Protein AF-0000000071360376 (afdb_homodimer)

Solvent-accessible surface area (backbone atoms only — not comparable to full-atom values): 47557 Å² total; per-residue (Å²): 140,86,81,85,77,78,78,76,78,73,68,69,74,67,67,69,71,68,65,74,71,57,73,71,72,68,69,68,72,76,72,67,55,24,39,40,39,38,32,33,22,33,31,16,31,22,68,35,38,78,59,63,31,85,88,50,70,29,69,42,58,30,47,44,34,51,46,0,31,30,36,76,37,22,26,28,40,20,25,43,67,27,20,14,50,50,6,40,36,43,11,20,48,18,55,77,52,59,29,40,52,67,46,60,56,54,93,81,27,83,82,47,75,46,31,47,52,72,85,61,64,30,48,39,37,45,43,36,76,70,58,30,50,23,31,38,36,32,52,63,26,37,26,75,39,71,56,35,24,59,67,49,49,35,20,77,37,36,40,32,27,49,56,89,54,48,42,52,16,57,30,31,28,72,89,66,67,37,46,36,76,45,39,27,50,59,93,42,76,56,89,60,73,25,46,49,46,69,60,52,44,46,51,50,52,52,61,72,66,43,90,81,64,86,56,36,41,36,35,42,38,23,42,66,45,48,31,50,57,64,76,32,48,66,71,37,39,60,72,32,59,86,44,61,67,38,35,17,40,36,47,10,18,45,34,41,54,25,51,49,50,36,52,52,53,51,49,29,49,75,71,69,42,41,71,48,27,38,36,35,39,31,28,39,10,7,13,49,44,46,55,48,35,55,53,25,38,58,38,34,75,79,34,37,33,13,31,72,16,82,35,54,7,0,17,31,15,43,33,34,37,26,25,72,84,82,34,56,54,64,35,74,33,68,46,58,46,45,39,20,17,50,45,44,27,53,24,61,77,63,70,46,75,60,81,68,56,87,75,39,68,36,50,51,47,56,63,40,67,77,28,79,80,44,69,45,85,54,64,65,51,72,38,59,47,48,57,69,81,50,87,69,50,39,32,35,33,33,48,81,52,37,35,38,27,32,44,57,63,36,56,66,63,82,60,86,70,58,84,82,34,40,60,32,25,26,51,41,83,81,36,68,45,64,84,57,70,46,33,86,81,34,55,68,60,45,51,51,50,50,47,54,45,52,57,53,41,50,51,39,39,51,54,52,62,73,71,108,140,84,85,80,79,81,76,84,78,71,74,71,68,68,70,67,69,71,66,70,73,59,74,73,72,69,69,68,71,76,73,67,56,25,38,38,40,36,32,33,22,34,33,15,30,22,68,35,38,78,61,65,32,83,87,49,70,29,71,42,58,31,46,44,33,50,46,0,31,28,37,76,36,22,27,28,40,21,25,44,69,28,20,14,51,51,6,40,35,44,11,19,49,18,54,77,53,61,28,40,54,67,46,61,56,56,92,80,28,82,82,44,75,48,31,47,53,73,85,61,66,30,47,39,37,44,42,36,76,68,57,30,50,23,32,38,38,32,51,64,25,36,27,76,39,71,56,34,23,60,68,47,49,35,19,78,38,36,38,33,28,50,56,91,54,47,41,52,16,58,30,31,28,71,87,66,67,36,48,35,78,44,39,28,50,58,93,41,77,56,88,60,72,24,48,48,46,69,60,51,44,45,53,48,52,52,62,72,66,44,91,82,62,86,56,34,40,36,34,43,39,25,41,66,44,48,31,50,55,64,75,32,48,66,69,38,40,61,72,32,59,88,45,61,66,38,34,16,40,38,46,11,19,45,35,42,54,24,50,48,51,35,52,51,52,50,48,29,48,75,72,68,42,41,72,47,27,37,37,36,40,30,28,39,9,7,13,49,42,46,54,48,35,55,54,25,39,56,36,35,74,78,33,36,36,13,31,71,17,82,35,52,7,0,18,31,17,44,33,32,37,24,26,70,84,82,34,56,54,63,35,71,33,70,49,59,45,46,38,20,17,50,45,46,28,54,23,60,76,63,70,48,76,62,83,68,56,86,74,40,67,35,49,50,48,56,61,41,67,76,28,79,81,44,69,46,83,55,66,64,50,72,38,61,45,49,58,68,81,49,88,71,50,40,33,35,33,32,48,81,50,37,36,38,28,31,45,59,62,38,55,66,62,83,60,86,70,60,82,82,33,38,60,32,25,27,53,41,83,82,37,68,46,62,84,58,71,46,32,87,83,34,54,67,60,46,52,51,50,49,49,55,44,51,57,52,39,50,53,40,38,51,55,51,62,72,72,107

Secondary structure (DSSP, 8-state):
------SGGGGGGGGGGGTT-------------EEEEEEESS--TT-SGGGT-SS---HHHHHHHHTSEEESSEE-SSSSHHHHHHHHHHSS-TTTTT--SPPPPGGG-TT---BS-TTSPPHHHHHHHTT-EEEEEEE--SB-STTTSGGGTT-SEEEEESSS---TTT-EE-SSSS-EE--EETTEE---TTS-HHHHHHHHHHHHT-TT-SS-EEEEEE---SSSS----HHHHHHTTTS-HHHHHHHHHHHHHHHHHHHHHHHHHHTT-GGGEEEEEEESS----SGGGTT-----TT----TTS-SHHHHB--EEEE-TTTS-SSEEE-S-EEGGGHHHHHHHHHTPPPTTGGG------HHHHH-TTPPPS-SEEEEE-S-TT-SSS-EEEEETTEEEEES---TTS-S---GGGSEEEEETTT-TT-----TTT-HHHHHHHHHHHHHHHHHHHHHHHHT-/-------GGGGGGGGGGGGG-----------PPEEEEEEESS--TT-SGGGT-SS---HHHHHHHHTSEEESSEE-SSSSHHHHHHHHHHSS-TTTTT--SPPPPGGG-TT---BS-TTSPPHHHHHHHTT-EEEEEEE--SB-STTTSGGGTT-SEEEEESSS---TTT-EE-SSSS-EE--EETTEE---TTS-HHHHHHHHHHHHT-TT-SS-EEEEEE---SSSS----HHHHHHTTTS-HHHHHHHHHHHHHHHHHHHHHHHHHHTT-GGGEEEEEEESS----SGGGTT-----TT----TTS-SHHHHB--EEEE-TTTS-SSEEE-S-EEGGGHHHHHHHHHTPPPTTGGG------HHHHH-TTPPPS-SEEEEE-S-TT-SSS-EEEEETTEEEEES---TTS-S---GGGSEEEEETTT-TT-----TTT-HHHHHHHHHHHHHHHHHHHHHHHHT-

Sequence (936 aa):
MQTQVKPWLNLVLITLLLMGLQPKAISQSLKKPNILVILGDDQGTVDTHAYGSTDLHTPNLDRIANEGVRFTQFYAAAPVCSPSRASLLTAKYNQNARLFGNVSPPHSDPEYKSGLPTDEITMAEVFKADGYETALIGKWHLGHSPEKLPNGQGFDYFFGHQRGCIDNYSHFFFWHGPNMHDLYQNEEEIYRPGEFFGDLMVDEVKKFTAKDKEDPFFIYWAINMPHYPYQGDPKWLEYYKDLPESRQLYAAFISTYDEMIGEVLDHLEATGELDNTIIVYQSDHGHSTEERAYFGGGSNGIYHGAKFCMLEGGIRVPAMIRYPKAVPAMAVRNQMANSIDWLPTLAEITGTDIPNKEEIDGKSLMPIINDINAPSQHEVLHWATGDPESTTDSWAVRKGNWKLLGNPWDSEKELTFGDEDKLYLVDMSKDSTETTNVAKQNPEILKELLKLHTDWNQEMIQLKLANQMQTQVKPWLNLVLITLLLMGLQPKAISQSLKKPNILVILGDDQGTVDTHAYGSTDLHTPNLDRIANEGVRFTQFYAAAPVCSPSRASLLTAKYNQNARLFGNVSPPHSDPEYKSGLPTDEITMAEVFKADGYETALIGKWHLGHSPEKLPNGQGFDYFFGHQRGCIDNYSHFFFWHGPNMHDLYQNEEEIYRPGEFFGDLMVDEVKKFTAKDKEDPFFIYWAINMPHYPYQGDPKWLEYYKDLPESRQLYAAFISTYDEMIGEVLDHLEATGELDNTIIVYQSDHGHSTEERAYFGGGSNGIYHGAKFCMLEGGIRVPAMIRYPKAVPAMAVRNQMANSIDWLPTLAEITGTDIPNKEEIDGKSLMPIINDINAPSQHEVLHWATGDPESTTDSWAVRKGNWKLLGNPWDSEKELTFGDEDKLYLVDMSKDSTETTNVAKQNPEILKELLKLHTDWNQEMIQLKLANQ

InterPro domains:
  IPR000917 Sulfatase, N-terminal [PF00884] (33-351)
  IPR017850 Alkaline-phosphatase-like, core domain superfamily [G3DSA:3.40.720.10] (30-394)
  IPR017850 Alkaline-phosphatase-like, core domain superfamily [SSF53649] (31-459)
  IPR024607 Sulfatase, conserved site [PS00149] (131-141)
  IPR050738 Sulfatase enzyme [PTHR42693] (13-460)

Organism: NCBI:txid346377

Nearest PDB structures (foldseek):
  6psm-assembly3_F  TM=8.902E-01  e=2.073E-39  Pseudoalteromonas fuliginea
  6prm-assembly1_B  TM=8.746E-01  e=8.179E-40  Pseudoalteromonas fuliginea
  1n2l-assembly1_A-2  TM=8.384E-01  e=3.400E-35  Homo sapiens
  6ust-assembly1_D-3  TM=8.425E-01  e=1.633E-34  Hungatella hathewayi
  4cxs-assembly1_A  TM=8.580E-01  e=2.060E-34  Pseudomonas aeruginosa

Radius of gyration: 36.9 Å; Cα contacts (8 Å, |Δi|>4): 2162; chains: 2; bounding box: 51×161×145 Å

Foldseek 3Di:
DDDPPDDDPPPPPPPPVPPPPPPPPCPVVPAFFFEEEEAAAAFWQQLAVLSPDDQFDQVLVVVQQQQFEKENQEWQLALADQQSVLLLFQLARSLLQVQFDFFDDCVVVVVFPFFRDLPRQTLLQQVVVVFAQEEEFEEARGTDDLCRDPVNRNHPWYWYFDHLDADQAQCWDDDDDDTGHTIDINPHRDGDHRDGSLVVSLVVLLVVPDPDDPTHYHYHYYHHPPPDPLDADVVQLVVLVPDDPLQSSRSSRSNRSSVSSVSNLVSCVVNVNNQRYKYKYKYSWHHALDVRSVRTNHDNDLAFAGRPFPTCRSINMIIIIHHNVQAHGNHYAHANHYSSAVSQQSCVSRVTDDPPVVSRPYHHCSVCRVPNPDHHPDQKRKHWHDDLPDQQGWIWMDGVQKIWIANGDHSSPPADDDPVVRIAIDRCVVPVRSRDRCCVVCVPVSVVRVVVHVVVSVVSNVVNVVVD/DDPCPPDDPPDPPPPPPPPPPPPPPPPVVPAFFFEEEEAAAAFWQQLAVLSPDDQFDQVLVVVQQQQFEKENQEWQLALAFQQSVLLLFQLARSLLQVQFDFFDDCVVVVVFPFFGDLPRQTLLQQVVVVFAQEEEFEEARGTDPLCRDPVNRNHPWYWYFDHLDADQAQCWDDDDDDTGHTIDINPDRDGDHRDGSLVVSLVVLLVVPDPDDPTHYHYYYYHHPPPDPLDADVVQLVVLVPDDPLQSSRSSRSNRSSVSSVSNLVSCVVNVNNQRYKYKYKYSWHHALDVRSVRTNHDNDLAFAGRPFPTCRSINIIIIIHHNVQAHGNHYAHANHYSSAVSQQSCVSRVTDDPPVVSRPYHHCSVCRVPNPDHHPDQKRKHWHDDLPDQQGWIWMDGVQKIWIANGDHSSPPADDDPVVRIAIDRCVVCVRSRDRCCVVCVPVSVVRVVVHVVVSVVSNVVNVVVD

Structure (mmCIF, N/CA/C/O backbone):
data_AF-0000000071360376-model_v1
#
loop_
_entity.id
_entity.type
_entity.pdbx_description
1 polymer N-acetylgalactosamine-6-sulfatase
#
loop_
_atom_site.group_PDB
_atom_site.id
_atom_site.type_symbol
_atom_site.label_atom_id
_atom_site.label_alt_id
_atom_site.label_comp_id
_atom_site.label_asym_id
_atom_site.label_entity_id
_atom_site.label_seq_id
_atom_site.pdbx_PDB_ins_code
_atom_site.Cartn_x
_atom_site.Cartn_y
_atom_site.Cartn_z
_atom_site.occupancy
_atom_site.B_iso_or_equiv
_atom_site.auth_seq_id
_atom_site.auth_comp_id
_atom_site.auth_asym_id
_atom_site.auth_atom_id
_atom_site.pdbx_PDB_model_num
ATOM 1 N N . MET A 1 1 ? -22.734 -110.812 30.609 1 25.7 1 MET A N 1
ATOM 2 C CA . MET A 1 1 ? -22.297 -110.5 29.266 1 25.7 1 MET A CA 1
ATOM 3 C C . MET A 1 1 ? -22.344 -109 29.031 1 25.7 1 MET A C 1
ATOM 5 O O . MET A 1 1 ? -23.375 -108.438 28.672 1 25.7 1 MET A O 1
ATOM 9 N N . GLN A 1 2 ? -21.641 -108.125 29.891 1 29.08 2 GLN A N 1
ATOM 10 C CA . GLN A 1 2 ? -21.656 -106.75 30.281 1 29.08 2 GLN A CA 1
ATOM 11 C C . GLN A 1 2 ? -20.984 -105.875 29.234 1 29.08 2 GLN A C 1
ATOM 13 O O . GLN A 1 2 ? -19.797 -106 28.953 1 29.08 2 GLN A O 1
ATOM 18 N N . THR A 1 3 ? -21.75 -105.438 28.188 1 28.12 3 THR A N 1
ATOM 19 C CA . THR A 1 3 ? -21.469 -104.812 26.906 1 28.12 3 THR A CA 1
ATOM 20 C C . THR A 1 3 ? -20.891 -103.375 27.109 1 28.12 3 THR A C 1
ATOM 22 O O . THR A 1 3 ? -21.391 -102.625 27.938 1 28.12 3 THR A O 1
ATOM 25 N N . GLN A 1 4 ? -19.594 -103.125 26.734 1 25.73 4 GLN A N 1
ATOM 26 C CA . GLN A 1 4 ? -18.547 -102.125 26.859 1 25.73 4 GLN A CA 1
ATOM 27 C C . GLN A 1 4 ? -18.812 -100.875 25.969 1 25.73 4 GLN A C 1
ATOM 29 O O . GLN A 1 4 ? -18.547 -100.938 24.766 1 25.73 4 GLN A O 1
ATOM 34 N N . VAL A 1 5 ? -19.938 -100.125 26.109 1 27.56 5 VAL A N 1
ATOM 35 C CA . VAL A 1 5 ? -20.5 -99.125 25.234 1 27.56 5 VAL A CA 1
ATOM 36 C C . VAL A 1 5 ? -19.547 -97.938 25.141 1 27.56 5 VAL A C 1
ATOM 38 O O . VAL A 1 5 ? -19.734 -97.062 24.312 1 27.56 5 VAL A O 1
ATOM 41 N N . LYS A 1 6 ? -18.438 -97.812 26.031 1 25.25 6 LYS A N 1
ATOM 42 C CA . LYS A 1 6 ? -18.438 -96.438 26.641 1 25.25 6 LYS A CA 1
ATOM 43 C C . LYS A 1 6 ? -17.938 -95.375 25.656 1 25.25 6 LYS A C 1
ATOM 45 O O . LYS A 1 6 ? -18.531 -94.312 25.547 1 25.25 6 LYS A O 1
ATOM 50 N N . PRO A 1 7 ? -16.625 -95.188 25.125 1 31.34 7 PRO A N 1
ATOM 51 C CA . PRO A 1 7 ? -15.945 -93.938 25.328 1 31.34 7 PRO A CA 1
ATOM 52 C C . PRO A 1 7 ? -15.883 -93.062 24.047 1 31.34 7 PRO A C 1
ATOM 54 O O . PRO A 1 7 ? -15.461 -91.938 24.094 1 31.34 7 PRO A O 1
ATOM 57 N N . TRP A 1 8 ? -16.141 -93.562 22.812 1 31.55 8 TRP A N 1
ATOM 58 C CA . TRP A 1 8 ? -15.391 -93 21.703 1 31.55 8 TRP A CA 1
ATOM 59 C C . TRP A 1 8 ? -16.047 -91.75 21.203 1 31.55 8 TRP A C 1
ATOM 61 O O . TRP A 1 8 ? -15.617 -91.188 20.203 1 31.55 8 TRP A O 1
ATOM 71 N N . LEU A 1 9 ? -17.266 -91.375 21.625 1 34.91 9 LEU A N 1
ATOM 72 C CA . LEU A 1 9 ? -18.016 -90.438 20.797 1 34.91 9 LEU A CA 1
ATOM 73 C C . LEU A 1 9 ? -17.469 -89.062 20.922 1 34.91 9 LEU A C 1
ATOM 75 O O . LEU A 1 9 ? -17.922 -88.125 20.234 1 34.91 9 LEU A O 1
ATOM 79 N N . ASN A 1 10 ? -16.578 -88.75 21.922 1 33.94 10 ASN A N 1
ATOM 80 C CA . ASN A 1 10 ? -16.438 -87.312 22.234 1 33.94 10 ASN A CA 1
ATOM 81 C C . ASN A 1 10 ? -15.516 -86.625 21.25 1 33.94 10 ASN A C 1
ATOM 83 O O . ASN A 1 10 ? -15.219 -85.438 21.422 1 33.94 10 ASN A O 1
ATOM 87 N N . LEU A 1 11 ? -14.789 -87.375 20.359 1 36.94 11 LEU A N 1
ATOM 88 C CA . LEU A 1 11 ? -13.672 -86.688 19.719 1 36.94 11 LEU A CA 1
ATOM 89 C C . LEU A 1 11 ? -14.156 -85.875 18.562 1 36.94 11 LEU A C 1
ATOM 91 O O . LEU A 1 11 ? -13.414 -85 18.062 1 36.94 11 LEU A O 1
ATOM 95 N N . VAL A 1 12 ? -15.312 -86.125 17.969 1 38.81 12 VAL A N 1
ATOM 96 C CA . VAL A 1 12 ? -15.555 -85.625 16.641 1 38.81 12 VAL A CA 1
ATOM 97 C C . VAL A 1 12 ? -15.867 -84.125 16.719 1 38.81 12 VAL A C 1
ATOM 99 O O . VAL A 1 12 ? -15.766 -83.375 15.727 1 38.81 12 VAL A O 1
ATOM 102 N N . LEU A 1 13 ? -16.344 -83.625 17.859 1 39.47 13 LEU A N 1
ATOM 103 C CA . LEU A 1 13 ? -16.969 -82.312 17.75 1 39.47 13 LEU A CA 1
ATOM 104 C C . LEU A 1 13 ? -15.938 -81.188 17.703 1 39.47 13 LEU A C 1
ATOM 106 O O . LEU A 1 13 ? -16.281 -80 17.531 1 39.47 13 LEU A O 1
ATOM 110 N N . ILE A 1 14 ? -14.664 -81.5 17.984 1 39.53 14 ILE A N 1
ATOM 111 C CA . ILE A 1 14 ? -13.766 -80.375 18.203 1 39.53 14 ILE A CA 1
ATOM 112 C C . ILE A 1 14 ? -13.297 -79.812 16.844 1 39.53 14 ILE A C 1
ATOM 114 O O . ILE A 1 14 ? -12.727 -78.75 16.781 1 39.53 14 ILE A O 1
ATOM 118 N N . THR A 1 15 ? -13.305 -80.625 15.805 1 40.72 15 THR A N 1
ATOM 119 C CA . THR A 1 15 ? -12.523 -80.25 14.641 1 40.72 15 THR A CA 1
ATOM 120 C C . THR A 1 15 ? -13.219 -79.062 13.891 1 40.72 15 THR A C 1
ATOM 122 O O . THR A 1 15 ? -12.586 -78.375 13.117 1 40.72 15 THR A O 1
ATOM 125 N N . LEU A 1 16 ? -14.547 -79 13.961 1 41 16 LEU A N 1
ATOM 126 C CA . LEU A 1 16 ? -15.172 -78.188 12.938 1 41 16 LEU A CA 1
ATOM 127 C C . LEU A 1 16 ? -15.016 -76.688 13.25 1 41 16 LEU A C 1
ATOM 129 O O . LEU A 1 16 ? -15.398 -75.875 12.453 1 41 16 LEU A O 1
ATOM 133 N N . LEU A 1 17 ? -14.727 -76.375 14.516 1 41.34 17 LEU A N 1
ATOM 134 C CA . LEU A 1 17 ? -14.875 -74.938 14.805 1 41.34 17 LEU A CA 1
ATOM 135 C C . LEU A 1 17 ? -13.688 -74.188 14.281 1 41.34 17 LEU A C 1
ATOM 137 O O . LEU A 1 17 ? -13.641 -72.938 14.414 1 41.34 17 LEU A O 1
ATOM 141 N N . LEU A 1 18 ? -12.641 -74.875 13.906 1 41.59 18 LEU A N 1
ATOM 142 C CA . LEU A 1 18 ? -11.469 -74.062 13.586 1 41.59 18 LEU A CA 1
ATOM 143 C C . LEU A 1 18 ? -11.625 -73.438 12.219 1 41.59 18 LEU A C 1
ATOM 145 O O . LEU A 1 18 ? -10.68 -72.812 11.711 1 41.59 18 LEU A O 1
ATOM 149 N N . MET A 1 19 ? -12.617 -73.875 11.5 1 42.69 19 MET A N 1
ATOM 150 C CA . MET A 1 19 ? -12.461 -73.438 10.117 1 42.69 19 MET A CA 1
ATOM 151 C C . MET A 1 19 ? -12.586 -71.875 10.008 1 42.69 19 MET A C 1
ATOM 153 O O . MET A 1 19 ? -12.07 -71.312 9.07 1 42.69 19 MET A O 1
ATOM 157 N N . GLY A 1 20 ? -13.625 -71.312 10.648 1 42.72 20 GLY A N 1
ATOM 158 C CA . GLY A 1 20 ? -14.117 -70.062 10.023 1 42.72 20 GLY A CA 1
ATOM 159 C C . GLY A 1 20 ? -13.242 -68.875 10.297 1 42.72 20 GLY A C 1
ATOM 160 O O . GLY A 1 20 ? -13.672 -67.75 10.094 1 42.72 20 GLY A O 1
ATOM 161 N N . LEU A 1 21 ? -12.234 -69.062 11.086 1 41.31 21 LEU A N 1
ATOM 162 C CA . LEU A 1 21 ? -11.578 -67.812 11.289 1 41.31 21 LEU A CA 1
ATOM 163 C C . LEU A 1 21 ? -10.859 -67.375 10.023 1 41.31 21 LEU A C 1
ATOM 165 O O . LEU A 1 21 ? -9.711 -67.75 9.789 1 41.31 21 LEU A O 1
ATOM 169 N N . GLN A 1 22 ? -11.531 -67.312 8.922 1 40.38 22 GLN A N 1
ATOM 170 C CA . GLN A 1 22 ? -10.773 -66.562 7.918 1 40.38 22 GLN A CA 1
ATOM 171 C C . GLN A 1 22 ? -10.359 -65.188 8.445 1 40.38 22 GLN A C 1
ATOM 173 O O . GLN A 1 22 ? -11.18 -64.5 9.016 1 40.38 22 GLN A O 1
ATOM 178 N N . PRO A 1 23 ? -9.195 -65 8.789 1 38 23 PRO A N 1
ATOM 179 C CA . PRO A 1 23 ? -8.938 -63.594 9.109 1 38 23 PRO A CA 1
ATOM 180 C C . PRO A 1 23 ? -9.641 -62.656 8.156 1 38 23 PRO A C 1
ATOM 182 O O . PRO A 1 23 ? -9.688 -62.875 6.945 1 38 23 PRO A O 1
ATOM 185 N N . LYS A 1 24 ? -10.695 -62.062 8.578 1 45.09 24 LYS A N 1
ATOM 186 C CA . LYS A 1 24 ? -11.125 -60.906 7.816 1 45.09 24 LYS A CA 1
ATOM 187 C C . LYS A 1 24 ? -9.93 -60.125 7.285 1 45.09 24 LYS A C 1
ATOM 189 O O . LYS A 1 24 ? -9.117 -59.625 8.062 1 45.09 24 LYS A O 1
ATOM 194 N N . ALA A 1 25 ? -9.391 -60.594 6.121 1 40.41 25 ALA A N 1
ATOM 195 C CA . ALA A 1 25 ? -8.547 -59.594 5.453 1 40.41 25 ALA A CA 1
ATOM 196 C C . ALA A 1 25 ? -9.039 -58.188 5.723 1 40.41 25 ALA A C 1
ATOM 198 O O . ALA A 1 25 ? -10.156 -57.812 5.348 1 40.41 25 ALA A O 1
ATOM 199 N N . ILE A 1 26 ? -8.742 -57.688 6.785 1 38.88 26 ILE A N 1
ATOM 200 C CA . ILE A 1 26 ? -8.922 -56.219 6.867 1 38.88 26 ILE A CA 1
ATOM 201 C C . ILE A 1 26 ? -8.539 -55.594 5.535 1 38.88 26 ILE A C 1
ATOM 203 O O . ILE A 1 26 ? -7.375 -55.594 5.137 1 38.88 26 ILE A O 1
ATOM 207 N N . SER A 1 27 ? -9.281 -55.812 4.516 1 37.25 27 SER A N 1
ATOM 208 C CA . SER A 1 27 ? -9.094 -54.875 3.436 1 37.25 27 SER A CA 1
ATOM 209 C C . SER A 1 27 ? -8.727 -53.5 3.979 1 37.25 27 SER A C 1
ATOM 211 O O . SER A 1 27 ? -9.555 -52.812 4.59 1 37.25 27 SER A O 1
ATOM 213 N N . GLN A 1 28 ? -7.73 -53.344 4.805 1 39.53 28 GLN A N 1
ATOM 214 C CA . GLN A 1 28 ? -7.324 -51.969 5.035 1 39.53 28 GLN A CA 1
ATOM 215 C C . GLN A 1 28 ? -7.691 -51.094 3.848 1 39.53 28 GLN A C 1
ATOM 217 O O . GLN A 1 28 ? -7.117 -51.219 2.766 1 39.53 28 GLN A O 1
ATOM 222 N N . SER A 1 29 ? -8.891 -50.938 3.477 1 45.81 29 SER A N 1
ATOM 223 C CA . SER A 1 29 ? -9.336 -49.938 2.514 1 45.81 29 SER A CA 1
ATOM 224 C C . SER A 1 29 ? -8.328 -48.812 2.404 1 45.81 29 SER A C 1
ATOM 226 O O . SER A 1 29 ? -8.039 -48.125 3.395 1 45.81 29 SER A O 1
ATOM 228 N N . LEU A 1 30 ? -7.289 -48.875 1.711 1 58.5 30 LEU A N 1
ATOM 229 C CA . LEU A 1 30 ? -6.223 -47.906 1.531 1 58.5 30 LEU A CA 1
ATOM 230 C C . LEU A 1 30 ? -6.793 -46.469 1.469 1 58.5 30 LEU A C 1
ATOM 232 O O . LEU A 1 30 ? -7.609 -46.188 0.599 1 58.5 30 LEU A O 1
ATOM 236 N N . LYS A 1 31 ? -6.844 -45.781 2.541 1 78.38 31 LYS A N 1
ATOM 237 C CA . LYS A 1 31 ? -7.227 -44.375 2.688 1 78.38 31 LYS A CA 1
ATOM 238 C C . LYS A 1 31 ? -6.684 -43.531 1.534 1 78.38 31 LYS A C 1
ATOM 240 O O . LYS A 1 31 ? -5.504 -43.625 1.188 1 78.38 31 LYS A O 1
ATOM 245 N N . LYS A 1 32 ? -7.656 -42.938 0.731 1 92.06 32 LYS A N 1
ATOM 246 C CA . LYS A 1 32 ? -7.25 -42 -0.32 1 92.06 32 LYS A CA 1
ATOM 247 C C . LYS A 1 32 ? -6.223 -41 0.198 1 92.06 32 LYS A C 1
ATOM 249 O O . LYS A 1 32 ? -6.332 -40.531 1.327 1 92.06 32 LYS A O 1
ATOM 254 N N . PRO A 1 33 ? -5.25 -40.781 -0.552 1 96.5 33 PRO A N 1
ATOM 255 C CA . PRO A 1 33 ? -4.262 -39.781 -0.105 1 96.5 33 PRO A CA 1
ATOM 256 C C . PRO A 1 33 ? -4.832 -38.375 -0.014 1 96.5 33 PRO A C 1
ATOM 258 O O . PRO A 1 33 ? -5.734 -38 -0.778 1 96.5 33 PRO A O 1
ATOM 261 N N . ASN A 1 34 ? -4.332 -37.625 0.963 1 97.56 34 ASN A N 1
ATOM 262 C CA . ASN A 1 34 ? -4.566 -36.188 0.986 1 97.56 34 ASN A CA 1
ATOM 263 C C . ASN A 1 34 ? -3.768 -35.469 -0.101 1 97.56 34 ASN A C 1
ATOM 265 O O . ASN A 1 34 ? -2.809 -36.031 -0.641 1 97.56 34 ASN A O 1
ATOM 269 N N . ILE A 1 35 ? -4.191 -34.281 -0.463 1 98.75 35 ILE A N 1
ATOM 270 C CA . ILE A 1 35 ? -3.508 -33.5 -1.486 1 98.75 35 ILE A CA 1
ATOM 271 C C . ILE A 1 35 ? -3.254 -32.094 -0.97 1 98.75 35 ILE A C 1
ATOM 273 O O . ILE A 1 35 ? -4.176 -31.422 -0.493 1 98.75 35 ILE A O 1
ATOM 277 N N . LEU A 1 36 ? -2.016 -31.656 -0.997 1 98.88 36 LEU A N 1
ATOM 278 C CA . LEU A 1 36 ? -1.598 -30.281 -0.709 1 98.88 36 LEU A CA 1
ATOM 279 C C . LEU A 1 36 ? -0.846 -29.688 -1.894 1 98.88 36 LEU A C 1
ATOM 281 O O . LEU A 1 36 ? 0.301 -30.047 -2.158 1 98.88 36 LEU A O 1
ATOM 285 N N . VAL A 1 37 ? -1.49 -28.812 -2.6 1 98.94 37 VAL A N 1
ATOM 286 C CA . VAL A 1 37 ? -0.87 -28.078 -3.699 1 98.94 37 VAL A CA 1
ATOM 287 C C . VAL A 1 37 ? -0.407 -26.703 -3.211 1 98.94 37 VAL A C 1
ATOM 289 O O . VAL A 1 37 ? -1.228 -25.859 -2.859 1 98.94 37 VAL A O 1
ATOM 292 N N . ILE A 1 38 ? 0.883 -26.484 -3.219 1 98.94 38 ILE A N 1
ATOM 293 C CA . ILE A 1 38 ? 1.47 -25.219 -2.779 1 98.94 38 ILE A CA 1
ATOM 294 C C . ILE A 1 38 ? 1.896 -24.391 -3.992 1 98.94 38 ILE A C 1
ATOM 296 O O . ILE A 1 38 ? 2.701 -24.859 -4.809 1 98.94 38 ILE A O 1
ATOM 300 N N . LEU A 1 39 ? 1.345 -23.25 -4.102 1 98.88 39 LEU A N 1
ATOM 301 C CA . LEU A 1 39 ? 1.707 -22.344 -5.191 1 98.88 39 LEU A CA 1
ATOM 302 C C . LEU A 1 39 ? 2.408 -21.109 -4.656 1 98.88 39 LEU A C 1
ATOM 304 O O . LEU A 1 39 ? 1.802 -20.297 -3.947 1 98.88 39 LEU A O 1
ATOM 308 N N . GLY A 1 40 ? 3.729 -20.969 -4.973 1 98.38 40 GLY A N 1
ATOM 309 C CA . GLY A 1 40 ? 4.418 -19.719 -4.707 1 98.38 40 GLY A CA 1
ATOM 310 C C . GLY A 1 40 ? 4.074 -18.625 -5.699 1 98.38 40 GLY A C 1
ATOM 311 O O . GLY A 1 40 ? 3.502 -18.891 -6.758 1 98.38 40 GLY A O 1
ATOM 312 N N . ASP A 1 41 ? 4.379 -17.406 -5.371 1 98.44 41 ASP A N 1
ATOM 313 C CA . ASP A 1 41 ? 3.984 -16.25 -6.176 1 98.44 41 ASP A CA 1
ATOM 314 C C . ASP A 1 41 ? 5.195 -15.383 -6.531 1 98.44 41 ASP A C 1
ATOM 316 O O . ASP A 1 41 ? 5.754 -14.703 -5.672 1 98.44 41 ASP A O 1
ATOM 320 N N . ASP A 1 42 ? 5.613 -15.438 -7.84 1 98.44 42 ASP A N 1
ATOM 321 C CA . ASP A 1 42 ? 6.707 -14.617 -8.344 1 98.44 42 ASP A CA 1
ATOM 322 C C . ASP A 1 42 ? 8.062 -15.164 -7.891 1 98.44 42 ASP A C 1
ATOM 324 O O . ASP A 1 42 ? 8.961 -14.406 -7.535 1 98.44 42 ASP A O 1
ATOM 328 N N . GLN A 1 43 ? 8.203 -16.469 -7.852 1 98.56 43 GLN A N 1
ATOM 329 C CA . GLN A 1 43 ? 9.492 -17.047 -7.477 1 98.56 43 GLN A CA 1
ATOM 330 C C . GLN A 1 43 ? 10.359 -17.297 -8.703 1 98.56 43 GLN A C 1
ATOM 332 O O . GLN A 1 43 ? 9.898 -17.891 -9.688 1 98.56 43 GLN A O 1
ATOM 337 N N . GLY A 1 44 ? 11.602 -16.906 -8.617 1 98.31 44 GLY A N 1
ATOM 338 C CA . GLY A 1 44 ? 12.531 -17.094 -9.727 1 98.31 44 GLY A CA 1
ATOM 339 C C . GLY A 1 44 ? 12.836 -18.562 -10 1 98.31 44 GLY A C 1
ATOM 340 O O . GLY A 1 44 ? 12.711 -19.406 -9.117 1 98.31 44 GLY A O 1
ATOM 341 N N . THR A 1 45 ? 13.359 -18.781 -11.156 1 98.06 45 THR A N 1
ATOM 342 C CA . THR A 1 45 ? 13.57 -20.125 -11.695 1 98.06 45 THR A CA 1
ATOM 343 C C . THR A 1 45 ? 14.492 -20.938 -10.781 1 98.06 45 THR A C 1
ATOM 345 O O . THR A 1 45 ? 14.297 -22.141 -10.609 1 98.06 45 THR A O 1
ATOM 348 N N . VAL A 1 46 ? 15.453 -20.281 -10.188 1 97.94 46 VAL A N 1
ATOM 349 C CA . VAL A 1 46 ? 16.453 -21.047 -9.43 1 97.94 46 VAL A CA 1
ATOM 350 C C . VAL A 1 46 ? 16.453 -20.578 -7.973 1 97.94 46 VAL A C 1
ATOM 352 O O . VAL A 1 46 ? 17.453 -20.719 -7.27 1 97.94 46 VAL A O 1
ATOM 355 N N . ASP A 1 47 ? 15.414 -19.938 -7.543 1 98.06 47 ASP A N 1
ATOM 356 C CA . ASP A 1 47 ? 15.398 -19.266 -6.246 1 98.06 47 ASP A CA 1
ATOM 357 C C . ASP A 1 47 ? 15.031 -20.25 -5.129 1 98.06 47 ASP A C 1
ATOM 359 O O . ASP A 1 47 ? 14.102 -19.984 -4.359 1 98.06 47 ASP A O 1
ATOM 363 N N . THR A 1 48 ? 15.633 -21.25 -4.969 1 96.94 48 THR A N 1
ATOM 364 C CA . THR A 1 48 ? 15.711 -22.203 -3.871 1 96.94 48 THR A CA 1
ATOM 365 C C . THR A 1 48 ? 17 -23.016 -3.949 1 96.94 48 THR A C 1
ATOM 367 O O . THR A 1 48 ? 17.562 -23.203 -5.035 1 96.94 48 THR A O 1
ATOM 370 N N . HIS A 1 49 ? 17.5 -23.453 -2.848 1 96.31 49 HIS A N 1
ATOM 371 C CA . HIS A 1 49 ? 18.766 -24.172 -2.824 1 96.31 49 HIS A CA 1
ATOM 372 C C . HIS A 1 49 ? 18.703 -25.422 -3.68 1 96.31 49 HIS A C 1
ATOM 374 O O . HIS A 1 49 ? 19.672 -25.766 -4.359 1 96.31 49 HIS A O 1
ATOM 380 N N . ALA A 1 50 ? 17.67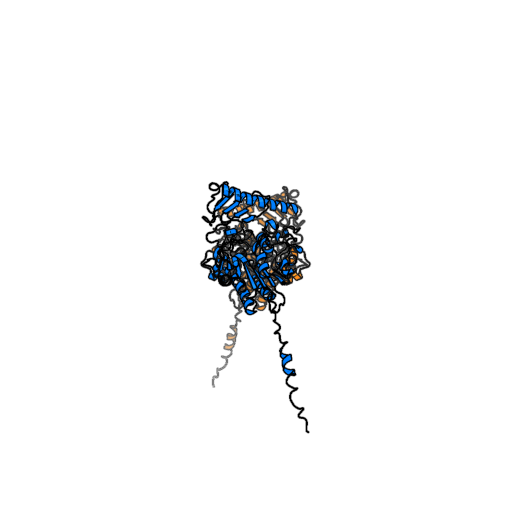2 -26.094 -3.725 1 97 50 ALA A N 1
ATOM 381 C CA . ALA A 1 50 ? 17.469 -27.328 -4.473 1 97 50 ALA A CA 1
ATOM 382 C C . ALA A 1 50 ? 17.641 -27.094 -5.973 1 97 50 ALA A C 1
ATOM 384 O O . ALA A 1 50 ? 17.875 -28.031 -6.73 1 97 50 ALA A O 1
ATOM 385 N N . TYR A 1 51 ? 17.5 -25.922 -6.406 1 97.62 51 TYR A N 1
ATOM 386 C CA . TYR A 1 51 ? 17.641 -25.594 -7.82 1 97.62 51 TYR A CA 1
ATOM 387 C C . TYR A 1 51 ? 18.922 -24.844 -8.094 1 97.62 51 TYR A C 1
ATOM 389 O O . TYR A 1 51 ? 19.125 -24.312 -9.188 1 97.62 51 TYR A O 1
ATOM 397 N N . GLY A 1 52 ? 19.734 -24.703 -7 1 95.69 52 GLY A N 1
ATOM 398 C CA . GLY A 1 52 ? 21.094 -24.234 -7.262 1 95.69 52 GLY A CA 1
ATOM 399 C C . GLY A 1 52 ? 21.406 -22.906 -6.605 1 95.69 52 GLY A C 1
ATOM 400 O O . GLY A 1 52 ? 22.547 -22.438 -6.672 1 95.69 52 GLY A O 1
ATOM 401 N N . SER A 1 53 ? 20.438 -22.297 -6.035 1 97.06 53 SER A N 1
ATOM 402 C CA . SER A 1 53 ? 20.75 -21.047 -5.352 1 97.06 53 SER A CA 1
ATOM 403 C C . SER A 1 53 ? 21.766 -21.266 -4.234 1 97.06 53 SER A C 1
ATOM 405 O O . SER A 1 53 ? 21.594 -22.156 -3.402 1 97.06 53 SER A O 1
ATOM 407 N N . THR A 1 54 ? 22.734 -20.375 -4.168 1 96.31 54 THR A N 1
ATOM 408 C CA . THR A 1 54 ? 23.781 -20.547 -3.166 1 96.31 54 THR A CA 1
ATOM 409 C C . THR A 1 54 ? 23.641 -19.516 -2.051 1 96.31 54 THR A C 1
ATOM 411 O O . THR A 1 54 ? 24.266 -19.641 -0.997 1 96.31 54 THR A O 1
ATOM 414 N N . ASP A 1 55 ? 22.812 -18.562 -2.281 1 97.44 55 ASP A N 1
ATOM 415 C CA . ASP A 1 55 ? 22.734 -17.469 -1.318 1 97.44 55 ASP A CA 1
ATOM 416 C C . ASP A 1 55 ? 21.406 -17.5 -0.567 1 97.44 55 ASP A C 1
ATOM 418 O O . ASP A 1 55 ? 21.109 -16.609 0.237 1 97.44 55 ASP A O 1
ATOM 422 N N . LEU A 1 56 ? 20.578 -18.516 -0.834 1 98.12 56 LEU A N 1
ATOM 423 C CA . LEU A 1 56 ? 19.266 -18.578 -0.185 1 98.12 56 LEU A CA 1
ATOM 424 C C . LEU A 1 56 ? 19.234 -19.703 0.853 1 98.12 56 LEU A C 1
ATOM 426 O O . LEU A 1 56 ? 19.766 -20.781 0.618 1 98.12 56 LEU A O 1
ATOM 430 N N . HIS A 1 57 ? 18.656 -19.406 1.979 1 98.44 57 HIS A N 1
ATOM 431 C CA . HIS A 1 57 ? 18.359 -20.406 3 1 98.44 57 HIS A CA 1
ATOM 432 C C . HIS A 1 57 ? 16.938 -20.938 2.867 1 98.44 57 HIS A C 1
ATOM 434 O O . HIS A 1 57 ? 15.992 -20.297 3.32 1 98.44 57 HIS A O 1
ATOM 440 N N . THR A 1 58 ? 16.766 -22.094 2.273 1 98.62 58 THR A N 1
ATOM 441 C CA . THR A 1 58 ? 15.445 -22.641 1.99 1 98.62 58 THR A CA 1
ATOM 442 C C . THR A 1 58 ? 15.398 -24.125 2.332 1 98.62 58 THR A C 1
ATOM 444 O O . THR A 1 58 ? 15.047 -24.953 1.486 1 98.62 58 THR A O 1
ATOM 447 N N . PRO A 1 59 ? 15.641 -24.531 3.57 1 98.75 59 PRO A N 1
ATOM 448 C CA . PRO A 1 59 ? 15.758 -25.938 3.934 1 98.75 59 PRO A CA 1
ATOM 449 C C . PRO A 1 59 ? 14.445 -26.703 3.752 1 98.75 59 PRO A C 1
ATOM 451 O O . PRO A 1 59 ? 14.461 -27.922 3.52 1 98.75 59 PRO A O 1
ATOM 454 N N . ASN A 1 60 ? 13.352 -26.062 3.898 1 98.81 60 ASN A N 1
ATOM 455 C CA . ASN A 1 60 ? 12.078 -26.781 3.854 1 98.81 60 ASN A CA 1
ATOM 456 C C . ASN A 1 60 ? 11.641 -27.047 2.418 1 98.81 60 ASN A C 1
ATOM 458 O O . ASN A 1 60 ? 11.07 -28.109 2.127 1 98.81 60 ASN A O 1
ATOM 462 N N . LEU A 1 61 ? 11.875 -26.094 1.529 1 98.69 61 LEU A N 1
ATOM 463 C CA . LEU A 1 61 ? 11.711 -26.391 0.111 1 98.69 61 LEU A CA 1
ATOM 464 C C . LEU A 1 61 ? 12.648 -27.516 -0.326 1 98.69 61 LEU A C 1
ATOM 466 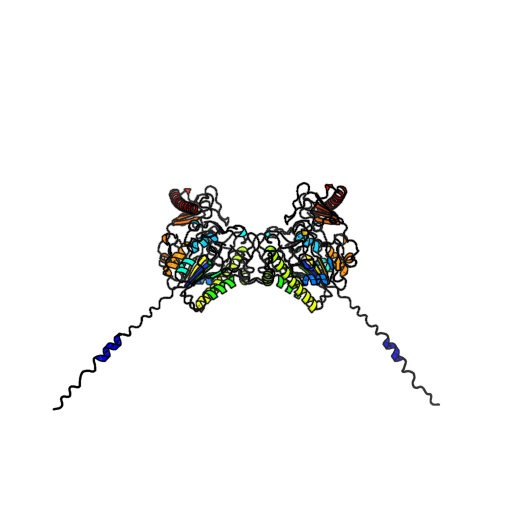O O . LEU A 1 61 ? 12.25 -28.406 -1.092 1 98.69 61 LEU A O 1
ATOM 470 N N . ASP A 1 62 ? 13.82 -27.5 0.197 1 98.31 62 ASP A N 1
ATOM 471 C CA . ASP A 1 62 ? 14.773 -28.562 -0.089 1 98.31 62 ASP A CA 1
ATOM 472 C C . ASP A 1 62 ? 14.266 -29.922 0.418 1 98.31 62 ASP A C 1
ATOM 474 O O . ASP A 1 62 ? 14.531 -30.953 -0.193 1 98.31 62 ASP A O 1
ATOM 478 N N . ARG A 1 63 ? 13.609 -29.859 1.506 1 98.5 63 ARG A N 1
ATOM 479 C CA . ARG A 1 63 ? 13.016 -31.078 2.062 1 98.5 63 ARG A CA 1
ATOM 480 C C . ARG A 1 63 ? 12.039 -31.703 1.078 1 98.5 63 ARG A C 1
ATOM 482 O O . ARG A 1 63 ? 12.062 -32.906 0.87 1 98.5 63 ARG A O 1
ATOM 489 N N . ILE A 1 64 ? 11.234 -30.922 0.436 1 98.69 64 ILE A N 1
ATOM 490 C CA . ILE A 1 64 ? 10.289 -31.422 -0.554 1 98.69 64 ILE A CA 1
ATOM 491 C C . ILE A 1 64 ? 11.047 -32.031 -1.737 1 98.69 64 ILE A C 1
ATOM 493 O O . ILE A 1 64 ? 10.719 -33.125 -2.209 1 98.69 64 ILE A O 1
ATOM 497 N N . ALA A 1 65 ? 12.047 -31.312 -2.178 1 98.31 65 ALA A N 1
ATOM 498 C CA . ALA A 1 65 ? 12.859 -31.781 -3.295 1 98.31 65 ALA A CA 1
ATOM 499 C C . ALA A 1 65 ? 13.547 -33.094 -2.957 1 98.31 65 ALA A C 1
ATOM 501 O O . ALA A 1 65 ? 13.523 -34.031 -3.76 1 98.31 65 ALA A O 1
ATOM 502 N N . ASN A 1 66 ? 14.094 -33.188 -1.783 1 97.94 66 ASN A N 1
ATOM 503 C CA . ASN A 1 66 ? 14.883 -34.344 -1.367 1 97.94 66 ASN A CA 1
ATOM 504 C C . ASN A 1 66 ? 14.008 -35.562 -1.142 1 97.94 66 ASN A C 1
ATOM 506 O O . ASN A 1 66 ? 14.461 -36.719 -1.305 1 97.94 66 ASN A O 1
ATOM 510 N N . GLU A 1 67 ? 12.766 -35.344 -0.813 1 98.44 67 GLU A N 1
ATOM 511 C CA . GLU A 1 67 ? 11.875 -36.438 -0.508 1 98.44 67 GLU A CA 1
ATOM 512 C C . GLU A 1 67 ? 10.969 -36.781 -1.697 1 98.44 67 GLU A C 1
ATOM 514 O O . GLU A 1 67 ? 10.07 -37.625 -1.591 1 98.44 67 GLU A O 1
ATOM 519 N N . GLY A 1 68 ? 11.234 -36.125 -2.822 1 98.69 68 GLY A N 1
ATOM 520 C CA . GLY A 1 68 ? 10.383 -36.312 -3.988 1 98.69 68 GLY A CA 1
ATOM 521 C C . GLY A 1 68 ? 11.125 -36.125 -5.301 1 98.69 68 GLY A C 1
ATOM 522 O O . GLY A 1 68 ? 12.297 -36.5 -5.406 1 98.69 68 GLY A O 1
ATOM 523 N N . VAL A 1 69 ? 10.375 -35.719 -6.293 1 98.81 69 VAL A N 1
ATOM 524 C CA . VAL A 1 69 ? 10.898 -35.469 -7.629 1 98.81 69 VAL A CA 1
ATOM 525 C C . VAL A 1 69 ? 10.914 -33.969 -7.902 1 98.81 69 VAL A C 1
ATOM 527 O O . VAL A 1 69 ? 9.922 -33.281 -7.66 1 98.81 69 VAL A O 1
ATOM 530 N N . ARG A 1 70 ? 12.039 -33.406 -8.352 1 98.5 70 ARG A N 1
ATOM 531 C CA . ARG A 1 70 ? 12.094 -32.031 -8.867 1 98.5 70 ARG A CA 1
ATOM 532 C C . ARG A 1 70 ? 12.195 -32.031 -10.391 1 98.5 70 ARG A C 1
ATOM 534 O O . ARG A 1 70 ? 12.883 -32.875 -10.969 1 98.5 70 ARG A O 1
ATOM 541 N N . PHE A 1 71 ? 11.547 -31.094 -10.969 1 98.75 71 PHE A N 1
ATOM 542 C CA . PHE A 1 71 ? 11.531 -30.953 -12.414 1 98.75 71 PHE A CA 1
ATOM 543 C C . PHE A 1 71 ? 12.398 -29.781 -12.852 1 98.75 71 PHE A C 1
ATOM 545 O O . PHE A 1 71 ? 12.328 -28.688 -12.273 1 98.75 71 PHE A O 1
ATOM 552 N N . THR A 1 72 ? 13.203 -29.984 -13.891 1 97.69 72 THR A N 1
ATOM 553 C CA . THR A 1 72 ? 14.156 -28.938 -14.266 1 97.69 72 THR A CA 1
ATOM 554 C C . THR A 1 72 ? 13.68 -28.203 -15.508 1 97.69 72 THR A C 1
ATOM 556 O O . THR A 1 72 ? 14.195 -27.125 -15.836 1 97.69 72 THR A O 1
ATOM 559 N N . GLN A 1 73 ? 12.781 -28.781 -16.281 1 97.81 73 GLN A N 1
ATOM 560 C CA . GLN A 1 73 ? 12.109 -28.094 -17.391 1 97.81 73 GLN A CA 1
ATOM 561 C C . GLN A 1 73 ? 10.602 -28.062 -17.188 1 97.81 73 GLN A C 1
ATOM 563 O O . GLN A 1 73 ? 9.844 -28.562 -18.031 1 97.81 73 GLN A O 1
ATOM 568 N N . PHE A 1 74 ? 10.242 -27.453 -16.094 1 98.75 74 PHE A N 1
ATOM 569 C CA . PHE A 1 74 ? 8.836 -27.297 -15.742 1 98.75 74 PHE A CA 1
ATOM 570 C C . PHE A 1 74 ? 8.383 -25.859 -16 1 98.75 74 PHE A C 1
ATOM 572 O O . PHE A 1 74 ? 9.078 -24.906 -15.664 1 98.75 74 PHE A O 1
ATOM 579 N N . TYR A 1 75 ? 7.148 -25.75 -16.562 1 98.81 75 TYR A N 1
ATOM 580 C CA . TYR A 1 75 ? 6.734 -24.422 -17.016 1 98.81 75 TYR A CA 1
ATOM 581 C C . TYR A 1 75 ? 5.387 -24.047 -16.422 1 98.81 75 TYR A C 1
ATOM 583 O O . TYR A 1 75 ? 4.492 -24.875 -16.297 1 98.81 75 TYR A O 1
ATOM 591 N N . ALA A 1 76 ? 5.301 -22.781 -16.016 1 98.81 76 ALA A N 1
ATOM 592 C CA . ALA A 1 76 ? 3.986 -22.156 -15.852 1 98.81 76 ALA A CA 1
ATOM 593 C C . ALA A 1 76 ? 3.277 -22.016 -17.203 1 98.81 76 ALA A C 1
ATOM 595 O O . ALA A 1 76 ? 3.914 -21.719 -18.219 1 98.81 76 ALA A O 1
ATOM 596 N N . ALA A 1 77 ? 2.033 -22.141 -17.156 1 98.44 77 ALA A N 1
ATOM 597 C CA . ALA A 1 77 ? 1.269 -22.078 -18.406 1 98.44 77 ALA A CA 1
ATOM 598 C C . ALA A 1 77 ? 1.121 -20.625 -18.891 1 98.44 77 ALA A C 1
ATOM 600 O O . ALA A 1 77 ? 0.788 -20.391 -20.047 1 98.44 77 ALA A O 1
ATOM 601 N N . ALA A 1 78 ? 1.358 -19.734 -18.047 1 98.62 78 ALA A N 1
ATOM 602 C CA . ALA A 1 78 ? 1.339 -18.297 -18.375 1 98.62 78 ALA A CA 1
ATOM 603 C C . ALA A 1 78 ? 2.348 -17.531 -17.531 1 98.62 78 ALA A C 1
ATOM 605 O O . ALA A 1 78 ? 2.674 -17.938 -16.422 1 98.62 78 ALA A O 1
ATOM 606 N N . PRO A 1 79 ? 2.854 -16.406 -18.047 1 98.31 79 PRO A N 1
ATOM 607 C CA . PRO A 1 79 ? 3.889 -15.641 -17.344 1 98.31 79 PRO A CA 1
ATOM 608 C C . PRO A 1 79 ? 3.307 -14.586 -16.391 1 98.31 79 PRO A C 1
ATOM 610 O O . PRO A 1 79 ? 3.998 -13.633 -16.031 1 98.31 79 PRO A O 1
ATOM 613 N N . VAL A 1 80 ? 1.96 -14.727 -16.078 1 97.88 80 VAL A N 1
ATOM 614 C CA . VAL A 1 80 ? 1.312 -13.734 -15.234 1 97.88 80 VAL A CA 1
ATOM 615 C C . VAL A 1 80 ? 0.301 -14.414 -14.32 1 97.88 80 VAL A C 1
ATOM 617 O O . VAL A 1 80 ? -0.13 -15.539 -14.586 1 97.88 80 VAL A O 1
ATOM 620 N N . CYS A 1 81 ? -0.18 -13.805 -13.32 1 98.12 81 CYS A N 1
ATOM 621 C CA . CYS A 1 81 ? -0.793 -14.367 -12.125 1 98.12 81 CYS A CA 1
ATOM 622 C C . CYS A 1 81 ? -2.1 -15.078 -12.461 1 98.12 81 CYS A C 1
ATOM 624 O O . CYS A 1 81 ? -2.182 -16.297 -12.375 1 98.12 81 CYS A O 1
ATOM 626 N N . SER A 1 82 ? -3.172 -14.352 -12.891 1 98.56 82 SER A N 1
ATOM 627 C CA . SER A 1 82 ? -4.5 -14.938 -13.047 1 98.56 82 SER A CA 1
ATOM 628 C C . SER A 1 82 ? -4.496 -16.031 -14.102 1 98.56 82 SER A C 1
ATOM 630 O O . SER A 1 82 ? -4.977 -17.141 -13.852 1 98.56 82 SER A O 1
ATOM 632 N N . PRO A 1 83 ? -3.896 -15.82 -15.219 1 98.56 83 PRO A N 1
ATOM 633 C CA . PRO A 1 83 ? -3.865 -16.875 -16.234 1 98.56 83 PRO A CA 1
ATOM 634 C C . PRO A 1 83 ? -3.125 -18.125 -15.75 1 98.56 83 PRO A C 1
ATOM 636 O O . PRO A 1 83 ? -3.553 -19.25 -16.031 1 98.56 83 PRO A O 1
ATOM 639 N N . SER A 1 84 ? -2.004 -17.953 -15.125 1 98.75 84 SER A N 1
ATOM 640 C CA . SER A 1 84 ? -1.258 -19.094 -14.602 1 98.75 84 SER A CA 1
ATOM 641 C C . SER A 1 84 ? -2.104 -19.906 -13.633 1 98.75 84 SER A C 1
ATOM 643 O O . SER A 1 84 ? -2.104 -21.141 -13.688 1 98.75 84 SER A O 1
ATOM 645 N N . ARG A 1 85 ? -2.861 -19.266 -12.75 1 98.81 85 ARG A N 1
ATOM 646 C CA . ARG A 1 85 ? -3.725 -19.922 -11.781 1 98.81 85 ARG A CA 1
ATOM 647 C C . ARG A 1 85 ? -4.879 -20.641 -12.469 1 98.81 85 ARG A C 1
ATOM 649 O O . ARG A 1 85 ? -5.266 -21.734 -12.062 1 98.81 85 ARG A O 1
ATOM 656 N N . ALA A 1 86 ? -5.438 -19.984 -13.461 1 98.75 86 ALA A N 1
ATOM 657 C CA . ALA A 1 86 ? -6.504 -20.625 -14.227 1 98.75 86 ALA A CA 1
ATOM 658 C C . ALA A 1 86 ? -6.031 -21.938 -14.844 1 98.75 86 ALA A C 1
ATOM 660 O O . ALA A 1 86 ? -6.742 -22.953 -14.781 1 98.75 86 ALA A O 1
ATOM 661 N N . SER A 1 87 ? -4.875 -21.922 -15.375 1 98.88 87 SER A N 1
ATOM 662 C CA . SER A 1 87 ? -4.324 -23.109 -16.016 1 98.88 87 SER A CA 1
ATOM 663 C C . SER A 1 87 ? -4.062 -24.219 -14.992 1 98.88 87 SER A C 1
ATOM 665 O O . SER A 1 87 ? -4.391 -25.375 -15.234 1 98.88 87 SER A O 1
ATOM 667 N N . LEU A 1 88 ? -3.488 -23.844 -13.898 1 98.88 88 LEU A N 1
ATOM 668 C CA . LEU A 1 88 ? -3.221 -24.797 -12.836 1 98.88 88 LEU A CA 1
ATOM 669 C C . LEU A 1 88 ? -4.504 -25.484 -12.383 1 98.88 88 LEU A C 1
ATOM 671 O O . LEU A 1 88 ? -4.543 -26.703 -12.234 1 98.88 88 LEU A O 1
ATOM 675 N N . LEU A 1 89 ? -5.566 -24.719 -12.25 1 98.88 89 LEU A N 1
ATOM 676 C CA . LEU A 1 89 ? -6.773 -25.219 -11.602 1 98.88 89 LEU A CA 1
ATOM 677 C C . LEU A 1 89 ? -7.66 -25.953 -12.609 1 98.88 89 LEU A C 1
ATOM 679 O O . LEU A 1 89 ? -8.539 -26.734 -12.219 1 98.88 89 LEU A O 1
ATOM 683 N N . THR A 1 90 ? -7.426 -25.766 -13.938 1 98.75 90 THR A N 1
ATOM 684 C CA . THR A 1 90 ? -8.352 -26.328 -14.906 1 98.75 90 THR A CA 1
ATOM 685 C C . THR A 1 90 ? -7.645 -27.391 -15.766 1 98.75 90 THR A C 1
ATOM 687 O O . THR A 1 90 ? -8.297 -28.125 -16.5 1 98.75 90 THR A O 1
ATOM 690 N N . ALA A 1 91 ? -6.305 -27.391 -15.75 1 98.88 91 ALA A N 1
ATOM 691 C CA . ALA A 1 91 ? -5.484 -28.266 -16.578 1 98.88 91 ALA A CA 1
ATOM 692 C C . ALA A 1 91 ? -5.594 -27.891 -18.047 1 98.88 91 ALA A C 1
ATOM 694 O O . ALA A 1 91 ? -5.387 -28.734 -18.938 1 98.88 91 ALA A O 1
ATOM 695 N N . LYS A 1 92 ? -5.945 -26.656 -18.312 1 98.75 92 LYS A N 1
ATOM 696 C CA . LYS A 1 92 ? -6.039 -26.078 -19.656 1 98.75 92 LYS A CA 1
ATOM 697 C C . LYS A 1 92 ? -5.066 -24.922 -19.812 1 98.75 92 LYS A C 1
ATOM 699 O O . LYS A 1 92 ? -4.789 -24.203 -18.859 1 98.75 92 LYS A O 1
ATOM 704 N N . TYR A 1 93 ? -4.531 -24.766 -21.047 1 98.62 93 TYR A N 1
ATOM 705 C CA . TYR A 1 93 ? -3.881 -23.484 -21.312 1 98.62 93 TYR A CA 1
ATOM 706 C C . TYR A 1 93 ? -4.824 -22.328 -21.016 1 98.62 93 TYR A C 1
ATOM 708 O O . TYR A 1 93 ? -6.039 -22.438 -21.188 1 98.62 93 TYR A O 1
ATOM 716 N N . ASN A 1 94 ? -4.254 -21.219 -20.578 1 98.31 94 ASN A N 1
ATOM 717 C CA . ASN A 1 94 ? -5.078 -20.094 -20.125 1 98.31 94 ASN A CA 1
ATOM 718 C C . ASN A 1 94 ? -6.016 -19.625 -21.234 1 98.31 94 ASN A C 1
ATOM 720 O O . ASN A 1 94 ? -7.148 -19.219 -20.969 1 98.31 94 ASN A O 1
ATOM 724 N N . GLN A 1 95 ? -5.578 -19.703 -22.5 1 97.81 95 GLN A N 1
ATOM 725 C CA . GLN A 1 95 ? -6.426 -19.328 -23.625 1 97.81 95 GLN A CA 1
ATOM 726 C C . GLN A 1 95 ? -7.609 -20.281 -23.766 1 97.81 95 GLN A C 1
ATOM 728 O O . GLN A 1 95 ? -8.727 -19.859 -24.062 1 97.81 95 GLN A O 1
ATOM 733 N N . ASN A 1 96 ? -7.324 -21.547 -23.578 1 97.62 96 ASN A N 1
ATOM 734 C CA . ASN A 1 96 ? -8.375 -22.547 -23.625 1 97.62 96 ASN A CA 1
ATOM 735 C C . ASN A 1 96 ? -9.359 -22.391 -22.469 1 97.62 96 ASN A C 1
ATOM 737 O O . ASN A 1 96 ? -10.555 -22.641 -22.625 1 97.62 96 ASN A O 1
ATOM 741 N N . ALA A 1 97 ? -8.883 -21.969 -21.344 1 97.56 97 ALA A N 1
ATOM 742 C CA . ALA A 1 97 ? -9.727 -21.688 -20.188 1 97.56 97 ALA A CA 1
ATOM 743 C C . ALA A 1 97 ? -10.375 -20.312 -20.297 1 97.56 97 ALA A C 1
ATOM 745 O O . ALA A 1 97 ? -11.078 -19.875 -19.375 1 97.56 97 ALA A O 1
ATOM 746 N N . ARG A 1 98 ? -10.047 -19.562 -21.312 1 96.75 98 ARG A N 1
ATOM 747 C CA . ARG A 1 98 ? -10.617 -18.266 -21.672 1 96.75 98 ARG A CA 1
ATOM 748 C C . ARG A 1 98 ? -10.289 -17.219 -20.609 1 96.75 98 ARG A C 1
ATOM 750 O O . ARG A 1 98 ? -11.141 -16.422 -20.234 1 96.75 98 ARG A O 1
ATOM 757 N N . LEU A 1 99 ? -9.164 -17.234 -20.031 1 97.06 99 LEU A N 1
ATOM 758 C CA . LEU A 1 99 ? -8.609 -16.203 -19.172 1 97.06 99 LEU A CA 1
ATOM 759 C C . LEU A 1 99 ? -7.355 -15.594 -19.797 1 97.06 99 LEU A C 1
ATOM 761 O O . LEU A 1 99 ? -6.266 -16.156 -19.688 1 97.06 99 LEU A O 1
ATOM 765 N N . PHE A 1 100 ? -7.414 -14.445 -20.312 1 95.56 100 PHE A N 1
ATOM 766 C CA . PHE A 1 100 ? -6.457 -13.891 -21.266 1 95.56 100 PHE A CA 1
ATOM 767 C C . PHE A 1 100 ? -5.48 -12.953 -20.578 1 95.56 100 PHE A C 1
ATOM 769 O O . PHE A 1 100 ? -4.449 -12.594 -21.141 1 95.56 100 PHE A O 1
ATOM 776 N N . GLY A 1 101 ? -5.816 -12.484 -19.438 1 95.62 101 GLY A N 1
ATOM 777 C CA . GLY A 1 101 ? -5.031 -11.562 -18.625 1 95.62 101 GLY A CA 1
ATOM 778 C C . GLY A 1 101 ? -5.457 -11.539 -17.172 1 95.62 101 GLY A C 1
ATOM 779 O O . GLY A 1 101 ? -6.34 -12.297 -16.766 1 95.62 101 GLY A O 1
ATOM 780 N N . ASN A 1 102 ? -4.805 -10.734 -16.359 1 96.44 102 ASN A N 1
ATOM 781 C CA . ASN A 1 102 ? -5.152 -10.609 -14.953 1 96.44 102 ASN A CA 1
ATOM 782 C C . ASN A 1 102 ? -6.586 -10.125 -14.766 1 96.44 102 ASN A C 1
ATOM 784 O O . ASN A 1 102 ? -7.059 -9.266 -15.516 1 96.44 102 ASN A O 1
ATOM 788 N N . VAL A 1 103 ? -7.145 -10.656 -13.766 1 96.56 103 VAL A N 1
ATOM 789 C CA . VAL A 1 103 ? -8.523 -10.312 -13.43 1 96.56 103 VAL A CA 1
ATOM 790 C C . VAL A 1 103 ? -8.586 -8.867 -12.945 1 96.56 103 VAL A C 1
ATOM 792 O O . VAL A 1 103 ? -7.785 -8.453 -12.102 1 96.56 103 VAL A O 1
ATOM 795 N N . SER A 1 104 ? -9.531 -8.148 -13.477 1 94 104 SER A N 1
ATOM 796 C CA . SER A 1 104 ? -9.742 -6.766 -13.062 1 94 104 SER A CA 1
ATOM 797 C C . SER A 1 104 ? -10.43 -6.691 -11.703 1 94 104 SER A C 1
ATOM 799 O O . SER A 1 104 ? -11.336 -7.48 -11.422 1 94 104 SER A O 1
ATOM 801 N N . PRO A 1 105 ? -10 -5.758 -10.914 1 91.94 105 PRO A N 1
ATOM 802 C CA . PRO A 1 105 ? -10.734 -5.59 -9.656 1 91.94 105 PRO A CA 1
ATOM 803 C C . PRO A 1 105 ? -12.148 -5.059 -9.867 1 91.94 105 PRO A C 1
ATOM 805 O O . PRO A 1 105 ? -12.43 -4.441 -10.898 1 91.94 105 PRO A O 1
ATOM 808 N N . PRO A 1 106 ? -12.992 -5.234 -8.922 1 91 106 PRO A N 1
ATOM 809 C CA . PRO A 1 106 ? -14.414 -4.922 -9.078 1 91 106 PRO A CA 1
ATOM 810 C C . PRO A 1 106 ? -14.664 -3.465 -9.453 1 91 106 PRO A C 1
ATOM 812 O O . PRO A 1 106 ? -15.562 -3.172 -10.242 1 91 106 PRO A O 1
ATOM 815 N N . HIS A 1 107 ? -13.945 -2.553 -8.891 1 88.38 107 HIS A N 1
ATOM 816 C CA . HIS A 1 107 ? -14.18 -1.143 -9.18 1 88.38 107 HIS A CA 1
ATOM 817 C C . HIS A 1 107 ? -13.953 -0.835 -10.656 1 88.38 107 HIS A C 1
ATOM 819 O O . HIS A 1 107 ? -14.531 0.113 -11.195 1 88.38 107 HIS A O 1
ATOM 825 N N . SER A 1 108 ? -13.172 -1.612 -11.297 1 91.5 108 SER A N 1
ATOM 826 C CA . SER A 1 108 ? -12.906 -1.462 -12.727 1 91.5 108 SER A CA 1
ATOM 827 C C . SER A 1 108 ? -13.68 -2.488 -13.547 1 91.5 108 SER A C 1
ATOM 829 O O . SER A 1 108 ? -13.477 -2.6 -14.758 1 91.5 108 SER A O 1
ATOM 831 N N . ASP A 1 109 ? -14.398 -3.33 -12.938 1 93.81 109 ASP A N 1
ATOM 832 C CA . ASP A 1 109 ? -15.227 -4.371 -13.539 1 93.81 109 ASP A CA 1
ATOM 833 C C . ASP A 1 109 ? -16.547 -4.52 -12.789 1 93.81 109 ASP A C 1
ATOM 835 O O . ASP A 1 109 ? -16.844 -5.586 -12.242 1 93.81 109 ASP A O 1
ATOM 839 N N . PRO A 1 110 ? -17.391 -3.467 -12.836 1 91.25 110 PRO A N 1
ATOM 840 C CA . PRO A 1 110 ? -18.594 -3.438 -12 1 91.25 110 PRO A CA 1
ATOM 841 C C . PRO A 1 110 ? -19.594 -4.543 -12.352 1 91.25 110 PRO A C 1
ATOM 843 O O . PRO A 1 110 ? -20.422 -4.926 -11.523 1 91.25 110 PRO A O 1
ATOM 846 N N . GLU A 1 111 ? -19.516 -5.09 -13.555 1 93.5 111 GLU A N 1
ATOM 847 C CA . GLU A 1 111 ? -20.422 -6.156 -13.969 1 93.5 111 GLU A CA 1
ATOM 848 C C . GLU A 1 111 ? -19.828 -7.531 -13.68 1 93.5 111 GLU A C 1
ATOM 850 O O . GLU A 1 111 ? -20.438 -8.555 -13.969 1 93.5 111 GLU A O 1
ATOM 855 N N . TYR A 1 112 ? -18.609 -7.602 -13.172 1 93.94 112 TYR A N 1
ATOM 856 C CA . TYR A 1 112 ? -17.906 -8.82 -12.789 1 93.94 112 TYR A CA 1
ATOM 857 C C . TYR A 1 112 ? -17.75 -9.758 -13.977 1 93.94 112 TYR A C 1
ATOM 859 O O . TYR A 1 112 ? -17.984 -10.961 -13.867 1 93.94 112 TYR A O 1
ATOM 867 N N . LYS A 1 113 ? -17.438 -9.164 -15.094 1 92.38 113 LYS A N 1
ATOM 868 C CA . LYS A 1 113 ? -17.25 -9.945 -16.312 1 92.38 113 LYS A CA 1
ATOM 869 C C . LYS A 1 113 ? -15.891 -10.648 -16.312 1 92.38 113 LYS A C 1
ATOM 871 O O . LYS A 1 113 ? -15.742 -11.727 -16.891 1 92.38 113 LYS A O 1
ATOM 876 N N . SER A 1 114 ? -14.977 -10.047 -15.656 1 94.62 114 SER A N 1
ATOM 877 C CA . SER A 1 114 ? -13.633 -10.602 -15.609 1 94.62 114 SER A CA 1
ATOM 878 C C . SER A 1 114 ? -13.57 -11.82 -14.688 1 94.62 114 SER A C 1
ATOM 880 O O . SER A 1 114 ? -14.375 -11.945 -13.758 1 94.62 114 SER A O 1
ATOM 882 N N . GLY A 1 115 ? -12.617 -12.773 -15.039 1 97.12 115 GLY A N 1
ATOM 883 C CA . GLY A 1 115 ? -12.422 -13.945 -14.203 1 97.12 115 GLY A CA 1
ATOM 884 C C . GLY A 1 115 ? -12.602 -15.25 -14.953 1 97.12 115 GLY A C 1
ATOM 885 O O . GLY A 1 115 ? -12.984 -15.258 -16.125 1 97.12 115 GLY A O 1
ATOM 886 N N . LEU A 1 116 ? -12.273 -16.344 -14.227 1 98.25 116 LEU A N 1
ATOM 887 C CA . LEU A 1 116 ? -12.438 -17.688 -14.781 1 98.25 116 LEU A CA 1
ATOM 888 C C . LEU A 1 116 ? -13.906 -17.984 -15.047 1 98.25 116 LEU A C 1
ATOM 890 O O . LEU A 1 116 ? -14.742 -17.875 -14.141 1 98.25 116 LEU A O 1
ATOM 894 N N . PRO A 1 117 ? -14.273 -18.297 -16.328 1 97.31 117 PRO A N 1
ATOM 895 C CA . PRO A 1 117 ? -15.664 -18.656 -16.594 1 97.31 117 PRO A CA 1
ATOM 896 C C . PRO A 1 117 ? -16.156 -19.781 -15.688 1 97.31 117 PRO A C 1
ATOM 898 O O . PRO A 1 117 ? -15.422 -20.734 -15.406 1 97.31 117 PRO A O 1
ATOM 901 N N . THR A 1 118 ? -17.406 -19.719 -15.289 1 96.5 118 THR A N 1
ATOM 902 C CA . THR A 1 118 ? -17.938 -20.578 -14.242 1 96.5 118 THR A CA 1
ATOM 903 C C . THR A 1 118 ? -18.203 -21.984 -14.789 1 96.5 118 THR A C 1
ATOM 905 O O . THR A 1 118 ? -18.391 -22.922 -14.016 1 96.5 118 THR A O 1
ATOM 908 N N . ASP A 1 119 ? -18.188 -22.141 -16.109 1 96.06 119 ASP A N 1
ATOM 909 C CA . ASP A 1 119 ? -18.422 -23.469 -16.688 1 96.06 119 ASP A CA 1
ATOM 910 C C . ASP A 1 119 ? -17.125 -24.266 -16.766 1 96.06 119 ASP A C 1
ATOM 912 O O . ASP A 1 119 ? -17.141 -25.453 -17.078 1 96.06 119 ASP A O 1
ATOM 916 N N . GLU A 1 120 ? -16 -23.609 -16.562 1 97.56 120 GLU A N 1
ATOM 917 C CA . GLU A 1 120 ? -14.766 -24.359 -16.406 1 97.56 120 GLU A CA 1
ATOM 918 C C . GLU A 1 120 ? -14.766 -25.188 -15.133 1 97.56 120 GLU A C 1
ATOM 920 O O . GLU A 1 120 ? -15.242 -24.734 -14.094 1 97.56 120 GLU A O 1
ATOM 925 N N . ILE A 1 121 ? -14.312 -26.422 -15.219 1 98.38 121 ILE A N 1
ATOM 926 C CA . ILE A 1 121 ? -14.266 -27.328 -14.07 1 98.38 121 ILE A CA 1
ATOM 927 C C . ILE A 1 121 ? -12.898 -27.234 -13.398 1 98.38 121 ILE A C 1
ATOM 929 O O . ILE A 1 121 ? -11.867 -27.5 -14.023 1 98.38 121 ILE A O 1
ATOM 933 N N . THR A 1 122 ? -12.883 -26.859 -12.148 1 98.75 122 THR A N 1
ATOM 934 C CA . THR A 1 122 ? -11.625 -26.656 -11.43 1 98.75 122 THR A CA 1
ATOM 935 C C . THR A 1 122 ? -11.172 -27.953 -10.781 1 98.75 122 THR A C 1
ATOM 937 O O . THR A 1 122 ? -11.961 -28.891 -10.602 1 98.75 122 THR A O 1
ATOM 940 N N . MET A 1 123 ? -9.898 -27.922 -10.477 1 98.56 123 MET A N 1
ATOM 941 C CA . MET A 1 123 ? -9.289 -29.016 -9.719 1 98.56 123 MET A CA 1
ATOM 942 C C . MET A 1 123 ? -10.062 -29.281 -8.43 1 98.56 123 MET A C 1
ATOM 944 O O . MET A 1 123 ? -10.266 -30.438 -8.055 1 98.56 123 MET A O 1
ATOM 948 N N . ALA A 1 124 ? -10.523 -28.234 -7.73 1 98.88 124 ALA A N 1
ATOM 949 C CA . ALA A 1 124 ? -11.297 -28.359 -6.5 1 98.88 124 ALA A CA 1
ATOM 950 C C . ALA A 1 124 ? -12.617 -29.062 -6.754 1 98.88 124 ALA A C 1
ATOM 952 O O . ALA A 1 124 ? -13.023 -29.922 -5.969 1 98.88 124 ALA A O 1
ATOM 953 N N . GLU A 1 125 ? -13.289 -28.75 -7.832 1 98.81 125 GLU A N 1
ATOM 954 C CA . GLU A 1 125 ? -14.555 -29.406 -8.172 1 98.81 125 GLU A CA 1
ATOM 955 C C . GLU A 1 125 ? -14.352 -30.891 -8.477 1 98.81 125 GLU A C 1
ATOM 957 O O . GLU A 1 125 ? -15.172 -31.719 -8.094 1 98.81 125 GLU A O 1
ATOM 962 N N . VAL A 1 126 ? -13.281 -31.234 -9.141 1 98.81 126 VAL A N 1
ATOM 963 C CA . VAL A 1 126 ? -12.977 -32.625 -9.492 1 98.81 126 VAL A CA 1
ATOM 964 C C . VAL A 1 126 ? -12.789 -33.438 -8.219 1 98.81 126 VAL A C 1
ATOM 966 O O . VAL A 1 126 ? -13.422 -34.469 -8.055 1 98.81 126 VAL A O 1
ATOM 969 N N . PHE A 1 127 ? -12.008 -32.969 -7.316 1 98.75 127 PHE A N 1
ATOM 970 C CA . PHE A 1 127 ? -11.695 -33.75 -6.121 1 98.75 127 PHE A CA 1
ATOM 971 C C . PHE A 1 127 ? -12.867 -33.719 -5.148 1 98.75 127 PHE A C 1
ATOM 973 O O . PHE A 1 127 ? -13.109 -34.688 -4.441 1 98.75 127 PHE A O 1
ATOM 980 N N . LYS A 1 128 ? -13.562 -32.594 -5.117 1 98.5 128 LYS A N 1
ATOM 981 C CA . LYS A 1 128 ? -14.773 -32.531 -4.305 1 98.5 128 LYS A CA 1
ATOM 982 C C . LYS A 1 128 ? -15.75 -33.625 -4.73 1 98.5 128 LYS A C 1
ATOM 984 O O . LYS A 1 128 ? -16.328 -34.344 -3.889 1 98.5 128 LYS A O 1
ATOM 989 N N . ALA A 1 129 ? -15.93 -33.844 -5.98 1 98.19 129 ALA A N 1
ATOM 990 C CA . ALA A 1 129 ? -16.844 -34.844 -6.523 1 98.19 129 ALA A CA 1
ATOM 991 C C . ALA A 1 129 ? -16.391 -36.25 -6.156 1 98.19 129 ALA A C 1
ATOM 993 O O . ALA A 1 129 ? -17.188 -37.188 -6.156 1 98.19 129 ALA A O 1
ATOM 994 N N . ASP A 1 130 ? -15.141 -36.375 -5.805 1 97.5 130 ASP A N 1
ATOM 995 C CA . ASP A 1 130 ? -14.586 -37.688 -5.449 1 97.5 130 ASP A CA 1
ATOM 996 C C . ASP A 1 130 ? -14.477 -37.844 -3.934 1 97.5 130 ASP A C 1
ATOM 998 O O . ASP A 1 130 ? -13.711 -38.688 -3.441 1 97.5 130 ASP A O 1
ATOM 1002 N N . GLY A 1 131 ? -15.07 -36.969 -3.156 1 96.44 131 GLY A N 1
ATOM 1003 C CA . GLY A 1 131 ? -15.234 -37.188 -1.725 1 96.44 131 GLY A CA 1
ATOM 1004 C C . GLY A 1 131 ? -14.234 -36.375 -0.898 1 96.44 131 GLY A C 1
ATOM 1005 O O . GLY A 1 131 ? -14.188 -36.531 0.326 1 96.44 131 GLY A O 1
ATOM 1006 N N . TYR A 1 132 ? -13.445 -35.5 -1.456 1 97.5 132 TYR A N 1
ATOM 1007 C CA . TYR A 1 132 ? -12.492 -34.688 -0.716 1 97.5 132 TYR A CA 1
ATOM 1008 C C . TYR A 1 132 ? -13.18 -33.5 -0.069 1 97.5 132 TYR A C 1
ATOM 1010 O O . TYR A 1 132 ? -14.102 -32.906 -0.649 1 97.5 132 TYR A O 1
ATOM 1018 N N . GLU A 1 133 ? -12.758 -33.125 1.093 1 97.19 133 GLU A N 1
ATOM 1019 C CA . GLU A 1 133 ? -12.984 -31.781 1.591 1 97.19 133 GLU A CA 1
ATOM 1020 C C . GLU A 1 133 ? -11.977 -30.797 1.005 1 97.19 133 GLU A C 1
ATOM 1022 O O . GLU A 1 133 ? -10.766 -31.031 1.065 1 97.19 133 GLU A O 1
ATOM 1027 N N . THR A 1 134 ? -12.43 -29.688 0.47 1 98.56 134 THR A N 1
ATOM 1028 C CA . THR A 1 134 ? -11.555 -28.844 -0.34 1 98.56 134 THR A CA 1
ATOM 1029 C C . THR A 1 134 ? -11.398 -27.469 0.294 1 98.56 134 THR A C 1
ATOM 1031 O O . THR A 1 134 ? -12.352 -26.906 0.842 1 98.56 134 THR A O 1
ATOM 1034 N N . ALA A 1 135 ? -10.156 -26.938 0.281 1 98.81 135 ALA A N 1
ATOM 1035 C CA . ALA A 1 135 ? -9.891 -25.625 0.845 1 98.81 135 ALA A CA 1
ATOM 1036 C C . ALA A 1 135 ? -8.938 -24.828 -0.043 1 98.81 135 ALA A C 1
ATOM 1038 O O . ALA A 1 135 ? -7.98 -25.391 -0.588 1 98.81 135 ALA A O 1
ATOM 1039 N N . LEU A 1 136 ? -9.242 -23.594 -0.214 1 98.94 136 LEU A N 1
ATOM 1040 C CA . LEU A 1 136 ? -8.273 -22.609 -0.678 1 98.94 136 LEU A CA 1
ATOM 1041 C C . LEU A 1 136 ? -7.801 -21.734 0.475 1 98.94 136 LEU A C 1
ATOM 1043 O O . LEU A 1 136 ? -8.617 -21.109 1.163 1 98.94 136 LEU A O 1
ATOM 1047 N N . ILE A 1 137 ? -6.586 -21.734 0.661 1 98.94 137 ILE A N 1
ATOM 1048 C CA . ILE A 1 137 ? -5.973 -20.859 1.661 1 98.94 137 ILE A CA 1
ATOM 1049 C C . ILE A 1 137 ? -4.949 -19.953 0.993 1 98.94 137 ILE A C 1
ATOM 1051 O O . ILE A 1 137 ? -3.93 -20.422 0.48 1 98.94 137 ILE A O 1
ATOM 1055 N N . GLY A 1 138 ? -5.227 -18.641 1.006 1 98.81 138 GLY A N 1
ATOM 1056 C CA . GLY A 1 138 ? -4.32 -17.672 0.394 1 98.81 138 GLY A CA 1
ATOM 1057 C C . GLY A 1 138 ? -4.953 -16.906 -0.75 1 98.81 138 GLY A C 1
ATOM 1058 O O . GLY A 1 138 ? -6.094 -16.453 -0.643 1 98.81 138 GLY A O 1
ATOM 1059 N N . LYS A 1 139 ? -4.246 -16.656 -1.85 1 98.75 139 LYS A N 1
ATOM 1060 C CA . LYS A 1 139 ? -4.586 -15.781 -2.971 1 98.75 139 LYS A CA 1
ATOM 1061 C C . LYS A 1 139 ? -5.516 -16.484 -3.951 1 98.75 139 LYS A C 1
ATOM 1063 O O . LYS A 1 139 ? -5.223 -17.594 -4.406 1 98.75 139 LYS A O 1
ATOM 1068 N N . TRP A 1 140 ? -6.688 -15.852 -4.336 1 98.81 140 TRP A N 1
ATOM 1069 C CA . TRP A 1 140 ? -7.617 -16.375 -5.328 1 98.81 140 TRP A CA 1
ATOM 1070 C C . TRP A 1 140 ? -7.324 -15.805 -6.711 1 98.81 140 TRP A C 1
ATOM 1072 O O . TRP A 1 140 ? -6.68 -16.453 -7.539 1 98.81 140 TRP A O 1
ATOM 1082 N N . HIS A 1 141 ? -7.648 -14.516 -6.984 1 98.62 141 HIS A N 1
ATOM 1083 C CA . HIS A 1 141 ? -7.324 -13.695 -8.141 1 98.62 141 HIS A CA 1
ATOM 1084 C C . HIS A 1 141 ? -7.938 -14.266 -9.414 1 98.62 141 HIS A C 1
ATOM 1086 O O . HIS A 1 141 ? -7.34 -14.18 -10.492 1 98.62 141 HIS A O 1
ATOM 1092 N N . LEU A 1 142 ? -9.195 -14.977 -9.336 1 98.69 142 LEU A N 1
ATOM 1093 C CA . LEU A 1 142 ? -9.797 -15.562 -10.531 1 98.69 142 LEU A CA 1
ATOM 1094 C C . LEU A 1 142 ? -11.234 -15.086 -10.711 1 98.69 142 LEU A C 1
ATOM 1096 O O . LEU A 1 142 ? -12.008 -15.695 -11.445 1 98.69 142 LEU A O 1
ATOM 1100 N N . GLY A 1 143 ? -11.586 -14.055 -10.016 1 98.06 143 GLY A N 1
ATOM 1101 C CA . GLY A 1 143 ? -12.898 -13.453 -10.188 1 98.06 143 GLY A CA 1
ATOM 1102 C C . GLY A 1 143 ? -13.484 -12.922 -8.891 1 98.06 143 GLY A C 1
ATOM 1103 O O . GLY A 1 143 ? -12.953 -13.18 -7.809 1 98.06 143 GLY A O 1
ATOM 1104 N N . HIS A 1 144 ? -14.695 -12.234 -9.07 1 97.19 144 HIS A N 1
ATOM 1105 C CA . HIS A 1 144 ? -15.156 -11.516 -7.891 1 97.19 144 HIS A CA 1
ATOM 1106 C C . HIS A 1 144 ? -16.656 -11.695 -7.688 1 97.19 144 HIS A C 1
ATOM 1108 O O . HIS A 1 144 ? -17.203 -11.266 -6.672 1 97.19 144 HIS A O 1
ATOM 1114 N N . SER A 1 145 ? -17.391 -12.234 -8.641 1 97.06 145 SER A N 1
ATOM 1115 C CA . SER A 1 145 ? -18.781 -12.578 -8.375 1 97.06 145 SER A CA 1
ATOM 1116 C C . SER A 1 145 ? -18.875 -13.828 -7.504 1 97.06 145 SER A C 1
ATOM 1118 O O . SER A 1 145 ? -17.953 -14.641 -7.465 1 97.06 145 SER A O 1
ATOM 1120 N N . PRO A 1 146 ? -19.953 -14.016 -6.836 1 96.88 146 PRO A N 1
ATOM 1121 C CA . PRO A 1 146 ? -20.094 -15.172 -5.941 1 96.88 146 PRO A CA 1
ATOM 1122 C C . PRO A 1 146 ? -19.828 -16.5 -6.648 1 96.88 146 PRO A C 1
ATOM 1124 O O . PRO A 1 146 ? -19.188 -17.391 -6.082 1 96.88 146 PRO A O 1
ATOM 1127 N N . GLU A 1 147 ? -20.203 -16.625 -7.906 1 97.56 147 GLU A N 1
ATOM 1128 C CA . GLU A 1 147 ? -20.031 -17.859 -8.656 1 97.56 147 GLU A CA 1
ATOM 1129 C C . GLU A 1 147 ? -18.578 -18.047 -9.086 1 97.56 147 GLU A C 1
ATOM 1131 O O . GLU A 1 147 ? -18.141 -19.156 -9.391 1 97.56 147 GLU A O 1
ATOM 1136 N N . LYS A 1 148 ? -17.812 -16.938 -9.102 1 98.06 148 LYS A N 1
ATOM 1137 C CA . LYS A 1 148 ? -16.422 -17 -9.547 1 98.06 148 LYS A CA 1
ATOM 1138 C C . LYS A 1 148 ? -15.453 -17 -8.367 1 98.06 148 LYS A C 1
ATOM 1140 O O . LYS A 1 148 ? -14.25 -17.156 -8.539 1 98.06 148 LYS A O 1
ATOM 1145 N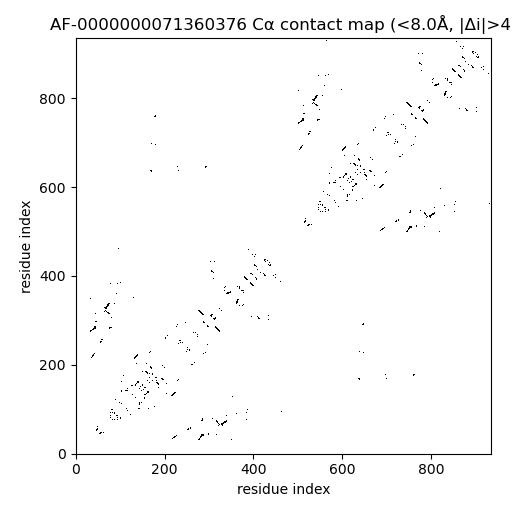 N . LEU A 1 149 ? -16.016 -16.781 -7.234 1 98.44 149 LEU A N 1
ATOM 1146 C CA . LEU A 1 149 ? -15.195 -16.828 -6.023 1 98.44 149 LEU A CA 1
ATOM 1147 C C . LEU A 1 149 ? -14.953 -18.281 -5.598 1 98.44 149 LEU A C 1
ATOM 1149 O O . LEU A 1 149 ? -15.57 -19.203 -6.129 1 98.44 149 LEU A O 1
ATOM 1153 N N . PRO A 1 150 ? -14.008 -18.562 -4.656 1 98.75 150 PRO A N 1
ATOM 1154 C CA . PRO A 1 150 ? -13.562 -19.938 -4.363 1 98.75 150 PRO A CA 1
ATOM 1155 C C . PRO A 1 150 ? -14.711 -20.859 -3.996 1 98.75 150 PRO A C 1
ATOM 1157 O O . PRO A 1 150 ? -14.781 -22 -4.492 1 98.75 150 PRO A O 1
ATOM 1160 N N . ASN A 1 151 ? -15.648 -20.359 -3.18 1 98.69 151 ASN A N 1
ATOM 1161 C CA . ASN A 1 151 ? -16.75 -21.203 -2.73 1 98.69 151 ASN A CA 1
ATOM 1162 C C . ASN A 1 151 ? -17.688 -21.578 -3.883 1 98.69 151 ASN A C 1
ATOM 1164 O O . ASN A 1 151 ? -18.391 -22.578 -3.82 1 98.69 151 ASN A O 1
ATOM 1168 N N . GLY A 1 152 ? -17.703 -20.75 -4.93 1 98.38 152 GLY A N 1
ATOM 1169 C CA . GLY A 1 152 ? -18.484 -21.031 -6.129 1 98.38 152 GLY A CA 1
ATOM 1170 C C . GLY A 1 152 ? -17.734 -21.875 -7.141 1 98.38 152 GLY A C 1
ATOM 1171 O O . GLY A 1 152 ? -18.281 -22.25 -8.18 1 98.38 152 GLY A O 1
ATOM 1172 N N . GLN A 1 153 ? -16.469 -22.188 -6.824 1 98.44 153 GLN A N 1
ATOM 1173 C CA . GLN A 1 153 ? -15.602 -22.891 -7.77 1 98.44 153 GLN A CA 1
ATOM 1174 C C . GLN A 1 153 ? -15.031 -24.172 -7.16 1 98.44 153 GLN A C 1
ATOM 1176 O O . GLN A 1 153 ? -13.891 -24.531 -7.43 1 98.44 153 GLN A O 1
ATOM 1181 N N . GLY A 1 154 ? -15.758 -24.766 -6.23 1 98.69 154 GLY A N 1
ATOM 1182 C CA . GLY A 1 154 ? -15.461 -26.125 -5.797 1 98.69 154 GLY A CA 1
ATOM 1183 C C . GLY A 1 154 ? -14.789 -26.172 -4.438 1 98.69 154 GLY A C 1
ATOM 1184 O O . GLY A 1 154 ? -14.586 -27.266 -3.881 1 98.69 154 GLY A O 1
ATOM 1185 N N . PHE A 1 155 ? -14.461 -25.031 -3.846 1 98.88 155 PHE A N 1
ATOM 1186 C CA . PHE A 1 155 ? -13.828 -25.016 -2.533 1 98.88 155 PHE A CA 1
ATOM 1187 C C . PHE A 1 155 ? -14.867 -24.953 -1.425 1 98.88 155 PHE A C 1
ATOM 1189 O O . PHE A 1 155 ? -15.664 -24 -1.375 1 98.88 155 PHE A O 1
ATOM 1196 N N . ASP A 1 156 ? -14.805 -25.891 -0.52 1 98.38 156 ASP A N 1
ATOM 1197 C CA . ASP A 1 156 ? -15.695 -25.906 0.635 1 98.38 156 ASP A CA 1
ATOM 1198 C C . ASP A 1 156 ? -15.336 -24.812 1.628 1 98.38 156 ASP A C 1
ATOM 1200 O O . ASP A 1 156 ? -16.203 -24.281 2.32 1 98.38 156 ASP A O 1
ATOM 1204 N N . TYR A 1 157 ? -14.078 -24.562 1.723 1 98.56 157 TYR A N 1
ATOM 1205 C CA . TYR A 1 157 ? -13.547 -23.578 2.66 1 98.56 157 TYR A CA 1
ATOM 1206 C C . TYR A 1 157 ? -12.602 -22.609 1.961 1 98.56 157 TYR A C 1
ATOM 1208 O O . TYR A 1 157 ? -11.773 -23.031 1.144 1 98.56 157 TYR A O 1
ATOM 1216 N N . PHE A 1 158 ? -12.789 -21.344 2.305 1 98.88 158 PHE A N 1
ATOM 1217 C CA . PHE A 1 158 ? -11.906 -20.312 1.784 1 98.88 158 PHE A CA 1
ATOM 1218 C C . PHE A 1 158 ? -11.414 -19.406 2.906 1 98.88 158 PHE A C 1
ATOM 1220 O O . PHE A 1 158 ? -12.203 -18.922 3.719 1 98.88 158 PHE A O 1
ATOM 1227 N N . PHE A 1 159 ? -10.086 -19.156 2.928 1 98.94 159 PHE A N 1
ATOM 1228 C CA . PHE A 1 159 ? -9.469 -18.109 3.738 1 98.94 159 PHE A CA 1
ATOM 1229 C C . PHE A 1 159 ? -8.391 -17.375 2.947 1 98.94 159 PHE A C 1
ATOM 1231 O O . PHE A 1 159 ? -7.402 -17.984 2.525 1 98.94 159 PHE A O 1
ATOM 1238 N N . GLY A 1 160 ? -8.586 -16.172 2.727 1 98.88 160 GLY A N 1
ATOM 1239 C CA . GLY A 1 160 ? -7.57 -15.438 1.997 1 98.88 160 GLY A CA 1
ATOM 1240 C C . GLY A 1 160 ? -8.102 -14.195 1.315 1 98.88 160 GLY A C 1
ATOM 1241 O O . GLY A 1 160 ? -9.039 -13.562 1.81 1 98.88 160 GLY A O 1
ATOM 1242 N N . HIS A 1 161 ? -7.43 -13.711 0.293 1 98.75 161 HIS A N 1
ATOM 1243 C CA . HIS A 1 161 ? -7.82 -12.477 -0.388 1 98.75 161 HIS A CA 1
ATOM 1244 C C . HIS A 1 161 ? -8.195 -12.75 -1.842 1 98.75 161 HIS A C 1
ATOM 1246 O O . HIS A 1 161 ? -7.781 -13.758 -2.416 1 98.75 161 HIS A O 1
ATOM 1252 N N . GLN A 1 162 ? -8.977 -11.891 -2.371 1 98.12 162 GLN A N 1
ATOM 1253 C CA . GLN A 1 162 ? -9.586 -12.109 -3.678 1 98.12 162 GLN A CA 1
ATOM 1254 C C . GLN A 1 162 ? -8.789 -11.422 -4.781 1 98.12 162 GLN A C 1
ATOM 1256 O O . GLN A 1 162 ? -8.75 -11.906 -5.918 1 98.12 162 GLN A O 1
ATOM 1261 N N . ARG A 1 163 ? -8.07 -10.359 -4.449 1 96.62 163 ARG A N 1
ATOM 1262 C CA . ARG A 1 163 ? -7.398 -9.531 -5.445 1 96.62 163 ARG A CA 1
ATOM 1263 C C . ARG A 1 163 ? -5.965 -10 -5.66 1 96.62 163 ARG A C 1
ATOM 1265 O O . ARG A 1 163 ? -5.574 -11.07 -5.188 1 96.62 163 ARG A O 1
ATOM 1272 N N . GLY A 1 164 ? -5.172 -9.234 -6.438 1 95.75 164 GLY A N 1
ATOM 1273 C CA . GLY A 1 164 ? -3.891 -9.68 -6.961 1 95.75 164 GLY A CA 1
ATOM 1274 C C . GLY A 1 164 ? -2.783 -9.656 -5.926 1 95.75 164 GLY A C 1
ATOM 1275 O O . GLY A 1 164 ? -1.781 -10.367 -6.062 1 95.75 164 GLY A O 1
ATOM 1276 N N . CYS A 1 165 ? -2.881 -8.859 -4.973 1 95.94 165 CYS A N 1
ATOM 1277 C CA . CYS A 1 165 ? -1.888 -8.766 -3.908 1 95.94 165 CYS A CA 1
ATOM 1278 C C . CYS A 1 165 ? -2.426 -7.961 -2.73 1 95.94 165 CYS A C 1
ATOM 1280 O O . CYS A 1 165 ? -3.424 -7.25 -2.861 1 95.94 165 CYS A O 1
ATOM 1282 N N . ILE A 1 166 ? -1.815 -8.133 -1.575 1 98.31 166 ILE A N 1
ATOM 1283 C CA . ILE A 1 166 ? -2.162 -7.375 -0.377 1 98.31 166 ILE A CA 1
ATOM 1284 C C . ILE A 1 166 ? -0.902 -7.086 0.435 1 98.31 166 ILE A C 1
ATOM 1286 O O . ILE A 1 166 ? 0.126 -7.746 0.251 1 98.31 166 ILE A O 1
ATOM 1290 N N . ASP A 1 167 ? -1.02 -6.035 1.287 1 98.69 167 ASP A N 1
ATOM 1291 C CA . ASP A 1 167 ? -0.091 -5.93 2.408 1 98.69 167 ASP A CA 1
ATOM 1292 C C . ASP A 1 167 ? -0.299 -7.07 3.404 1 98.69 167 ASP A C 1
ATOM 1294 O O . ASP A 1 167 ? -1.436 -7.406 3.74 1 98.69 167 ASP A O 1
ATOM 1298 N N . ASN A 1 168 ? 0.732 -7.652 3.887 1 98.75 168 ASN A N 1
ATOM 1299 C CA . ASN A 1 168 ? 0.622 -8.898 4.641 1 98.75 168 ASN A CA 1
ATOM 1300 C C . ASN A 1 168 ? 0.257 -8.641 6.102 1 98.75 168 ASN A C 1
ATOM 1302 O O . ASN A 1 168 ? 0.06 -9.578 6.871 1 98.75 168 ASN A O 1
ATOM 1306 N N . TYR A 1 169 ? 0.188 -7.398 6.516 1 98.75 169 TYR A N 1
ATOM 1307 C CA . TYR A 1 169 ? -0.123 -7.105 7.91 1 98.75 169 TYR A CA 1
ATOM 1308 C C . TYR A 1 169 ? -1.451 -6.367 8.031 1 98.75 169 TYR A C 1
ATOM 1310 O O . TYR A 1 169 ? -2.266 -6.676 8.898 1 98.75 169 TYR A O 1
ATOM 1318 N N . SER A 1 170 ? -1.693 -5.391 7.176 1 98.69 170 SER A N 1
ATOM 1319 C CA . SER A 1 170 ? -2.969 -4.684 7.207 1 98.69 170 SER A CA 1
ATOM 1320 C C . SER A 1 170 ? -4.02 -5.395 6.363 1 98.69 170 SER A C 1
ATOM 1322 O O . SER A 1 170 ? -5.215 -5.133 6.496 1 98.69 170 SER A O 1
ATOM 1324 N N . HIS A 1 171 ? -3.568 -6.242 5.391 1 98.81 171 HIS A N 1
ATOM 1325 C CA . HIS A 1 171 ? -4.391 -6.988 4.445 1 98.81 171 HIS A CA 1
ATOM 1326 C C . HIS A 1 171 ? -5.109 -6.051 3.48 1 98.81 171 HIS A C 1
ATOM 1328 O O . HIS A 1 171 ? -6.258 -6.301 3.105 1 98.81 171 HIS A O 1
ATOM 1334 N N . PHE A 1 172 ? -4.469 -4.891 3.168 1 98.56 172 PHE A N 1
ATOM 1335 C CA . PHE A 1 172 ? -5.008 -3.916 2.229 1 98.56 172 PHE A CA 1
ATOM 1336 C C . PHE A 1 172 ? -4.406 -4.109 0.842 1 98.56 172 PHE A C 1
ATOM 1338 O O . PHE A 1 172 ? -3.24 -4.488 0.713 1 98.56 172 PHE A O 1
ATOM 1345 N N . PHE A 1 173 ? -5.16 -3.84 -0.183 1 97.94 173 PHE A N 1
ATOM 1346 C CA . PHE A 1 173 ? -4.762 -3.701 -1.579 1 97.94 173 PHE A CA 1
ATOM 1347 C C . PHE A 1 173 ? -4.535 -2.236 -1.934 1 97.94 173 PHE A C 1
ATOM 1349 O O . PHE A 1 173 ? -5.438 -1.409 -1.785 1 97.94 173 PHE A O 1
ATOM 1356 N N . PHE A 1 174 ? -3.305 -1.827 -2.518 1 97.12 174 PHE A N 1
ATOM 1357 C CA . PHE A 1 174 ? -2.924 -0.431 -2.693 1 97.12 174 PHE A CA 1
ATOM 1358 C C . PHE A 1 174 ? -2.752 -0.097 -4.168 1 97.12 174 PHE A C 1
ATOM 1360 O O . PHE A 1 174 ? -2.52 1.06 -4.527 1 97.12 174 PHE A O 1
ATOM 1367 N N . TRP A 1 175 ? -2.865 -0.932 -5.098 1 92.5 175 TRP A N 1
ATOM 1368 C CA . TRP A 1 175 ? -2.203 -0.806 -6.391 1 92.5 175 TRP A CA 1
ATOM 1369 C C . TRP A 1 175 ? -3.207 -0.448 -7.484 1 92.5 175 TRP A C 1
ATOM 1371 O O . TRP A 1 175 ? -2.824 -0.201 -8.633 1 92.5 175 TRP A O 1
ATOM 1381 N N . HIS A 1 176 ? -4.41 -0.362 -7.148 1 90.38 176 HIS A N 1
ATOM 1382 C CA . HIS A 1 176 ? -5.422 0.014 -8.125 1 90.38 176 HIS A CA 1
ATOM 1383 C C . HIS A 1 176 ? -6.707 0.469 -7.445 1 90.38 176 HIS A C 1
ATOM 1385 O O . HIS A 1 176 ? -7.355 -0.313 -6.742 1 90.38 176 HIS A O 1
ATOM 1391 N N . GLY A 1 177 ? -7.082 1.767 -7.699 1 92.38 177 GLY A N 1
ATOM 1392 C CA . GLY A 1 177 ? -8.297 2.258 -7.066 1 92.38 177 GLY A CA 1
ATOM 1393 C C . GLY A 1 177 ? -8.094 2.66 -5.621 1 92.38 177 GLY A C 1
ATOM 1394 O O . GLY A 1 177 ? -6.984 3.027 -5.219 1 92.38 177 GLY A O 1
ATOM 1395 N N . PRO A 1 178 ? -9.18 2.689 -4.828 1 95.12 178 PRO A N 1
ATOM 1396 C CA . PRO A 1 178 ? -9.047 3.027 -3.408 1 95.12 178 PRO A CA 1
ATOM 1397 C C . PRO A 1 178 ? -8.211 2.016 -2.633 1 95.12 178 PRO A C 1
ATOM 1399 O O . PRO A 1 178 ? -8.109 0.853 -3.035 1 95.12 178 PRO A O 1
ATOM 1402 N N . ASN A 1 179 ? -7.484 2.488 -1.675 1 96.88 179 ASN A N 1
ATOM 1403 C CA . ASN A 1 179 ? -6.863 1.551 -0.745 1 96.88 179 ASN A CA 1
ATOM 1404 C C . ASN A 1 179 ? -7.906 0.717 -0.007 1 96.88 179 ASN A C 1
ATOM 1406 O O . ASN A 1 179 ? -8.656 1.241 0.822 1 96.88 179 ASN A O 1
ATOM 1410 N N . MET A 1 180 ? -7.945 -0.524 -0.252 1 95.56 180 MET A N 1
ATOM 1411 C CA . MET A 1 180 ? -9.086 -1.274 0.254 1 95.56 180 MET A CA 1
ATOM 1412 C C . MET A 1 180 ? -8.633 -2.533 0.986 1 95.56 180 MET A C 1
ATOM 1414 O O . MET A 1 180 ? -7.688 -3.195 0.56 1 95.56 180 MET A O 1
ATOM 1418 N N . HIS A 1 181 ? -9.328 -2.869 2.016 1 97.69 181 HIS A N 1
ATOM 1419 C CA . HIS A 1 181 ? -9.133 -4.109 2.758 1 97.69 181 HIS A CA 1
ATOM 1420 C C . HIS A 1 181 ? -9.594 -5.316 1.949 1 97.69 181 HIS A C 1
ATOM 1422 O O . HIS A 1 181 ? -10.609 -5.246 1.252 1 97.69 181 HIS A O 1
ATOM 1428 N N . ASP A 1 182 ? -8.805 -6.441 2.016 1 98.06 182 ASP A N 1
ATOM 1429 C CA . ASP A 1 182 ? -9.086 -7.629 1.21 1 98.06 182 ASP A CA 1
ATOM 1430 C C . ASP A 1 182 ? -8.703 -8.906 1.958 1 98.06 182 ASP A C 1
ATOM 1432 O O . ASP A 1 182 ? -7.688 -9.531 1.642 1 98.06 182 ASP A O 1
ATOM 1436 N N . LEU A 1 183 ? -9.508 -9.359 2.938 1 98.81 183 LEU A N 1
ATOM 1437 C CA . LEU A 1 183 ? -9.359 -10.617 3.662 1 98.81 183 LEU A CA 1
ATOM 1438 C C . LEU A 1 183 ? -10.719 -11.25 3.945 1 98.81 183 LEU A C 1
ATOM 1440 O O . LEU A 1 183 ? -11.602 -10.602 4.508 1 98.81 183 LEU A O 1
ATOM 1444 N N . TYR A 1 184 ? -10.852 -12.5 3.617 1 98.81 184 TYR A N 1
ATOM 1445 C CA . TYR A 1 184 ? -12.156 -13.148 3.699 1 98.81 184 TYR A CA 1
ATOM 1446 C C . TYR A 1 184 ? -12.031 -14.547 4.305 1 98.81 184 TYR A C 1
ATOM 1448 O O . TYR A 1 184 ? -11 -15.203 4.156 1 98.81 184 TYR A O 1
ATOM 1456 N N . GLN A 1 185 ? -12.953 -14.945 5.008 1 98.81 185 GLN A N 1
ATOM 1457 C CA . GLN A 1 185 ? -13.281 -16.328 5.359 1 98.81 185 GLN A CA 1
ATOM 1458 C C . GLN A 1 185 ? -14.602 -16.766 4.727 1 98.81 185 GLN A C 1
ATOM 1460 O O . GLN A 1 185 ? -15.672 -16.312 5.137 1 98.81 185 GLN A O 1
ATOM 1465 N N . ASN A 1 186 ? -14.43 -17.656 3.727 1 98.5 186 ASN A N 1
ATOM 1466 C CA . ASN A 1 186 ? -15.562 -17.953 2.863 1 98.5 186 ASN A CA 1
ATOM 1467 C C . ASN A 1 186 ? -16.203 -16.672 2.311 1 98.5 186 ASN A C 1
ATOM 1469 O O . ASN A 1 186 ? -15.523 -15.859 1.69 1 98.5 186 ASN A O 1
ATOM 1473 N N . GLU A 1 187 ? -17.438 -16.406 2.535 1 96.62 187 GLU A N 1
ATOM 1474 C CA . GLU A 1 187 ? -18.109 -15.266 1.93 1 96.62 187 GLU A CA 1
ATOM 1475 C C . GLU A 1 187 ? -18.031 -14.039 2.828 1 96.62 187 GLU A C 1
ATOM 1477 O O . GLU A 1 187 ? -18.453 -12.945 2.434 1 96.62 187 GLU A O 1
ATOM 1482 N N . GLU A 1 188 ? -17.438 -14.117 3.977 1 97.69 188 GLU A N 1
ATOM 1483 C CA . GLU A 1 188 ? -17.453 -13.031 4.953 1 97.69 188 GLU A CA 1
ATOM 1484 C C . GLU A 1 188 ? -16.109 -12.312 4.98 1 97.69 188 GLU A C 1
ATOM 1486 O O . GLU A 1 188 ? -15.055 -12.945 5.109 1 97.69 188 GLU A O 1
ATOM 1491 N N . GLU A 1 189 ? -16.156 -11.047 4.82 1 97.31 189 GLU A N 1
ATOM 1492 C CA . GLU A 1 189 ? -14.961 -10.25 5.062 1 97.31 189 GLU A CA 1
ATOM 1493 C C . GLU A 1 189 ? -14.617 -10.211 6.551 1 97.31 189 GLU A C 1
ATOM 1495 O O . GLU A 1 189 ? -15.484 -9.961 7.391 1 97.31 189 GLU A O 1
ATOM 1500 N N . ILE A 1 190 ? -13.414 -10.461 6.914 1 98.31 190 ILE A N 1
ATOM 1501 C CA . ILE A 1 190 ? -13 -10.461 8.312 1 98.31 190 ILE A CA 1
ATOM 1502 C C . ILE A 1 190 ? -11.812 -9.516 8.5 1 98.31 190 ILE A C 1
ATOM 1504 O O . ILE A 1 190 ? -11.031 -9.305 7.574 1 98.31 190 ILE A O 1
ATOM 1508 N N . TYR A 1 191 ? -11.641 -8.938 9.672 1 98.12 191 TYR A N 1
ATOM 1509 C CA . TYR A 1 191 ? -10.57 -7.996 9.984 1 98.12 191 TYR A CA 1
ATOM 1510 C C . TYR A 1 191 ? -9.602 -8.594 11 1 98.12 191 TYR A C 1
ATOM 1512 O O . TYR A 1 191 ? -10.016 -9.016 12.086 1 98.12 191 TYR A O 1
ATOM 1520 N N . ARG A 1 192 ? -8.359 -8.672 10.648 1 98.31 192 ARG A N 1
ATOM 1521 C CA . ARG A 1 192 ? -7.273 -9.156 11.492 1 98.31 192 ARG A CA 1
ATOM 1522 C C . ARG A 1 192 ? -6.062 -8.234 11.406 1 98.31 192 ARG A C 1
ATOM 1524 O O . ARG A 1 192 ? -4.949 -8.68 11.125 1 98.31 192 ARG A O 1
ATOM 1531 N N . PRO A 1 193 ? -6.246 -6.867 11.641 1 98.38 193 PRO A N 1
ATOM 1532 C CA . PRO A 1 193 ? -5.152 -5.914 11.461 1 98.38 193 PRO A CA 1
ATOM 1533 C C . PRO A 1 193 ? -3.945 -6.23 12.352 1 98.38 193 PRO A C 1
ATOM 1535 O O . PRO A 1 193 ? -4.109 -6.555 13.523 1 98.38 193 PRO A O 1
ATOM 1538 N N . GLY A 1 194 ? -2.768 -6.145 11.695 1 98.62 194 GLY A N 1
ATOM 1539 C CA . GLY A 1 194 ? -1.517 -6.332 12.414 1 98.62 194 GLY A CA 1
ATOM 1540 C C . GLY A 1 194 ? -1.051 -7.773 12.43 1 98.62 194 GLY A C 1
ATOM 1541 O O . GLY A 1 194 ? 0.111 -8.055 12.734 1 98.62 194 GLY A O 1
ATOM 1542 N N . GLU A 1 195 ? -1.967 -8.766 12.195 1 98.75 195 GLU A N 1
ATOM 1543 C CA . GLU A 1 195 ? -1.582 -10.172 12.156 1 98.75 195 GLU A CA 1
ATOM 1544 C C . GLU A 1 195 ? -0.972 -10.539 10.812 1 98.75 195 GLU A C 1
ATOM 1546 O O . GLU A 1 195 ? -1.549 -10.25 9.758 1 98.75 195 GLU A O 1
ATOM 1551 N N . PHE A 1 196 ? 0.194 -11.141 10.859 1 98.75 196 PHE A N 1
ATOM 1552 C CA . PHE A 1 196 ? 0.906 -11.5 9.641 1 98.75 196 PHE A CA 1
ATOM 1553 C C . PHE A 1 196 ? 0.113 -12.516 8.828 1 98.75 196 PHE A C 1
ATOM 1555 O O . PHE A 1 196 ? -0.263 -13.57 9.344 1 98.75 196 PHE A O 1
ATOM 1562 N N . PHE A 1 197 ? -0.182 -12.211 7.574 1 98.81 197 PHE A N 1
ATOM 1563 C CA . PHE A 1 197 ? -1.001 -13.047 6.703 1 98.81 197 PHE A CA 1
ATOM 1564 C C . PHE A 1 197 ? -0.405 -14.445 6.582 1 98.81 197 PHE A C 1
ATOM 1566 O O . PHE A 1 197 ? -1.137 -15.43 6.508 1 98.81 197 PHE A O 1
ATOM 1573 N N . GLY A 1 198 ? 0.963 -14.562 6.512 1 98.69 198 GLY A N 1
ATOM 1574 C CA . GLY A 1 198 ? 1.632 -15.852 6.449 1 98.69 198 GLY A CA 1
ATOM 1575 C C . GLY A 1 198 ? 1.297 -16.75 7.617 1 98.69 198 GLY A C 1
ATOM 1576 O O . GLY A 1 198 ? 0.954 -17.922 7.43 1 98.69 198 GLY A O 1
ATOM 1577 N N . ASP A 1 199 ? 1.355 -16.203 8.812 1 98.75 199 ASP A N 1
ATOM 1578 C CA . ASP A 1 199 ? 1.026 -16.969 10.016 1 98.75 199 ASP A CA 1
ATOM 1579 C C . ASP A 1 199 ? -0.437 -17.406 10 1 98.75 199 ASP A C 1
ATOM 1581 O O . ASP A 1 199 ? -0.758 -18.531 10.398 1 98.75 199 ASP A O 1
ATOM 1585 N N . LEU A 1 200 ? -1.299 -16.5 9.578 1 98.88 200 LEU A N 1
ATOM 1586 C CA . LEU A 1 200 ? -2.721 -16.812 9.508 1 98.88 200 LEU A CA 1
ATOM 1587 C C . LEU A 1 200 ? -2.967 -17.984 8.555 1 98.88 200 LEU A C 1
ATOM 1589 O O . LEU A 1 200 ? -3.764 -18.875 8.852 1 98.88 200 LEU A O 1
ATOM 1593 N N . MET A 1 201 ? -2.311 -17.984 7.398 1 98.88 201 MET A N 1
ATOM 1594 C CA . MET A 1 201 ? -2.465 -19.062 6.438 1 98.88 201 MET A CA 1
ATOM 1595 C C . MET A 1 201 ? -2 -20.391 7.035 1 98.88 201 MET A C 1
ATOM 1597 O O . MET A 1 201 ? -2.672 -21.422 6.887 1 98.88 201 MET A O 1
ATOM 1601 N N . VAL A 1 202 ? -0.848 -20.375 7.684 1 98.81 202 VAL A N 1
ATOM 1602 C CA . VAL A 1 202 ? -0.313 -21.578 8.312 1 98.81 202 VAL A CA 1
ATOM 1603 C C . VAL A 1 202 ? -1.316 -22.125 9.32 1 98.81 202 VAL A C 1
ATOM 1605 O O . VAL A 1 202 ? -1.6 -23.328 9.336 1 98.81 202 VAL A O 1
ATOM 1608 N N . ASP A 1 203 ? -1.875 -21.234 10.156 1 98.75 203 ASP A N 1
ATOM 1609 C CA . ASP A 1 203 ? -2.857 -21.641 11.156 1 98.75 203 ASP A CA 1
ATOM 1610 C C . ASP A 1 203 ? -4.082 -22.266 10.5 1 98.75 203 ASP A C 1
ATOM 1612 O O . ASP A 1 203 ? -4.621 -23.266 11 1 98.75 203 ASP A O 1
ATOM 1616 N N . GLU A 1 204 ? -4.523 -21.688 9.43 1 98.62 204 GLU A N 1
ATOM 1617 C CA . GLU A 1 204 ? -5.699 -22.219 8.734 1 98.62 204 GLU A CA 1
ATOM 1618 C C . GLU A 1 204 ? -5.414 -23.578 8.125 1 98.62 204 GLU A C 1
ATOM 1620 O O . GLU A 1 204 ? -6.281 -24.453 8.125 1 98.62 204 GLU A O 1
ATOM 1625 N N . VAL A 1 205 ? -4.195 -23.766 7.504 1 98.56 205 VAL A N 1
ATOM 1626 C CA . VAL A 1 205 ? -3.828 -25.078 6.969 1 98.56 205 VAL A CA 1
ATOM 1627 C C . VAL A 1 205 ? -3.811 -26.109 8.094 1 98.56 205 VAL A C 1
ATOM 1629 O O . VAL A 1 205 ? -4.352 -27.203 7.941 1 98.56 205 VAL A O 1
ATOM 1632 N N . LYS A 1 206 ? -3.207 -25.766 9.219 1 97.81 206 LYS A N 1
ATOM 1633 C CA . LYS A 1 206 ? -3.127 -26.688 10.359 1 97.81 206 LYS A CA 1
ATOM 1634 C C . LYS A 1 206 ? -4.52 -27.047 10.867 1 97.81 206 LYS A C 1
ATOM 1636 O O . LYS A 1 206 ? -4.785 -28.219 11.172 1 97.81 206 LYS A O 1
ATOM 1641 N N . LYS A 1 207 ? -5.414 -26.047 10.945 1 96.62 207 LYS A N 1
ATOM 1642 C CA . LYS A 1 207 ? -6.785 -26.281 11.391 1 96.62 207 LYS A CA 1
ATOM 1643 C C . LYS A 1 207 ? -7.52 -27.219 10.422 1 96.62 207 LYS A C 1
ATOM 1645 O O . LYS A 1 207 ? -8.234 -28.125 10.852 1 96.62 207 LYS A O 1
ATOM 1650 N N . PHE A 1 208 ? -7.32 -26.969 9.172 1 96.44 208 PHE A N 1
ATOM 1651 C CA . PHE A 1 208 ? -8.039 -27.719 8.156 1 96.44 208 PHE A CA 1
ATOM 1652 C C . PHE A 1 208 ? -7.531 -29.156 8.07 1 96.44 208 PHE A C 1
ATOM 1654 O O . PHE A 1 208 ? -8.266 -30.062 7.656 1 96.44 208 PHE A O 1
ATOM 1661 N N . THR A 1 209 ? -6.293 -29.422 8.469 1 94.69 209 THR A N 1
ATOM 1662 C CA . THR A 1 209 ? -5.691 -30.734 8.352 1 94.69 209 THR A CA 1
ATOM 1663 C C . THR A 1 209 ? -5.66 -31.438 9.703 1 94.69 209 THR A C 1
ATOM 1665 O O . THR A 1 209 ? -4.988 -32.469 9.867 1 94.69 209 THR A O 1
ATOM 1668 N N . ALA A 1 210 ? -6.316 -30.797 10.672 1 83.81 210 ALA A N 1
ATOM 1669 C CA . ALA A 1 210 ? -6.316 -31.344 12.023 1 83.81 210 ALA A CA 1
ATOM 1670 C C . ALA A 1 210 ? -6.844 -32.781 12.023 1 83.81 210 ALA A C 1
ATOM 1672 O O . ALA A 1 210 ? -7.578 -33.188 11.117 1 83.81 210 ALA A O 1
ATOM 1673 N N . LYS A 1 211 ? -6.613 -33.469 13.156 1 68.25 211 LYS A N 1
ATOM 1674 C CA . LYS A 1 211 ? -6.789 -34.875 13.422 1 68.25 211 LYS A CA 1
ATOM 1675 C C . LYS A 1 211 ? -8.266 -35.25 13.469 1 68.25 211 LYS A C 1
ATOM 1677 O O . LYS A 1 211 ? -9.117 -34.438 13.805 1 68.25 211 LYS A O 1
ATOM 1682 N N . ASP A 1 212 ? -8.711 -36.25 12.68 1 65 212 ASP A N 1
ATOM 1683 C CA . ASP A 1 212 ? -9.938 -37 12.852 1 65 212 ASP A CA 1
ATOM 1684 C C . ASP A 1 212 ? -10.875 -36.812 11.664 1 65 212 ASP A C 1
ATOM 1686 O O . ASP A 1 212 ? -12.039 -37.219 11.719 1 65 212 ASP A O 1
ATOM 1690 N N . LYS A 1 213 ? -10.133 -36.344 10.711 1 69.56 213 LYS A N 1
ATOM 1691 C CA . LYS A 1 213 ? -11.062 -36.25 9.586 1 69.56 213 LYS A CA 1
ATOM 1692 C C . LYS A 1 213 ? -11.156 -37.562 8.82 1 69.56 213 LYS A C 1
ATOM 1694 O O . LYS A 1 213 ? -10.148 -38.25 8.625 1 69.56 213 LYS A O 1
ATOM 1699 N N . GLU A 1 214 ? -12.352 -38 8.641 1 76.06 214 GLU A N 1
ATOM 1700 C CA . GLU A 1 214 ? -12.625 -39.219 7.914 1 76.06 214 GLU A CA 1
ATOM 1701 C C . GLU A 1 214 ? -12.359 -39.062 6.422 1 76.06 214 GLU A C 1
ATOM 1703 O O . GLU A 1 214 ? -11.773 -39.938 5.785 1 76.06 214 GLU A O 1
ATOM 1708 N N . ASP A 1 215 ? -12.641 -37.906 5.926 1 87.12 215 ASP A N 1
ATOM 1709 C CA . ASP A 1 215 ? -12.492 -37.656 4.496 1 87.12 215 ASP A CA 1
ATOM 1710 C C . ASP A 1 215 ? -11.102 -37.125 4.172 1 87.12 215 ASP A C 1
ATOM 1712 O O . ASP A 1 215 ? -10.508 -36.406 4.973 1 87.12 215 ASP A O 1
ATOM 1716 N N . PRO A 1 216 ? -10.57 -37.531 3.043 1 95.94 216 PRO A N 1
ATOM 1717 C CA . PRO A 1 216 ? -9.32 -36.906 2.605 1 95.94 216 PRO A CA 1
ATOM 1718 C C . PRO A 1 216 ? -9.477 -35.406 2.271 1 95.94 216 PRO A C 1
ATOM 1720 O O . PRO A 1 216 ? -10.586 -34.969 1.96 1 95.94 216 PRO A O 1
ATOM 1723 N N . PHE A 1 217 ? -8.422 -34.656 2.389 1 97.38 217 PHE A N 1
ATOM 1724 C CA . PHE A 1 217 ? -8.508 -33.25 2.086 1 97.38 217 PHE A CA 1
ATOM 1725 C C . PHE A 1 217 ? -7.773 -32.938 0.791 1 97.38 217 PHE A C 1
ATOM 1727 O O . PHE A 1 217 ? -6.832 -33.625 0.411 1 97.38 217 PHE A O 1
ATOM 1734 N N . PHE A 1 218 ? -8.227 -31.891 0.097 1 98.31 218 PHE A N 1
ATOM 1735 C CA . PHE A 1 218 ? -7.555 -31.156 -0.977 1 98.31 218 PHE A CA 1
ATOM 1736 C C . PHE A 1 218 ? -7.344 -29.703 -0.595 1 98.31 218 PHE A C 1
ATOM 1738 O O . PHE A 1 218 ? -8.312 -28.953 -0.417 1 98.31 218 PHE A O 1
ATOM 1745 N N . ILE A 1 219 ? -6.094 -29.312 -0.463 1 98.88 219 ILE A N 1
ATOM 1746 C CA . ILE A 1 219 ? -5.785 -27.922 -0.135 1 98.88 219 ILE A CA 1
ATOM 1747 C C . ILE A 1 219 ? -4.984 -27.297 -1.27 1 98.88 219 ILE A C 1
ATOM 1749 O O . ILE A 1 219 ? -3.969 -27.844 -1.702 1 98.88 219 ILE A O 1
ATOM 1753 N N . TYR A 1 220 ? -5.527 -26.281 -1.771 1 98.88 220 TYR A N 1
ATOM 1754 C CA . TYR A 1 220 ? -4.789 -25.328 -2.598 1 98.88 220 TYR A CA 1
ATOM 1755 C C . TYR A 1 220 ? -4.246 -24.188 -1.76 1 98.88 220 TYR A C 1
ATOM 1757 O O . TYR A 1 220 ? -4.996 -23.281 -1.373 1 98.88 220 TYR A O 1
ATOM 1765 N N . TRP A 1 221 ? -2.986 -24.297 -1.36 1 98.94 221 TRP A N 1
ATOM 1766 C CA . TRP A 1 221 ? -2.311 -23.266 -0.572 1 98.94 221 TRP A CA 1
ATOM 1767 C C . TRP A 1 221 ? -1.563 -22.297 -1.474 1 98.94 221 TRP A C 1
ATOM 1769 O O . TRP A 1 221 ? -0.398 -22.516 -1.811 1 98.94 221 TRP A O 1
ATOM 1779 N N . ALA A 1 222 ? -2.248 -21.219 -1.822 1 98.81 222 ALA A N 1
ATOM 1780 C CA . ALA A 1 222 ? -1.717 -20.203 -2.73 1 98.81 222 ALA A CA 1
ATOM 1781 C C . ALA A 1 222 ? -1.012 -19.094 -1.959 1 98.81 222 ALA A C 1
ATOM 1783 O O . ALA A 1 222 ? -1.614 -18.062 -1.652 1 98.81 222 ALA A O 1
ATOM 1784 N N . ILE A 1 223 ? 0.238 -19.281 -1.744 1 98.31 223 ILE A N 1
ATOM 1785 C CA . ILE A 1 223 ? 1.039 -18.359 -0.945 1 98.31 223 ILE A CA 1
ATOM 1786 C C . ILE A 1 223 ? 1.347 -17.109 -1.757 1 98.31 223 ILE A C 1
ATOM 1788 O O . ILE A 1 223 ? 1.864 -17.188 -2.873 1 98.31 223 ILE A O 1
ATOM 1792 N N . ASN A 1 224 ? 1.052 -15.953 -1.253 1 97.75 224 ASN A N 1
ATOM 1793 C CA . ASN A 1 224 ? 1.233 -14.711 -1.996 1 97.75 224 ASN A CA 1
ATOM 1794 C C . ASN A 1 224 ? 2.66 -14.188 -1.87 1 97.75 224 ASN A C 1
ATOM 1796 O O . ASN A 1 224 ? 2.893 -12.977 -1.96 1 97.75 224 ASN A O 1
ATOM 1800 N N . MET A 1 225 ? 3.596 -15.031 -1.566 1 97.88 225 MET A N 1
ATOM 1801 C CA . MET A 1 225 ? 5.016 -14.727 -1.419 1 97.88 225 MET A CA 1
ATOM 1802 C C . MET A 1 225 ? 5.848 -15.508 -2.432 1 97.88 225 MET A C 1
ATOM 1804 O O . MET A 1 225 ? 5.477 -16.625 -2.82 1 97.88 225 MET A O 1
ATOM 1808 N N . PRO A 1 226 ? 6.938 -14.93 -2.926 1 97.94 226 PRO A N 1
ATOM 1809 C CA . PRO A 1 226 ? 7.547 -13.656 -2.518 1 97.94 226 PRO A CA 1
ATOM 1810 C C . PRO A 1 226 ? 7.078 -12.477 -3.361 1 97.94 226 PRO A C 1
ATOM 1812 O O . PRO A 1 226 ? 7.871 -11.594 -3.695 1 97.94 226 PRO A O 1
ATOM 1815 N N . HIS A 1 227 ? 5.859 -12.547 -3.883 1 98.12 227 HIS A N 1
ATOM 1816 C CA . HIS A 1 227 ? 5.25 -11.398 -4.543 1 98.12 227 HIS A CA 1
ATOM 1817 C C . HIS A 1 227 ? 5.336 -10.156 -3.668 1 98.12 227 HIS A C 1
ATOM 1819 O O . HIS A 1 227 ? 5.156 -10.234 -2.451 1 98.12 227 HIS A O 1
ATOM 1825 N N . TYR A 1 228 ? 5.625 -8.992 -4.273 1 97.44 228 TYR A N 1
ATOM 1826 C CA . TYR A 1 228 ? 5.652 -7.75 -3.518 1 97.44 228 TYR A CA 1
ATOM 1827 C C . TYR A 1 228 ? 4.328 -7.516 -2.801 1 97.44 228 TYR A C 1
ATOM 1829 O O . TYR A 1 228 ? 3.289 -8.023 -3.223 1 97.44 228 TYR A O 1
ATOM 1837 N N . PRO A 1 229 ? 4.273 -6.727 -1.786 1 98.25 229 PRO A N 1
ATOM 1838 C CA . PRO A 1 229 ? 5.41 -6.027 -1.178 1 98.25 229 PRO A CA 1
ATOM 1839 C C . PRO A 1 229 ? 6.34 -6.969 -0.416 1 98.25 229 PRO A C 1
ATOM 1841 O O . PRO A 1 229 ? 5.875 -7.891 0.259 1 98.25 229 PRO A O 1
ATOM 1844 N N . TYR A 1 230 ? 7.691 -6.695 -0.552 1 98.38 230 TYR A N 1
ATOM 1845 C CA . TYR A 1 230 ? 8.664 -7.535 0.135 1 98.38 230 TYR A CA 1
ATOM 1846 C C . TYR A 1 230 ? 8.641 -7.281 1.637 1 98.38 230 TYR A C 1
ATOM 1848 O O . TYR A 1 230 ? 9.242 -6.316 2.117 1 98.38 230 TYR A O 1
ATOM 1856 N N . GLN A 1 231 ? 7.98 -8.156 2.338 1 98.5 231 GLN A N 1
ATOM 1857 C CA . GLN A 1 231 ? 7.762 -7.996 3.771 1 98.5 231 GLN A CA 1
ATOM 1858 C C . GLN A 1 231 ? 8.242 -9.219 4.543 1 98.5 231 GLN A C 1
ATOM 1860 O O . GLN A 1 231 ? 7.5 -9.789 5.348 1 98.5 231 GLN A O 1
ATOM 1865 N N . GLY A 1 232 ? 9.523 -9.578 4.324 1 98.06 232 GLY A N 1
ATOM 1866 C CA . GLY A 1 232 ? 10.156 -10.68 5.023 1 98.06 232 GLY A CA 1
ATOM 1867 C C . GLY A 1 232 ? 10.375 -10.406 6.5 1 98.06 232 GLY A C 1
ATOM 1868 O O . GLY A 1 232 ? 10.453 -9.25 6.914 1 98.06 232 GLY A O 1
ATOM 1869 N N . ASP A 1 233 ? 10.43 -11.461 7.246 1 98.19 233 ASP A N 1
ATOM 1870 C CA . ASP A 1 233 ? 10.742 -11.344 8.672 1 98.19 233 ASP A CA 1
ATOM 1871 C C . ASP A 1 233 ? 12.016 -10.547 8.891 1 98.19 233 ASP A C 1
ATOM 1873 O O . ASP A 1 233 ? 13.016 -10.75 8.195 1 98.19 233 ASP A O 1
ATOM 1877 N N . PRO A 1 234 ? 12 -9.633 9.867 1 97.94 234 PRO A N 1
ATOM 1878 C CA . PRO A 1 234 ? 13.18 -8.797 10.125 1 97.94 234 PRO A CA 1
ATOM 1879 C C . PRO A 1 234 ? 14.438 -9.617 10.391 1 97.94 234 PRO A C 1
ATOM 1881 O O . PRO A 1 234 ? 15.539 -9.188 10.047 1 97.94 234 PRO A O 1
ATOM 1884 N N . LYS A 1 235 ? 14.352 -10.789 11.023 1 98.44 235 LYS A N 1
ATOM 1885 C CA . LYS A 1 235 ? 15.531 -11.617 11.273 1 98.44 235 LYS A CA 1
ATOM 1886 C C . LYS A 1 235 ? 16.203 -12.023 9.961 1 98.44 235 LYS A C 1
ATOM 1888 O O . LYS A 1 235 ? 17.422 -12.109 9.891 1 98.44 235 LYS A O 1
ATOM 1893 N N . TRP A 1 236 ? 15.406 -12.273 8.93 1 98.62 236 TRP A N 1
ATOM 1894 C CA . TRP A 1 236 ? 15.977 -12.664 7.645 1 98.62 236 TRP A CA 1
ATOM 1895 C C . TRP A 1 236 ? 16.531 -11.453 6.902 1 98.62 236 TRP A C 1
ATOM 1897 O O . TRP A 1 236 ? 17.5 -11.57 6.141 1 98.62 236 TRP A O 1
ATOM 1907 N N . LEU A 1 237 ? 15.891 -10.25 7.109 1 98.38 237 LEU A N 1
ATOM 1908 C CA . LEU A 1 237 ? 16.5 -9.031 6.574 1 98.38 237 LEU A CA 1
ATOM 1909 C C . LEU A 1 237 ? 17.906 -8.852 7.105 1 98.38 237 LEU A C 1
ATOM 1911 O O . LEU A 1 237 ? 18.828 -8.484 6.352 1 98.38 237 LEU A O 1
ATOM 1915 N N . GLU A 1 238 ? 18.016 -9.047 8.383 1 98.31 238 GLU A N 1
ATOM 1916 C CA . GLU A 1 238 ? 19.344 -8.953 9 1 98.31 238 GLU A CA 1
ATOM 1917 C C . GLU A 1 238 ? 20.281 -10.016 8.461 1 98.31 238 GLU A C 1
ATOM 1919 O O . GLU A 1 238 ? 21.453 -9.742 8.18 1 98.31 238 GLU A O 1
ATOM 1924 N N . TYR A 1 239 ? 19.812 -11.227 8.312 1 98.56 239 TYR A N 1
ATOM 1925 C CA . TYR A 1 239 ? 20.609 -12.352 7.82 1 98.56 239 TYR A CA 1
ATOM 1926 C C . TYR A 1 239 ? 21.188 -12.047 6.445 1 98.56 239 TYR A C 1
ATOM 1928 O O . TYR A 1 239 ? 22.344 -12.367 6.164 1 98.56 239 TYR A O 1
ATOM 1936 N N . TYR A 1 240 ? 20.391 -11.422 5.594 1 98.62 240 TYR A N 1
ATOM 1937 C CA . TYR A 1 240 ? 20.797 -11.188 4.207 1 98.62 240 TYR A CA 1
ATOM 1938 C C . TYR A 1 240 ? 21.297 -9.766 4.02 1 98.62 240 TYR A C 1
ATOM 1940 O O . TYR A 1 240 ? 21.328 -9.25 2.9 1 98.62 240 TYR A O 1
ATOM 1948 N N . LYS A 1 241 ? 21.703 -9.055 5.035 1 97.88 241 LYS A N 1
ATOM 1949 C CA . LYS A 1 241 ? 22 -7.629 5.047 1 97.88 241 LYS A CA 1
ATOM 1950 C C . LYS A 1 241 ? 23.156 -7.309 4.098 1 97.88 241 LYS A C 1
ATOM 1952 O O . LYS A 1 241 ? 23.297 -6.172 3.633 1 97.88 241 LYS A O 1
ATOM 1957 N N . ASP A 1 242 ? 23.984 -8.297 3.729 1 98.12 242 ASP A N 1
ATOM 1958 C CA . ASP A 1 242 ? 25.172 -8.047 2.924 1 98.12 242 ASP A CA 1
ATOM 1959 C C . ASP A 1 242 ? 24.875 -8.188 1.435 1 98.12 242 ASP A C 1
ATOM 1961 O O . ASP A 1 242 ? 25.734 -7.906 0.592 1 98.12 242 ASP A O 1
ATOM 1965 N N . LEU A 1 243 ? 23.656 -8.547 1.051 1 98.25 243 LEU A N 1
ATOM 1966 C CA . LEU A 1 243 ? 23.25 -8.641 -0.345 1 98.25 243 LEU A CA 1
ATOM 1967 C C . LEU A 1 243 ? 22.766 -7.289 -0.858 1 98.25 243 LEU A C 1
ATOM 1969 O O . LEU A 1 243 ? 22.406 -6.41 -0.068 1 98.25 243 LEU A O 1
ATOM 1973 N N . PRO A 1 244 ? 22.828 -7.145 -2.227 1 97.38 244 PRO A N 1
ATOM 1974 C CA . PRO A 1 244 ? 22.203 -5.93 -2.762 1 97.38 244 PRO A CA 1
ATOM 1975 C C . PRO A 1 244 ? 20.766 -5.758 -2.311 1 97.38 244 PRO A C 1
ATOM 1977 O O . PRO A 1 244 ? 20.047 -6.746 -2.123 1 97.38 244 PRO A O 1
ATOM 1980 N N . GLU A 1 245 ? 20.219 -4.602 -2.242 1 96.75 245 GLU A N 1
ATOM 1981 C CA . GLU A 1 245 ? 18.969 -4.254 -1.589 1 96.75 245 GLU A CA 1
ATOM 1982 C C . GLU A 1 245 ? 17.797 -5.086 -2.137 1 96.75 245 GLU A C 1
ATOM 1984 O O . GLU A 1 245 ? 17.078 -5.719 -1.373 1 96.75 245 GLU A O 1
ATOM 1989 N N . SER A 1 246 ? 17.625 -5.082 -3.457 1 97.62 246 SER A N 1
ATOM 1990 C CA . SER A 1 246 ? 16.516 -5.82 -4.047 1 97.62 246 SER A CA 1
ATOM 1991 C C . SER A 1 246 ? 16.594 -7.305 -3.717 1 97.62 246 SER A C 1
ATOM 1993 O O . SER A 1 246 ? 15.594 -7.934 -3.387 1 97.62 246 SER A O 1
ATOM 1995 N N . ARG A 1 247 ? 17.781 -7.922 -3.771 1 98.44 247 ARG A N 1
ATOM 1996 C CA . ARG A 1 247 ? 17.984 -9.336 -3.465 1 98.44 247 ARG A CA 1
ATOM 1997 C C . ARG A 1 247 ? 17.812 -9.602 -1.975 1 98.44 247 ARG A C 1
ATOM 1999 O O . ARG A 1 247 ? 17.25 -10.633 -1.585 1 98.44 247 ARG A O 1
ATOM 2006 N N . GLN A 1 248 ? 18.328 -8.656 -1.141 1 98.5 248 GLN A N 1
ATOM 2007 C CA . GLN A 1 248 ? 18.141 -8.781 0.303 1 98.5 248 GLN A CA 1
ATOM 2008 C C . GLN A 1 248 ? 16.672 -8.898 0.666 1 98.5 248 GLN A C 1
ATOM 2010 O O . GLN A 1 248 ? 16.266 -9.82 1.387 1 98.5 248 GLN A O 1
ATOM 2015 N N . LEU A 1 249 ? 15.891 -7.926 0.161 1 98.56 249 LEU A N 1
ATOM 2016 C CA . LEU A 1 249 ? 14.469 -7.879 0.47 1 98.56 249 LEU A CA 1
ATOM 2017 C C . LEU A 1 249 ? 13.758 -9.133 -0.039 1 98.56 249 LEU A C 1
ATOM 2019 O O . LEU A 1 249 ? 12.961 -9.734 0.683 1 98.56 249 LEU A O 1
ATOM 2023 N N . TYR A 1 250 ? 14.055 -9.547 -1.225 1 98.56 250 TYR A N 1
ATOM 2024 C CA . TYR A 1 250 ? 13.477 -10.719 -1.879 1 98.56 250 TYR A CA 1
ATOM 2025 C C . TYR A 1 250 ? 13.852 -12 -1.147 1 98.56 250 TYR A C 1
ATOM 2027 O O . TYR A 1 250 ? 12.992 -12.82 -0.833 1 98.56 250 TYR A O 1
ATOM 2035 N N . ALA A 1 251 ? 15.109 -12.172 -0.842 1 98.75 251 ALA A N 1
ATOM 2036 C CA . ALA A 1 251 ? 15.617 -13.359 -0.166 1 98.75 251 ALA A CA 1
ATOM 2037 C C . ALA A 1 251 ? 15 -13.516 1.221 1 98.75 251 ALA A C 1
ATOM 2039 O O . ALA A 1 251 ? 14.648 -14.625 1.634 1 98.75 251 ALA A O 1
ATOM 2040 N N . ALA A 1 252 ? 14.93 -12.391 1.906 1 98.81 252 ALA A N 1
ATOM 2041 C CA . ALA A 1 252 ? 14.297 -12.422 3.223 1 98.81 252 ALA A CA 1
ATOM 2042 C C . ALA A 1 252 ? 12.859 -12.938 3.131 1 98.81 252 ALA A C 1
ATOM 2044 O O . ALA A 1 252 ? 12.406 -13.688 3.996 1 98.81 252 ALA A O 1
ATOM 2045 N N . PHE A 1 253 ? 12.211 -12.539 2.121 1 98.69 253 PHE A N 1
ATOM 2046 C CA . PHE A 1 253 ? 10.82 -12.938 1.935 1 98.69 253 PHE A CA 1
ATOM 2047 C C . PHE A 1 253 ? 10.719 -14.414 1.563 1 98.69 253 PHE A C 1
ATOM 2049 O O . PHE A 1 253 ? 9.844 -15.125 2.059 1 98.69 253 PHE A O 1
ATOM 2056 N N . ILE A 1 254 ? 11.633 -14.945 0.753 1 98.75 254 ILE A N 1
ATOM 2057 C CA . ILE A 1 254 ? 11.703 -16.359 0.381 1 98.75 254 ILE A CA 1
ATOM 2058 C C . ILE A 1 254 ? 11.938 -17.203 1.627 1 98.75 254 ILE A C 1
ATOM 2060 O O . ILE A 1 254 ? 11.227 -18.188 1.853 1 98.75 254 ILE A O 1
ATOM 2064 N N . SER A 1 255 ? 12.914 -16.828 2.43 1 98.81 255 SER A N 1
ATOM 2065 C CA . SER A 1 255 ? 13.227 -17.609 3.623 1 98.81 255 SER A CA 1
ATOM 2066 C C . SER A 1 255 ? 12.078 -17.562 4.629 1 98.81 255 SER A C 1
ATOM 2068 O O . SER A 1 255 ? 11.836 -18.531 5.348 1 98.81 255 SER A O 1
ATOM 2070 N N . THR A 1 256 ? 11.367 -16.469 4.625 1 98.75 256 THR A N 1
ATOM 2071 C CA . THR A 1 256 ? 10.195 -16.344 5.484 1 98.75 256 THR A CA 1
ATOM 2072 C C . THR A 1 256 ? 9.141 -17.375 5.105 1 98.75 256 THR A C 1
ATOM 2074 O O . THR A 1 256 ? 8.648 -18.109 5.965 1 98.75 256 THR A O 1
ATOM 2077 N N . TYR A 1 257 ? 8.711 -17.422 3.787 1 96.31 257 TYR A N 1
ATOM 2078 C CA . TYR A 1 257 ? 7.66 -18.391 3.484 1 96.31 257 TYR A CA 1
ATOM 2079 C C . TYR A 1 257 ? 8.203 -19.812 3.461 1 96.31 257 TYR A C 1
ATOM 2081 O O . TYR A 1 257 ? 7.445 -20.766 3.584 1 96.31 257 TYR A O 1
ATOM 2089 N N . ASP A 1 258 ? 9.562 -20.031 3.285 1 98.75 258 ASP A N 1
ATOM 2090 C CA . ASP A 1 258 ? 10.141 -21.359 3.48 1 98.75 258 ASP A CA 1
ATOM 2091 C C . ASP A 1 258 ? 9.859 -21.875 4.887 1 98.75 258 ASP A C 1
ATOM 2093 O O . ASP A 1 258 ? 9.523 -23.047 5.066 1 98.75 258 ASP A O 1
ATOM 2097 N N . GLU A 1 259 ? 9.992 -21.031 5.883 1 98.75 259 GLU A N 1
ATOM 2098 C CA . GLU A 1 259 ? 9.688 -21.406 7.262 1 98.75 259 GLU A CA 1
ATOM 2099 C C . GLU A 1 259 ? 8.219 -21.797 7.418 1 98.75 259 GLU A C 1
ATOM 2101 O O . GLU A 1 259 ? 7.895 -22.734 8.148 1 98.75 259 GLU A O 1
ATOM 2106 N N . MET A 1 260 ? 7.336 -21.062 6.754 1 98.75 260 MET A N 1
ATOM 2107 C CA . MET A 1 260 ? 5.914 -21.391 6.77 1 98.75 260 MET A CA 1
ATOM 2108 C C . MET A 1 260 ? 5.676 -22.797 6.246 1 98.75 260 MET A C 1
ATOM 2110 O O . MET A 1 260 ? 4.914 -23.562 6.84 1 98.75 260 MET A O 1
ATOM 2114 N N . ILE A 1 261 ? 6.332 -23.125 5.168 1 98.81 261 ILE A N 1
ATOM 2115 C CA . ILE A 1 261 ? 6.223 -24.453 4.582 1 98.81 261 ILE A CA 1
ATOM 2116 C C . ILE A 1 261 ? 6.711 -25.5 5.582 1 98.81 261 ILE A C 1
ATOM 2118 O O . ILE A 1 261 ? 6.078 -26.547 5.758 1 98.81 261 ILE A O 1
ATOM 2122 N N . GLY A 1 262 ? 7.805 -25.203 6.215 1 98.88 262 GLY A N 1
ATOM 2123 C CA . GLY A 1 262 ? 8.32 -26.094 7.242 1 98.88 262 GLY A CA 1
ATOM 2124 C C . GLY A 1 262 ? 7.32 -26.344 8.359 1 98.88 262 GLY A C 1
ATOM 2125 O O . GLY A 1 262 ? 7.156 -27.484 8.805 1 98.88 262 GLY A O 1
ATOM 2126 N N . GLU A 1 263 ? 6.652 -25.312 8.805 1 98.81 263 GLU A N 1
ATOM 2127 C CA . GLU A 1 263 ? 5.668 -25.438 9.883 1 98.81 263 GLU A CA 1
ATOM 2128 C C . GLU A 1 263 ? 4.527 -26.359 9.477 1 98.81 263 GLU A C 1
ATOM 2130 O O . GLU A 1 263 ? 4.074 -27.188 10.281 1 98.81 263 GLU A O 1
ATOM 2135 N N . VAL A 1 264 ? 4.078 -26.234 8.25 1 98.75 264 VAL A N 1
ATOM 2136 C CA . VAL A 1 264 ? 2.979 -27.062 7.766 1 98.75 264 VAL A CA 1
ATOM 2137 C C . VAL A 1 264 ? 3.449 -28.516 7.617 1 98.75 264 VAL A C 1
ATOM 2139 O O . VAL A 1 264 ? 2.76 -29.438 8.039 1 98.75 264 VAL A O 1
ATOM 2142 N N . LEU A 1 265 ? 4.641 -28.75 7.051 1 98.62 265 LEU A N 1
ATOM 2143 C CA . LEU A 1 265 ? 5.184 -30.094 6.906 1 98.62 265 LEU A CA 1
ATOM 2144 C C . LEU A 1 265 ? 5.375 -30.75 8.266 1 98.62 265 LEU A C 1
ATOM 2146 O O . LEU A 1 265 ? 5.031 -31.922 8.445 1 98.62 265 LEU A O 1
ATOM 2150 N N . ASP A 1 266 ? 5.918 -29.969 9.219 1 98.56 266 ASP A N 1
ATOM 2151 C CA . ASP A 1 266 ? 6.121 -30.469 10.57 1 98.56 266 ASP A CA 1
ATOM 2152 C C . ASP A 1 266 ? 4.793 -30.844 11.219 1 98.56 266 ASP A C 1
ATOM 2154 O O . ASP A 1 266 ? 4.707 -31.859 11.93 1 98.56 266 ASP A O 1
ATOM 2158 N N . HIS A 1 267 ? 3.807 -30.016 10.984 1 97.94 267 HIS A N 1
ATOM 2159 C CA . HIS A 1 267 ? 2.484 -30.312 11.523 1 97.94 267 HIS A CA 1
ATOM 2160 C C . HIS A 1 267 ? 1.933 -31.625 10.945 1 97.94 267 HIS A C 1
ATOM 2162 O O . HIS A 1 267 ? 1.412 -32.469 11.68 1 97.94 267 HIS A O 1
ATOM 2168 N N . LEU A 1 268 ? 2.021 -31.812 9.625 1 97.25 268 LEU A N 1
ATOM 2169 C CA . LEU A 1 268 ? 1.553 -33.031 8.984 1 97.25 268 LEU A CA 1
ATOM 2170 C C . LEU A 1 268 ? 2.309 -34.25 9.508 1 97.25 268 LEU A C 1
ATOM 2172 O O . LEU A 1 268 ? 1.725 -35.312 9.68 1 97.25 268 LEU A O 1
ATOM 2176 N N . GLU A 1 269 ? 3.59 -34.062 9.711 1 97.06 269 GLU A N 1
ATOM 2177 C CA . GLU A 1 269 ? 4.398 -35.125 10.281 1 97.06 269 GLU A CA 1
ATOM 2178 C C . GLU A 1 269 ? 3.945 -35.469 11.695 1 97.06 269 GLU A C 1
ATOM 2180 O O . GLU A 1 269 ? 3.748 -36.656 12.023 1 97.06 269 GLU A O 1
ATOM 2185 N N . ALA A 1 270 ? 3.719 -34.469 12.492 1 96.44 270 ALA A N 1
ATOM 2186 C CA . ALA A 1 270 ? 3.338 -34.656 13.891 1 96.44 270 ALA A CA 1
ATOM 2187 C C . ALA A 1 270 ? 1.97 -35.312 14.008 1 96.44 270 ALA A C 1
ATOM 2189 O O . ALA A 1 270 ? 1.718 -36.062 14.953 1 96.44 270 ALA A O 1
ATOM 2190 N N . THR A 1 271 ? 1.132 -35.125 13.07 1 93.94 271 THR A N 1
ATOM 2191 C CA . THR A 1 271 ? -0.217 -35.688 13.109 1 93.94 271 THR A CA 1
ATOM 2192 C C . THR A 1 271 ? -0.278 -37 12.367 1 93.94 271 THR A C 1
ATOM 2194 O O . THR A 1 271 ? -1.345 -37.625 12.258 1 93.94 271 THR A O 1
ATOM 2197 N N . GLY A 1 272 ? 0.816 -37.438 11.758 1 93.19 272 GLY A N 1
ATOM 2198 C CA . GLY A 1 272 ? 0.91 -38.719 11.07 1 93.19 272 GLY A CA 1
ATOM 2199 C C . GLY A 1 272 ? 0.33 -38.719 9.672 1 93.19 272 GLY A C 1
ATOM 2200 O O . GLY A 1 272 ? 0.035 -39.75 9.102 1 93.19 272 GLY A O 1
ATOM 2201 N N . GLU A 1 273 ? 0.158 -37.5 9.141 1 94.62 273 GLU A N 1
ATOM 2202 C CA . GLU A 1 273 ? -0.521 -37.406 7.852 1 94.62 273 GLU A CA 1
ATOM 2203 C C . GLU A 1 273 ? 0.474 -37.156 6.723 1 94.62 273 GLU A C 1
ATOM 2205 O O . GLU A 1 273 ? 0.122 -37.25 5.547 1 94.62 273 GLU A O 1
ATOM 2210 N N . LEU A 1 274 ? 1.708 -36.906 7.027 1 96.62 274 LEU A N 1
ATOM 2211 C CA . LEU A 1 274 ? 2.674 -36.438 6.031 1 96.62 274 LEU A CA 1
ATOM 2212 C C . LEU A 1 274 ? 2.85 -37.5 4.938 1 96.62 274 LEU A C 1
ATOM 2214 O O . LEU A 1 274 ? 2.793 -37.188 3.748 1 96.62 274 LEU A O 1
ATOM 2218 N N . ASP A 1 275 ? 2.988 -38.812 5.277 1 96.06 275 ASP A N 1
ATOM 2219 C CA . ASP A 1 275 ? 3.289 -39.844 4.309 1 96.06 275 ASP A CA 1
ATOM 2220 C C . ASP A 1 275 ? 2.059 -40.188 3.471 1 96.06 275 ASP A C 1
ATOM 2222 O O . ASP A 1 275 ? 2.172 -40.844 2.43 1 96.06 275 ASP A O 1
ATOM 2226 N N . ASN A 1 276 ? 0.939 -39.812 3.967 1 95.81 276 ASN A N 1
ATOM 2227 C CA . ASN A 1 276 ? -0.279 -40 3.193 1 95.81 276 ASN A CA 1
ATOM 2228 C C . ASN A 1 276 ? -0.731 -38.719 2.498 1 95.81 276 ASN A C 1
ATOM 2230 O O . ASN A 1 276 ? -1.909 -38.594 2.168 1 95.81 276 ASN A O 1
ATOM 2234 N N . THR A 1 277 ? 0.086 -37.75 2.389 1 97.62 277 THR A N 1
ATOM 2235 C CA . THR A 1 277 ? -0.24 -36.5 1.701 1 97.62 277 THR A CA 1
ATOM 2236 C C . THR A 1 277 ? 0.644 -36.312 0.471 1 97.62 277 THR A C 1
ATOM 2238 O O . THR A 1 277 ? 1.872 -36.375 0.57 1 97.62 277 THR A O 1
ATOM 2241 N N . ILE A 1 278 ? -0.015 -36.188 -0.698 1 98.81 278 ILE A N 1
ATOM 2242 C CA . ILE A 1 278 ? 0.693 -35.75 -1.895 1 98.81 278 ILE A CA 1
ATOM 2243 C C . ILE A 1 278 ? 0.969 -34.25 -1.808 1 98.81 278 ILE A C 1
ATOM 2245 O O . ILE A 1 278 ? 0.046 -33.469 -1.626 1 98.81 278 ILE A O 1
ATOM 2249 N N . ILE A 1 279 ? 2.223 -33.875 -1.881 1 98.94 279 ILE A N 1
ATOM 2250 C CA . ILE A 1 279 ? 2.598 -32.469 -1.836 1 98.94 279 ILE A CA 1
ATOM 2251 C C . ILE A 1 279 ? 3.158 -32.062 -3.189 1 98.94 279 ILE A C 1
ATOM 2253 O O . ILE A 1 279 ? 4.125 -32.625 -3.682 1 98.94 279 ILE A O 1
ATOM 2257 N N . VAL A 1 280 ? 2.543 -31.109 -3.752 1 98.88 280 VAL A N 1
ATOM 2258 C CA . VAL A 1 280 ? 3 -30.469 -4.977 1 98.88 280 VAL A CA 1
ATOM 2259 C C . VAL A 1 280 ? 3.43 -29.031 -4.68 1 98.88 280 VAL A C 1
ATOM 2261 O O . VAL A 1 280 ? 2.779 -28.328 -3.9 1 98.88 280 VAL A O 1
ATOM 2264 N N . TYR A 1 281 ? 4.574 -28.641 -5.262 1 98.88 281 TYR A N 1
ATOM 2265 C CA . TYR A 1 281 ? 5.039 -27.25 -5.152 1 98.88 281 TYR A CA 1
ATOM 2266 C C . TYR A 1 281 ? 5.402 -26.688 -6.52 1 98.88 281 TYR A C 1
ATOM 2268 O O . TYR A 1 281 ? 6.043 -27.375 -7.324 1 98.88 281 TYR A O 1
ATOM 2276 N N . GLN A 1 282 ? 5.012 -25.484 -6.73 1 98.5 282 GLN A N 1
ATOM 2277 C CA . GLN A 1 282 ? 5.555 -24.734 -7.863 1 98.5 282 GLN A CA 1
ATOM 2278 C C . GLN A 1 282 ? 5.398 -23.234 -7.66 1 98.5 282 GLN A C 1
ATOM 2280 O O . GLN A 1 282 ? 4.633 -22.797 -6.801 1 98.5 282 GLN A O 1
ATOM 2285 N N . SER A 1 283 ? 6.145 -22.438 -8.422 1 98.75 283 SER A N 1
ATOM 2286 C CA . SER A 1 283 ? 5.859 -21 -8.57 1 98.75 283 SER A CA 1
ATOM 2287 C C . SER A 1 283 ? 4.82 -20.766 -9.664 1 98.75 283 SER A C 1
ATOM 2289 O O . SER A 1 283 ? 4.727 -21.531 -10.625 1 98.75 283 SER A O 1
ATOM 2291 N N . ASP A 1 284 ? 4.082 -19.672 -9.539 1 98.69 284 ASP A N 1
ATOM 2292 C CA . ASP A 1 284 ? 3.039 -19.391 -10.523 1 98.69 284 ASP A CA 1
ATOM 2293 C C . ASP A 1 284 ? 3.639 -18.859 -11.828 1 98.69 284 ASP A C 1
ATOM 2295 O O . ASP A 1 284 ? 3.037 -19 -12.891 1 98.69 284 ASP A O 1
ATOM 2299 N N . HIS A 1 285 ? 4.758 -18.281 -11.781 1 98.44 285 HIS A N 1
ATOM 2300 C CA . HIS A 1 285 ? 5.566 -17.797 -12.891 1 98.44 285 HIS A CA 1
ATOM 2301 C C . HIS A 1 285 ? 6.883 -17.203 -12.398 1 98.44 285 HIS A C 1
ATOM 2303 O O . HIS A 1 285 ? 7.297 -17.453 -11.266 1 98.44 285 HIS A O 1
ATOM 2309 N N . GLY A 1 286 ? 7.621 -16.562 -13.281 1 98.5 286 GLY A N 1
ATOM 2310 C CA . GLY A 1 286 ? 8.914 -16.016 -12.914 1 98.5 286 GLY A CA 1
ATOM 2311 C C . GLY A 1 286 ? 8.812 -14.812 -11.984 1 98.5 286 GLY A C 1
ATOM 2312 O O . GLY A 1 286 ? 7.711 -14.344 -11.695 1 98.5 286 GLY A O 1
ATOM 2313 N N . HIS A 1 287 ? 10 -14.32 -11.531 1 98.56 287 HIS A N 1
ATOM 2314 C CA . HIS A 1 287 ? 10.031 -13.234 -10.562 1 98.56 287 HIS A CA 1
ATOM 2315 C C . HIS A 1 287 ? 9.688 -11.898 -11.211 1 98.56 287 HIS A C 1
ATOM 2317 O O . HIS A 1 287 ? 9.727 -11.773 -12.438 1 98.56 287 HIS A O 1
ATOM 2323 N N . SER A 1 288 ? 9.344 -10.953 -10.445 1 98.25 288 SER A N 1
ATOM 2324 C CA . SER A 1 288 ? 8.945 -9.641 -10.938 1 98.25 288 SER A CA 1
ATOM 2325 C C . SER A 1 288 ? 10.133 -8.703 -11.047 1 98.25 288 SER A C 1
ATOM 2327 O O . SER A 1 288 ? 11.047 -8.742 -10.219 1 98.25 288 SER A O 1
ATOM 2329 N N . THR A 1 289 ? 10.078 -7.84 -12.07 1 98.12 289 THR A N 1
ATOM 2330 C CA . THR A 1 289 ? 11.055 -6.762 -12.211 1 98.12 289 THR A CA 1
ATOM 2331 C C . THR A 1 289 ? 10.367 -5.402 -12.203 1 98.12 289 THR A C 1
ATOM 2333 O O . THR A 1 289 ? 10.93 -4.414 -12.672 1 98.12 289 THR A O 1
ATOM 2336 N N . GLU A 1 290 ? 9.141 -5.398 -11.766 1 97.12 290 GLU A N 1
ATOM 2337 C CA . GLU A 1 290 ? 8.398 -4.148 -11.656 1 97.12 290 GLU A CA 1
ATOM 2338 C C . GLU A 1 290 ? 9.055 -3.205 -10.656 1 97.12 290 GLU A C 1
ATOM 2340 O O . GLU A 1 290 ? 9.719 -3.65 -9.719 1 97.12 290 GLU A O 1
ATOM 2345 N N . GLU A 1 291 ? 8.812 -1.868 -10.781 1 96.38 291 GLU A N 1
ATOM 2346 C CA . GLU A 1 291 ? 9.336 -0.871 -9.859 1 96.38 291 GLU A CA 1
ATOM 2347 C C . GLU A 1 291 ? 8.875 -1.149 -8.43 1 96.38 291 GLU A C 1
ATOM 2349 O O . GLU A 1 291 ? 9.664 -1.061 -7.488 1 96.38 291 GLU A O 1
ATOM 2354 N N . ARG A 1 292 ? 7.617 -1.521 -8.227 1 96.12 292 ARG A N 1
ATOM 2355 C CA . ARG A 1 292 ? 7.031 -1.798 -6.922 1 96.12 292 ARG A CA 1
ATOM 2356 C C . ARG A 1 292 ? 7.703 -2.998 -6.262 1 96.12 292 ARG A C 1
ATOM 2358 O O . ARG A 1 292 ? 7.535 -3.227 -5.062 1 96.12 292 ARG A O 1
ATOM 2365 N N . ALA A 1 293 ? 8.438 -3.77 -7.07 1 96.75 293 ALA A N 1
ATOM 2366 C CA . ALA A 1 293 ? 9.211 -4.918 -6.598 1 96.75 293 ALA A CA 1
ATOM 2367 C C . ALA A 1 293 ? 10.711 -4.625 -6.645 1 96.75 293 ALA A C 1
ATOM 2369 O O . ALA A 1 293 ? 11.516 -5.531 -6.859 1 96.75 293 ALA A O 1
ATOM 2370 N N . TYR A 1 294 ? 11.078 -3.354 -6.59 1 96.56 294 TYR A N 1
ATOM 2371 C CA . TYR A 1 294 ? 12.469 -2.914 -6.562 1 96.56 294 TYR A CA 1
ATOM 2372 C C . TYR A 1 294 ? 13.211 -3.369 -7.812 1 96.56 294 TYR A C 1
ATOM 2374 O O . TYR A 1 294 ? 14.383 -3.744 -7.742 1 96.56 294 TYR A O 1
ATOM 2382 N N . PHE A 1 295 ? 12.484 -3.533 -8.891 1 94.81 295 PHE A N 1
ATOM 2383 C CA . PHE A 1 295 ? 13.039 -3.869 -10.203 1 94.81 295 PHE A CA 1
ATOM 2384 C C . PHE A 1 295 ? 13.711 -5.238 -10.172 1 94.81 295 PHE A C 1
ATOM 2386 O O . PHE A 1 295 ? 14.641 -5.496 -10.938 1 94.81 295 PHE A O 1
ATOM 2393 N N . GLY A 1 296 ? 13.336 -6.062 -9.133 1 95.44 296 GLY A N 1
ATOM 2394 C CA . GLY A 1 296 ? 13.844 -7.422 -9.18 1 95.44 296 GLY A CA 1
ATOM 2395 C C . GLY A 1 296 ? 14.156 -7.992 -7.812 1 95.44 296 GLY A C 1
ATOM 2396 O O . GLY A 1 296 ? 13.391 -7.793 -6.863 1 95.44 296 GLY A O 1
ATOM 2397 N N . GLY A 1 297 ? 15.203 -8.805 -7.762 1 96.19 297 GLY A N 1
ATOM 2398 C CA . GLY A 1 297 ? 15.656 -9.539 -6.594 1 96.19 297 GLY A CA 1
ATOM 2399 C C . GLY A 1 297 ? 15.648 -11.047 -6.789 1 96.19 297 GLY A C 1
ATOM 2400 O O . GLY A 1 297 ? 16.406 -11.766 -6.145 1 96.19 297 GLY A O 1
ATOM 2401 N N . GLY A 1 298 ? 14.75 -11.531 -7.605 1 98 298 GLY A N 1
ATOM 2402 C CA . GLY A 1 298 ? 14.727 -12.938 -7.957 1 98 298 GLY A CA 1
ATOM 2403 C C . GLY A 1 298 ? 15.812 -13.32 -8.953 1 98 298 GLY A C 1
ATOM 2404 O O . GLY A 1 298 ? 16.469 -12.453 -9.531 1 98 298 GLY A O 1
ATOM 2405 N N . SER A 1 299 ? 16.031 -14.617 -9.047 1 97.69 299 SER A N 1
ATOM 2406 C CA . SER A 1 299 ? 17.047 -15.109 -9.961 1 97.69 299 SER A CA 1
ATOM 2407 C C . SER A 1 299 ? 16.484 -16.172 -10.891 1 97.69 299 SER A C 1
ATOM 2409 O O . SER A 1 299 ? 15.75 -17.062 -10.453 1 97.69 299 SER A O 1
ATOM 2411 N N . ASN A 1 300 ? 16.875 -16.047 -12.141 1 96.75 300 ASN A N 1
ATOM 2412 C CA . ASN A 1 300 ? 16.547 -17.062 -13.141 1 96.75 300 ASN A CA 1
ATOM 2413 C C . ASN A 1 300 ? 17.766 -17.828 -13.609 1 96.75 300 ASN A C 1
ATOM 2415 O O . ASN A 1 300 ? 17.719 -18.547 -14.609 1 96.75 300 ASN A O 1
ATOM 2419 N N . GLY A 1 301 ? 18.859 -17.656 -12.82 1 96.69 301 GLY A N 1
ATOM 2420 C CA . GLY A 1 301 ? 20.094 -18.328 -13.203 1 96.69 301 GLY A CA 1
ATOM 2421 C C . GLY A 1 301 ? 20.625 -17.875 -14.547 1 96.69 301 GLY A C 1
ATOM 2422 O O . GLY A 1 301 ? 20.828 -16.688 -14.766 1 96.69 301 GLY A O 1
ATOM 2423 N N . ILE A 1 302 ? 20.75 -18.797 -15.5 1 96.69 302 ILE A N 1
ATOM 2424 C CA . ILE A 1 302 ? 21.359 -18.484 -16.797 1 96.69 302 ILE A CA 1
ATOM 2425 C C . ILE A 1 302 ? 20.281 -18.016 -17.766 1 96.69 302 ILE A C 1
ATOM 2427 O O . ILE A 1 302 ? 20.594 -17.547 -18.875 1 96.69 302 ILE A O 1
ATOM 2431 N N . TYR A 1 303 ? 19.031 -18.125 -17.438 1 98 303 TYR A N 1
ATOM 2432 C CA . TYR A 1 303 ? 17.922 -17.844 -18.344 1 98 303 TYR A CA 1
ATOM 2433 C C . TYR A 1 303 ? 17.641 -16.344 -18.391 1 98 303 TYR A C 1
ATOM 2435 O O . TYR A 1 303 ? 18.047 -15.594 -17.5 1 98 303 TYR A O 1
ATOM 2443 N N . HIS A 1 304 ? 16.953 -15.914 -19.422 1 98.19 304 HIS A N 1
ATOM 2444 C CA . HIS A 1 304 ? 16.578 -14.508 -19.578 1 98.19 304 HIS A CA 1
ATOM 2445 C C . HIS A 1 304 ? 15.07 -14.328 -19.406 1 98.19 304 HIS A C 1
ATOM 2447 O O . HIS A 1 304 ? 14.297 -15.266 -19.641 1 98.19 304 HIS A O 1
ATOM 2453 N N . GLY A 1 305 ? 14.727 -13.125 -19.031 1 97.75 305 GLY A N 1
ATOM 2454 C CA . GLY A 1 305 ? 13.328 -12.781 -18.844 1 97.75 305 GLY A CA 1
ATOM 2455 C C . GLY A 1 305 ? 12.844 -12.953 -17.422 1 97.75 305 GLY A C 1
ATOM 2456 O O . GLY A 1 305 ? 13.555 -13.516 -16.578 1 97.75 305 GLY A O 1
ATOM 2457 N N . ALA A 1 306 ? 11.68 -12.5 -17.141 1 98.31 306 ALA A N 1
ATOM 2458 C CA . ALA A 1 306 ? 10.977 -12.555 -15.859 1 98.31 306 ALA A CA 1
ATOM 2459 C C . ALA A 1 306 ? 9.469 -12.469 -16.062 1 98.31 306 ALA A C 1
ATOM 2461 O O . ALA A 1 306 ? 8.969 -12.688 -17.156 1 98.31 306 ALA A O 1
ATOM 2462 N N . LYS A 1 307 ? 8.789 -12.266 -14.984 1 97.94 307 LYS A N 1
ATOM 2463 C CA . LYS A 1 307 ? 7.336 -12.094 -15.039 1 97.94 307 LYS A CA 1
ATOM 2464 C C . LYS A 1 307 ? 6.922 -11.281 -16.266 1 97.94 307 LYS A C 1
ATOM 2466 O O . LYS A 1 307 ? 7.582 -10.305 -16.625 1 97.94 307 LYS A O 1
ATOM 2471 N N . PHE A 1 308 ? 5.898 -11.688 -16.984 1 97.75 308 PHE A N 1
ATOM 2472 C CA . PHE A 1 308 ? 5.207 -11.031 -18.094 1 97.75 308 PHE A CA 1
ATOM 2473 C C . PHE A 1 308 ? 5.793 -11.469 -19.422 1 97.75 308 PHE A C 1
ATOM 2475 O O . PHE A 1 308 ? 5.191 -11.242 -20.484 1 97.75 308 PHE A O 1
ATOM 2482 N N . CYS A 1 309 ? 6.934 -12.031 -19.5 1 97 309 CYS A N 1
ATOM 2483 C CA . CYS A 1 309 ? 7.449 -12.375 -20.828 1 97 309 CYS A CA 1
ATOM 2484 C C . CYS A 1 309 ? 7.555 -13.883 -21 1 97 309 CYS A C 1
ATOM 2486 O O . CYS A 1 309 ? 7.473 -14.633 -20.016 1 97 309 CYS A O 1
ATOM 2488 N N . MET A 1 310 ? 7.746 -14.359 -22.297 1 97.69 310 MET A N 1
ATOM 2489 C CA . MET A 1 310 ? 7.684 -15.781 -22.625 1 97.69 310 MET A CA 1
ATOM 2490 C C . MET A 1 310 ? 9.078 -16.375 -22.703 1 97.69 310 MET A C 1
ATOM 2492 O O . MET A 1 310 ? 9.242 -17.547 -23.047 1 97.69 310 MET A O 1
ATOM 2496 N N . LEU A 1 311 ? 10.07 -15.586 -22.375 1 98.56 311 LEU A N 1
ATOM 2497 C CA . LEU A 1 311 ? 11.406 -16.156 -22.234 1 98.56 311 LEU A CA 1
ATOM 2498 C C . LEU A 1 311 ? 11.461 -17.125 -21.062 1 98.56 311 LEU A C 1
ATOM 2500 O O . LEU A 1 311 ? 10.578 -17.125 -20.203 1 98.56 311 LEU A O 1
ATOM 2504 N N . GLU A 1 312 ? 12.484 -17.922 -21.016 1 98.5 312 GLU A N 1
ATOM 2505 C CA . GLU A 1 312 ? 12.578 -18.984 -20.016 1 98.5 312 GLU A CA 1
ATOM 2506 C C . GLU A 1 312 ? 12.406 -18.438 -18.609 1 98.5 312 GLU A C 1
ATOM 2508 O O . GLU A 1 312 ? 11.695 -19.031 -17.797 1 98.5 312 GLU A O 1
ATOM 2513 N N . GLY A 1 313 ? 12.992 -17.328 -18.297 1 98.38 313 GLY A N 1
ATOM 2514 C CA . GLY A 1 313 ? 12.93 -16.781 -16.953 1 98.38 313 GLY A CA 1
ATOM 2515 C C . GLY A 1 313 ? 11.531 -16.375 -16.547 1 98.38 313 GLY A C 1
ATOM 2516 O O . GLY A 1 313 ? 11.258 -16.203 -15.352 1 98.38 313 GLY A O 1
ATOM 2517 N N . GLY A 1 314 ? 10.641 -16.141 -17.516 1 98.62 314 GLY A N 1
ATOM 2518 C CA . GLY A 1 314 ? 9.273 -15.742 -17.219 1 98.62 314 GLY A CA 1
ATOM 2519 C C . GLY A 1 314 ? 8.336 -16.922 -17.016 1 98.62 314 GLY A C 1
ATOM 2520 O O . GLY A 1 314 ? 7.289 -16.781 -16.375 1 98.62 314 GLY A O 1
ATOM 2521 N N . ILE A 1 315 ? 8.773 -18.094 -17.516 1 98.75 315 ILE A N 1
ATOM 2522 C CA . ILE A 1 315 ? 7.777 -19.156 -17.531 1 98.75 315 ILE A CA 1
ATOM 2523 C C . ILE A 1 315 ? 8.367 -20.438 -16.938 1 98.75 315 ILE A C 1
ATOM 2525 O O . ILE A 1 315 ? 7.641 -21.359 -16.562 1 98.75 315 ILE A O 1
ATOM 2529 N N . ARG A 1 316 ? 9.688 -20.672 -16.938 1 98.62 316 ARG A N 1
ATOM 2530 C CA . ARG A 1 316 ? 10.32 -21.828 -16.297 1 98.62 316 ARG A CA 1
ATOM 2531 C C . ARG A 1 316 ? 10.367 -21.656 -14.781 1 98.62 316 ARG A C 1
ATOM 2533 O O . ARG A 1 316 ? 10.93 -20.688 -14.281 1 98.62 316 ARG A O 1
ATOM 2540 N N . VAL A 1 317 ? 9.812 -22.578 -14.055 1 98.75 317 VAL A N 1
ATOM 2541 C CA . VAL A 1 317 ? 9.641 -22.359 -12.625 1 98.75 317 VAL A CA 1
ATOM 2542 C C . VAL A 1 317 ? 10.117 -23.578 -11.852 1 98.75 317 VAL A C 1
ATOM 2544 O O . VAL A 1 317 ? 10.18 -24.688 -12.406 1 98.75 317 VAL A O 1
ATOM 2547 N N . PRO A 1 318 ? 10.531 -23.406 -10.57 1 98.69 318 PRO A N 1
ATOM 2548 C CA . PRO A 1 318 ? 10.727 -24.578 -9.719 1 98.69 318 PRO A CA 1
ATOM 2549 C C . PRO A 1 318 ? 9.43 -25.359 -9.492 1 98.69 318 PRO A C 1
ATOM 2551 O O . PRO A 1 318 ? 8.383 -24.766 -9.25 1 98.69 318 PRO A O 1
ATOM 2554 N N . ALA A 1 319 ? 9.477 -26.609 -9.609 1 98.88 319 ALA A N 1
ATOM 2555 C CA . ALA A 1 319 ? 8.336 -27.5 -9.422 1 98.88 319 ALA A CA 1
ATOM 2556 C C . ALA A 1 319 ? 8.773 -28.859 -8.883 1 98.88 319 ALA A C 1
ATOM 2558 O O . ALA A 1 319 ? 9.805 -29.391 -9.297 1 98.88 319 ALA A O 1
ATOM 2559 N N . MET A 1 320 ? 8.023 -29.328 -7.914 1 98.88 320 MET A N 1
ATOM 2560 C CA . MET A 1 320 ? 8.367 -30.562 -7.215 1 98.88 320 MET A CA 1
ATOM 2561 C C . MET A 1 320 ? 7.109 -31.328 -6.812 1 98.88 320 MET A C 1
ATOM 2563 O O . MET A 1 320 ? 6.035 -30.734 -6.68 1 98.88 320 MET A O 1
ATOM 2567 N N . ILE A 1 321 ? 7.242 -32.594 -6.598 1 98.94 321 ILE A N 1
ATOM 2568 C CA . ILE A 1 321 ? 6.176 -33.438 -6.055 1 98.94 321 ILE A CA 1
ATOM 2569 C C . ILE A 1 321 ? 6.766 -34.438 -5.07 1 98.94 321 ILE A C 1
ATOM 2571 O O . ILE A 1 321 ? 7.832 -35 -5.316 1 98.94 321 ILE A O 1
ATOM 2575 N N . ARG A 1 322 ? 6.109 -34.562 -3.924 1 98.81 322 ARG A N 1
ATOM 2576 C CA . ARG A 1 322 ? 6.492 -35.5 -2.885 1 98.81 322 ARG A CA 1
ATOM 2577 C C . ARG A 1 322 ? 5.32 -36.406 -2.502 1 98.81 322 ARG A C 1
ATOM 2579 O O . ARG A 1 322 ? 4.242 -35.906 -2.166 1 98.81 322 ARG A O 1
ATOM 2586 N N . TYR A 1 323 ? 5.469 -37.688 -2.568 1 98.69 323 TYR A N 1
ATOM 2587 C CA . TYR A 1 323 ? 4.547 -38.719 -2.104 1 98.69 323 TYR A CA 1
ATOM 2588 C C . TYR A 1 323 ? 5.25 -40.062 -1.992 1 98.69 323 TYR A C 1
ATOM 2590 O O . TYR A 1 323 ? 5.324 -40.812 -2.967 1 98.69 323 TYR A O 1
ATOM 2598 N N . PRO A 1 324 ? 5.652 -40.438 -0.814 1 97.69 324 PRO A N 1
ATOM 2599 C CA . PRO A 1 324 ? 6.531 -41.594 -0.662 1 97.69 324 PRO A CA 1
ATOM 2600 C C . PRO A 1 324 ? 5.895 -42.875 -1.166 1 97.69 324 PRO A C 1
ATOM 2602 O O . PRO A 1 324 ? 6.605 -43.844 -1.476 1 97.69 324 PRO A O 1
ATOM 2605 N N . LYS A 1 325 ? 4.625 -42.906 -1.365 1 96.62 325 LYS A N 1
ATOM 2606 C CA . LYS A 1 325 ? 3.961 -44.156 -1.745 1 96.62 325 LYS A CA 1
ATOM 2607 C C . LYS A 1 325 ? 3.979 -44.344 -3.26 1 96.62 325 LYS A C 1
ATOM 2609 O O . LYS A 1 325 ? 3.715 -45.469 -3.754 1 96.62 325 LYS A O 1
ATOM 2614 N N . ALA A 1 326 ? 4.297 -43.281 -4 1 96.88 326 ALA A N 1
ATOM 2615 C CA . ALA A 1 326 ? 4.191 -43.438 -5.449 1 96.88 326 ALA A CA 1
ATOM 2616 C C . ALA A 1 326 ? 5.285 -42.656 -6.164 1 96.88 326 ALA A C 1
ATOM 2618 O O . ALA A 1 326 ? 5.523 -42.844 -7.359 1 96.88 326 ALA A O 1
ATOM 2619 N N . VAL A 1 327 ? 5.992 -41.75 -5.551 1 97.88 327 VAL A N 1
ATOM 2620 C CA . VAL A 1 327 ? 6.984 -40.844 -6.125 1 97.88 327 VAL A CA 1
ATOM 2621 C C . VAL A 1 327 ? 8.367 -41.156 -5.555 1 97.88 327 VAL A C 1
ATOM 2623 O O . VAL A 1 327 ? 8.539 -41.219 -4.336 1 97.88 327 VAL A O 1
ATOM 2626 N N . PRO A 1 328 ? 9.352 -41.469 -6.406 1 98.19 328 PRO A N 1
ATOM 2627 C CA . PRO A 1 328 ? 10.688 -41.719 -5.871 1 98.19 328 PRO A CA 1
ATOM 2628 C C . PRO A 1 328 ? 11.289 -40.5 -5.184 1 98.19 328 PRO A C 1
ATOM 2630 O O . PRO A 1 328 ? 10.945 -39.375 -5.523 1 98.19 328 PRO A O 1
ATOM 2633 N N . ALA A 1 329 ? 12.164 -40.688 -4.238 1 97.94 329 ALA A N 1
ATOM 2634 C CA . ALA A 1 329 ? 12.844 -39.625 -3.523 1 97.94 329 ALA A CA 1
ATOM 2635 C C . ALA A 1 329 ? 14.141 -39.219 -4.23 1 97.94 329 ALA A C 1
ATOM 2637 O O . ALA A 1 329 ? 14.695 -40 -5.004 1 97.94 329 ALA A O 1
ATOM 2638 N N . MET A 1 330 ? 14.516 -37.938 -4.035 1 97.69 330 MET A N 1
ATOM 2639 C CA . MET A 1 330 ? 15.789 -37.406 -4.5 1 97.69 330 MET A CA 1
ATOM 2640 C C . MET A 1 330 ? 15.953 -37.594 -6.004 1 97.69 330 MET A C 1
ATOM 2642 O O . MET A 1 330 ? 17.031 -37.969 -6.469 1 97.69 330 MET A O 1
ATOM 2646 N N . ALA A 1 331 ? 14.82 -37.531 -6.738 1 98.44 331 ALA A N 1
ATOM 2647 C CA . ALA A 1 331 ? 14.859 -37.75 -8.18 1 98.44 331 ALA A CA 1
ATOM 2648 C C . ALA A 1 331 ? 14.727 -36.438 -8.945 1 98.44 331 ALA A C 1
ATOM 2650 O O . ALA A 1 331 ? 14.109 -35.5 -8.461 1 98.44 331 ALA A O 1
ATOM 2651 N N . VAL A 1 332 ? 15.352 -36.375 -10.141 1 98.31 332 VAL A N 1
ATOM 2652 C CA . VAL A 1 332 ? 15.297 -35.219 -11.031 1 98.31 332 VAL A CA 1
ATOM 2653 C C . VAL A 1 332 ? 14.742 -35.656 -12.391 1 98.31 332 VAL A C 1
ATOM 2655 O O . VAL A 1 332 ? 15.102 -36.719 -12.906 1 98.31 332 VAL A O 1
ATOM 2658 N N . ARG A 1 333 ? 13.812 -35 -12.883 1 98.69 333 ARG A N 1
ATOM 2659 C CA . ARG A 1 333 ? 13.266 -35.219 -14.219 1 98.69 333 ARG A CA 1
ATOM 2660 C C . ARG A 1 333 ? 13.469 -34 -15.102 1 98.69 333 ARG A C 1
ATOM 2662 O O . ARG A 1 333 ? 13.195 -32.875 -14.672 1 98.69 333 ARG A O 1
ATOM 2669 N N . ASN A 1 334 ? 13.914 -34.125 -16.312 1 97.38 334 ASN A N 1
ATOM 2670 C CA . ASN A 1 334 ? 14.266 -33 -17.188 1 97.38 334 ASN A CA 1
ATOM 2671 C C . ASN A 1 334 ? 13.32 -32.938 -18.391 1 97.38 334 ASN A C 1
ATOM 2673 O O . ASN A 1 334 ? 13.547 -32.125 -19.297 1 97.38 334 ASN A O 1
ATOM 2677 N N . GLN A 1 335 ? 12.312 -33.844 -18.453 1 97.62 335 GLN A N 1
ATOM 2678 C CA . GLN A 1 335 ? 11.32 -33.75 -19.5 1 97.62 335 GLN A CA 1
ATOM 2679 C C . GLN A 1 335 ? 10.461 -32.5 -19.375 1 97.62 335 GLN A C 1
ATOM 2681 O O . GLN A 1 335 ? 10.203 -32.031 -18.266 1 97.62 335 GLN A O 1
ATOM 2686 N N . MET A 1 336 ? 9.977 -31.984 -20.516 1 97.75 336 MET A N 1
ATOM 2687 C CA . MET A 1 336 ? 9.078 -30.844 -20.484 1 97.75 336 MET A CA 1
ATOM 2688 C C . MET A 1 336 ? 7.773 -31.188 -19.781 1 97.75 336 MET A C 1
ATOM 2690 O O . MET A 1 336 ? 7.16 -32.219 -20.062 1 97.75 336 MET A O 1
ATOM 2694 N N . ALA A 1 337 ? 7.449 -30.391 -18.859 1 98.56 337 ALA A N 1
ATOM 2695 C CA . ALA A 1 337 ? 6.191 -30.5 -18.141 1 98.56 337 ALA A CA 1
ATOM 2696 C C . ALA A 1 337 ? 5.605 -29.109 -17.859 1 98.56 337 ALA A C 1
ATOM 2698 O O . ALA A 1 337 ? 6.281 -28.094 -18.047 1 98.56 337 ALA A O 1
ATOM 2699 N N . ASN A 1 338 ? 4.367 -29.062 -17.531 1 98.75 338 ASN A N 1
ATOM 2700 C CA . ASN A 1 338 ? 3.645 -27.797 -17.391 1 98.75 338 ASN A CA 1
ATOM 2701 C C . ASN A 1 338 ? 2.654 -27.844 -16.234 1 98.75 338 ASN A C 1
ATOM 2703 O O . ASN A 1 338 ? 2.254 -28.922 -15.789 1 98.75 338 ASN A O 1
ATOM 2707 N N . SER A 1 339 ? 2.309 -26.656 -15.727 1 98.75 339 SER A N 1
ATOM 2708 C CA . SER A 1 339 ? 1.331 -26.531 -14.656 1 98.75 339 SER A CA 1
ATOM 2709 C C . SER A 1 339 ? 0.04 -27.266 -14.992 1 98.75 339 SER A C 1
ATOM 2711 O O . SER A 1 339 ? -0.656 -27.75 -14.094 1 98.75 339 SER A O 1
ATOM 2713 N N . ILE A 1 340 ? -0.342 -27.391 -16.188 1 98.88 340 ILE A N 1
ATOM 2714 C CA . ILE A 1 340 ? -1.586 -28 -16.656 1 98.88 340 ILE A CA 1
ATOM 2715 C C . ILE A 1 340 ? -1.559 -29.5 -16.391 1 98.88 340 ILE A C 1
ATOM 2717 O O . ILE A 1 340 ? -2.586 -30.172 -16.484 1 98.88 340 ILE A O 1
ATOM 2721 N N . ASP A 1 341 ? -0.441 -30.047 -16.031 1 98.94 341 ASP A N 1
ATOM 2722 C CA . ASP A 1 341 ? -0.261 -31.484 -15.914 1 98.94 341 ASP A CA 1
ATOM 2723 C C . ASP A 1 341 ? -0.572 -31.969 -14.5 1 98.94 341 ASP A C 1
ATOM 2725 O O . ASP A 1 341 ? -0.686 -33.188 -14.258 1 98.94 341 ASP A O 1
ATOM 2729 N N . TRP A 1 342 ? -0.743 -31.047 -13.539 1 98.94 342 TRP A N 1
ATOM 2730 C CA . TRP A 1 342 ? -0.89 -31.453 -12.141 1 98.94 342 TRP A CA 1
ATOM 2731 C C . TRP A 1 342 ? -2.227 -32.156 -11.922 1 98.94 342 TRP A C 1
ATOM 2733 O O . TRP A 1 342 ? -2.283 -33.188 -11.281 1 98.94 342 TRP A O 1
ATOM 2743 N N . LEU A 1 343 ? -3.332 -31.609 -12.477 1 98.88 343 LEU A N 1
ATOM 2744 C CA . LEU A 1 343 ? -4.637 -32.219 -12.234 1 98.88 343 LEU A CA 1
ATOM 2745 C C . LEU A 1 343 ? -4.66 -33.656 -12.719 1 98.88 343 LEU A C 1
ATOM 2747 O O . LEU A 1 343 ? -4.98 -34.562 -11.953 1 98.88 343 LEU A O 1
ATOM 2751 N N . PRO A 1 344 ? -4.262 -33.938 -13.961 1 98.88 344 PRO A N 1
ATOM 2752 C CA . PRO A 1 344 ? -4.301 -35.344 -14.391 1 98.88 344 PRO A CA 1
ATOM 2753 C C . PRO A 1 344 ? -3.303 -36.219 -13.633 1 98.88 344 PRO A C 1
ATOM 2755 O O . PRO A 1 344 ? -3.549 -37.406 -13.43 1 98.88 344 PRO A O 1
ATOM 2758 N N . THR A 1 345 ? -2.166 -35.688 -13.195 1 98.88 345 THR A N 1
ATOM 2759 C CA . THR A 1 345 ? -1.209 -36.438 -12.391 1 98.88 345 THR A CA 1
ATOM 2760 C C . THR A 1 345 ? -1.823 -36.844 -11.055 1 98.88 345 THR A C 1
ATOM 2762 O O . THR A 1 345 ? -1.795 -38 -10.672 1 98.88 345 THR A O 1
ATOM 2765 N N . LEU A 1 346 ? -2.408 -35.875 -10.367 1 98.88 346 LEU A N 1
ATOM 2766 C CA . LEU A 1 346 ? -3.025 -36.094 -9.07 1 98.88 346 LEU A CA 1
ATOM 2767 C C . LEU A 1 346 ? -4.219 -37.062 -9.195 1 98.88 346 LEU A C 1
ATOM 2769 O O . LEU A 1 346 ? -4.43 -37.906 -8.344 1 98.88 346 LEU A O 1
ATOM 2773 N N . ALA A 1 347 ? -4.984 -36.875 -10.258 1 98.69 347 ALA A N 1
ATOM 2774 C CA . ALA A 1 347 ? -6.129 -37.75 -10.508 1 98.69 347 ALA A CA 1
ATOM 2775 C C . ALA A 1 347 ? -5.68 -39.188 -10.695 1 98.69 347 ALA A C 1
ATOM 2777 O O . ALA A 1 347 ? -6.324 -40.125 -10.203 1 98.69 347 ALA A O 1
ATOM 2778 N N . GLU A 1 348 ? -4.598 -39.375 -11.406 1 98.38 348 GLU A N 1
ATOM 2779 C CA . GLU A 1 348 ? -4.086 -40.719 -11.609 1 98.38 348 GLU A CA 1
ATOM 2780 C C . GLU A 1 348 ? -3.633 -41.344 -10.297 1 98.38 348 GLU A C 1
ATOM 2782 O O . GLU A 1 348 ? -3.963 -42.5 -10.008 1 98.38 348 GLU A O 1
ATOM 2787 N N . ILE A 1 349 ? -2.918 -40.594 -9.484 1 98.25 349 ILE A N 1
ATOM 2788 C CA . ILE A 1 349 ? -2.41 -41.094 -8.219 1 98.25 349 ILE A CA 1
ATOM 2789 C C . ILE A 1 349 ? -3.576 -41.469 -7.305 1 98.25 349 ILE A C 1
ATOM 2791 O O . ILE A 1 349 ? -3.525 -42.5 -6.602 1 98.25 349 ILE A O 1
ATOM 2795 N N . THR A 1 350 ? -4.645 -40.719 -7.328 1 97.88 350 THR A N 1
ATOM 2796 C CA . THR A 1 350 ? -5.734 -40.875 -6.371 1 97.88 350 THR A CA 1
ATOM 2797 C C . THR A 1 350 ? -6.824 -41.781 -6.938 1 97.88 350 THR A C 1
ATOM 2799 O O . THR A 1 350 ? -7.758 -42.156 -6.227 1 97.88 350 THR A O 1
ATOM 2802 N N . GLY A 1 351 ? -6.734 -42.094 -8.195 1 97.44 351 GLY A N 1
ATOM 2803 C CA . GLY A 1 351 ? -7.793 -42.844 -8.836 1 97.44 351 GLY A CA 1
ATOM 2804 C C . GLY A 1 351 ? -9.062 -42.062 -9.047 1 97.44 351 GLY A C 1
ATOM 2805 O O . GLY A 1 351 ? -10.164 -42.594 -8.992 1 97.44 351 GLY A O 1
ATOM 2806 N N . THR A 1 352 ? -8.914 -40.781 -9.258 1 97.88 352 THR A N 1
ATOM 2807 C CA . THR A 1 352 ? -10.047 -39.875 -9.43 1 97.88 352 THR A CA 1
ATOM 2808 C C . THR A 1 352 ? -10.367 -39.688 -10.906 1 97.88 352 THR A C 1
ATOM 2810 O O . THR A 1 352 ? -9.469 -39.5 -11.727 1 97.88 352 THR A O 1
ATOM 2813 N N . ASP A 1 353 ? -11.672 -39.688 -11.258 1 97.62 353 ASP A N 1
ATOM 2814 C CA . ASP A 1 353 ? -12.094 -39.438 -12.633 1 97.62 353 ASP A CA 1
ATOM 2815 C C . ASP A 1 353 ? -12.172 -37.938 -12.922 1 97.62 353 ASP A C 1
ATOM 2817 O O . ASP A 1 353 ? -12.672 -37.156 -12.102 1 97.62 353 ASP A O 1
ATOM 2821 N N . ILE A 1 354 ? -11.656 -37.562 -14.055 1 98.06 354 ILE A N 1
ATOM 2822 C CA . ILE A 1 354 ? -11.773 -36.188 -14.508 1 98.06 354 ILE A CA 1
ATOM 2823 C C . ILE A 1 354 ? -12.938 -36.062 -15.492 1 98.06 354 ILE A C 1
ATOM 2825 O O . ILE A 1 354 ? -12.922 -36.656 -16.562 1 98.06 354 ILE A O 1
ATOM 2829 N N . PRO A 1 355 ? -13.898 -35.281 -15.164 1 97.19 355 PRO A N 1
ATOM 2830 C CA . PRO A 1 355 ? -14.977 -35.062 -16.141 1 97.19 355 PRO A CA 1
ATOM 2831 C C . PRO A 1 355 ? -14.477 -34.406 -17.422 1 97.19 355 PRO A C 1
ATOM 2833 O O . PRO A 1 355 ? -13.625 -33.531 -17.375 1 97.19 355 PRO A O 1
ATOM 2836 N N . ASN A 1 356 ? -14.961 -34.844 -18.547 1 95 356 ASN A N 1
ATOM 2837 C CA . ASN A 1 356 ? -14.586 -34.281 -19.844 1 95 356 ASN A CA 1
ATOM 2838 C C . ASN A 1 356 ? -13.07 -34.312 -20.031 1 95 356 ASN A C 1
ATOM 2840 O O . ASN A 1 356 ? -12.492 -33.312 -20.469 1 95 356 ASN A O 1
ATOM 2844 N N . LYS A 1 357 ? -12.516 -35.312 -19.703 1 96.06 357 LYS A N 1
ATOM 2845 C CA . LYS A 1 357 ? -11.062 -35.469 -19.719 1 96.06 357 LYS A CA 1
ATOM 2846 C C . LYS A 1 357 ? -10.484 -35.125 -21.078 1 96.06 357 LYS A C 1
ATOM 2848 O O . LYS A 1 357 ? -9.367 -34.625 -21.172 1 96.06 357 LYS A O 1
ATOM 2853 N N . GLU A 1 358 ? -11.203 -35.344 -22.109 1 94.38 358 GLU A N 1
ATOM 2854 C CA . GLU A 1 358 ? -10.734 -35.062 -23.469 1 94.38 358 GLU A CA 1
ATOM 2855 C C . GLU A 1 358 ? -10.586 -33.562 -23.719 1 94.38 358 GLU A C 1
ATOM 2857 O O . GLU A 1 358 ? -9.922 -33.156 -24.672 1 94.38 358 GLU A O 1
ATOM 2862 N N . GLU A 1 359 ? -11.141 -32.844 -22.875 1 95.19 359 GLU A N 1
ATOM 2863 C CA . GLU A 1 359 ? -11.148 -31.391 -23.094 1 95.19 359 GLU A CA 1
ATOM 2864 C C . GLU A 1 359 ? -9.961 -30.719 -22.406 1 95.19 359 GLU A C 1
ATOM 2866 O O . GLU A 1 359 ? -9.68 -29.547 -22.641 1 95.19 359 GLU A O 1
ATOM 2871 N N . ILE A 1 360 ? -9.266 -31.469 -21.531 1 97.75 360 ILE A N 1
ATOM 2872 C CA . ILE A 1 360 ? -8.148 -30.844 -20.828 1 97.75 360 ILE A CA 1
ATOM 2873 C C . ILE A 1 360 ? -6.871 -31 -21.641 1 97.75 360 ILE A C 1
ATOM 2875 O O . ILE A 1 360 ? -6.746 -31.938 -22.438 1 97.75 360 ILE A O 1
ATOM 2879 N N . ASP A 1 361 ? -6.012 -30.031 -21.5 1 98.56 361 ASP A N 1
ATOM 2880 C CA . ASP A 1 361 ? -4.742 -30.016 -22.219 1 98.56 361 ASP A CA 1
ATOM 2881 C C . ASP A 1 361 ? -3.68 -30.828 -21.469 1 98.56 361 ASP A C 1
ATOM 2883 O O . ASP A 1 361 ? -2.762 -31.375 -22.078 1 98.56 361 ASP A O 1
ATOM 2887 N N . GLY A 1 362 ? -3.771 -30.906 -20.156 1 98.75 362 GLY A N 1
ATOM 2888 C CA . GLY A 1 362 ? -2.77 -31.531 -19.297 1 98.75 362 GLY A CA 1
ATOM 2889 C C . GLY A 1 362 ? -2.689 -33.031 -19.484 1 98.75 362 GLY A C 1
ATOM 2890 O O . GLY A 1 362 ? -3.662 -33.656 -19.891 1 98.75 362 GLY A O 1
ATOM 2891 N N . LYS A 1 363 ? -1.56 -33.562 -19.172 1 98.62 363 LYS A N 1
ATOM 2892 C CA . LYS A 1 363 ? -1.289 -35 -19.188 1 98.62 363 LYS A CA 1
ATOM 2893 C C . LYS A 1 363 ? -0.601 -35.438 -17.906 1 98.62 363 LYS A C 1
ATOM 2895 O O . LYS A 1 363 ? 0.205 -34.688 -17.344 1 98.62 363 LYS A O 1
ATOM 2900 N N . SER A 1 364 ? -0.92 -36.625 -17.516 1 98.81 364 SER A N 1
ATOM 2901 C CA . SER A 1 364 ? -0.311 -37.125 -16.281 1 98.81 364 SER A CA 1
ATOM 2902 C C . SER A 1 364 ? 1.206 -37.219 -16.422 1 98.81 364 SER A C 1
ATOM 2904 O O . SER A 1 364 ? 1.717 -37.719 -17.438 1 98.81 364 SER A O 1
ATOM 2906 N N . LEU A 1 365 ? 1.896 -36.844 -15.359 1 98.81 365 LEU A N 1
ATOM 2907 C CA . LEU A 1 365 ? 3.355 -36.875 -15.328 1 98.81 365 LEU A CA 1
ATOM 2908 C C . LEU A 1 365 ? 3.869 -38.188 -14.773 1 98.81 365 LEU A C 1
ATOM 2910 O O . LEU A 1 365 ? 5.082 -38.406 -14.688 1 98.81 365 LEU A O 1
ATOM 2914 N N . MET A 1 366 ? 3.004 -39.094 -14.391 1 98.69 366 MET A N 1
ATOM 2915 C CA . MET A 1 366 ? 3.418 -40.344 -13.727 1 98.69 366 MET A CA 1
ATOM 2916 C C . MET A 1 366 ? 4.395 -41.125 -14.594 1 98.69 366 MET A C 1
ATOM 2918 O O . MET A 1 366 ? 5.371 -41.688 -14.094 1 98.69 366 MET A O 1
ATOM 2922 N N . PRO A 1 367 ? 4.234 -41.156 -15.914 1 98.56 367 PRO A N 1
ATOM 2923 C CA . PRO A 1 367 ? 5.227 -41.875 -16.719 1 98.56 367 PRO A CA 1
ATOM 2924 C C . PRO A 1 367 ? 6.637 -41.312 -16.562 1 98.56 367 PRO A C 1
ATOM 2926 O O . PRO A 1 367 ? 7.594 -42.062 -16.422 1 98.56 367 PRO A O 1
ATOM 2929 N N . ILE A 1 368 ? 6.789 -39.969 -16.5 1 97.88 368 ILE A N 1
ATOM 2930 C CA . ILE A 1 368 ? 8.133 -39.406 -16.391 1 97.88 368 ILE A CA 1
ATOM 2931 C C . ILE A 1 368 ? 8.594 -39.469 -14.945 1 97.88 368 ILE A C 1
ATOM 2933 O O . ILE A 1 368 ? 9.797 -39.562 -14.672 1 97.88 368 ILE A O 1
ATOM 2937 N N . ILE A 1 369 ? 7.625 -39.406 -14 1 98.62 369 ILE A N 1
ATOM 2938 C CA . ILE A 1 369 ? 7.969 -39.562 -12.586 1 98.62 369 ILE A CA 1
ATOM 2939 C C . ILE A 1 369 ? 8.539 -40.969 -12.344 1 98.62 369 ILE A C 1
ATOM 2941 O O . ILE A 1 369 ? 9.539 -41.125 -11.641 1 98.62 369 ILE A O 1
ATOM 2945 N N . ASN A 1 370 ? 8.008 -41.969 -13 1 97.5 370 ASN A N 1
ATOM 2946 C CA . ASN A 1 370 ? 8.359 -43.375 -12.773 1 97.5 370 ASN A CA 1
ATOM 2947 C C . ASN A 1 370 ? 9.602 -43.781 -13.555 1 97.5 370 ASN A C 1
ATOM 2949 O O . ASN A 1 370 ? 10.289 -44.719 -13.195 1 97.5 370 ASN A O 1
ATOM 2953 N N . ASP A 1 371 ? 9.828 -43.062 -14.672 1 97.56 371 ASP A N 1
ATOM 2954 C CA . ASP A 1 371 ? 10.922 -43.438 -15.555 1 97.56 371 ASP A CA 1
ATOM 2955 C C . ASP A 1 371 ? 11.703 -42.219 -16.047 1 97.56 371 ASP A C 1
ATOM 2957 O O . ASP A 1 371 ? 11.211 -41.438 -16.875 1 97.56 371 ASP A O 1
ATOM 2961 N N . ILE A 1 372 ? 12.922 -42.156 -15.648 1 96.5 372 ILE A N 1
ATOM 2962 C CA . ILE A 1 372 ? 13.781 -41 -15.953 1 96.5 372 ILE A CA 1
ATOM 2963 C C . ILE A 1 372 ? 14.031 -40.938 -17.453 1 96.5 372 ILE A C 1
ATOM 2965 O O . ILE A 1 372 ? 14.352 -39.875 -18 1 96.5 372 ILE A O 1
ATOM 2969 N N . ASN A 1 373 ? 13.797 -42.031 -18.156 1 96.75 373 ASN A N 1
ATOM 2970 C CA . ASN A 1 373 ? 14.094 -42.094 -19.578 1 96.75 373 ASN A CA 1
ATOM 2971 C C . ASN A 1 373 ? 12.828 -41.938 -20.422 1 96.75 373 ASN A C 1
ATOM 2973 O O . ASN A 1 373 ? 12.898 -41.969 -21.656 1 96.75 373 ASN A O 1
ATOM 2977 N N . ALA A 1 374 ? 11.703 -41.844 -19.766 1 97.62 374 ALA A N 1
ATOM 2978 C CA . ALA A 1 374 ? 10.461 -41.656 -20.516 1 97.62 374 ALA A CA 1
ATOM 2979 C C . ALA A 1 374 ? 10.469 -40.344 -21.297 1 97.62 374 ALA A C 1
ATOM 2981 O O . ALA A 1 374 ? 11.039 -39.375 -20.859 1 97.62 374 ALA A O 1
ATOM 2982 N N . PRO A 1 375 ? 9.883 -40.375 -22.469 1 96.88 375 PRO A N 1
ATOM 2983 C CA . PRO A 1 375 ? 9.742 -39.094 -23.172 1 96.88 375 PRO A CA 1
ATOM 2984 C C . PRO A 1 375 ? 8.766 -38.156 -22.484 1 96.88 375 PRO A C 1
ATOM 2986 O O . PRO A 1 375 ? 7.918 -38.594 -21.703 1 96.88 375 PRO A O 1
ATOM 2989 N N . SER A 1 376 ? 8.953 -36.906 -22.812 1 97.5 376 SER A N 1
ATOM 2990 C CA . SER A 1 376 ? 7.969 -35.938 -22.344 1 97.5 376 SER A CA 1
ATOM 2991 C C . SER A 1 376 ? 6.559 -36.312 -22.766 1 97.5 376 SER A C 1
ATOM 2993 O O . SER A 1 376 ? 6.367 -36.875 -23.859 1 97.5 376 SER A O 1
ATOM 2995 N N . GLN A 1 377 ? 5.633 -36.031 -21.906 1 97.5 377 GLN A N 1
ATOM 2996 C CA . GLN A 1 377 ? 4.242 -36.344 -22.234 1 97.5 377 GLN A CA 1
ATOM 2997 C C . GLN A 1 377 ? 3.729 -35.406 -23.344 1 97.5 377 GLN A C 1
ATOM 2999 O O . GLN A 1 377 ? 2.732 -35.719 -24 1 97.5 377 GLN A O 1
ATOM 3004 N N . HIS A 1 378 ? 4.383 -34.281 -23.516 1 97.69 378 HIS A N 1
ATOM 3005 C CA . HIS A 1 378 ? 3.988 -33.312 -24.516 1 97.69 378 HIS A CA 1
ATOM 3006 C C . HIS A 1 378 ? 5 -33.25 -25.656 1 97.69 378 HIS A C 1
ATOM 3008 O O . HIS A 1 378 ? 6.199 -33.062 -25.422 1 97.69 378 HIS A O 1
ATOM 3014 N N . GLU A 1 379 ? 4.484 -33.281 -26.812 1 96.81 379 GLU A N 1
ATOM 3015 C CA . GLU A 1 379 ? 5.324 -33 -27.969 1 96.81 379 GLU A CA 1
ATOM 3016 C C . GLU A 1 379 ? 5.449 -31.5 -28.203 1 96.81 379 GLU A C 1
ATOM 3018 O O . GLU A 1 379 ? 6.5 -31.016 -28.625 1 96.81 379 GLU A O 1
ATOM 3023 N N . VAL A 1 380 ? 4.359 -30.812 -28 1 98.38 380 VAL A N 1
ATOM 3024 C CA . VAL A 1 380 ? 4.277 -29.375 -28.234 1 98.38 380 VAL A CA 1
ATOM 3025 C C . VAL A 1 380 ? 3.689 -28.672 -27.016 1 98.38 380 VAL A C 1
ATOM 3027 O O . VAL A 1 380 ? 2.768 -29.188 -26.375 1 98.38 380 VAL A O 1
ATOM 3030 N N . LEU A 1 381 ? 4.273 -27.562 -26.641 1 98.56 381 LEU A N 1
ATOM 3031 C CA . LEU A 1 381 ? 3.717 -26.672 -25.641 1 98.56 381 LEU A CA 1
ATOM 3032 C C . LEU A 1 381 ? 3.42 -25.297 -26.234 1 98.56 381 LEU A C 1
ATOM 3034 O O . LEU A 1 381 ? 4.145 -24.828 -27.109 1 98.56 381 LEU A O 1
ATOM 3038 N N . HIS A 1 382 ? 2.348 -24.656 -25.75 1 98.56 382 HIS A N 1
ATOM 3039 C CA . HIS A 1 382 ? 1.932 -23.344 -26.234 1 98.56 382 HIS A CA 1
ATOM 3040 C C . HIS A 1 382 ? 1.833 -22.344 -25.078 1 98.56 382 HIS A C 1
ATOM 3042 O O . HIS A 1 382 ? 1.478 -22.719 -23.969 1 98.56 382 HIS A O 1
ATOM 3048 N N . TRP A 1 383 ? 2.154 -21.094 -25.359 1 98.62 383 TRP A N 1
ATOM 3049 C CA . TRP A 1 383 ? 1.938 -19.969 -24.453 1 98.62 383 TRP A CA 1
ATOM 3050 C C . TRP A 1 383 ? 1.372 -18.766 -25.188 1 98.62 383 TRP A C 1
ATOM 3052 O O . TRP A 1 383 ? 1.755 -18.5 -26.328 1 98.62 383 TRP A O 1
ATOM 3062 N N . ALA A 1 384 ? 0.466 -18.094 -24.547 1 97.31 384 ALA A N 1
ATOM 3063 C CA . ALA A 1 384 ? -0.036 -16.828 -25.078 1 97.31 384 ALA A CA 1
ATOM 3064 C C . ALA A 1 384 ? -0.715 -16 -24 1 97.31 384 ALA A C 1
ATOM 3066 O O . ALA A 1 384 ? -1.302 -16.562 -23.062 1 97.31 384 ALA A O 1
ATOM 3067 N N . THR A 1 385 ? -0.539 -14.711 -24.078 1 92.75 385 THR A N 1
ATOM 3068 C CA . THR A 1 385 ? -1.296 -13.789 -23.234 1 92.75 385 THR A CA 1
ATOM 3069 C C . THR A 1 385 ? -2.01 -12.742 -24.094 1 92.75 385 THR A C 1
ATOM 3071 O O . THR A 1 385 ? -1.633 -12.508 -25.25 1 92.75 385 THR A O 1
ATOM 3074 N N . GLY A 1 386 ? -3.047 -12.156 -23.5 1 95.31 386 GLY A N 1
ATOM 3075 C CA . GLY A 1 386 ? -3.822 -11.164 -24.219 1 95.31 386 GLY A CA 1
ATOM 3076 C C . GLY A 1 386 ? -4.887 -11.773 -25.109 1 95.31 386 GLY A C 1
ATOM 3077 O O . GLY A 1 386 ? -5.238 -12.938 -24.953 1 95.31 386 GLY A O 1
ATOM 3078 N N . ASP A 1 387 ? -5.406 -10.961 -26.047 1 95.38 387 ASP A N 1
ATOM 3079 C CA . ASP A 1 387 ? -6.469 -11.359 -26.953 1 95.38 387 ASP A CA 1
ATOM 3080 C C . ASP A 1 387 ? -5.918 -12.219 -28.094 1 95.38 387 ASP A C 1
ATOM 3082 O O . ASP A 1 387 ? -5.012 -11.797 -28.812 1 95.38 387 ASP A O 1
ATOM 3086 N N . PRO A 1 388 ? -6.484 -13.406 -28.266 1 96.06 388 PRO A N 1
ATOM 3087 C CA . PRO A 1 388 ? -5.977 -14.281 -29.328 1 96.06 388 PRO A CA 1
ATOM 3088 C C . PRO A 1 388 ? -6.102 -13.656 -30.719 1 96.06 388 PRO A C 1
ATOM 3090 O O . PRO A 1 388 ? -5.414 -14.078 -31.641 1 96.06 388 PRO A O 1
ATOM 3093 N N . GLU A 1 389 ? -6.922 -12.633 -30.828 1 96.12 389 GLU A N 1
ATOM 3094 C CA . GLU A 1 389 ? -7.074 -11.953 -32.125 1 96.12 389 GLU A CA 1
ATOM 3095 C C . GLU A 1 389 ? -5.996 -10.891 -32.312 1 96.12 389 GLU A C 1
ATOM 3097 O O . GLU A 1 389 ? -5.801 -10.391 -33.406 1 96.12 389 GLU A O 1
ATOM 3102 N N . SER A 1 390 ? -5.359 -10.594 -31.219 1 95.69 390 SER A N 1
ATOM 3103 C CA . SER A 1 390 ? -4.328 -9.562 -31.297 1 95.69 390 SER A CA 1
ATOM 3104 C C . SER A 1 390 ? -3.119 -10.047 -32.094 1 95.69 390 SER A C 1
ATOM 3106 O O . SER A 1 390 ? -2.703 -11.195 -31.953 1 95.69 390 SER A O 1
ATOM 3108 N N . THR A 1 391 ? -2.518 -9.172 -32.875 1 94 391 THR A N 1
ATOM 3109 C CA . THR A 1 391 ? -1.333 -9.516 -33.656 1 94 391 THR A CA 1
ATOM 3110 C C . THR A 1 391 ? -0.068 -9 -32.969 1 94 391 THR A C 1
ATOM 3112 O O . THR A 1 391 ? 1.043 -9.242 -33.438 1 94 391 THR A O 1
ATOM 3115 N N . THR A 1 392 ? -0.216 -8.336 -31.859 1 95.25 392 THR A N 1
ATOM 3116 C CA . THR A 1 392 ? 0.931 -7.691 -31.234 1 95.25 392 THR A CA 1
ATOM 3117 C C . THR A 1 392 ? 1.239 -8.328 -29.875 1 95.25 392 THR A C 1
ATOM 3119 O O . THR A 1 392 ? 2.305 -8.094 -29.312 1 95.25 392 THR A O 1
ATOM 3122 N N . ASP A 1 393 ? 0.267 -9.109 -29.391 1 96.5 393 ASP A N 1
ATOM 3123 C CA . ASP A 1 393 ? 0.519 -9.781 -28.109 1 96.5 393 ASP A CA 1
ATOM 3124 C C . ASP A 1 393 ? 1.575 -10.875 -28.266 1 96.5 393 ASP A C 1
ATOM 3126 O O . ASP A 1 393 ? 1.693 -11.484 -29.328 1 96.5 393 ASP A O 1
ATOM 3130 N N . SER A 1 394 ? 2.32 -11.094 -27.203 1 97.62 394 SER A N 1
ATOM 3131 C CA . SER A 1 394 ? 3.406 -12.07 -27.219 1 97.62 394 SER A CA 1
ATOM 3132 C C . SER A 1 394 ? 2.879 -13.492 -27.094 1 97.62 394 SER A C 1
ATOM 3134 O O . SER A 1 394 ? 1.875 -13.734 -26.422 1 97.62 394 SER A O 1
ATOM 3136 N N . TRP A 1 395 ? 3.578 -14.414 -27.703 1 98.31 395 TRP A N 1
ATOM 3137 C CA . TRP A 1 395 ? 3.281 -15.836 -27.609 1 98.31 395 TRP A CA 1
ATOM 3138 C C . TRP A 1 395 ? 4.543 -16.672 -27.812 1 98.31 395 TRP A C 1
ATOM 3140 O O . TRP A 1 395 ? 5.598 -16.141 -28.172 1 98.31 395 TRP A O 1
ATOM 3150 N N . ALA A 1 396 ? 4.461 -17.969 -27.516 1 98.88 396 ALA A N 1
ATOM 3151 C CA . ALA A 1 396 ? 5.535 -18.922 -27.766 1 98.88 396 ALA A CA 1
ATOM 3152 C C . ALA A 1 396 ? 4.977 -20.312 -28.047 1 98.88 396 ALA A C 1
ATOM 3154 O O . ALA A 1 396 ? 3.881 -20.656 -27.594 1 98.88 396 ALA A O 1
ATOM 3155 N N . VAL A 1 397 ? 5.68 -21.047 -28.812 1 98.88 397 VAL A N 1
ATOM 3156 C CA . VAL A 1 397 ? 5.422 -22.453 -29.062 1 98.88 397 VAL A CA 1
ATOM 3157 C C . VAL A 1 397 ? 6.738 -23.234 -29.031 1 98.88 397 VAL A C 1
ATOM 3159 O O . VAL A 1 397 ? 7.758 -22.75 -29.531 1 98.88 397 VAL A O 1
ATOM 3162 N N . ARG A 1 398 ? 6.707 -24.344 -28.422 1 98.75 398 ARG A N 1
ATOM 3163 C CA . ARG A 1 398 ? 7.902 -25.172 -28.328 1 98.75 398 ARG A CA 1
ATOM 3164 C C . ARG A 1 398 ? 7.609 -26.594 -28.781 1 98.75 398 ARG A C 1
ATOM 3166 O O . ARG A 1 398 ? 6.598 -27.188 -28.375 1 98.75 398 ARG A O 1
ATOM 3173 N N . LYS A 1 399 ? 8.398 -27.141 -29.594 1 98.56 399 LYS A N 1
ATOM 3174 C CA . LYS A 1 399 ? 8.422 -28.547 -30 1 98.56 399 LYS A CA 1
ATOM 3175 C C . LYS A 1 399 ? 9.812 -29.156 -29.844 1 98.56 399 LYS A C 1
ATOM 3177 O O . LYS A 1 399 ? 10.711 -28.875 -30.641 1 98.56 399 LYS A O 1
ATOM 3182 N N . GLY A 1 400 ? 9.93 -30.016 -28.844 1 96.75 400 GLY A N 1
ATOM 3183 C CA . GLY A 1 400 ? 11.25 -30.547 -28.531 1 96.75 400 GLY A CA 1
ATOM 3184 C C . GLY A 1 400 ? 12.25 -29.469 -28.141 1 96.75 400 GLY A C 1
ATOM 3185 O O . GLY A 1 400 ? 11.992 -28.672 -27.234 1 96.75 400 GLY A O 1
ATOM 3186 N N . ASN A 1 401 ? 13.312 -29.359 -28.938 1 97 401 ASN A N 1
ATOM 3187 C CA . ASN A 1 401 ? 14.375 -28.406 -28.609 1 97 401 ASN A CA 1
ATOM 3188 C C . ASN A 1 401 ? 14.164 -27.078 -29.297 1 97 401 ASN A C 1
ATOM 3190 O O . ASN A 1 401 ? 14.938 -26.125 -29.094 1 97 401 ASN A O 1
ATOM 3194 N N . TRP A 1 402 ? 13.062 -26.984 -30.078 1 98.75 402 TRP A N 1
ATOM 3195 C CA . TRP A 1 402 ? 12.836 -25.75 -30.828 1 98.75 402 TRP A CA 1
ATOM 3196 C C . TRP A 1 402 ? 11.75 -24.906 -30.172 1 98.75 402 TRP A C 1
ATOM 3198 O O . TRP A 1 402 ? 10.68 -25.422 -29.844 1 98.75 402 TRP A O 1
ATOM 3208 N N . LYS A 1 403 ? 12.055 -23.656 -30 1 98.88 403 LYS A N 1
ATOM 3209 C CA . LYS A 1 403 ? 11.086 -22.703 -29.453 1 98.88 403 LYS A CA 1
ATOM 3210 C C . LYS A 1 403 ? 10.953 -21.484 -30.359 1 98.88 403 LYS A C 1
ATOM 3212 O O . LYS A 1 403 ? 11.953 -20.906 -30.797 1 98.88 403 LYS A O 1
ATOM 3217 N N . LEU A 1 404 ? 9.75 -21.188 -30.734 1 98.88 404 LEU A N 1
ATOM 3218 C CA . LEU A 1 404 ? 9.445 -19.984 -31.516 1 98.88 404 LEU A CA 1
ATOM 3219 C C . LEU A 1 404 ? 8.68 -18.984 -30.656 1 98.88 404 LEU A C 1
ATOM 3221 O O . LEU A 1 404 ? 7.672 -19.328 -30.047 1 98.88 404 LEU A O 1
ATOM 3225 N N . LEU A 1 405 ? 9.234 -17.781 -30.594 1 98.81 405 LEU A N 1
ATOM 3226 C CA . LEU A 1 405 ? 8.562 -16.672 -29.922 1 98.81 405 LEU A CA 1
ATOM 3227 C C . LEU A 1 405 ? 8.008 -15.688 -30.938 1 98.81 405 LEU A C 1
ATOM 3229 O O . LEU A 1 405 ? 8.664 -15.367 -31.938 1 98.81 405 LEU A O 1
ATOM 3233 N N . GLY A 1 406 ? 6.82 -15.273 -30.688 1 98.56 406 GLY A N 1
ATOM 3234 C CA . GLY A 1 406 ? 6.246 -14.164 -31.422 1 98.56 406 GLY A CA 1
ATOM 3235 C C . GLY A 1 406 ? 6.172 -12.883 -30.609 1 98.56 406 GLY A C 1
ATOM 3236 O O . GLY A 1 406 ? 5.789 -12.898 -29.438 1 98.56 406 GLY A O 1
ATOM 3237 N N . ASN A 1 407 ? 6.562 -11.758 -31.25 1 97.75 407 ASN A N 1
ATOM 3238 C CA . ASN A 1 407 ? 6.59 -10.453 -30.594 1 97.75 407 ASN A CA 1
ATOM 3239 C C . ASN A 1 407 ? 7.262 -10.523 -29.219 1 97.75 407 ASN A C 1
ATOM 3241 O O . ASN A 1 407 ? 6.691 -10.086 -28.219 1 97.75 407 ASN A O 1
ATOM 3245 N N . PRO A 1 408 ? 8.484 -11.07 -29.172 1 97.88 408 PRO A N 1
ATOM 3246 C CA . PRO A 1 408 ? 9.133 -11.242 -27.875 1 97.88 408 PRO A CA 1
ATOM 3247 C C . PRO A 1 408 ? 9.57 -9.914 -27.25 1 97.88 408 PRO A C 1
ATOM 3249 O O . PRO A 1 408 ? 9.805 -8.945 -27.969 1 97.88 408 PRO A O 1
ATOM 3252 N N . TRP A 1 409 ? 9.586 -9.875 -26 1 96.75 409 TRP A N 1
ATOM 3253 C CA . TRP A 1 409 ? 10.203 -8.812 -25.219 1 96.75 409 TRP A CA 1
ATOM 3254 C C . TRP A 1 409 ? 10.789 -9.367 -23.922 1 96.75 409 TRP A C 1
ATOM 3256 O O . TRP A 1 409 ? 10.57 -10.531 -23.578 1 96.75 409 TRP A O 1
ATOM 3266 N N . ASP A 1 410 ? 11.633 -8.617 -23.312 1 97.69 410 ASP A N 1
ATOM 3267 C CA . ASP A 1 410 ? 12.32 -9.039 -22.094 1 97.69 410 ASP A CA 1
ATOM 3268 C C . ASP A 1 410 ? 12.031 -8.094 -20.938 1 97.69 410 ASP A C 1
ATOM 3270 O O . ASP A 1 410 ? 12.539 -6.969 -20.891 1 97.69 410 ASP A O 1
ATOM 3274 N N . SER A 1 411 ? 11.352 -8.562 -19.938 1 96.31 411 SER A N 1
ATOM 3275 C CA . SER A 1 411 ? 10.969 -7.73 -18.797 1 96.31 411 SER A CA 1
ATOM 3276 C C . SER A 1 411 ? 12.172 -7.387 -17.938 1 96.31 411 SER A C 1
ATOM 3278 O O . SER A 1 411 ? 12.125 -6.445 -17.141 1 96.31 411 SER A O 1
ATOM 3280 N N . GLU A 1 412 ? 13.266 -8.102 -18.031 1 96.38 412 GLU A N 1
ATOM 3281 C CA . GLU A 1 412 ? 14.5 -7.785 -17.328 1 96.38 412 GLU A CA 1
ATOM 3282 C C . GLU A 1 412 ? 15.336 -6.777 -18.109 1 96.38 412 GLU A C 1
ATOM 3284 O O . GLU A 1 412 ? 16.281 -6.195 -17.562 1 96.38 412 GLU A O 1
ATOM 3289 N N . LYS A 1 413 ? 15.07 -6.598 -19.359 1 95.06 413 LYS A N 1
ATOM 3290 C CA . LYS A 1 413 ? 15.703 -5.629 -20.25 1 95.06 413 LYS A CA 1
ATOM 3291 C C . LYS A 1 413 ? 17.156 -5.984 -20.5 1 95.06 413 LYS A C 1
ATOM 3293 O O . LYS A 1 413 ? 18.016 -5.102 -20.625 1 95.06 413 LYS A O 1
ATOM 3298 N N . GLU A 1 414 ? 17.453 -7.246 -20.469 1 96.12 414 GLU A N 1
ATOM 3299 C CA . GLU A 1 414 ? 18.797 -7.719 -20.781 1 96.12 414 GLU A CA 1
ATOM 3300 C C . GLU A 1 414 ? 18.953 -7.996 -22.281 1 96.12 414 GLU A C 1
ATOM 3302 O O . GLU A 1 414 ? 20.047 -7.906 -22.828 1 96.12 414 GLU A O 1
ATOM 3307 N N . LEU A 1 415 ? 17.875 -8.445 -22.891 1 97.25 415 LEU A N 1
ATOM 3308 C CA . LEU A 1 415 ? 17.828 -8.688 -24.328 1 97.25 415 LEU A CA 1
ATOM 3309 C C . LEU A 1 415 ? 17.031 -7.602 -25.031 1 97.25 415 LEU A C 1
ATOM 3311 O O . LEU A 1 415 ? 16.016 -7.129 -24.516 1 97.25 415 LEU A O 1
ATOM 3315 N N . THR A 1 416 ? 17.484 -7.238 -26.219 1 96.69 416 THR A N 1
ATOM 3316 C CA . THR A 1 416 ? 16.75 -6.309 -27.078 1 96.69 416 THR A CA 1
ATOM 3317 C C . THR A 1 416 ? 16.266 -7.008 -28.344 1 96.69 416 THR A C 1
ATOM 3319 O O . THR A 1 416 ? 16.984 -7.812 -28.922 1 96.69 416 THR A O 1
ATOM 3322 N N . PHE A 1 417 ? 15.047 -6.699 -28.703 1 97.31 417 PHE A N 1
ATOM 3323 C CA . PHE A 1 417 ? 14.43 -7.305 -29.891 1 97.31 417 PHE A CA 1
ATOM 3324 C C . PHE A 1 417 ? 14.047 -6.238 -30.906 1 97.31 417 PHE A C 1
ATOM 3326 O O . PHE A 1 417 ? 13.352 -5.281 -30.578 1 97.31 417 PHE A O 1
ATOM 3333 N N . GLY A 1 418 ? 14.508 -6.348 -32.094 1 95.62 418 GLY A N 1
ATOM 3334 C CA . GLY A 1 418 ? 14.18 -5.422 -33.156 1 95.62 418 GLY A CA 1
ATOM 3335 C C . GLY A 1 418 ? 13.094 -5.941 -34.094 1 95.62 418 GLY A C 1
ATOM 3336 O O . GLY A 1 418 ? 12.453 -6.953 -33.781 1 95.62 418 GLY A O 1
ATOM 3337 N N . ASP A 1 419 ? 12.852 -5.34 -35.219 1 94.62 419 ASP A N 1
ATOM 3338 C CA . ASP A 1 419 ? 11.82 -5.688 -36.188 1 94.62 419 ASP A CA 1
ATOM 3339 C C . ASP A 1 419 ? 12.062 -7.074 -36.781 1 94.62 419 ASP A C 1
ATOM 3341 O O . ASP A 1 419 ? 11.117 -7.797 -37.094 1 94.62 419 ASP A O 1
ATOM 3345 N N . GLU A 1 420 ? 13.25 -7.438 -36.906 1 94.94 420 GLU A N 1
ATOM 3346 C CA . GLU A 1 420 ? 13.617 -8.727 -37.469 1 94.94 420 GLU A CA 1
ATOM 3347 C C . GLU A 1 420 ? 13.359 -9.859 -36.5 1 94.94 420 GLU A C 1
ATOM 3349 O O . GLU A 1 420 ? 13.398 -11.039 -36.844 1 94.94 420 GLU A O 1
ATOM 3354 N N . ASP A 1 421 ? 13.055 -9.461 -35.25 1 97.56 421 ASP A N 1
ATOM 3355 C CA . ASP A 1 421 ? 12.898 -10.453 -34.188 1 97.56 421 ASP A CA 1
ATOM 3356 C C . ASP A 1 421 ? 11.43 -10.68 -33.875 1 97.56 421 ASP A C 1
ATOM 3358 O O . ASP A 1 421 ? 11.102 -11.25 -32.812 1 97.56 421 ASP A O 1
ATOM 3362 N N . LYS A 1 422 ? 10.555 -10.211 -34.719 1 97.56 422 LYS A N 1
ATOM 3363 C CA . LYS A 1 422 ? 9.125 -10.43 -34.5 1 97.56 422 LYS A CA 1
ATOM 3364 C C . LYS A 1 422 ? 8.805 -11.914 -34.406 1 97.56 422 LYS A C 1
ATOM 3366 O O . LYS A 1 422 ? 7.879 -12.32 -33.688 1 97.56 422 LYS A O 1
ATOM 3371 N N . LEU A 1 423 ? 9.469 -12.617 -35.25 1 98.62 423 LEU A N 1
ATOM 3372 C CA . LEU A 1 423 ? 9.547 -14.07 -35.125 1 98.62 423 LEU A CA 1
ATOM 3373 C C . LEU A 1 423 ? 10.953 -14.5 -34.688 1 98.62 423 LEU A C 1
ATOM 3375 O O . LEU A 1 423 ? 11.93 -14.227 -35.375 1 98.62 423 LEU A O 1
ATOM 3379 N N . TYR A 1 424 ? 11.039 -15.078 -33.5 1 98.81 424 TYR A N 1
ATOM 3380 C CA . TYR A 1 424 ? 12.305 -15.375 -32.844 1 98.81 424 TYR A CA 1
ATOM 3381 C C . TYR A 1 424 ? 12.438 -16.859 -32.562 1 98.81 424 TYR A C 1
ATOM 3383 O O . TYR A 1 424 ? 11.805 -17.391 -31.656 1 98.81 424 TYR A O 1
ATOM 3391 N N . LEU A 1 425 ? 13.281 -17.547 -33.406 1 98.88 425 LEU A N 1
ATOM 3392 C CA . LEU A 1 425 ? 13.453 -19 -33.312 1 98.88 425 LEU A CA 1
ATOM 3393 C C . LEU A 1 425 ? 14.727 -19.344 -32.531 1 98.88 425 LEU A C 1
ATOM 3395 O O . LEU A 1 425 ? 15.805 -18.828 -32.844 1 98.88 425 LEU A O 1
ATOM 3399 N N . VAL A 1 426 ? 14.602 -20.203 -31.594 1 98.81 426 VAL A N 1
ATOM 3400 C CA . VAL A 1 426 ? 15.742 -20.594 -30.781 1 98.81 426 VAL A CA 1
ATOM 3401 C C . VAL A 1 426 ? 15.898 -22.109 -30.781 1 98.81 426 VAL A C 1
ATOM 3403 O O . VAL A 1 426 ? 14.906 -22.844 -30.688 1 98.81 426 VAL A O 1
ATOM 3406 N N . ASP A 1 427 ? 17.109 -22.562 -30.891 1 98.56 427 ASP A N 1
ATOM 3407 C CA . ASP A 1 427 ? 17.469 -23.938 -30.594 1 98.56 427 ASP A CA 1
ATOM 3408 C C . ASP A 1 427 ? 17.891 -24.109 -29.141 1 98.56 427 ASP A C 1
ATOM 3410 O O . ASP A 1 427 ? 19.047 -23.859 -28.797 1 98.56 427 ASP A O 1
ATOM 3414 N N . MET A 1 428 ? 17.016 -24.625 -28.375 1 97.44 428 MET A N 1
ATOM 3415 C CA . MET A 1 428 ? 17.188 -24.672 -26.922 1 97.44 428 MET A CA 1
ATOM 3416 C C . MET A 1 428 ? 18.297 -25.641 -26.547 1 97.44 428 MET A C 1
ATOM 3418 O O . MET A 1 428 ? 18.859 -25.547 -25.453 1 97.44 428 MET A O 1
ATOM 3422 N N . SER A 1 429 ? 18.609 -26.562 -27.359 1 96.75 429 SER A N 1
ATOM 3423 C CA . SER A 1 429 ? 19.688 -27.5 -27.078 1 96.75 429 SER A CA 1
ATOM 3424 C C . SER A 1 429 ? 21.047 -26.828 -27.203 1 96.75 429 SER A C 1
ATOM 3426 O O . SER A 1 429 ? 22.031 -27.266 -26.594 1 96.75 429 SER A O 1
ATOM 3428 N N . LYS A 1 430 ? 21.094 -25.781 -27.938 1 96.94 430 LYS A N 1
ATOM 3429 C CA . LYS A 1 430 ? 22.344 -25.062 -28.172 1 96.94 430 LYS A CA 1
ATOM 3430 C C . LYS A 1 430 ? 22.391 -23.75 -27.375 1 96.94 430 LYS A C 1
ATOM 3432 O O . LYS A 1 430 ? 23.469 -23.281 -27.016 1 96.94 430 LYS A O 1
ATOM 3437 N N . ASP A 1 431 ? 21.203 -23.172 -27.188 1 97.69 431 ASP A N 1
ATOM 3438 C CA . ASP A 1 431 ? 21.109 -21.859 -26.562 1 97.69 431 ASP A CA 1
ATOM 3439 C C . ASP A 1 431 ? 19.891 -21.781 -25.641 1 97.69 431 ASP A C 1
ATOM 3441 O O . ASP A 1 431 ? 18.906 -21.125 -25.969 1 97.69 431 ASP A O 1
ATOM 3445 N N . SER A 1 432 ? 20.125 -22.312 -24.484 1 95.88 432 SER A N 1
ATOM 3446 C CA . SER A 1 432 ? 19.031 -22.281 -23.516 1 95.88 432 SER A CA 1
ATOM 3447 C C . SER A 1 432 ? 18.812 -20.891 -22.938 1 95.88 432 SER A C 1
ATOM 3449 O O . SER A 1 432 ? 17.797 -20.625 -22.297 1 95.88 432 SER A O 1
ATOM 3451 N N . THR A 1 433 ? 19.719 -19.938 -23.219 1 97.44 433 THR A N 1
ATOM 3452 C CA . THR A 1 433 ? 19.625 -18.562 -22.734 1 97.44 433 THR A CA 1
ATOM 3453 C C . THR A 1 433 ? 18.812 -17.703 -23.672 1 97.44 433 THR A C 1
ATOM 3455 O O . THR A 1 433 ? 18.453 -16.562 -23.344 1 97.44 433 THR A O 1
ATOM 3458 N N . GLU A 1 434 ? 18.531 -18.172 -24.797 1 98.31 434 GLU A N 1
ATOM 3459 C CA . GLU A 1 434 ? 17.656 -17.562 -25.797 1 98.31 434 GLU A CA 1
ATOM 3460 C C . GLU A 1 434 ? 18.234 -16.25 -26.297 1 98.31 434 GLU A C 1
ATOM 3462 O O . GLU A 1 434 ? 17.516 -15.258 -26.438 1 98.31 434 GLU A O 1
ATOM 3467 N N . THR A 1 435 ? 19.484 -16.25 -26.594 1 97.94 435 THR A N 1
ATOM 3468 C CA . THR A 1 435 ? 20.156 -15 -26.938 1 97.94 435 THR A CA 1
ATOM 3469 C C . THR A 1 435 ? 20.297 -14.859 -28.453 1 97.94 435 THR A C 1
ATOM 3471 O O . THR A 1 435 ? 20.609 -13.773 -28.953 1 97.94 435 THR A O 1
ATOM 3474 N N . THR A 1 436 ? 20.031 -15.977 -29.234 1 97.5 436 THR A N 1
ATOM 3475 C CA . THR A 1 436 ? 20.297 -15.938 -30.656 1 97.5 436 THR A CA 1
ATOM 3476 C C . THR A 1 436 ? 19.078 -16.359 -31.453 1 97.5 436 THR A C 1
ATOM 3478 O O . THR A 1 436 ? 18.562 -17.469 -31.281 1 97.5 436 THR A O 1
ATOM 3481 N N . ASN A 1 437 ? 18.641 -15.492 -32.344 1 98.5 437 ASN A N 1
ATOM 3482 C CA . ASN A 1 437 ? 17.578 -15.805 -33.281 1 98.5 437 ASN A CA 1
ATOM 3483 C C . ASN A 1 437 ? 18.125 -16.562 -34.5 1 98.5 437 ASN A C 1
ATOM 3485 O O . ASN A 1 437 ? 18.859 -15.992 -35.312 1 98.5 437 ASN A O 1
ATOM 3489 N N . VAL A 1 438 ? 17.734 -17.812 -34.719 1 98.56 438 VAL A N 1
ATOM 3490 C CA . VAL A 1 438 ? 18.281 -18.609 -35.781 1 98.56 438 VAL A CA 1
ATOM 3491 C C . VAL A 1 438 ? 17.219 -18.844 -36.844 1 98.56 438 VAL A C 1
ATOM 3493 O O . VAL A 1 438 ? 17.266 -19.844 -37.594 1 98.56 438 VAL A O 1
ATOM 3496 N N . ALA A 1 439 ? 16.156 -18.047 -36.875 1 98.56 439 ALA A N 1
ATOM 3497 C CA . ALA A 1 439 ? 15.031 -18.172 -37.812 1 98.56 439 ALA A CA 1
ATOM 3498 C C . ALA A 1 439 ? 15.516 -18.188 -39.25 1 98.56 439 ALA A C 1
ATOM 3500 O O . ALA A 1 439 ? 15.055 -18.984 -40.062 1 98.56 439 ALA A O 1
ATOM 3501 N N . LYS A 1 440 ? 16.406 -17.312 -39.625 1 97.81 440 LYS A N 1
ATOM 3502 C CA . LYS A 1 440 ? 16.891 -17.188 -41 1 97.81 440 LYS A CA 1
ATOM 3503 C C . LYS A 1 440 ? 17.656 -18.438 -41.406 1 97.81 440 LYS A C 1
ATOM 3505 O O . LYS A 1 440 ? 17.609 -18.828 -42.594 1 97.81 440 LYS A O 1
ATOM 3510 N N . GLN A 1 441 ? 18.344 -19.047 -40.469 1 98 441 GLN A N 1
ATOM 3511 C CA . GLN A 1 441 ? 19.172 -20.219 -40.75 1 98 441 GLN A CA 1
ATOM 3512 C C . GLN A 1 441 ? 18.328 -21.484 -40.812 1 98 441 GLN A C 1
ATOM 3514 O O . GLN A 1 441 ? 18.781 -22.516 -41.312 1 98 441 GLN A O 1
ATOM 3519 N N . ASN A 1 442 ? 17.094 -21.375 -40.312 1 98.5 442 ASN A N 1
ATOM 3520 C CA . ASN A 1 442 ? 16.266 -22.562 -40.25 1 98.5 442 ASN A CA 1
ATOM 3521 C C . ASN A 1 442 ? 14.828 -22.281 -40.688 1 98.5 442 ASN A C 1
ATOM 3523 O O . ASN A 1 442 ? 13.883 -22.484 -39.938 1 98.5 442 ASN A O 1
ATOM 3527 N N . PRO A 1 443 ? 14.617 -21.938 -41.938 1 98.31 443 PRO A N 1
ATOM 3528 C CA . PRO A 1 443 ? 13.297 -21.516 -42.406 1 98.31 443 PRO A CA 1
ATOM 3529 C C . PRO A 1 443 ? 12.25 -22.625 -42.312 1 98.31 443 PRO A C 1
ATOM 3531 O O . PRO A 1 443 ? 11.07 -22.344 -42.125 1 98.31 443 PRO A O 1
ATOM 3534 N N . GLU A 1 444 ? 12.633 -23.906 -42.531 1 98.62 444 GLU A N 1
ATOM 3535 C CA . GLU A 1 444 ? 11.672 -25 -42.5 1 98.62 444 GLU A CA 1
ATOM 3536 C C . GLU A 1 444 ? 11.164 -25.234 -41.062 1 98.62 444 GLU A C 1
ATOM 3538 O O . GLU A 1 444 ? 9.977 -25.516 -40.875 1 98.62 444 GLU A O 1
ATOM 3543 N N . ILE A 1 445 ? 12.055 -25.141 -40.125 1 98.75 445 ILE A N 1
ATOM 3544 C CA . ILE A 1 445 ? 11.664 -25.281 -38.719 1 98.75 445 ILE A CA 1
ATOM 3545 C C . ILE A 1 445 ? 10.766 -24.109 -38.312 1 98.75 445 ILE A C 1
ATOM 3547 O O . ILE A 1 445 ? 9.758 -24.297 -37.625 1 98.75 445 ILE A O 1
ATOM 3551 N N . LEU A 1 446 ? 11.125 -22.891 -38.781 1 98.81 446 LEU A N 1
ATOM 3552 C CA . LEU A 1 446 ? 10.305 -21.719 -38.5 1 98.81 446 LEU A CA 1
ATOM 3553 C C . LEU A 1 446 ? 8.883 -21.922 -39.031 1 98.81 446 LEU A C 1
ATOM 3555 O O . LEU A 1 446 ? 7.914 -21.656 -38.312 1 98.81 446 LEU A O 1
ATOM 3559 N N . LYS A 1 447 ? 8.789 -22.359 -40.219 1 98.75 447 LYS A N 1
ATOM 3560 C CA . LYS A 1 447 ? 7.48 -22.578 -40.812 1 98.75 447 LYS A CA 1
ATOM 3561 C C . LYS A 1 447 ? 6.672 -23.609 -40.062 1 98.75 447 LYS A C 1
ATOM 3563 O O . LYS A 1 447 ? 5.469 -23.438 -39.844 1 98.75 447 LYS A O 1
ATOM 3568 N N . GLU A 1 448 ? 7.289 -24.656 -39.625 1 98.81 448 GLU A N 1
ATOM 3569 C CA . GLU A 1 448 ? 6.617 -25.719 -38.906 1 98.81 448 GLU A CA 1
ATOM 3570 C C . GLU A 1 448 ? 6.066 -25.203 -37.562 1 98.81 448 GLU A C 1
ATOM 3572 O O . GLU A 1 448 ? 4.895 -25.422 -37.25 1 98.81 448 GLU A O 1
ATOM 3577 N N . LEU A 1 449 ? 6.852 -24.531 -36.812 1 98.88 449 LEU A N 1
ATOM 3578 C CA . LEU A 1 449 ? 6.434 -24.047 -35.5 1 98.88 449 LEU A CA 1
ATOM 3579 C C . LEU A 1 449 ? 5.402 -22.938 -35.656 1 98.88 449 LEU A C 1
ATOM 3581 O O . LEU A 1 449 ? 4.477 -22.844 -34.844 1 98.88 449 LEU A O 1
ATOM 3585 N N . LEU A 1 450 ? 5.594 -22.094 -36.656 1 98.75 450 LEU A N 1
ATOM 3586 C CA . LEU A 1 450 ? 4.605 -21.047 -36.906 1 98.75 450 LEU A CA 1
ATOM 3587 C C . LEU A 1 450 ? 3.238 -21.641 -37.219 1 98.75 450 LEU A C 1
ATOM 3589 O O . LEU A 1 450 ? 2.213 -21.141 -36.75 1 98.75 450 LEU A O 1
ATOM 3593 N N . LYS A 1 451 ? 3.283 -22.688 -38 1 98.75 451 LYS A N 1
ATOM 3594 C CA . LYS A 1 451 ? 2.031 -23.359 -38.312 1 98.75 451 LYS A CA 1
ATOM 3595 C C . LYS A 1 451 ? 1.392 -23.953 -37.062 1 98.75 451 LYS A C 1
ATOM 3597 O O . LYS A 1 451 ? 0.172 -23.891 -36.906 1 98.75 451 LYS A O 1
ATOM 3602 N N . LEU A 1 452 ? 2.182 -24.578 -36.219 1 98.69 452 LEU A N 1
ATOM 3603 C CA . LEU A 1 452 ? 1.681 -25.125 -34.969 1 98.69 452 LEU A CA 1
ATOM 3604 C C . LEU A 1 452 ? 0.996 -24.031 -34.156 1 98.69 452 LEU A C 1
ATOM 3606 O O . LEU A 1 452 ? -0.11 -24.234 -33.625 1 98.69 452 LEU A O 1
ATOM 3610 N N . HIS A 1 453 ? 1.603 -22.891 -34.062 1 98.44 453 HIS A N 1
ATOM 3611 C CA . HIS A 1 453 ? 1.02 -21.797 -33.281 1 98.44 453 HIS A CA 1
ATOM 3612 C C . HIS A 1 453 ? -0.253 -21.281 -33.938 1 98.44 453 HIS A C 1
ATOM 3614 O O . HIS A 1 453 ? -1.259 -21.047 -33.281 1 98.44 453 HIS A O 1
ATOM 3620 N N . THR A 1 454 ? -0.17 -21.016 -35.25 1 98.25 454 THR A N 1
ATOM 3621 C CA . THR A 1 454 ? -1.291 -20.422 -35.969 1 98.25 454 THR A CA 1
ATOM 3622 C C . THR A 1 454 ? -2.521 -21.328 -35.875 1 98.25 454 THR A C 1
ATOM 3624 O O . THR A 1 454 ? -3.639 -20.844 -35.688 1 98.25 454 THR A O 1
ATOM 3627 N N . ASP A 1 455 ? -2.324 -22.656 -36.031 1 98.44 455 ASP A N 1
ATOM 3628 C CA . ASP A 1 455 ? -3.43 -23.594 -35.938 1 98.44 455 ASP A CA 1
ATOM 3629 C C . ASP A 1 455 ? -4.043 -23.578 -34.531 1 98.44 455 ASP A C 1
ATOM 3631 O O . ASP A 1 455 ? -5.266 -23.516 -34.406 1 98.44 455 ASP A O 1
ATOM 3635 N N . TRP A 1 456 ? -3.176 -23.625 -33.562 1 98.12 456 TRP A N 1
ATOM 3636 C CA . TRP A 1 456 ? -3.635 -23.578 -32.188 1 98.12 456 TRP A CA 1
ATOM 3637 C C . TRP A 1 456 ? -4.363 -22.266 -31.906 1 98.12 456 TRP A C 1
ATOM 3639 O O . TRP A 1 456 ? -5.434 -22.266 -31.281 1 98.12 456 TRP A O 1
ATOM 3649 N N . ASN A 1 457 ? -3.834 -21.156 -32.312 1 98.06 457 ASN A N 1
ATOM 3650 C CA . ASN A 1 457 ? -4.41 -19.844 -32.062 1 98.06 457 ASN A CA 1
ATOM 3651 C C . ASN A 1 457 ? -5.77 -19.688 -32.719 1 98.06 457 ASN A C 1
ATOM 3653 O O . ASN A 1 457 ? -6.656 -19.016 -32.188 1 98.06 457 ASN A O 1
ATOM 3657 N N . GLN A 1 458 ? -5.867 -20.234 -33.875 1 97.81 458 GLN A N 1
ATOM 3658 C CA . GLN A 1 458 ? -7.152 -20.188 -34.562 1 97.81 458 GLN A CA 1
ATOM 3659 C C . GLN A 1 458 ? -8.234 -20.891 -33.75 1 97.81 458 GLN A C 1
ATOM 3661 O O . GLN A 1 458 ? -9.375 -20.438 -33.719 1 97.81 458 GLN A O 1
ATOM 3666 N N . GLU A 1 459 ? -7.879 -22 -33.188 1 97.25 459 GLU A N 1
ATOM 3667 C CA . GLU A 1 459 ? -8.812 -22.688 -32.312 1 97.25 459 GLU A CA 1
ATOM 3668 C C . GLU A 1 459 ? -9.203 -21.828 -31.125 1 97.25 459 GLU A C 1
ATOM 3670 O O . GLU A 1 459 ? -10.359 -21.812 -30.703 1 97.25 459 GLU A O 1
ATOM 3675 N N . MET A 1 460 ? -8.227 -21.109 -30.562 1 97 460 MET A N 1
ATOM 3676 C CA . MET A 1 460 ? -8.484 -20.234 -29.422 1 97 460 MET A CA 1
ATOM 3677 C C . MET A 1 460 ? -9.406 -19.094 -29.828 1 97 460 MET A C 1
ATOM 3679 O O . MET A 1 460 ? -10.289 -18.703 -29.047 1 97 460 MET A O 1
ATOM 3683 N N . ILE A 1 461 ? -9.188 -18.516 -31.016 1 96.81 461 ILE A N 1
ATOM 3684 C CA . ILE A 1 461 ? -10.031 -17.438 -31.531 1 96.81 461 ILE A CA 1
ATOM 3685 C C . ILE A 1 461 ? -11.469 -17.938 -31.672 1 96.81 461 ILE A C 1
ATOM 3687 O O . ILE A 1 461 ? -12.406 -17.266 -31.234 1 96.81 461 ILE A O 1
ATOM 3691 N N . GLN A 1 462 ? -11.648 -19.141 -32.188 1 96.5 462 GLN A N 1
ATOM 3692 C CA . GLN A 1 462 ? -12.977 -19.703 -32.375 1 96.5 462 GLN A CA 1
ATOM 3693 C C . GLN A 1 462 ? -13.664 -19.953 -31.031 1 96.5 462 GLN A C 1
ATOM 3695 O O . GLN A 1 462 ? -14.859 -19.688 -30.875 1 96.5 462 GLN A O 1
ATOM 3700 N N . LEU A 1 463 ? -12.898 -20.438 -30.156 1 94.75 463 LEU A N 1
ATOM 3701 C CA . LEU A 1 463 ? -13.422 -20.672 -28.812 1 94.75 463 LEU A CA 1
ATOM 3702 C C . LEU A 1 463 ? -13.891 -19.359 -28.188 1 94.75 463 LEU A C 1
ATOM 3704 O O . LEU A 1 463 ? -14.961 -19.312 -27.562 1 94.75 463 LEU A O 1
ATOM 3708 N N . LYS A 1 464 ? -13.078 -18.328 -28.266 1 92.56 464 LYS A N 1
ATOM 3709 C CA . LYS A 1 464 ? -13.445 -17.016 -27.734 1 92.56 464 LYS A CA 1
ATOM 3710 C C . LYS A 1 464 ? -14.734 -16.5 -28.375 1 92.56 464 LYS A C 1
ATOM 3712 O O . LYS A 1 464 ? -15.648 -16.047 -27.672 1 92.56 464 LYS A O 1
ATOM 3717 N N . LEU A 1 465 ? -14.836 -16.594 -29.672 1 92.56 465 LEU A N 1
ATOM 3718 C CA . LEU A 1 465 ? -15.977 -16.062 -30.422 1 92.56 465 LEU A CA 1
ATOM 3719 C C . LEU A 1 465 ? -17.234 -16.859 -30.109 1 92.56 465 LEU A C 1
ATOM 3721 O O . LEU A 1 465 ? -18.344 -16.297 -30.078 1 92.56 465 LEU A O 1
ATOM 3725 N N . ALA A 1 466 ? -17.125 -18.047 -29.812 1 90.31 466 ALA A N 1
ATOM 3726 C CA . ALA A 1 466 ? -18.266 -18.922 -29.516 1 90.31 466 ALA A CA 1
ATOM 3727 C C . ALA A 1 466 ? -18.844 -18.594 -28.141 1 90.31 466 ALA A C 1
ATOM 3729 O O . ALA A 1 466 ? -20 -18.953 -27.859 1 90.31 466 ALA A O 1
ATOM 3730 N N . ASN A 1 467 ? -18.172 -17.906 -27.281 1 83.62 467 ASN A N 1
ATOM 3731 C CA . ASN A 1 467 ? -18.594 -17.656 -25.906 1 83.62 467 ASN A CA 1
ATOM 3732 C C . ASN A 1 467 ? -18.828 -16.172 -25.641 1 83.62 467 ASN A C 1
ATOM 3734 O O . ASN A 1 467 ? -18.906 -15.758 -24.484 1 83.62 467 ASN A O 1
ATOM 3738 N N . GLN A 1 468 ? -18.688 -15.289 -26.656 1 75.12 468 GLN A N 1
ATOM 3739 C CA . GLN A 1 468 ? -18.984 -13.867 -26.516 1 75.12 468 GLN A CA 1
ATOM 3740 C C . GLN A 1 468 ? -20.484 -13.617 -26.578 1 75.12 468 GLN A C 1
ATOM 3742 O O . GLN A 1 468 ? -21.219 -14.344 -27.266 1 75.12 468 GLN A O 1
ATOM 3747 N N . MET B 1 1 ? 26.703 50.25 103.875 1 25.48 1 MET B N 1
ATOM 3748 C CA . MET B 1 1 ? 25.828 50.906 102.938 1 25.48 1 MET B CA 1
ATOM 3749 C C . MET B 1 1 ? 26.141 50.5 101.5 1 25.48 1 MET B C 1
ATOM 3751 O O . MET B 1 1 ? 27.125 50.938 100.875 1 25.48 1 MET B O 1
ATOM 3755 N N . GLN B 1 2 ? 25.797 49.125 101.062 1 28.64 2 GLN B N 1
ATOM 3756 C CA . GLN B 1 2 ? 26.094 48.156 100 1 28.64 2 GLN B CA 1
ATOM 3757 C C . GLN B 1 2 ? 25.359 48.5 98.75 1 28.64 2 GLN B C 1
ATOM 3759 O O . GLN B 1 2 ? 24.141 48.656 98.75 1 28.64 2 GLN B O 1
ATOM 3764 N N . THR B 1 3 ? 25.953 49.125 97.75 1 28 3 THR B N 1
ATOM 3765 C CA . THR B 1 3 ? 25.609 49.875 96.5 1 28 3 THR B CA 1
ATOM 3766 C C . THR B 1 3 ? 25.125 48.906 95.438 1 28 3 THR B C 1
ATOM 3768 O O . THR B 1 3 ? 25.922 48.219 94.812 1 28 3 THR B O 1
ATOM 3771 N N . GLN B 1 4 ? 23.938 48.219 95.5 1 29.3 4 GLN B N 1
ATOM 3772 C CA . GLN B 1 4 ? 23.484 47.094 94.688 1 29.3 4 GLN B CA 1
ATOM 3773 C C . GLN B 1 4 ? 22.969 47.562 93.375 1 29.3 4 GLN B C 1
ATOM 3775 O O . GLN B 1 4 ? 21.906 48.188 93.25 1 29.3 4 GLN B O 1
ATOM 3780 N N . VAL B 1 5 ? 23.719 47.969 92.375 1 26.98 5 VAL B N 1
ATOM 3781 C CA . VAL B 1 5 ? 23.406 48.625 91.062 1 26.98 5 VAL B CA 1
ATOM 3782 C C . VAL B 1 5 ? 22.859 47.594 90.125 1 26.98 5 VAL B C 1
ATOM 3784 O O . VAL B 1 5 ? 23.438 47.375 89 1 26.98 5 VAL B O 1
ATOM 3787 N N . LYS B 1 6 ? 22.375 46.344 90.375 1 32.16 6 LYS B N 1
ATOM 3788 C CA . LYS B 1 6 ? 22.516 45.25 89.438 1 32.16 6 LYS B CA 1
ATOM 3789 C C . LYS B 1 6 ? 21.453 45.344 88.312 1 32.16 6 LYS B C 1
ATOM 3791 O O . LYS B 1 6 ? 21.25 44.375 87.625 1 32.16 6 LYS B O 1
ATOM 3796 N N . PRO B 1 7 ? 20.562 46.469 88.188 1 31 7 PRO B N 1
ATOM 3797 C CA . PRO B 1 7 ? 19.25 46.156 87.625 1 31 7 PRO B CA 1
ATOM 3798 C C . PRO B 1 7 ? 19.281 45.844 86.125 1 31 7 PRO B C 1
ATOM 3800 O O . PRO B 1 7 ? 18.672 44.844 85.688 1 31 7 PRO B O 1
ATOM 3803 N N . TRP B 1 8 ? 19.281 46.812 85.125 1 32.66 8 TRP B N 1
ATOM 3804 C CA . TRP B 1 8 ? 18.375 47.062 84 1 32.66 8 TRP B CA 1
ATOM 3805 C C . TRP B 1 8 ? 18.938 46.469 82.75 1 32.66 8 TRP B C 1
ATOM 3807 O O . TRP B 1 8 ? 18.484 46.812 81.625 1 32.66 8 TRP B O 1
ATOM 3817 N N . LEU B 1 9 ? 19.969 45.594 82.688 1 35.62 9 LEU B N 1
ATOM 3818 C CA . LEU B 1 9 ? 20.656 45.219 81.5 1 35.62 9 LEU B CA 1
ATOM 3819 C C . LEU B 1 9 ? 19.797 44.312 80.625 1 35.62 9 LEU B C 1
ATOM 3821 O O . LEU B 1 9 ? 20.031 44.188 79.438 1 35.62 9 LEU B O 1
ATOM 3825 N N . ASN B 1 10 ? 18.781 43.625 81.188 1 33.84 10 ASN B N 1
ATOM 3826 C CA . ASN B 1 10 ? 18.422 42.375 80.5 1 33.84 10 ASN B CA 1
ATOM 3827 C C . ASN B 1 10 ? 17.516 42.594 79.312 1 33.84 10 ASN B C 1
ATOM 3829 O O . ASN B 1 10 ? 17.328 41.688 78.5 1 33.84 10 ASN B O 1
ATOM 3833 N N . LEU B 1 11 ? 16.656 43.625 79.25 1 39.25 11 LEU B N 1
ATOM 3834 C CA . LEU B 1 11 ? 15.5 43.438 78.375 1 39.25 11 LEU B CA 1
ATOM 3835 C C . LEU B 1 11 ? 15.844 43.781 76.938 1 39.25 11 LEU B C 1
ATOM 3837 O O . LEU B 1 11 ? 15.023 43.562 76.062 1 39.25 11 LEU B O 1
ATOM 3841 N N . VAL B 1 12 ? 16.969 44.406 76.625 1 40.03 12 VAL B N 1
ATOM 3842 C CA . VAL B 1 12 ? 17.109 44.938 75.312 1 40.03 12 VAL B CA 1
ATOM 3843 C C . VAL B 1 12 ? 17.406 43.812 74.312 1 40.03 12 VAL B C 1
ATOM 3845 O O . VAL B 1 12 ? 17.219 44 73.062 1 40.03 12 VAL B O 1
ATOM 3848 N N . LEU B 1 13 ? 17.922 42.688 74.75 1 39.81 13 LEU B N 1
ATOM 3849 C CA . LEU B 1 13 ? 18.562 41.844 73.75 1 39.81 13 LEU B CA 1
ATOM 3850 C C . LEU B 1 13 ? 17.531 41.031 72.938 1 39.81 13 LEU B C 1
ATOM 3852 O O . LEU B 1 13 ? 17.828 40.5 71.875 1 39.81 13 LEU B O 1
ATOM 3856 N N . ILE B 1 14 ? 16.344 40.812 73.5 1 41.03 14 ILE B N 1
ATOM 3857 C CA . ILE B 1 14 ? 15.578 39.75 72.875 1 41.03 14 ILE B CA 1
ATOM 3858 C C . ILE B 1 14 ? 14.891 40.25 71.625 1 41.03 14 ILE B C 1
ATOM 3860 O O . ILE B 1 14 ? 14.367 39.469 70.875 1 41.03 14 ILE B O 1
ATOM 3864 N N . THR B 1 15 ? 14.703 41.562 71.5 1 41.66 15 THR B N 1
ATOM 3865 C CA . THR B 1 15 ? 13.781 41.938 70.375 1 41.66 15 THR B CA 1
ATOM 3866 C C . THR B 1 15 ? 14.453 41.812 69.062 1 41.66 15 THR B C 1
ATOM 3868 O O . THR B 1 15 ? 13.781 41.844 68 1 41.66 15 THR B O 1
ATOM 3871 N N . LEU B 1 16 ? 15.789 41.75 69 1 41.62 16 LEU B N 1
ATOM 3872 C CA . LEU B 1 16 ? 16.359 41.969 67.688 1 41.62 16 LEU B CA 1
ATOM 3873 C C . LEU B 1 16 ? 16.266 40.688 66.875 1 41.62 16 LEU B C 1
ATOM 3875 O O . LEU B 1 16 ? 16.562 40.688 65.625 1 41.62 16 LEU B O 1
ATOM 3879 N N . LEU B 1 17 ? 16.141 39.531 67.5 1 42.41 17 LEU B N 1
ATOM 3880 C CA . LEU B 1 17 ? 16.391 38.344 66.688 1 42.41 17 LEU B CA 1
ATOM 3881 C C . LEU B 1 17 ? 15.18 38 65.812 1 42.41 17 LEU B C 1
ATOM 3883 O O . LEU B 1 17 ? 15.219 37.062 65.062 1 42.41 17 LEU B O 1
ATOM 3887 N N . LEU B 1 18 ? 14.055 38.594 66.188 1 42.84 18 LEU B N 1
ATOM 3888 C CA . LEU B 1 18 ? 12.898 38.094 65.438 1 42.84 18 LEU B CA 1
ATOM 3889 C C . LEU B 1 18 ? 12.891 38.625 64 1 42.84 18 LEU B C 1
ATOM 3891 O O . LEU B 1 18 ? 11.914 38.438 63.25 1 42.84 18 LEU B O 1
ATOM 3895 N N . MET B 1 19 ? 13.789 39.531 63.719 1 44.09 19 MET B N 1
ATOM 3896 C CA . MET B 1 19 ? 13.477 40.188 62.469 1 44.09 19 MET B CA 1
ATOM 3897 C C . MET B 1 19 ? 13.75 39.25 61.281 1 44.09 19 MET B C 1
ATOM 3899 O O . MET B 1 19 ? 13.359 39.531 60.156 1 44.09 19 MET B O 1
ATOM 3903 N N . GLY B 1 20 ? 14.742 38.344 61.406 1 43.75 20 GLY B N 1
ATOM 3904 C CA . GLY B 1 20 ? 15.281 37.906 60.125 1 43.75 20 GLY B CA 1
ATOM 3905 C C . GLY B 1 20 ? 14.414 36.875 59.406 1 43.75 20 GLY B C 1
ATOM 3906 O O . GLY B 1 20 ? 14.836 36.25 58.438 1 43.75 20 GLY B O 1
ATOM 3907 N N . LEU B 1 21 ? 13.516 36.312 60.156 1 43.06 21 LEU B N 1
ATOM 3908 C CA . LEU B 1 21 ? 12.938 35.219 59.375 1 43.06 21 LEU B CA 1
ATOM 3909 C C . LEU B 1 21 ? 12.07 35.781 58.25 1 43.06 21 LEU B C 1
ATOM 3911 O O . LEU B 1 21 ? 10.891 36.062 58.438 1 43.06 21 LEU B O 1
ATOM 3915 N N . GLN B 1 22 ? 12.609 36.562 57.375 1 41.28 22 GLN B N 1
ATOM 3916 C CA . GLN B 1 22 ? 11.773 36.719 56.219 1 41.28 22 GLN B CA 1
ATOM 3917 C C . GLN B 1 22 ? 11.461 35.375 55.562 1 41.28 22 GLN B C 1
ATOM 3919 O O . GLN B 1 22 ? 12.359 34.562 55.375 1 41.28 22 GLN B O 1
ATOM 3924 N N . PRO B 1 23 ? 10.305 34.875 55.625 1 39.69 23 PRO B N 1
ATOM 3925 C CA . PRO B 1 23 ? 10.125 33.656 54.781 1 39.69 23 PRO B CA 1
ATOM 3926 C C . PRO B 1 23 ? 10.789 33.781 53.406 1 39.69 23 PRO B C 1
ATOM 3928 O O . PRO B 1 23 ? 10.734 34.844 52.781 1 39.69 23 PRO B O 1
ATOM 3931 N N . LYS B 1 24 ? 11.867 33.125 53.188 1 44.03 24 LYS B N 1
ATOM 3932 C CA . LYS B 1 24 ? 12.25 32.938 51.812 1 44.03 24 LYS B CA 1
ATOM 3933 C C . LYS B 1 24 ? 11.016 32.75 50.906 1 44.03 24 LYS B C 1
ATOM 3935 O O . LYS B 1 24 ? 10.281 31.781 51.094 1 44.03 24 LYS B O 1
ATOM 3940 N N . ALA B 1 25 ? 10.422 33.875 50.469 1 40.59 25 ALA B N 1
ATOM 3941 C CA . ALA B 1 25 ? 9.539 33.656 49.344 1 40.59 25 ALA B CA 1
ATOM 3942 C C . ALA B 1 25 ? 10.078 32.562 48.406 1 40.59 25 ALA B C 1
ATOM 3944 O O . ALA B 1 25 ? 11.164 32.688 47.844 1 40.59 25 ALA B O 1
ATOM 3945 N N . ILE B 1 26 ? 9.891 31.359 48.75 1 38.75 26 ILE B N 1
ATOM 3946 C CA . ILE B 1 26 ? 10.109 30.391 47.688 1 38.75 26 ILE B CA 1
ATOM 3947 C C . ILE B 1 26 ? 9.664 30.969 46.344 1 38.75 26 ILE B C 1
ATOM 3949 O O . ILE B 1 26 ? 8.477 31.219 46.125 1 38.75 26 ILE B O 1
ATOM 3953 N N . SER B 1 27 ? 10.359 31.891 45.812 1 37.44 27 SER B N 1
ATOM 3954 C CA . SER B 1 27 ? 10.125 32.062 44.406 1 37.44 27 SER B CA 1
ATOM 3955 C C . SER B 1 27 ? 9.781 30.75 43.719 1 37.44 27 SER B C 1
ATOM 3957 O O . SER B 1 27 ? 10.633 29.875 43.562 1 37.44 27 SER B O 1
ATOM 3959 N N . GLN B 1 28 ? 8.82 30 44.156 1 39.72 28 GLN B N 1
ATOM 3960 C CA . GLN B 1 28 ? 8.422 28.922 43.25 1 39.72 28 GLN B CA 1
ATOM 3961 C C . GLN B 1 28 ? 8.75 29.266 41.812 1 39.72 28 GLN B C 1
ATOM 3963 O O . GLN B 1 28 ? 8.148 30.172 41.219 1 39.72 28 GLN B O 1
ATOM 3968 N N . SER B 1 29 ? 9.938 29.469 41.438 1 45.88 29 SER B N 1
ATOM 3969 C CA . SER B 1 29 ? 10.352 29.562 40.031 1 45.88 29 SER B CA 1
ATOM 3970 C C . SER B 1 29 ? 9.328 28.906 39.125 1 45.88 29 SER B C 1
ATOM 3972 O O . SER B 1 29 ? 9.055 27.719 39.25 1 45.88 29 SER B O 1
ATOM 3974 N N . LEU B 1 30 ? 8.289 29.469 38.75 1 58.69 30 LEU B N 1
ATOM 3975 C CA . LEU B 1 30 ? 7.207 28.984 37.906 1 58.69 30 LEU B CA 1
ATOM 3976 C C . LEU B 1 30 ? 7.754 28.141 36.75 1 58.69 30 LEU B C 1
ATOM 3978 O O . LEU B 1 30 ? 8.539 28.625 35.938 1 58.69 30 LEU B O 1
ATOM 3982 N N . LYS B 1 31 ? 7.848 26.859 36.875 1 78.56 31 LYS B N 1
ATOM 3983 C CA . LYS B 1 31 ? 8.211 25.859 35.875 1 78.56 31 LYS B CA 1
ATOM 3984 C C . LYS B 1 31 ? 7.625 26.219 34.531 1 78.56 31 LYS B C 1
ATOM 3986 O O . LYS B 1 31 ? 6.441 26.531 34.406 1 78.56 31 LYS B O 1
ATOM 3991 N N . LYS B 1 32 ? 8.562 26.469 33.531 1 92.06 32 LYS B N 1
ATOM 3992 C CA . LYS B 1 32 ? 8.117 26.688 32.156 1 92.06 32 LYS B CA 1
ATOM 3993 C C . LYS B 1 32 ? 7.086 25.641 31.734 1 92.06 32 LYS B C 1
ATOM 3995 O O . LYS B 1 32 ? 7.227 24.453 32.062 1 92.06 32 LYS B O 1
ATOM 4000 N N . PRO B 1 33 ? 6.09 26.062 31.109 1 96.5 33 PRO B N 1
ATOM 4001 C CA . PRO B 1 33 ? 5.102 25.078 30.656 1 96.5 33 PRO B CA 1
ATOM 4002 C C . PRO B 1 33 ? 5.656 24.125 29.594 1 96.5 33 PRO B C 1
ATOM 4004 O O . PRO B 1 33 ? 6.52 24.5 28.812 1 96.5 33 PRO B O 1
ATOM 4007 N N . ASN B 1 34 ? 5.18 22.891 29.656 1 97.56 34 ASN B N 1
ATOM 4008 C CA . ASN B 1 34 ? 5.391 21.969 28.547 1 97.56 34 ASN B CA 1
ATOM 4009 C C . ASN B 1 34 ? 4.547 22.344 27.328 1 97.56 34 ASN B C 1
ATOM 4011 O O . ASN B 1 34 ? 3.578 23.109 27.453 1 97.56 34 ASN B O 1
ATOM 4015 N N . ILE B 1 35 ? 4.957 21.891 26.156 1 98.75 35 ILE B N 1
ATOM 4016 C CA . ILE B 1 35 ? 4.227 22.188 24.922 1 98.75 35 ILE B CA 1
ATOM 4017 C C . ILE B 1 35 ? 3.969 20.891 24.156 1 98.75 35 ILE B C 1
ATOM 4019 O O . ILE B 1 35 ? 4.895 20.109 23.906 1 98.75 35 ILE B O 1
ATOM 4023 N N . LEU B 1 36 ? 2.721 20.609 23.844 1 98.88 36 LEU B N 1
ATOM 4024 C CA . LEU B 1 36 ? 2.293 19.516 22.969 1 98.88 36 LEU B CA 1
ATOM 4025 C C . LEU B 1 36 ? 1.492 20.047 21.781 1 98.88 36 LEU B C 1
ATOM 4027 O O . LEU B 1 36 ? 0.344 20.469 21.953 1 98.88 36 LEU B O 1
ATOM 4031 N N . VAL B 1 37 ? 2.098 20.062 20.641 1 98.94 37 VAL B N 1
ATOM 4032 C CA . VAL B 1 37 ? 1.43 20.438 19.406 1 98.94 37 VAL B CA 1
ATOM 4033 C C . VAL B 1 37 ? 0.961 19.188 18.656 1 98.94 37 VAL B C 1
ATOM 4035 O O . VAL B 1 37 ? 1.78 18.406 18.188 1 98.94 37 VAL B O 1
ATOM 4038 N N . ILE B 1 38 ? -0.333 19.031 18.516 1 98.94 38 ILE B N 1
ATOM 4039 C CA . ILE B 1 38 ? -0.927 17.891 17.844 1 98.94 38 ILE B CA 1
ATOM 4040 C C . ILE B 1 38 ? -1.403 18.312 16.453 1 98.94 38 ILE B C 1
ATOM 4042 O O . ILE B 1 38 ? -2.23 19.219 16.312 1 98.94 38 ILE B O 1
ATOM 4046 N N . LEU B 1 39 ? -0.87 17.672 15.469 1 98.88 39 LEU B N 1
ATOM 4047 C CA . LEU B 1 39 ? -1.28 17.953 14.094 1 98.88 39 LEU B CA 1
ATOM 4048 C C . LEU B 1 39 ? -1.979 16.75 13.484 1 98.88 39 LEU B C 1
ATOM 4050 O O . LEU B 1 39 ? -1.358 15.703 13.281 1 98.88 39 LEU B O 1
ATOM 4054 N N . GLY B 1 40 ? -3.314 16.875 13.234 1 98.38 40 GLY B N 1
ATOM 4055 C CA . GLY B 1 40 ? -4.012 15.875 12.445 1 98.38 40 GLY B CA 1
ATOM 4056 C C . GLY B 1 40 ? -3.715 15.961 10.961 1 98.38 40 GLY B C 1
ATOM 4057 O O . GLY B 1 40 ? -3.164 16.953 10.492 1 98.38 40 GLY B O 1
ATOM 4058 N N . ASP B 1 41 ? -4.043 14.938 10.219 1 98.44 41 ASP B N 1
ATOM 4059 C CA . ASP B 1 41 ? -3.688 14.844 8.805 1 98.44 41 ASP B CA 1
ATOM 4060 C C . ASP B 1 41 ? -4.918 14.562 7.949 1 98.44 41 ASP B C 1
ATOM 4062 O O . ASP B 1 41 ? -5.453 13.445 7.969 1 98.44 41 ASP B O 1
ATOM 4066 N N . ASP B 1 42 ? -5.379 15.602 7.18 1 98.44 42 ASP B N 1
ATOM 4067 C CA . ASP B 1 42 ? -6.504 15.461 6.262 1 98.44 42 ASP B CA 1
ATOM 4068 C C . ASP B 1 42 ? -7.832 15.438 7.016 1 98.44 42 ASP B C 1
ATOM 4070 O O . ASP B 1 42 ? -8.734 14.664 6.676 1 98.44 42 ASP B O 1
ATOM 4074 N N . GLN B 1 43 ? -7.953 16.219 8.062 1 98.56 43 GLN B N 1
ATOM 4075 C CA . GLN B 1 43 ? -9.219 16.266 8.789 1 98.56 43 GLN B CA 1
ATOM 4076 C C . GLN B 1 43 ? -10.125 17.375 8.242 1 98.56 43 GLN B C 1
ATOM 4078 O O . GLN B 1 43 ? -9.688 18.516 8.07 1 98.56 43 GLN B O 1
ATOM 4083 N N . GLY B 1 44 ? -11.367 17.047 8.031 1 98.31 44 GLY B N 1
ATOM 4084 C CA . GLY B 1 44 ? -12.328 18 7.508 1 98.31 44 GLY B CA 1
ATOM 4085 C C . GLY B 1 44 ? -12.625 19.125 8.477 1 98.31 44 GLY B C 1
ATOM 4086 O O . GLY B 1 44 ? -12.453 18.984 9.688 1 98.31 44 GLY B O 1
ATOM 4087 N N . THR B 1 45 ? -13.172 20.156 7.945 1 98.06 45 THR B N 1
ATOM 4088 C CA . THR B 1 45 ? -13.391 21.406 8.656 1 98.06 45 THR B CA 1
ATOM 4089 C C . THR B 1 45 ? -14.266 21.188 9.883 1 98.06 45 THR B C 1
ATOM 4091 O O . THR B 1 45 ? -14.055 21.828 10.922 1 98.06 45 THR B O 1
ATOM 4094 N N . VAL B 1 46 ? -15.219 20.312 9.797 1 97.88 46 VAL B N 1
ATOM 4095 C CA . VAL B 1 46 ? -16.172 20.188 10.883 1 97.88 46 VAL B CA 1
ATOM 4096 C C . VAL B 1 46 ? -16.141 18.766 11.438 1 97.88 46 VAL B C 1
ATOM 4098 O O . VAL B 1 46 ? -17.109 18.297 12.023 1 97.88 46 VAL B O 1
ATOM 4101 N N . ASP B 1 47 ? -15.094 18.047 11.18 1 97.94 47 ASP B N 1
ATOM 4102 C CA . ASP B 1 47 ? -15.055 16.609 11.477 1 97.94 47 ASP B CA 1
ATOM 4103 C C . ASP B 1 47 ? -14.633 16.375 12.922 1 97.94 47 ASP B C 1
ATOM 4105 O O . ASP B 1 47 ? -13.68 15.625 13.18 1 97.94 47 ASP B O 1
ATOM 4109 N N . THR B 1 48 ? -15.203 16.875 13.82 1 96.88 48 THR B N 1
ATOM 4110 C CA . THR B 1 48 ? -15.227 16.625 15.258 1 96.88 48 THR B CA 1
ATOM 4111 C C . THR B 1 48 ? -16.516 17.172 15.883 1 96.88 48 THR B C 1
ATOM 4113 O O . THR B 1 48 ? -17.094 18.125 15.367 1 96.88 48 THR B O 1
ATOM 4116 N N . HIS B 1 49 ? -16.969 16.578 16.938 1 96.25 49 HIS B N 1
ATOM 4117 C CA . HIS B 1 49 ? -18.219 16.984 17.547 1 96.25 49 HIS B CA 1
ATOM 4118 C C . HIS B 1 49 ? -18.172 18.453 17.984 1 96.25 49 HIS B C 1
ATOM 4120 O O . HIS B 1 49 ? -19.156 19.172 17.859 1 96.25 49 HIS B O 1
ATOM 4126 N N . ALA B 1 50 ? -17.125 18.906 18.438 1 96.88 50 ALA B N 1
ATOM 4127 C CA . ALA B 1 50 ? -16.938 20.266 18.922 1 96.88 50 ALA B CA 1
ATOM 4128 C C . ALA B 1 50 ? -17.156 21.281 17.812 1 96.88 50 ALA B C 1
ATOM 4130 O O . ALA B 1 50 ? -17.406 22.469 18.078 1 96.88 50 ALA B O 1
ATOM 4131 N N . TYR B 1 51 ? -17.062 20.891 16.625 1 97.56 51 TYR B N 1
ATOM 4132 C CA . TYR B 1 51 ? -17.25 21.797 15.484 1 97.56 51 TYR B CA 1
ATOM 4133 C C . TYR B 1 51 ? -18.562 21.5 14.773 1 97.56 51 TYR B C 1
ATOM 4135 O O . TYR B 1 51 ? -18.812 22.031 13.688 1 97.56 51 TYR B O 1
ATOM 4143 N N . GLY B 1 52 ? -19.328 20.547 15.359 1 95.56 52 GLY B N 1
ATOM 4144 C CA . GLY B 1 52 ? -20.688 20.453 14.883 1 95.56 52 GLY B CA 1
ATOM 4145 C C . GLY B 1 52 ? -21.016 19.094 14.273 1 95.56 52 GLY B C 1
ATOM 4146 O O . GLY B 1 52 ? -22.156 18.828 13.906 1 95.56 52 GLY B O 1
ATOM 4147 N N . SER B 1 53 ? -20.047 18.266 14.133 1 97 53 SER B N 1
ATOM 4148 C CA . SER B 1 53 ? -20.344 16.953 13.602 1 97 53 SER B CA 1
ATOM 4149 C C . SER B 1 53 ? -21.312 16.203 14.508 1 97 53 SER B C 1
ATOM 4151 O O . SER B 1 53 ? -21.094 16.109 15.719 1 97 53 SER B O 1
ATOM 4153 N N . THR B 1 54 ? -22.297 15.578 13.898 1 96.19 54 THR B N 1
ATOM 4154 C CA . THR B 1 54 ? -23.297 14.891 14.703 1 96.19 54 THR B CA 1
ATOM 4155 C C . THR B 1 54 ? -23.141 13.375 14.586 1 96.19 54 THR B C 1
ATOM 4157 O O . THR B 1 54 ? -23.719 12.625 15.375 1 96.19 54 THR B O 1
ATOM 4160 N N . ASP B 1 55 ? -22.344 12.969 13.672 1 97.38 55 ASP B N 1
ATOM 4161 C CA . ASP B 1 55 ? -22.25 11.539 13.422 1 97.38 55 ASP B CA 1
ATOM 4162 C C . ASP B 1 55 ? -20.891 10.992 13.875 1 97.38 55 ASP B C 1
ATOM 4164 O O . ASP B 1 55 ? -20.594 9.812 13.688 1 97.38 55 ASP B O 1
ATOM 4168 N N . LEU B 1 56 ? -20.062 11.852 14.461 1 98.12 56 LEU B N 1
ATOM 4169 C CA . LEU B 1 56 ? -18.734 11.422 14.883 1 98.12 56 LEU B CA 1
ATOM 4170 C C . LEU B 1 56 ? -18.656 11.312 16.406 1 98.12 56 LEU B C 1
ATOM 4172 O O . LEU B 1 56 ? -19.188 12.164 17.109 1 98.12 56 LEU B O 1
ATOM 4176 N N . HIS B 1 57 ? -18.031 10.273 16.875 1 98.38 57 HIS B N 1
ATOM 4177 C CA . HIS B 1 57 ? -17.688 10.109 18.281 1 98.38 57 HIS B CA 1
ATOM 4178 C C . HIS B 1 57 ? -16.266 10.562 18.562 1 98.38 57 HIS B C 1
ATOM 4180 O O . HIS B 1 57 ? -15.305 9.82 18.312 1 98.38 57 HIS B O 1
ATOM 4186 N N . THR B 1 58 ? -16.094 11.75 19.062 1 98.62 58 THR B N 1
ATOM 4187 C CA . THR B 1 58 ? -14.773 12.344 19.281 1 98.62 58 THR B CA 1
ATOM 4188 C C . THR B 1 58 ? -14.695 13.016 20.656 1 98.62 58 THR B C 1
ATOM 4190 O O . THR B 1 58 ? -14.352 14.195 20.75 1 98.62 58 THR B O 1
ATOM 4193 N N . PRO B 1 59 ? -14.883 12.297 21.75 1 98.75 59 PRO B N 1
ATOM 4194 C CA . PRO B 1 59 ? -14.969 12.898 23.078 1 98.75 59 PRO B CA 1
ATOM 4195 C C . PRO B 1 59 ? -13.648 13.539 23.516 1 98.75 59 PRO B C 1
ATOM 4197 O O . PRO B 1 59 ? -13.656 14.484 24.312 1 98.75 59 PRO B O 1
ATOM 4200 N N . ASN B 1 60 ? -12.562 13.047 23.062 1 98.81 60 ASN B N 1
ATOM 4201 C CA . ASN B 1 60 ? -11.281 13.547 23.547 1 98.81 60 ASN B CA 1
ATOM 4202 C C . ASN B 1 60 ? -10.883 14.844 22.844 1 98.81 60 ASN B C 1
ATOM 4204 O O . ASN B 1 60 ? -10.297 15.734 23.469 1 98.81 60 ASN B O 1
ATOM 4208 N N . LEU B 1 61 ? -11.172 14.93 21.547 1 98.62 61 LEU B N 1
ATOM 4209 C CA . LEU B 1 61 ? -11.047 16.219 20.891 1 98.62 61 LEU B CA 1
ATOM 4210 C C . LEU B 1 61 ? -11.977 17.25 21.516 1 98.62 61 LEU B C 1
ATOM 4212 O O . LEU B 1 61 ? -11.594 18.406 21.703 1 98.62 61 LEU B O 1
ATOM 4216 N N . ASP B 1 62 ? -13.125 16.828 21.891 1 98.19 62 ASP B N 1
ATOM 4217 C CA . ASP B 1 62 ? -14.078 17.703 22.562 1 98.19 62 ASP B CA 1
ATOM 4218 C C . ASP B 1 62 ? -13.531 18.156 23.922 1 98.19 62 ASP B C 1
ATOM 4220 O O . ASP B 1 62 ? -13.797 19.281 24.344 1 98.19 62 ASP B O 1
ATOM 4224 N N . ARG B 1 63 ? -12.836 17.281 24.531 1 98.5 63 ARG B N 1
ATOM 4225 C CA . ARG B 1 63 ? -12.211 17.625 25.797 1 98.5 63 ARG B CA 1
ATOM 4226 C C . ARG B 1 63 ? -11.258 18.797 25.641 1 98.5 63 ARG B C 1
ATOM 4228 O O . ARG B 1 63 ? -11.266 19.719 26.453 1 98.5 63 ARG B O 1
ATOM 4235 N N . ILE B 1 64 ? -10.484 18.812 24.594 1 98.62 64 ILE B N 1
ATOM 4236 C CA . ILE B 1 64 ? -9.562 19.922 24.344 1 98.62 64 ILE B CA 1
ATOM 4237 C C . ILE B 1 64 ? -10.352 21.203 24.078 1 98.62 64 ILE B C 1
ATOM 4239 O O . ILE B 1 64 ? -10.023 22.25 24.625 1 98.62 64 ILE B O 1
ATOM 4243 N N . ALA B 1 65 ? -11.375 21.094 23.297 1 98.25 65 ALA B N 1
ATOM 4244 C CA . ALA B 1 65 ? -12.227 22.234 22.984 1 98.25 65 ALA B CA 1
ATOM 4245 C C . ALA B 1 65 ? -12.875 22.797 24.25 1 98.25 65 ALA B C 1
ATOM 4247 O O . ALA B 1 65 ? -12.875 24 24.469 1 98.25 65 ALA B O 1
ATOM 4248 N N . ASN B 1 66 ? -13.391 21.938 25.062 1 97.88 66 ASN B N 1
ATOM 4249 C CA . ASN B 1 66 ? -14.148 22.328 26.25 1 97.88 66 ASN B CA 1
ATOM 4250 C C . ASN B 1 66 ? -13.242 22.938 27.312 1 97.88 66 ASN B C 1
ATOM 4252 O O . ASN B 1 66 ? -13.688 23.766 28.109 1 97.88 66 ASN B O 1
ATOM 4256 N N . GLU B 1 67 ? -12 22.547 27.297 1 98.38 67 GLU B N 1
ATOM 4257 C CA . GLU B 1 67 ? -11.078 23.031 28.328 1 98.38 67 GLU B CA 1
ATOM 4258 C C . GLU B 1 67 ? -10.211 24.172 27.797 1 98.38 67 GLU B C 1
ATOM 4260 O O . GLU B 1 67 ? -9.297 24.625 28.484 1 98.38 67 GLU B O 1
ATOM 4265 N N . GLY B 1 68 ? -10.516 24.625 26.594 1 98.69 68 GLY B N 1
ATOM 4266 C CA . GLY B 1 68 ? -9.703 25.656 25.984 1 98.69 68 GLY B CA 1
ATOM 4267 C C . GLY B 1 68 ? -10.492 26.562 25.047 1 98.69 68 GLY B C 1
ATOM 4268 O O . GLY B 1 68 ? -11.656 26.859 25.297 1 98.69 68 GLY B O 1
ATOM 4269 N N . VAL B 1 69 ? -9.773 27.078 24.062 1 98.75 69 VAL B N 1
ATOM 4270 C CA . VAL B 1 69 ? -10.344 27.953 23.047 1 98.75 69 VAL B CA 1
ATOM 4271 C C . VAL B 1 69 ? -10.391 27.234 21.703 1 98.75 69 VAL B C 1
ATOM 4273 O O . VAL B 1 69 ? -9.398 26.625 21.281 1 98.75 69 VAL B O 1
ATOM 4276 N N . ARG B 1 70 ? -11.539 27.203 21.016 1 98.5 70 ARG B N 1
ATOM 4277 C CA . ARG B 1 70 ? -11.625 26.75 19.641 1 98.5 70 ARG B CA 1
ATOM 4278 C C . ARG B 1 70 ? -11.781 27.922 18.688 1 98.5 70 ARG B C 1
ATOM 4280 O O . ARG B 1 70 ? -12.477 28.891 19 1 98.5 70 ARG B O 1
ATOM 4287 N N . PHE B 1 71 ? -11.164 27.797 17.578 1 98.75 71 PHE B N 1
ATOM 4288 C CA . PHE B 1 71 ? -11.203 28.828 16.547 1 98.75 71 PHE B CA 1
ATOM 4289 C C . PHE B 1 71 ? -12.102 28.422 15.398 1 98.75 71 PHE B C 1
ATOM 4291 O O . PHE B 1 71 ? -12.031 27.281 14.914 1 98.75 71 PHE B O 1
ATOM 4298 N N . THR B 1 72 ? -12.945 29.344 14.93 1 97.69 72 THR B N 1
ATOM 4299 C CA . THR B 1 72 ? -13.922 28.969 13.914 1 97.69 72 THR B CA 1
ATOM 4300 C C . THR B 1 72 ? -13.492 29.469 12.539 1 97.69 72 THR B C 1
ATOM 4302 O O . THR B 1 72 ? -14.031 29.031 11.516 1 97.69 72 THR B O 1
ATOM 4305 N N . GLN B 1 73 ? -12.609 30.453 12.469 1 97.75 73 GLN B N 1
ATOM 4306 C CA . GLN B 1 73 ? -11.992 30.891 11.227 1 97.75 73 GLN B CA 1
ATOM 4307 C C . GLN B 1 73 ? -10.469 30.734 11.281 1 97.75 73 GLN B C 1
ATOM 4309 O O . GLN B 1 73 ? -9.734 31.703 11.109 1 97.75 73 GLN B O 1
ATOM 4314 N N . PHE B 1 74 ? -10.086 29.516 11.477 1 98.69 74 PHE B N 1
ATOM 4315 C CA . PHE B 1 74 ? -8.68 29.156 11.523 1 98.69 74 PHE B CA 1
ATOM 4316 C C . PHE B 1 74 ? -8.25 28.453 10.242 1 98.69 74 PHE B C 1
ATOM 4318 O O . PHE B 1 74 ? -8.961 27.578 9.734 1 98.69 74 PHE B O 1
ATOM 4325 N N . TYR B 1 75 ? -7.039 28.844 9.766 1 98.81 75 TYR B N 1
ATOM 4326 C CA . TYR B 1 75 ? -6.66 28.359 8.445 1 98.81 75 TYR B CA 1
ATOM 4327 C C . TYR B 1 75 ? -5.301 27.672 8.477 1 98.81 75 TYR B C 1
ATOM 4329 O O . TYR B 1 75 ? -4.391 28.125 9.18 1 98.81 75 TYR B O 1
ATOM 4337 N N . ALA B 1 76 ? -5.227 26.562 7.734 1 98.81 76 ALA B N 1
ATOM 4338 C CA . ALA B 1 76 ? -3.916 26.078 7.32 1 98.81 76 ALA B CA 1
ATOM 4339 C C . ALA B 1 76 ? -3.256 27.031 6.34 1 98.81 76 ALA B C 1
ATOM 4341 O O . ALA B 1 76 ? -3.928 27.625 5.488 1 98.81 76 ALA B O 1
ATOM 4342 N N . ALA B 1 77 ? -2.002 27.109 6.414 1 98.38 77 ALA B N 1
ATOM 4343 C CA . ALA B 1 77 ? -1.281 28.047 5.559 1 98.38 77 ALA B CA 1
ATOM 4344 C C . ALA B 1 77 ? -1.175 27.531 4.133 1 98.38 77 ALA B C 1
ATOM 4346 O O . ALA B 1 77 ? -0.892 28.281 3.201 1 98.38 77 ALA B O 1
ATOM 4347 N N . ALA B 1 78 ? -1.401 26.297 3.961 1 98.56 78 ALA B N 1
ATOM 4348 C CA . ALA B 1 78 ? -1.415 25.656 2.648 1 98.56 78 ALA B CA 1
ATOM 4349 C C . ALA B 1 78 ? -2.406 24.5 2.615 1 98.56 78 ALA B C 1
ATOM 4351 O O . ALA B 1 78 ? -2.688 23.891 3.646 1 98.56 78 ALA B O 1
ATOM 4352 N N . PRO B 1 79 ? -2.939 24.172 1.426 1 98.31 79 PRO B N 1
ATOM 4353 C CA . PRO B 1 79 ? -3.961 23.141 1.312 1 98.31 79 PRO B CA 1
ATOM 4354 C C . PRO B 1 79 ? -3.365 21.75 1.071 1 98.31 79 PRO B C 1
ATOM 4356 O O . PRO B 1 79 ? -4.059 20.844 0.584 1 98.31 79 PRO B O 1
ATOM 4359 N N . VAL B 1 80 ? -2.006 21.625 1.327 1 97.88 80 VAL B N 1
ATOM 4360 C CA . VAL B 1 80 ? -1.348 20.344 1.068 1 97.88 80 VAL B CA 1
ATOM 4361 C C . VAL B 1 80 ? -0.297 20.078 2.145 1 97.88 80 VAL B C 1
ATOM 4363 O O . VAL B 1 80 ? 0.143 21 2.834 1 97.88 80 VAL B O 1
ATOM 4366 N N . CYS B 1 81 ? 0.208 18.922 2.277 1 98.12 81 CYS B N 1
ATOM 4367 C CA . CYS B 1 81 ? 0.869 18.359 3.443 1 98.12 81 CYS B CA 1
ATOM 4368 C C . CYS B 1 81 ? 2.174 19.078 3.744 1 98.12 81 CYS B C 1
ATOM 4370 O O . CYS B 1 81 ? 2.279 19.781 4.746 1 98.12 81 CYS B O 1
ATOM 4372 N N . SER B 1 82 ? 3.219 18.984 2.879 1 98.56 82 SER B N 1
ATOM 4373 C CA . SER B 1 82 ? 4.551 19.5 3.186 1 98.56 82 SER B CA 1
ATOM 4374 C C . SER B 1 82 ? 4.531 21 3.377 1 98.56 82 SER B C 1
ATOM 4376 O O . SER B 1 82 ? 5.039 21.516 4.379 1 98.56 82 SER B O 1
ATOM 4378 N N . PRO B 1 83 ? 3.887 21.734 2.529 1 98.56 83 PRO B N 1
ATOM 4379 C CA . PRO B 1 83 ? 3.836 23.172 2.715 1 98.56 83 PRO B CA 1
ATOM 4380 C C . PRO B 1 83 ? 3.133 23.578 4.008 1 98.56 83 PRO B C 1
ATOM 4382 O O . PRO B 1 83 ? 3.568 24.516 4.688 1 98.56 83 PRO B O 1
ATOM 4385 N N . SER B 1 84 ? 2.037 22.953 4.301 1 98.75 84 SER B N 1
ATOM 4386 C CA . SER B 1 84 ? 1.324 23.25 5.539 1 98.75 84 SER B CA 1
ATOM 4387 C C . SER B 1 84 ? 2.213 23.031 6.758 1 98.75 84 SER B C 1
ATOM 4389 O O . SER B 1 84 ? 2.229 23.844 7.68 1 98.75 84 SER B O 1
ATOM 4391 N N . ARG B 1 85 ? 2.986 21.953 6.785 1 98.81 85 ARG B N 1
ATOM 4392 C CA . ARG B 1 85 ? 3.889 21.625 7.883 1 98.81 85 ARG B CA 1
ATOM 4393 C C . ARG B 1 85 ? 5.035 22.625 7.973 1 98.81 85 ARG B C 1
ATOM 4395 O O . ARG B 1 85 ? 5.453 23 9.07 1 98.81 85 ARG B O 1
ATOM 4402 N N . ALA B 1 86 ? 5.551 23 6.82 1 98.75 86 ALA B N 1
ATOM 4403 C CA . ALA B 1 86 ? 6.605 24.016 6.801 1 98.75 86 ALA B CA 1
ATOM 4404 C C . ALA B 1 86 ? 6.133 25.312 7.449 1 98.75 86 ALA B C 1
ATOM 4406 O O . ALA B 1 86 ? 6.863 25.922 8.242 1 98.75 86 ALA B O 1
ATOM 4407 N N . SER B 1 87 ? 4.961 25.688 7.145 1 98.88 87 SER B N 1
ATOM 4408 C CA . SER B 1 87 ? 4.41 26.938 7.688 1 98.88 87 SER B CA 1
ATOM 4409 C C . SER B 1 87 ? 4.199 26.828 9.195 1 98.88 87 SER B C 1
ATOM 4411 O O . SER B 1 87 ? 4.531 27.766 9.938 1 98.88 87 SER B O 1
ATOM 4413 N N . LEU B 1 88 ? 3.646 25.734 9.609 1 98.88 88 LEU B N 1
ATOM 4414 C CA . LEU B 1 88 ? 3.428 25.516 11.031 1 98.88 88 LEU B CA 1
ATOM 4415 C C . LEU B 1 88 ? 4.738 25.609 11.805 1 98.88 88 LEU B C 1
ATOM 4417 O O . LEU B 1 88 ? 4.797 26.266 12.844 1 98.88 88 LEU B O 1
ATOM 4421 N N . LEU B 1 89 ? 5.789 25.047 11.258 1 98.88 89 LEU B N 1
ATOM 4422 C CA . LEU B 1 89 ? 7.023 24.875 12.023 1 98.88 89 LEU B CA 1
ATOM 4423 C C . LEU B 1 89 ? 7.887 26.141 11.93 1 98.88 89 LEU B C 1
ATOM 4425 O O . LEU B 1 89 ? 8.789 26.328 12.742 1 98.88 89 LEU B O 1
ATOM 4429 N N . THR B 1 90 ? 7.602 27.031 10.938 1 98.75 90 THR B N 1
ATOM 4430 C CA . THR B 1 90 ? 8.5 28.172 10.742 1 98.75 90 THR B CA 1
ATOM 4431 C C . THR B 1 90 ? 7.789 29.484 11.039 1 98.75 90 THR B C 1
ATOM 4433 O O . THR B 1 90 ? 8.43 30.531 11.133 1 98.75 90 THR B O 1
ATOM 4436 N N . ALA B 1 91 ? 6.441 29.453 11.102 1 98.88 91 ALA B N 1
ATOM 4437 C CA . ALA B 1 91 ? 5.609 30.641 11.289 1 98.88 91 ALA B CA 1
ATOM 4438 C C . ALA B 1 91 ? 5.668 31.547 10.07 1 98.88 91 ALA B C 1
ATOM 4440 O O . ALA B 1 91 ? 5.441 32.75 10.172 1 98.88 91 ALA B O 1
ATOM 4441 N N . LYS B 1 92 ? 6 30.984 8.938 1 98.69 92 LYS B N 1
ATOM 4442 C CA . LYS B 1 92 ? 6.035 31.656 7.645 1 98.69 92 LYS B CA 1
ATOM 4443 C C . LYS B 1 92 ? 5.043 31.047 6.664 1 98.69 92 LYS B C 1
ATOM 4445 O O . LYS B 1 92 ? 4.777 29.844 6.719 1 98.69 92 LYS B O 1
ATOM 4450 N N . TYR B 1 93 ? 4.469 31.891 5.793 1 98.62 93 TYR B N 1
ATOM 4451 C CA . TYR B 1 93 ? 3.789 31.281 4.656 1 98.62 93 TYR B CA 1
ATOM 4452 C C . TYR B 1 93 ? 4.723 30.328 3.91 1 98.62 93 TYR B C 1
ATOM 4454 O O . TYR B 1 93 ? 5.934 30.562 3.852 1 98.62 93 TYR B O 1
ATOM 4462 N N . ASN B 1 94 ? 4.148 29.281 3.352 1 98.31 94 ASN B N 1
ATOM 4463 C CA . ASN B 1 94 ? 4.965 28.25 2.73 1 98.31 94 ASN B CA 1
ATOM 4464 C C . ASN B 1 94 ? 5.863 28.828 1.637 1 98.31 94 ASN B C 1
ATOM 4466 O O . ASN B 1 94 ? 6.996 28.375 1.459 1 98.31 94 ASN B O 1
ATOM 4470 N N . GLN B 1 95 ? 5.383 29.859 0.917 1 97.75 95 GLN B N 1
ATOM 4471 C CA . GLN B 1 95 ? 6.191 30.5 -0.112 1 97.75 95 GLN B CA 1
ATOM 4472 C C . GLN B 1 95 ? 7.379 31.234 0.5 1 97.75 95 GLN B C 1
ATOM 4474 O O . GLN B 1 95 ? 8.484 31.203 -0.048 1 97.75 95 GLN B O 1
ATOM 4479 N N . ASN B 1 96 ? 7.121 31.875 1.612 1 97.56 96 ASN B N 1
ATOM 4480 C CA . ASN B 1 96 ? 8.188 32.562 2.336 1 97.56 96 ASN B CA 1
ATOM 4481 C C . ASN B 1 96 ? 9.203 31.578 2.902 1 97.56 96 ASN B C 1
ATOM 4483 O O . ASN B 1 96 ? 10.398 31.875 2.969 1 97.56 96 ASN B O 1
ATOM 4487 N N . ALA B 1 97 ? 8.758 30.422 3.281 1 97.5 97 ALA B N 1
ATOM 4488 C CA . ALA B 1 97 ? 9.625 29.359 3.775 1 97.5 97 ALA B CA 1
ATOM 4489 C C . ALA B 1 97 ? 10.25 28.578 2.619 1 97.5 97 ALA B C 1
ATOM 4491 O O . ALA B 1 97 ? 10.977 27.609 2.838 1 97.5 97 ALA B O 1
ATOM 4492 N N . ARG B 1 98 ? 9.883 28.906 1.398 1 96.69 98 ARG B N 1
ATOM 4493 C CA . ARG B 1 98 ? 10.422 28.359 0.156 1 96.69 98 ARG B CA 1
ATOM 4494 C C . ARG B 1 98 ? 10.109 26.875 0.024 1 96.69 98 ARG B C 1
ATOM 4496 O O . ARG B 1 98 ? 10.969 26.094 -0.376 1 96.69 98 ARG B O 1
ATOM 4503 N N . LEU B 1 99 ? 9.008 26.438 0.438 1 97.06 99 LEU B N 1
ATOM 4504 C CA . LEU B 1 99 ? 8.461 25.109 0.19 1 97.06 99 LEU B CA 1
ATOM 4505 C C . LEU B 1 99 ? 7.18 25.188 -0.636 1 97.06 99 LEU B C 1
ATOM 4507 O O . LEU B 1 99 ? 6.102 25.438 -0.092 1 97.06 99 LEU B O 1
ATOM 4511 N N . PHE B 1 100 ? 7.207 24.875 -1.855 1 95.56 100 PHE B N 1
ATOM 4512 C CA . PHE B 1 100 ? 6.211 25.25 -2.852 1 95.56 100 PHE B CA 1
ATOM 4513 C C . PHE B 1 100 ? 5.242 24.109 -3.113 1 95.56 100 PHE B C 1
ATOM 4515 O O . PHE B 1 100 ? 4.184 24.297 -3.713 1 95.56 100 PHE B O 1
ATOM 4522 N N . GLY B 1 101 ? 5.617 22.922 -2.787 1 95.62 101 GLY B N 1
ATOM 4523 C CA . GLY B 1 101 ? 4.848 21.703 -2.967 1 95.62 101 GLY B CA 1
ATOM 4524 C C . GLY B 1 101 ? 5.316 20.562 -2.084 1 95.62 101 GLY B C 1
ATOM 4525 O O . GLY B 1 101 ? 6.223 20.75 -1.267 1 95.62 101 GLY B O 1
ATOM 4526 N N . ASN B 1 102 ? 4.68 19.422 -2.176 1 96.38 102 ASN B N 1
ATOM 4527 C CA . ASN B 1 102 ? 5.07 18.25 -1.389 1 96.38 102 ASN B CA 1
ATOM 4528 C C . ASN B 1 102 ? 6.504 17.828 -1.694 1 96.38 102 ASN B C 1
ATOM 4530 O O . ASN B 1 102 ? 6.938 17.859 -2.848 1 96.38 102 ASN B O 1
ATOM 4534 N N . VAL B 1 103 ? 7.105 17.391 -0.667 1 96.56 103 VAL B N 1
ATOM 4535 C CA . VAL B 1 103 ? 8.484 16.938 -0.771 1 96.56 103 VAL B CA 1
ATOM 4536 C C . VAL B 1 103 ? 8.539 15.641 -1.587 1 96.56 103 VAL B C 1
ATOM 4538 O O . VAL B 1 103 ? 7.762 14.719 -1.354 1 96.56 103 VAL B O 1
ATOM 4541 N N . SER B 1 104 ? 9.461 15.617 -2.508 1 93.88 104 SER B N 1
ATOM 4542 C CA . SER B 1 104 ? 9.664 14.43 -3.328 1 93.88 104 SER B CA 1
ATOM 4543 C C . SER B 1 104 ? 10.391 13.336 -2.551 1 93.88 104 SER B C 1
ATOM 4545 O O . SER B 1 104 ? 11.312 13.625 -1.789 1 93.88 104 SER B O 1
ATOM 4547 N N . PRO B 1 105 ? 9.961 12.125 -2.766 1 91.75 105 PRO B N 1
ATOM 4548 C CA . PRO B 1 105 ? 10.734 11.055 -2.133 1 91.75 105 PRO B CA 1
ATOM 4549 C C . PRO B 1 105 ? 12.133 10.906 -2.725 1 91.75 105 PRO B C 1
ATOM 4551 O O . PRO B 1 105 ? 12.375 11.32 -3.861 1 91.75 105 PRO B O 1
ATOM 4554 N N . PRO B 1 106 ? 13.008 10.297 -2.016 1 90.81 106 PRO B N 1
ATOM 4555 C CA . PRO B 1 106 ? 14.422 10.234 -2.4 1 90.81 106 PRO B CA 1
ATOM 4556 C C . PRO B 1 106 ? 14.633 9.617 -3.779 1 90.81 106 PRO B C 1
ATOM 4558 O O . PRO B 1 106 ? 15.5 10.062 -4.535 1 90.81 106 PRO B O 1
ATOM 4561 N N . HIS B 1 107 ? 13.914 8.594 -4.117 1 88.31 107 HIS B N 1
ATOM 4562 C CA . HIS B 1 107 ? 14.125 7.938 -5.402 1 88.31 107 HIS B CA 1
ATOM 4563 C C . HIS B 1 107 ? 13.852 8.891 -6.559 1 88.31 107 HIS B C 1
ATOM 4565 O O . HIS B 1 107 ? 14.398 8.719 -7.652 1 88.31 107 HIS B O 1
ATOM 4571 N N . SER B 1 108 ? 13.062 9.867 -6.336 1 91.44 108 SER B N 1
ATOM 4572 C CA . SER B 1 108 ? 12.742 10.875 -7.34 1 91.44 108 SER B CA 1
ATOM 4573 C C . SER B 1 108 ? 13.508 12.172 -7.086 1 91.44 108 SER B C 1
ATOM 4575 O O . SER B 1 108 ? 13.281 13.18 -7.758 1 91.44 108 SER B O 1
ATOM 4577 N N . ASP B 1 109 ? 14.258 12.242 -6.066 1 93.75 109 ASP B N 1
ATOM 4578 C CA . ASP B 1 109 ? 15.086 13.375 -5.664 1 93.75 109 ASP B CA 1
ATOM 4579 C C . ASP B 1 109 ? 16.422 12.906 -5.113 1 93.75 109 ASP B C 1
ATOM 4581 O O . ASP B 1 109 ? 16.75 13.148 -3.949 1 93.75 109 ASP B O 1
ATOM 4585 N N . PRO B 1 110 ? 17.266 12.289 -5.984 1 91.19 110 PRO B N 1
ATOM 4586 C CA . PRO B 1 110 ? 18.484 11.641 -5.516 1 91.19 110 PRO B CA 1
ATOM 4587 C C . PRO B 1 110 ? 19.484 12.625 -4.914 1 91.19 110 PRO B C 1
ATOM 4589 O O . PRO B 1 110 ? 20.344 12.234 -4.117 1 91.19 110 PRO B O 1
ATOM 4592 N N . GLU B 1 111 ? 19.375 13.898 -5.246 1 93.5 111 GLU B N 1
ATOM 4593 C CA . GLU B 1 111 ? 20.297 14.906 -4.707 1 93.5 111 GLU B CA 1
ATOM 4594 C C . GLU B 1 111 ? 19.719 15.539 -3.441 1 93.5 111 GLU B C 1
ATOM 4596 O O . GLU B 1 111 ? 20.344 16.422 -2.85 1 93.5 111 GLU B O 1
ATOM 4601 N N . TYR B 1 112 ? 18.531 15.172 -3.027 1 93.88 112 TYR B N 1
ATOM 4602 C CA . TYR B 1 112 ? 17.859 15.633 -1.814 1 93.88 112 TYR B CA 1
ATOM 4603 C C . TYR B 1 112 ? 17.672 17.141 -1.835 1 93.88 112 TYR B C 1
ATOM 4605 O O . TYR B 1 112 ? 17.922 17.828 -0.835 1 93.88 112 TYR B O 1
ATOM 4613 N N . LYS B 1 113 ? 17.328 17.641 -2.99 1 92.31 113 LYS B N 1
ATOM 4614 C CA . LYS B 1 113 ? 17.109 19.078 -3.146 1 92.31 113 LYS B CA 1
ATOM 4615 C C . LYS B 1 113 ? 15.758 19.5 -2.557 1 92.31 113 LYS B C 1
ATOM 4617 O O . LYS B 1 113 ? 15.609 20.625 -2.076 1 92.31 113 LYS B O 1
ATOM 4622 N N . SER B 1 114 ? 14.859 18.609 -2.602 1 94.56 114 SER B N 1
ATOM 4623 C CA . SER B 1 114 ? 13.523 18.891 -2.096 1 94.56 114 SER B CA 1
ATOM 4624 C C . SER B 1 114 ? 13.508 18.938 -0.572 1 94.56 114 SER B C 1
ATOM 4626 O O . SER B 1 114 ? 14.344 18.328 0.083 1 94.56 114 SER B O 1
ATOM 4628 N N . GLY B 1 115 ? 12.555 19.797 -0.017 1 97.12 115 GLY B N 1
ATOM 4629 C CA . GLY B 1 115 ? 12.391 19.875 1.426 1 97.12 115 GLY B CA 1
ATOM 4630 C C . GLY B 1 115 ? 12.57 21.297 1.963 1 97.12 115 GLY B C 1
ATOM 4631 O O . GLY B 1 115 ? 12.922 22.203 1.215 1 97.12 115 GLY B O 1
ATOM 4632 N N . LEU B 1 116 ? 12.281 21.406 3.277 1 98.25 116 LEU B N 1
ATOM 4633 C CA . LEU B 1 116 ? 12.453 22.688 3.963 1 98.25 116 LEU B CA 1
ATOM 4634 C C . LEU B 1 116 ? 13.922 23.094 3.984 1 98.25 116 LEU B C 1
ATOM 4636 O O . LEU B 1 116 ? 14.781 22.344 4.438 1 98.25 116 LEU B O 1
ATOM 4640 N N . PRO B 1 117 ? 14.25 24.281 3.412 1 97.31 117 PRO B N 1
ATOM 4641 C CA . PRO B 1 117 ? 15.641 24.75 3.48 1 97.31 117 PRO B CA 1
ATOM 4642 C C . PRO B 1 117 ? 16.188 24.766 4.906 1 97.31 117 PRO B C 1
ATOM 4644 O O . PRO B 1 117 ? 15.477 25.125 5.844 1 97.31 117 PRO B O 1
ATOM 4647 N N . THR B 1 118 ? 17.453 24.438 5.062 1 96.38 118 THR B N 1
ATOM 4648 C CA . THR B 1 118 ? 18.031 24.172 6.379 1 96.38 118 THR B CA 1
ATOM 4649 C C . THR B 1 118 ? 18.297 25.484 7.113 1 96.38 118 THR B C 1
ATOM 4651 O O . THR B 1 118 ? 18.531 25.484 8.32 1 96.38 118 THR B O 1
ATOM 4654 N N . ASP B 1 119 ? 18.25 26.609 6.41 1 96.06 119 ASP B N 1
ATOM 4655 C CA . ASP B 1 119 ? 18.469 27.906 7.062 1 96.06 119 ASP B CA 1
ATOM 4656 C C . ASP B 1 119 ? 17.188 28.438 7.68 1 96.06 119 ASP B C 1
ATOM 4658 O O . ASP B 1 119 ? 17.219 29.438 8.414 1 96.06 119 ASP B O 1
ATOM 4662 N N . GLU B 1 120 ? 16.062 27.844 7.34 1 97.5 120 GLU B N 1
ATOM 4663 C CA . GLU B 1 120 ? 14.844 28.188 8.055 1 97.5 120 GLU B CA 1
ATOM 4664 C C . GLU B 1 120 ? 14.906 27.719 9.508 1 97.5 120 GLU B C 1
ATOM 4666 O O . GLU B 1 120 ? 15.414 26.641 9.797 1 97.5 120 GLU B O 1
ATOM 4671 N N . ILE B 1 121 ? 14.461 28.562 10.43 1 98.38 121 ILE B N 1
ATOM 4672 C CA . ILE B 1 121 ? 14.469 28.234 11.852 1 98.38 121 ILE B CA 1
ATOM 4673 C C . ILE B 1 121 ? 13.125 27.625 12.242 1 98.38 121 ILE B C 1
ATOM 4675 O O . ILE B 1 121 ? 12.078 28.281 12.102 1 98.38 121 ILE B O 1
ATOM 4679 N N . THR B 1 122 ? 13.141 26.422 12.742 1 98.75 122 THR B N 1
ATOM 4680 C CA . THR B 1 122 ? 11.906 25.719 13.086 1 98.75 122 THR B CA 1
ATOM 4681 C C . THR B 1 122 ? 11.492 26.016 14.523 1 98.75 122 THR B C 1
ATOM 4683 O O . THR B 1 122 ? 12.305 26.484 15.328 1 98.75 122 THR B O 1
ATOM 4686 N N . MET B 1 123 ? 10.234 25.75 14.727 1 98.56 123 MET B N 1
ATOM 4687 C CA . MET B 1 123 ? 9.664 25.828 16.062 1 98.56 123 MET B CA 1
ATOM 4688 C C . MET B 1 123 ? 10.484 25.016 17.062 1 98.56 123 MET B C 1
ATOM 4690 O O . MET B 1 123 ? 10.703 25.453 18.188 1 98.56 123 MET B O 1
ATOM 4694 N N . ALA B 1 124 ? 10.945 23.828 16.672 1 98.88 124 ALA B N 1
ATOM 4695 C CA . ALA B 1 124 ? 11.758 22.953 17.516 1 98.88 124 ALA B CA 1
ATOM 4696 C C . ALA B 1 124 ? 13.086 23.625 17.859 1 98.88 124 ALA B C 1
ATOM 4698 O O . ALA B 1 124 ? 13.539 23.562 19.016 1 98.88 124 ALA B O 1
ATOM 4699 N N . GLU B 1 125 ? 13.711 24.266 16.922 1 98.81 125 GLU B N 1
ATOM 4700 C CA . GLU B 1 125 ? 14.977 24.953 17.156 1 98.81 125 GLU B CA 1
ATOM 4701 C C . GLU B 1 125 ? 14.789 26.125 18.125 1 98.81 125 GLU B C 1
ATOM 4703 O O . GLU B 1 125 ? 15.641 26.375 18.984 1 98.81 125 GLU B O 1
ATOM 4708 N N . VAL B 1 126 ? 13.711 26.844 18.016 1 98.81 126 VAL B N 1
ATOM 4709 C CA . VAL B 1 126 ? 13.414 27.984 18.891 1 98.81 126 VAL B CA 1
ATOM 4710 C C . VAL B 1 126 ? 13.281 27.516 20.328 1 98.81 126 VAL B C 1
ATOM 4712 O O . VAL B 1 126 ? 13.93 28.047 21.234 1 98.81 126 VAL B O 1
ATOM 4715 N N . PHE B 1 127 ? 12.516 26.5 20.547 1 98.75 127 PHE B N 1
ATOM 4716 C CA . PHE B 1 127 ? 12.258 26.047 21.922 1 98.75 127 PHE B CA 1
ATOM 4717 C C . PHE B 1 127 ? 13.461 25.312 22.469 1 98.75 127 PHE B C 1
ATOM 4719 O O . PHE B 1 127 ? 13.742 25.375 23.672 1 98.75 127 PHE B O 1
ATOM 4726 N N . LYS B 1 128 ? 14.133 24.578 21.578 1 98.5 128 LYS B N 1
ATOM 4727 C CA . LYS B 1 128 ? 15.375 23.953 22.031 1 98.5 128 LYS B CA 1
ATOM 4728 C C . LYS B 1 128 ? 16.359 24.984 22.578 1 98.5 128 LYS B C 1
ATOM 4730 O O . LYS B 1 128 ? 16.969 24.766 23.625 1 98.5 128 LYS B O 1
ATOM 4735 N N . ALA B 1 129 ? 16.5 26.078 21.953 1 98.19 129 ALA B N 1
ATOM 4736 C CA . ALA B 1 129 ? 17.406 27.141 22.359 1 98.19 129 ALA B CA 1
ATOM 4737 C C . ALA B 1 129 ? 16.984 27.75 23.703 1 98.19 129 ALA B C 1
ATOM 4739 O O . ALA B 1 129 ? 17.797 28.344 24.406 1 98.19 129 ALA B O 1
ATOM 4740 N N . ASP B 1 130 ? 15.75 27.531 24.062 1 97.44 130 ASP B N 1
ATOM 4741 C CA . ASP B 1 130 ? 15.227 28.062 25.312 1 97.44 130 ASP B CA 1
ATOM 4742 C C . ASP B 1 130 ? 15.172 26.984 26.391 1 97.44 130 ASP B C 1
ATOM 4744 O O . ASP B 1 130 ? 14.445 27.125 27.391 1 97.44 130 ASP B O 1
ATOM 4748 N N . GLY B 1 131 ? 15.773 25.859 26.188 1 96.38 131 GLY B N 1
ATOM 4749 C CA . GLY B 1 131 ? 15.984 24.875 27.25 1 96.38 131 GLY B CA 1
ATOM 4750 C C . GLY B 1 131 ? 15 23.719 27.188 1 96.38 131 GLY B C 1
ATOM 4751 O O . GLY B 1 131 ? 15 22.844 28.062 1 96.38 131 GLY B O 1
ATOM 4752 N N . TYR B 1 132 ? 14.188 23.578 26.172 1 97.5 132 TYR B N 1
ATOM 4753 C CA . TYR B 1 132 ? 13.242 22.469 26.047 1 97.5 132 TYR B CA 1
ATOM 4754 C C . TYR B 1 132 ? 13.938 21.219 25.5 1 97.5 132 TYR B C 1
ATOM 4756 O O . TYR B 1 132 ? 14.828 21.328 24.641 1 97.5 132 TYR B O 1
ATOM 4764 N N . GLU B 1 133 ? 13.547 20.094 25.953 1 97.19 133 GLU B N 1
ATOM 4765 C CA . GLU B 1 133 ? 13.773 18.859 25.219 1 97.19 133 GLU B CA 1
ATOM 4766 C C . GLU B 1 133 ? 12.727 18.672 24.109 1 97.19 133 GLU B C 1
ATOM 4768 O O . GLU B 1 133 ? 11.523 18.766 24.375 1 97.19 133 GLU B O 1
ATOM 4773 N N . THR B 1 134 ? 13.141 18.391 22.906 1 98.56 134 THR B N 1
ATOM 4774 C CA . THR B 1 134 ? 12.234 18.484 21.766 1 98.56 134 THR B CA 1
ATOM 4775 C C . THR B 1 134 ? 12.07 17.109 21.094 1 98.56 134 THR B C 1
ATOM 4777 O O . THR B 1 134 ? 13.031 16.359 20.984 1 98.56 134 THR B O 1
ATOM 4780 N N . ALA B 1 135 ? 10.82 16.766 20.719 1 98.81 135 ALA B N 1
ATOM 4781 C CA . ALA B 1 135 ? 10.555 15.5 20.062 1 98.81 135 ALA B CA 1
ATOM 4782 C C . ALA B 1 135 ? 9.555 15.68 18.922 1 98.81 135 ALA B C 1
ATOM 4784 O O . ALA B 1 135 ? 8.594 16.438 19.031 1 98.81 135 ALA B O 1
ATOM 4785 N N . LEU B 1 136 ? 9.844 15.047 17.844 1 98.94 136 LEU B N 1
ATOM 4786 C CA . LEU B 1 136 ? 8.844 14.766 16.812 1 98.94 136 LEU B CA 1
ATOM 4787 C C . LEU B 1 136 ? 8.391 13.312 16.875 1 98.94 136 LEU B C 1
ATOM 4789 O O . LEU B 1 136 ? 9.219 12.398 16.797 1 98.94 136 LEU B O 1
ATOM 4793 N N . ILE B 1 137 ? 7.18 13.141 17.031 1 98.94 137 ILE B N 1
ATOM 4794 C CA . ILE B 1 137 ? 6.586 11.812 17 1 98.94 137 ILE B CA 1
ATOM 4795 C C . ILE B 1 137 ? 5.527 11.742 15.906 1 98.94 137 ILE B C 1
ATOM 4797 O O . ILE B 1 137 ? 4.5 12.422 15.984 1 98.94 137 ILE B O 1
ATOM 4801 N N . GLY B 1 138 ? 5.789 10.906 14.883 1 98.88 138 GLY B N 1
ATOM 4802 C CA . GLY B 1 138 ? 4.848 10.758 13.781 1 98.88 138 GLY B CA 1
ATOM 4803 C C . GLY B 1 138 ? 5.43 11.172 12.445 1 98.88 138 GLY B C 1
ATOM 4804 O O . GLY B 1 138 ? 6.566 10.828 12.117 1 98.88 138 GLY B O 1
ATOM 4805 N N . LYS B 1 139 ? 4.676 11.867 11.578 1 98.75 139 LYS B N 1
ATOM 4806 C CA . LYS B 1 139 ? 4.965 12.195 10.188 1 98.75 139 LYS B CA 1
ATOM 4807 C C . LYS B 1 139 ? 5.879 13.414 10.086 1 98.75 139 LYS B C 1
ATOM 4809 O O . LYS B 1 139 ? 5.586 14.461 10.664 1 98.75 139 LYS B O 1
ATOM 4814 N N . TRP B 1 140 ? 7.027 13.336 9.32 1 98.81 140 TRP B N 1
ATOM 4815 C CA . TRP B 1 140 ? 7.934 14.445 9.07 1 98.81 140 TRP B CA 1
ATOM 4816 C C . TRP B 1 140 ? 7.586 15.156 7.766 1 98.81 140 TRP B C 1
ATOM 4818 O O . TRP B 1 140 ? 6.934 16.203 7.777 1 98.81 140 TRP B O 1
ATOM 4828 N N . HIS B 1 141 ? 7.879 14.562 6.586 1 98.62 141 HIS B N 1
ATOM 4829 C CA . HIS B 1 141 ? 7.508 14.938 5.227 1 98.62 141 HIS B CA 1
ATOM 4830 C C . HIS B 1 141 ? 8.086 16.297 4.852 1 98.62 141 HIS B C 1
ATOM 4832 O O . HIS B 1 141 ? 7.449 17.062 4.125 1 98.62 141 HIS B O 1
ATOM 4838 N N . LEU B 1 142 ? 9.359 16.703 5.418 1 98.69 142 LEU B N 1
ATOM 4839 C CA . LEU B 1 142 ? 9.922 18.016 5.098 1 98.69 142 LEU B CA 1
ATOM 4840 C C . LEU B 1 142 ? 11.344 17.875 4.559 1 98.69 142 LEU B C 1
ATOM 4842 O O . LEU B 1 142 ? 12.102 18.844 4.535 1 98.69 142 LEU B O 1
ATOM 4846 N N . GLY B 1 143 ? 11.711 16.688 4.195 1 98.06 143 GLY B N 1
ATOM 4847 C CA . GLY B 1 143 ? 13 16.469 3.57 1 98.06 143 GLY B CA 1
ATOM 4848 C C . GLY B 1 143 ? 13.625 15.133 3.955 1 98.06 143 GLY B C 1
ATOM 4849 O O . GLY B 1 143 ? 13.133 14.445 4.852 1 98.06 143 GLY B O 1
ATOM 4850 N N . HIS B 1 144 ? 14.82 14.859 3.27 1 97.12 144 HIS B N 1
ATOM 4851 C CA . HIS B 1 144 ? 15.305 13.492 3.439 1 97.12 144 HIS B CA 1
ATOM 4852 C C . HIS B 1 144 ? 16.812 13.477 3.662 1 97.12 144 HIS B C 1
ATOM 4854 O O . HIS B 1 144 ? 17.391 12.422 3.967 1 97.12 144 HIS B O 1
ATOM 4860 N N . SER B 1 145 ? 17.531 14.57 3.449 1 97.06 145 SER B N 1
ATOM 4861 C CA . SER B 1 145 ? 18.938 14.609 3.844 1 97.06 145 SER B CA 1
ATOM 4862 C C . SER B 1 145 ? 19.078 14.719 5.359 1 97.06 145 SER B C 1
ATOM 4864 O O . SER B 1 145 ? 18.172 15.188 6.043 1 97.06 145 SER B O 1
ATOM 4866 N N . PRO B 1 146 ? 20.188 14.328 5.891 1 96.81 146 PRO B N 1
ATOM 4867 C CA . PRO B 1 146 ? 20.359 14.367 7.344 1 96.81 146 PRO B CA 1
ATOM 4868 C C . PRO B 1 146 ? 20.094 15.75 7.938 1 96.81 146 PRO B C 1
ATOM 4870 O O . PRO B 1 146 ? 19.484 15.852 9.008 1 96.81 146 PRO B O 1
ATOM 4873 N N . GLU B 1 147 ? 20.438 16.797 7.227 1 97.5 147 GLU B N 1
ATOM 4874 C CA . GLU B 1 147 ? 20.25 18.156 7.723 1 97.5 147 GLU B CA 1
ATOM 4875 C C . GLU B 1 147 ? 18.797 18.594 7.637 1 97.5 147 GLU B C 1
ATOM 4877 O O . GLU B 1 147 ? 18.375 19.516 8.328 1 97.5 147 GLU B O 1
ATOM 4882 N N . LYS B 1 148 ? 18 17.891 6.797 1 98.06 148 LYS B N 1
ATOM 4883 C CA . LYS B 1 148 ? 16.609 18.25 6.602 1 98.06 148 LYS B CA 1
ATOM 4884 C C . LYS B 1 148 ? 15.68 17.312 7.379 1 98.06 148 LYS B C 1
ATOM 4886 O O . LYS B 1 148 ? 14.469 17.531 7.43 1 98.06 148 LYS B O 1
ATOM 4891 N N . LEU B 1 149 ? 16.266 16.297 7.906 1 98.44 149 LEU B N 1
ATOM 4892 C CA . LEU B 1 149 ? 15.492 15.383 8.734 1 98.44 149 LEU B CA 1
ATOM 4893 C C . LEU B 1 149 ? 15.281 15.961 10.133 1 98.44 149 LEU B C 1
ATOM 4895 O O . LEU B 1 149 ? 15.898 16.969 10.492 1 98.44 149 LEU B O 1
ATOM 4899 N N . PRO B 1 150 ? 14.375 15.391 10.977 1 98.69 150 PRO B N 1
ATOM 4900 C CA . PRO B 1 150 ? 13.953 16.016 12.234 1 98.69 150 PRO B CA 1
ATOM 4901 C C . PRO B 1 150 ? 15.133 16.328 13.156 1 98.69 150 PRO B C 1
ATOM 4903 O O . PRO B 1 150 ? 15.195 17.422 13.719 1 98.69 150 PRO B O 1
ATOM 4906 N N . ASN B 1 151 ? 16.094 15.406 13.25 1 98.69 151 ASN B N 1
ATOM 4907 C CA . ASN B 1 151 ? 17.219 15.602 14.156 1 98.69 151 ASN B CA 1
ATOM 4908 C C . ASN B 1 151 ? 18.125 16.734 13.68 1 98.69 151 ASN B C 1
ATOM 4910 O O . ASN B 1 151 ? 18.844 17.328 14.484 1 98.69 151 ASN B O 1
ATOM 4914 N N . GLY B 1 152 ? 18.094 17.047 12.383 1 98.38 152 GLY B N 1
ATOM 4915 C CA . GLY B 1 152 ? 18.844 18.172 11.836 1 98.38 152 GLY B CA 1
ATOM 4916 C C . GLY B 1 152 ? 18.062 19.469 11.875 1 98.38 152 GLY B C 1
ATOM 4917 O O . GLY B 1 152 ? 18.594 20.516 11.492 1 98.38 152 GLY B O 1
ATOM 4918 N N . GLN B 1 153 ? 16.812 19.406 12.359 1 98.44 153 GLN B N 1
ATOM 4919 C CA . GLN B 1 153 ? 15.93 20.562 12.336 1 98.44 153 GLN B CA 1
ATOM 4920 C C . GLN B 1 153 ? 15.406 20.891 13.734 1 98.44 153 GLN B C 1
ATOM 4922 O O . GLN B 1 153 ? 14.266 21.328 13.883 1 98.44 153 GLN B O 1
ATOM 4927 N N . GLY B 1 154 ? 16.172 20.562 14.758 1 98.69 154 GLY B N 1
ATOM 4928 C CA . GLY B 1 154 ? 15.914 21.062 16.094 1 98.69 154 GLY B CA 1
ATOM 4929 C C . GLY B 1 154 ? 15.289 20.047 17.016 1 98.69 154 GLY B C 1
ATOM 4930 O O . GLY B 1 154 ? 15.125 20.281 18.203 1 98.69 154 GLY B O 1
ATOM 4931 N N . PHE B 1 155 ? 14.953 18.844 16.5 1 98.88 155 PHE B N 1
ATOM 4932 C CA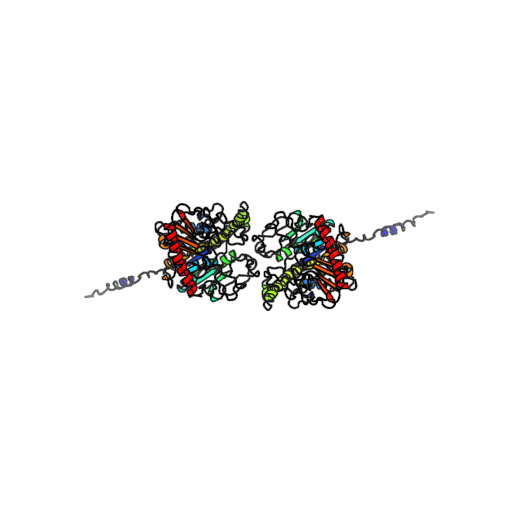 . PHE B 1 155 ? 14.359 17.812 17.344 1 98.88 155 PHE B CA 1
ATOM 4933 C C . PHE B 1 155 ? 15.438 16.922 17.953 1 98.88 155 PHE B C 1
ATOM 4935 O O . PHE B 1 155 ? 16.219 16.297 17.219 1 98.88 155 PHE B O 1
ATOM 4942 N N . ASP B 1 156 ? 15.414 16.812 19.25 1 98.38 156 ASP B N 1
ATOM 4943 C CA . ASP B 1 156 ? 16.344 15.938 19.969 1 98.38 156 ASP B CA 1
ATOM 4944 C C . ASP B 1 156 ? 16 14.469 19.75 1 98.38 156 ASP B C 1
ATOM 4946 O O . ASP B 1 156 ? 16.891 13.609 19.734 1 98.38 156 ASP B O 1
ATOM 4950 N N . TYR B 1 157 ? 14.742 14.219 19.656 1 98.56 157 TYR B N 1
ATOM 4951 C CA . TYR B 1 157 ? 14.227 12.867 19.5 1 98.56 157 TYR B CA 1
ATOM 4952 C C . TYR B 1 157 ? 13.242 12.789 18.328 1 98.56 157 TYR B C 1
ATOM 4954 O O . TYR B 1 157 ? 12.398 13.672 18.172 1 98.56 157 TYR B O 1
ATOM 4962 N N . PHE B 1 158 ? 13.422 11.727 17.562 1 98.88 158 PHE B N 1
ATOM 4963 C CA . PHE B 1 158 ? 12.508 11.461 16.453 1 98.88 158 PHE B CA 1
ATOM 4964 C C . PHE B 1 158 ? 12.039 10.016 16.469 1 98.88 158 PHE B C 1
ATOM 4966 O O . PHE B 1 158 ? 12.852 9.094 16.594 1 98.88 158 PHE B O 1
ATOM 4973 N N . PHE B 1 159 ? 10.719 9.828 16.328 1 98.94 159 PHE B N 1
ATOM 4974 C CA . PHE B 1 159 ? 10.102 8.531 16.047 1 98.94 159 PHE B CA 1
ATOM 4975 C C . PHE B 1 159 ? 8.992 8.672 15.016 1 98.94 159 PHE B C 1
ATOM 4977 O O . PHE B 1 159 ? 8 9.367 15.258 1 98.94 159 PHE B O 1
ATOM 4984 N N . GLY B 1 160 ? 9.156 8.07 13.938 1 98.88 160 GLY B N 1
ATOM 4985 C CA . GLY B 1 160 ? 8.102 8.156 12.945 1 98.88 160 GLY B CA 1
ATOM 4986 C C . GLY B 1 160 ? 8.594 7.91 11.531 1 98.88 160 GLY B C 1
ATOM 4987 O O . GLY B 1 160 ? 9.531 7.145 11.32 1 98.88 160 GLY B O 1
ATOM 4988 N N . HIS B 1 161 ? 7.887 8.391 10.523 1 98.75 161 HIS B N 1
ATOM 4989 C CA . HIS B 1 161 ? 8.234 8.156 9.133 1 98.75 161 HIS B CA 1
ATOM 4990 C C . HIS B 1 161 ? 8.57 9.461 8.414 1 98.75 161 HIS B C 1
ATOM 4992 O O . HIS B 1 161 ? 8.156 10.531 8.852 1 98.75 161 HIS B O 1
ATOM 4998 N N . GLN B 1 162 ? 9.312 9.344 7.395 1 98.06 162 GLN B N 1
ATOM 4999 C CA . GLN B 1 162 ? 9.891 10.5 6.727 1 98.06 162 GLN B CA 1
ATOM 5000 C C . GLN B 1 162 ? 9.047 10.922 5.523 1 98.06 162 GLN B C 1
ATOM 5002 O O . GLN B 1 162 ? 8.984 12.102 5.184 1 98.06 162 GLN B O 1
ATOM 5007 N N . ARG B 1 163 ? 8.32 9.977 4.934 1 96.56 163 ARG B N 1
ATOM 5008 C CA . ARG B 1 163 ? 7.602 10.219 3.686 1 96.56 163 ARG B CA 1
ATOM 5009 C C . ARG B 1 163 ? 6.168 10.656 3.957 1 96.56 163 ARG B C 1
ATOM 5011 O O . ARG B 1 163 ? 5.812 10.961 5.098 1 96.56 163 ARG B O 1
ATOM 5018 N N . GLY B 1 164 ? 5.344 10.773 2.902 1 95.75 164 GLY B N 1
ATOM 5019 C CA . GLY B 1 164 ? 4.051 11.438 2.959 1 95.75 164 GLY B CA 1
ATOM 5020 C C . GLY B 1 164 ? 2.982 10.602 3.637 1 95.75 164 GLY B C 1
ATOM 5021 O O . GLY B 1 164 ? 1.992 11.133 4.141 1 95.75 164 GLY B O 1
ATOM 5022 N N . CYS B 1 165 ? 3.088 9.359 3.604 1 96 165 CYS B N 1
ATOM 5023 C CA . CYS B 1 165 ? 2.133 8.461 4.242 1 96 165 CYS B CA 1
ATOM 5024 C C . CYS B 1 165 ? 2.697 7.047 4.336 1 96 165 CYS B C 1
ATOM 5026 O O . CYS B 1 165 ? 3.678 6.719 3.666 1 96 165 CYS B O 1
ATOM 5028 N N . ILE B 1 166 ? 2.139 6.246 5.211 1 98.31 166 ILE B N 1
ATOM 5029 C CA . ILE B 1 166 ? 2.512 4.844 5.363 1 98.31 166 ILE B CA 1
ATOM 5030 C C . ILE B 1 166 ? 1.274 4.012 5.688 1 98.31 166 ILE B C 1
ATOM 5032 O O . ILE B 1 166 ? 0.253 4.551 6.121 1 98.31 166 ILE B O 1
ATOM 5036 N N . ASP B 1 167 ? 1.401 2.689 5.402 1 98.69 167 ASP B N 1
ATOM 5037 C CA . ASP B 1 167 ? 0.51 1.734 6.051 1 98.69 167 ASP B CA 1
ATOM 5038 C C . ASP B 1 167 ? 0.764 1.685 7.559 1 98.69 167 ASP B C 1
ATOM 5040 O O . ASP B 1 167 ? 1.915 1.657 7.996 1 98.69 167 ASP B O 1
ATOM 5044 N N . ASN B 1 168 ? -0.242 1.664 8.352 1 98.75 168 ASN B N 1
ATOM 5045 C CA . ASN B 1 168 ? -0.089 1.863 9.789 1 98.75 168 ASN B CA 1
ATOM 5046 C C . ASN B 1 168 ? 0.316 0.572 10.492 1 98.75 168 ASN B C 1
ATOM 5048 O O . ASN B 1 168 ? 0.548 0.567 11.703 1 98.75 168 ASN B O 1
ATOM 5052 N N . TYR B 1 169 ? 0.382 -0.532 9.781 1 98.81 169 TYR B N 1
ATOM 5053 C CA . TYR B 1 169 ? 0.733 -1.797 10.414 1 98.81 169 TYR B CA 1
ATOM 5054 C C . TYR B 1 169 ? 2.053 -2.332 9.875 1 98.81 169 TYR B C 1
ATOM 5056 O O . TYR B 1 169 ? 2.896 -2.811 10.641 1 98.81 169 TYR B O 1
ATOM 5064 N N . SER B 1 170 ? 2.254 -2.275 8.578 1 98.69 170 SER B N 1
ATOM 5065 C CA . SER B 1 170 ? 3.518 -2.727 8 1 98.69 170 SER B CA 1
ATOM 5066 C C . SER B 1 170 ? 4.551 -1.604 7.992 1 98.69 170 SER B C 1
ATOM 5068 O O . SER B 1 170 ? 5.746 -1.856 7.832 1 98.69 170 SER B O 1
ATOM 5070 N N . HIS B 1 171 ? 4.082 -0.319 8.055 1 98.81 171 HIS B N 1
ATOM 5071 C CA . HIS B 1 171 ? 4.883 0.899 8.016 1 98.81 171 HIS B CA 1
ATOM 5072 C C . HIS B 1 171 ? 5.559 1.069 6.656 1 98.81 171 HIS B C 1
ATOM 5074 O O . HIS B 1 171 ? 6.695 1.538 6.578 1 98.81 171 HIS B O 1
ATOM 5080 N N . PHE B 1 172 ? 4.891 0.566 5.578 1 98.56 172 PHE B N 1
ATOM 5081 C CA . PHE B 1 172 ? 5.383 0.69 4.211 1 98.56 172 PHE B CA 1
ATOM 5082 C C . PHE B 1 172 ? 4.742 1.883 3.512 1 98.56 172 PHE B C 1
ATOM 5084 O O . PHE B 1 172 ? 3.576 2.203 3.758 1 98.56 172 PHE B O 1
ATOM 5091 N N . PHE B 1 173 ? 5.461 2.52 2.643 1 97.94 173 PHE B N 1
ATOM 5092 C CA . PHE B 1 173 ? 5.008 3.508 1.669 1 97.94 173 PHE B CA 1
ATOM 5093 C C . PHE B 1 173 ? 4.754 2.854 0.316 1 97.94 173 PHE B C 1
ATOM 5095 O O . PHE B 1 173 ? 5.648 2.232 -0.26 1 97.94 173 PHE B O 1
ATOM 5102 N N . PHE B 1 174 ? 3.498 3.035 -0.332 1 97.19 174 PHE B N 1
ATOM 5103 C CA . PHE B 1 174 ? 3.092 2.283 -1.513 1 97.19 174 PHE B CA 1
ATOM 5104 C C . PHE B 1 174 ? 2.863 3.215 -2.697 1 97.19 174 PHE B C 1
ATOM 5106 O O . PHE B 1 174 ? 2.605 2.758 -3.812 1 97.19 174 PHE B O 1
ATOM 5113 N N . TRP B 1 175 ? 2.955 4.469 -2.635 1 92.69 175 TRP B N 1
ATOM 5114 C CA . TRP B 1 175 ? 2.248 5.379 -3.527 1 92.69 175 TRP B CA 1
ATOM 5115 C C . TRP B 1 175 ? 3.207 6.02 -4.523 1 92.69 175 TRP B C 1
ATOM 5117 O O . TRP B 1 175 ? 2.783 6.746 -5.426 1 92.69 175 TRP B O 1
ATOM 5127 N N . HIS B 1 176 ? 4.422 5.719 -4.422 1 90.56 176 HIS B N 1
ATOM 5128 C CA . HIS B 1 176 ? 5.395 6.254 -5.367 1 90.56 176 HIS B CA 1
ATOM 5129 C C . HIS B 1 176 ? 6.699 5.461 -5.328 1 90.56 176 HIS B C 1
ATOM 5131 O O . HIS B 1 176 ? 7.371 5.422 -4.293 1 90.56 176 HIS B O 1
ATOM 5137 N N . GLY B 1 177 ? 7.047 4.848 -6.508 1 92.5 177 GLY B N 1
ATOM 5138 C CA . GLY B 1 177 ? 8.273 4.07 -6.523 1 92.5 177 GLY B CA 1
ATOM 5139 C C . GLY B 1 177 ? 8.117 2.688 -5.918 1 92.5 177 GLY B C 1
ATOM 5140 O O . GLY B 1 177 ? 7.016 2.129 -5.914 1 92.5 177 GLY B O 1
ATOM 5141 N N . PRO B 1 178 ? 9.219 2.07 -5.477 1 95.19 178 PRO B N 1
ATOM 5142 C CA . PRO B 1 178 ? 9.133 0.753 -4.844 1 95.19 178 PRO B CA 1
ATOM 5143 C C . PRO B 1 178 ? 8.336 0.776 -3.543 1 95.19 178 PRO B C 1
ATOM 5145 O O . PRO B 1 178 ? 8.242 1.818 -2.889 1 95.19 178 PRO B O 1
ATOM 5148 N N . ASN B 1 179 ? 7.629 -0.277 -3.283 1 96.94 179 ASN B N 1
ATOM 5149 C CA . ASN B 1 179 ? 7.051 -0.42 -1.952 1 96.94 179 ASN B CA 1
ATOM 5150 C C . ASN B 1 179 ? 8.125 -0.455 -0.873 1 96.94 179 ASN B C 1
ATOM 5152 O O . ASN B 1 179 ? 8.883 -1.423 -0.775 1 96.94 179 ASN B O 1
ATOM 5156 N N . MET B 1 180 ? 8.172 0.529 -0.068 1 95.56 180 MET B N 1
ATOM 5157 C CA . MET B 1 180 ? 9.352 0.625 0.795 1 95.56 180 MET B CA 1
ATOM 5158 C C . MET B 1 180 ? 8.938 0.844 2.248 1 95.56 180 MET B C 1
ATOM 5160 O O . MET B 1 180 ? 7.988 1.578 2.525 1 95.56 180 MET B O 1
ATOM 5164 N N . HIS B 1 181 ? 9.672 0.26 3.141 1 97.75 181 HIS B N 1
ATOM 5165 C CA . HIS B 1 181 ? 9.523 0.46 4.578 1 97.75 181 HIS B CA 1
ATOM 5166 C C . HIS B 1 181 ? 9.977 1.855 4.988 1 97.75 181 HIS B C 1
ATOM 5168 O O . HIS B 1 181 ? 10.969 2.369 4.469 1 97.75 181 HIS B O 1
ATOM 5174 N N . ASP B 1 182 ? 9.211 2.502 5.93 1 98.06 182 ASP B N 1
ATOM 5175 C CA . ASP B 1 182 ? 9.477 3.879 6.336 1 98.06 182 ASP B CA 1
ATOM 5176 C C . ASP B 1 182 ? 9.141 4.094 7.809 1 98.06 182 ASP B C 1
ATOM 5178 O O . ASP B 1 182 ? 8.125 4.715 8.133 1 98.06 182 ASP B O 1
ATOM 5182 N N . LEU B 1 183 ? 9.977 3.633 8.75 1 98.81 183 LEU B N 1
ATOM 5183 C CA . LEU B 1 183 ? 9.867 3.859 10.188 1 98.81 183 LEU B CA 1
ATOM 5184 C C . LEU B 1 183 ? 11.25 4.059 10.812 1 98.81 183 LEU B C 1
ATOM 5186 O O . LEU B 1 183 ? 12.141 3.225 10.641 1 98.81 183 LEU B O 1
ATOM 5190 N N . TYR B 1 184 ? 11.383 5.109 11.57 1 98.81 184 TYR B N 1
ATOM 5191 C CA . TYR B 1 184 ? 12.703 5.477 12.086 1 98.81 184 TYR B CA 1
ATOM 5192 C C . TYR B 1 184 ? 12.617 5.875 13.555 1 98.81 184 TYR B C 1
ATOM 5194 O O . TYR B 1 184 ? 11.594 6.391 14.008 1 98.81 184 TYR B O 1
ATOM 5202 N N . GLN B 1 185 ? 13.586 5.598 14.281 1 98.81 185 GLN B N 1
ATOM 5203 C CA . GLN B 1 185 ? 13.945 6.195 15.562 1 98.81 185 GLN B CA 1
ATOM 5204 C C . GLN B 1 185 ? 15.25 6.977 15.461 1 98.81 185 GLN B C 1
ATOM 5206 O O . GLN B 1 185 ? 16.328 6.387 15.336 1 98.81 185 GLN B O 1
ATOM 5211 N N . ASN B 1 186 ? 15.055 8.32 15.531 1 98.5 186 ASN B N 1
ATOM 5212 C CA . ASN B 1 186 ? 16.172 9.195 15.188 1 98.5 186 ASN B CA 1
ATOM 5213 C C . ASN B 1 186 ? 16.766 8.836 13.828 1 98.5 186 ASN B C 1
ATOM 5215 O O . ASN B 1 186 ? 16.047 8.797 12.828 1 98.5 186 ASN B O 1
ATOM 5219 N N . GLU B 1 187 ? 18 8.5 13.727 1 96.62 187 GLU B N 1
ATOM 5220 C CA . GLU B 1 187 ? 18.641 8.266 12.438 1 96.62 187 GLU B CA 1
ATOM 5221 C C . GLU B 1 187 ? 18.578 6.793 12.039 1 96.62 187 GLU B C 1
ATOM 5223 O O . GLU B 1 187 ? 18.969 6.422 10.93 1 96.62 187 GLU B O 1
ATOM 5228 N N . GLU B 1 188 ? 18.016 5.949 12.852 1 97.69 188 GLU B N 1
ATOM 5229 C CA . GLU B 1 188 ? 18.031 4.508 12.617 1 97.69 188 GLU B CA 1
ATOM 5230 C C . GLU B 1 188 ? 16.688 4.012 12.109 1 97.69 188 GLU B C 1
ATOM 5232 O O . GLU B 1 188 ? 15.648 4.293 12.719 1 97.69 188 GLU B O 1
ATOM 5237 N N . GLU B 1 189 ? 16.719 3.336 11.023 1 97.31 189 GLU B N 1
ATOM 5238 C CA . GLU B 1 189 ? 15.516 2.625 10.602 1 97.31 189 GLU B CA 1
ATOM 5239 C C . GLU B 1 189 ? 15.219 1.442 11.516 1 97.31 189 GLU B C 1
ATOM 5241 O O . GLU B 1 189 ? 16.109 0.649 11.82 1 97.31 189 GLU B O 1
ATOM 5246 N N . ILE B 1 190 ? 14.031 1.304 11.984 1 98.31 190 ILE B N 1
ATOM 5247 C CA . ILE B 1 190 ? 13.664 0.209 12.875 1 98.31 190 ILE B CA 1
ATOM 5248 C C . ILE B 1 190 ? 12.477 -0.549 12.297 1 98.31 190 ILE B C 1
ATOM 5250 O O . ILE B 1 190 ? 11.656 0.025 11.578 1 98.31 190 ILE B O 1
ATOM 5254 N N . TYR B 1 191 ? 12.328 -1.837 12.594 1 98.12 191 TYR B N 1
ATOM 5255 C CA . TYR B 1 191 ? 11.258 -2.686 12.086 1 98.12 191 TYR B CA 1
ATOM 5256 C C . TYR B 1 191 ? 10.328 -3.125 13.219 1 98.12 191 TYR B C 1
ATOM 5258 O O . TYR B 1 191 ? 10.781 -3.693 14.211 1 98.12 191 TYR B O 1
ATOM 5266 N N . ARG B 1 192 ? 9.086 -2.814 13.102 1 98.31 192 ARG B N 1
ATOM 5267 C CA . ARG B 1 192 ? 8.031 -3.186 14.047 1 98.31 192 ARG B CA 1
ATOM 5268 C C . ARG B 1 192 ? 6.805 -3.713 13.312 1 98.31 192 ARG B C 1
ATOM 5270 O O . ARG B 1 192 ? 5.691 -3.23 13.531 1 98.31 192 ARG B O 1
ATOM 5277 N N . PRO B 1 193 ? 6.973 -4.754 12.391 1 98.38 193 PRO B N 1
ATOM 5278 C CA . PRO B 1 193 ? 5.852 -5.23 11.578 1 98.38 193 PRO B CA 1
ATOM 5279 C C . PRO B 1 193 ? 4.684 -5.742 12.422 1 98.38 193 PRO B C 1
ATOM 5281 O O . PRO B 1 193 ? 4.895 -6.453 13.406 1 98.38 193 PRO B O 1
ATOM 5284 N N . GLY B 1 194 ? 3.484 -5.309 11.977 1 98.69 194 GLY B N 1
ATOM 5285 C CA . GLY B 1 194 ? 2.264 -5.77 12.625 1 98.69 194 GLY B CA 1
ATOM 5286 C C . GLY B 1 194 ? 1.82 -4.879 13.766 1 98.69 194 GLY B C 1
ATOM 5287 O O . GLY B 1 194 ? 0.677 -4.965 14.219 1 98.69 194 GLY B O 1
ATOM 5288 N N . GLU B 1 195 ? 2.742 -4.047 14.344 1 98.75 195 GLU B N 1
ATOM 5289 C CA . GLU B 1 195 ? 2.379 -3.141 15.43 1 98.75 195 GLU B CA 1
ATOM 5290 C C . GLU B 1 195 ? 1.732 -1.867 14.891 1 98.75 195 GLU B C 1
ATOM 5292 O O . GLU B 1 195 ? 2.277 -1.221 13.992 1 98.75 195 GLU B O 1
ATOM 5297 N N . PHE B 1 196 ? 0.578 -1.549 15.43 1 98.75 196 PHE B N 1
ATOM 5298 C CA . PHE B 1 196 ? -0.168 -0.386 14.961 1 98.75 196 PHE B CA 1
ATOM 5299 C C . PHE B 1 196 ? 0.613 0.897 15.219 1 98.75 196 PHE B C 1
ATOM 5301 O O . PHE B 1 196 ? 1.017 1.169 16.344 1 98.75 196 PHE B O 1
ATOM 5308 N N . PHE B 1 197 ? 0.856 1.679 14.18 1 98.81 197 PHE B N 1
ATOM 5309 C CA . PHE B 1 197 ? 1.661 2.893 14.258 1 98.81 197 PHE B CA 1
ATOM 5310 C C . PHE B 1 197 ? 1.085 3.859 15.289 1 98.81 197 PHE B C 1
ATOM 5312 O O . PHE B 1 197 ? 1.832 4.547 15.984 1 98.81 197 PHE B O 1
ATOM 5319 N N . GLY B 1 198 ? -0.281 3.975 15.375 1 98.69 198 GLY B N 1
ATOM 5320 C CA . GLY B 1 198 ? -0.931 4.828 16.359 1 98.69 198 GLY B CA 1
ATOM 5321 C C . GLY B 1 198 ? -0.546 4.492 17.781 1 98.69 198 GLY B C 1
ATOM 5322 O O . GLY B 1 198 ? -0.191 5.379 18.562 1 98.69 198 GLY B O 1
ATOM 5323 N N . ASP B 1 199 ? -0.569 3.213 18.109 1 98.75 199 ASP B N 1
ATOM 5324 C CA . ASP B 1 199 ? -0.191 2.77 19.438 1 98.75 199 ASP B CA 1
ATOM 5325 C C . ASP B 1 199 ? 1.278 3.072 19.734 1 98.75 199 ASP B C 1
ATOM 5327 O O . ASP B 1 199 ? 1.63 3.475 20.844 1 98.75 199 ASP B O 1
ATOM 5331 N N . LEU B 1 200 ? 2.107 2.844 18.734 1 98.88 200 LEU B N 1
ATOM 5332 C CA . LEU B 1 200 ? 3.531 3.121 18.891 1 98.88 200 LEU B CA 1
ATOM 5333 C C . LEU B 1 200 ? 3.768 4.598 19.188 1 98.88 200 LEU B C 1
ATOM 5335 O O . LEU B 1 200 ? 4.59 4.938 20.047 1 98.88 200 LEU B O 1
ATOM 5339 N N . MET B 1 201 ? 3.074 5.484 18.484 1 98.88 201 MET B N 1
ATOM 5340 C CA . MET B 1 201 ? 3.217 6.918 18.719 1 98.88 201 MET B CA 1
ATOM 5341 C C . MET B 1 201 ? 2.793 7.277 20.141 1 98.88 201 MET B C 1
ATOM 5343 O O . MET B 1 201 ? 3.475 8.047 20.828 1 98.88 201 MET B O 1
ATOM 5347 N N . VAL B 1 202 ? 1.658 6.742 20.578 1 98.81 202 VAL B N 1
ATOM 5348 C CA . VAL B 1 202 ? 1.163 7.008 21.922 1 98.81 202 VAL B CA 1
ATOM 5349 C C . VAL B 1 202 ? 2.205 6.578 22.953 1 98.81 202 VAL B C 1
ATOM 5351 O O . VAL B 1 202 ? 2.508 7.324 23.875 1 98.81 202 VAL B O 1
ATOM 5354 N N . ASP B 1 203 ? 2.779 5.383 22.766 1 98.75 203 ASP B N 1
ATOM 5355 C CA . ASP B 1 203 ? 3.801 4.871 23.672 1 98.75 203 ASP B CA 1
ATOM 5356 C C . ASP B 1 203 ? 5.012 5.801 23.719 1 98.75 203 ASP B C 1
ATOM 5358 O O . ASP B 1 203 ? 5.578 6.047 24.781 1 98.75 203 ASP B O 1
ATOM 5362 N N . GLU B 1 204 ? 5.406 6.273 22.578 1 98.69 204 GLU B N 1
ATOM 5363 C CA . GLU B 1 204 ? 6.562 7.16 22.5 1 98.69 204 GLU B CA 1
ATOM 5364 C C . GLU B 1 204 ? 6.281 8.492 23.188 1 98.69 204 GLU B C 1
ATOM 5366 O O . GLU B 1 204 ? 7.16 9.055 23.844 1 98.69 204 GLU B O 1
ATOM 5371 N N . VAL B 1 205 ? 5.047 9.07 22.984 1 98.5 205 VAL B N 1
ATOM 5372 C CA . VAL B 1 205 ? 4.684 10.305 23.672 1 98.5 205 VAL B CA 1
ATOM 5373 C C . VAL B 1 205 ? 4.719 10.086 25.188 1 98.5 205 VAL B C 1
ATOM 5375 O O . VAL B 1 205 ? 5.27 10.906 25.922 1 98.5 205 VAL B O 1
ATOM 5378 N N . LYS B 1 206 ? 4.145 8.992 25.656 1 97.75 206 LYS B N 1
ATOM 5379 C CA . LYS B 1 206 ? 4.117 8.68 27.078 1 97.75 206 LYS B CA 1
ATOM 5380 C C . LYS B 1 206 ? 5.527 8.539 27.641 1 97.75 206 LYS B C 1
ATOM 5382 O O . LYS B 1 206 ? 5.824 9.039 28.719 1 97.75 206 LYS B O 1
ATOM 5387 N N . LYS B 1 207 ? 6.418 7.863 26.891 1 96.62 207 LYS B N 1
ATOM 5388 C CA . LYS B 1 207 ? 7.805 7.691 27.312 1 96.62 207 LYS B CA 1
ATOM 5389 C C . LYS B 1 207 ? 8.523 9.031 27.391 1 96.62 207 LYS B C 1
ATOM 5391 O O . LYS B 1 207 ? 9.258 9.289 28.344 1 96.62 207 LYS B O 1
ATOM 5396 N N . PHE B 1 208 ? 8.273 9.844 26.422 1 96.44 208 PHE B N 1
ATOM 5397 C CA . PHE B 1 208 ? 8.977 11.117 26.344 1 96.44 208 PHE B CA 1
ATOM 5398 C C . PHE B 1 208 ? 8.484 12.078 27.422 1 96.44 208 PHE B C 1
ATOM 5400 O O . PHE B 1 208 ? 9.211 12.977 27.828 1 96.44 208 PHE B O 1
ATOM 5407 N N . THR B 1 209 ? 7.266 11.922 27.906 1 94.56 209 THR B N 1
ATOM 5408 C CA . THR B 1 209 ? 6.68 12.836 28.875 1 94.56 209 THR B CA 1
ATOM 5409 C C . THR B 1 209 ? 6.711 12.234 30.281 1 94.56 209 THR B C 1
ATOM 5411 O O . THR B 1 209 ? 6.062 12.734 31.203 1 94.56 209 THR B O 1
ATOM 5414 N N . ALA B 1 210 ? 7.387 11.078 30.375 1 83.69 210 ALA B N 1
ATOM 5415 C CA . ALA B 1 210 ? 7.449 10.383 31.656 1 83.69 210 ALA B CA 1
ATOM 5416 C C . ALA B 1 210 ? 7.996 11.305 32.75 1 83.69 210 ALA B C 1
ATOM 5418 O O . ALA B 1 210 ? 8.703 12.273 32.469 1 83.69 210 ALA B O 1
ATOM 5419 N N . LYS B 1 211 ? 7.812 10.844 34 1 68 211 LYS B N 1
ATOM 5420 C CA . LYS B 1 211 ? 8.016 11.539 35.25 1 68 211 LYS B CA 1
ATOM 5421 C C . LYS B 1 211 ? 9.5 11.773 35.531 1 68 211 LYS B C 1
ATOM 5423 O O . LYS B 1 211 ? 10.352 11 35.062 1 68 211 LYS B O 1
ATOM 5428 N N . ASP B 1 212 ? 9.898 13.008 35.781 1 65 212 ASP B N 1
ATOM 5429 C CA . ASP B 1 212 ? 11.148 13.375 36.469 1 65 212 ASP B CA 1
ATOM 5430 C C . ASP B 1 212 ? 12.039 14.195 35.531 1 65 212 ASP B C 1
ATOM 5432 O O . ASP B 1 212 ? 13.227 14.391 35.812 1 65 212 ASP B O 1
ATOM 5436 N N . LYS B 1 213 ? 11.273 14.625 34.594 1 69.19 213 LYS B N 1
ATOM 5437 C CA . LYS B 1 213 ? 12.156 15.438 33.781 1 69.19 213 LYS B CA 1
ATOM 5438 C C . LYS B 1 213 ? 12.258 16.859 34.312 1 69.19 213 LYS B C 1
ATOM 5440 O O . LYS B 1 213 ? 11.258 17.438 34.75 1 69.19 213 LYS B O 1
ATOM 5445 N N . GLU B 1 214 ? 13.461 17.281 34.5 1 76 214 GLU B N 1
ATOM 5446 C CA . GLU B 1 214 ? 13.727 18.625 35 1 76 214 GLU B CA 1
ATOM 5447 C C . GLU B 1 214 ? 13.414 19.672 33.938 1 76 214 GLU B C 1
ATOM 5449 O O . GLU B 1 214 ? 12.82 20.703 34.219 1 76 214 GLU B O 1
ATOM 5454 N N . ASP B 1 215 ? 13.656 19.344 32.719 1 87 215 ASP B N 1
ATOM 5455 C CA . ASP B 1 215 ? 13.469 20.281 31.609 1 87 215 ASP B CA 1
ATOM 5456 C C . ASP B 1 215 ? 12.055 20.188 31.047 1 87 215 ASP B C 1
ATOM 5458 O O . ASP B 1 215 ? 11.469 19.094 31 1 87 215 ASP B O 1
ATOM 5462 N N . PRO B 1 216 ? 11.492 21.297 30.656 1 95.88 216 PRO B N 1
ATOM 5463 C CA . PRO B 1 216 ? 10.211 21.234 29.953 1 95.88 216 PRO B CA 1
ATOM 5464 C C . PRO B 1 216 ? 10.336 20.562 28.578 1 95.88 216 PRO B C 1
ATOM 5466 O O . PRO B 1 216 ? 11.422 20.531 28 1 95.88 216 PRO B O 1
ATOM 5469 N N . PHE B 1 217 ? 9.273 19.984 28.094 1 97.31 217 PHE B N 1
ATOM 5470 C CA . PHE B 1 217 ? 9.328 19.328 26.797 1 97.31 217 PHE B CA 1
ATOM 5471 C C . PHE B 1 217 ? 8.547 20.109 25.75 1 97.31 217 PHE B C 1
ATOM 5473 O O . PHE B 1 217 ? 7.602 20.828 26.094 1 97.31 217 PHE B O 1
ATOM 5480 N N . PHE B 1 218 ? 8.961 20.016 24.5 1 98.31 218 PHE B N 1
ATOM 5481 C CA . PHE B 1 218 ? 8.242 20.391 23.281 1 98.31 218 PHE B CA 1
ATOM 5482 C C . PHE B 1 218 ? 8.023 19.172 22.406 1 98.31 218 PHE B C 1
ATOM 5484 O O . PHE B 1 218 ? 8.984 18.578 21.906 1 98.31 218 PHE B O 1
ATOM 5491 N N . ILE B 1 219 ? 6.773 18.781 22.234 1 98.88 219 ILE B N 1
ATOM 5492 C CA . ILE B 1 219 ? 6.453 17.656 21.359 1 98.88 219 ILE B CA 1
ATOM 5493 C C . ILE B 1 219 ? 5.605 18.125 20.188 1 98.88 219 ILE B C 1
ATOM 5495 O O . ILE B 1 219 ? 4.586 18.781 20.375 1 98.88 219 ILE B O 1
ATOM 5499 N N . TYR B 1 220 ? 6.117 17.875 19.078 1 98.88 220 TYR B N 1
ATOM 5500 C CA . TYR B 1 220 ? 5.336 17.922 17.844 1 98.88 220 TYR B CA 1
ATOM 5501 C C . TYR B 1 220 ? 4.805 16.531 17.484 1 98.88 220 TYR B C 1
ATOM 5503 O O . TYR B 1 220 ? 5.555 15.68 17 1 98.88 220 TYR B O 1
ATOM 5511 N N . TRP B 1 221 ? 3.562 16.266 17.875 1 98.94 221 TRP B N 1
ATOM 5512 C CA . TRP B 1 221 ? 2.896 15.008 17.594 1 98.94 221 TRP B CA 1
ATOM 5513 C C . TRP B 1 221 ? 2.105 15.078 16.297 1 98.94 221 TRP B C 1
ATOM 5515 O O . TRP B 1 221 ? 0.937 15.469 16.297 1 98.94 221 TRP B O 1
ATOM 5525 N N . ALA B 1 222 ? 2.764 14.68 15.211 1 98.81 222 ALA B N 1
ATOM 5526 C CA . ALA B 1 222 ? 2.189 14.742 13.867 1 98.81 222 ALA B CA 1
ATOM 5527 C C . ALA B 1 222 ? 1.49 13.43 13.516 1 98.81 222 ALA B C 1
ATOM 5529 O O . ALA B 1 222 ? 2.084 12.555 12.883 1 98.81 222 ALA B O 1
ATOM 5530 N N . ILE B 1 223 ? 0.252 13.359 13.836 1 98.31 223 ILE B N 1
ATOM 5531 C CA . ILE B 1 223 ? -0.536 12.148 13.648 1 98.31 223 ILE B CA 1
ATOM 5532 C C . ILE B 1 223 ? -0.887 11.984 12.172 1 98.31 223 ILE B C 1
ATOM 5534 O O . ILE B 1 223 ? -1.439 12.898 11.555 1 98.31 223 IL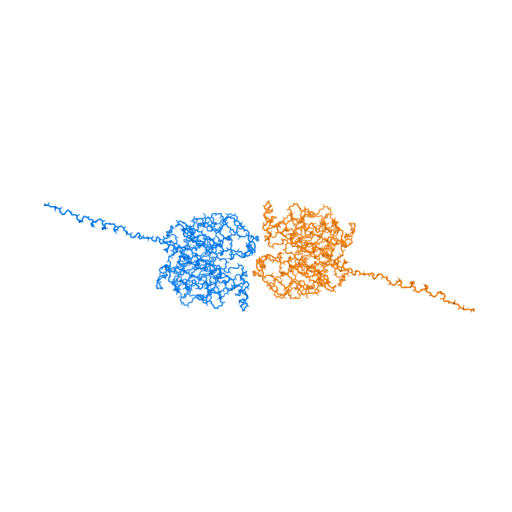E B O 1
ATOM 5538 N N . ASN B 1 224 ? -0.59 10.867 11.586 1 97.75 224 ASN B N 1
ATOM 5539 C CA . ASN B 1 224 ? -0.813 10.664 10.164 1 97.75 224 ASN B CA 1
ATOM 5540 C C . ASN B 1 224 ? -2.244 10.219 9.875 1 97.75 224 ASN B C 1
ATOM 5542 O O . ASN B 1 224 ? -2.502 9.539 8.875 1 97.75 224 ASN B O 1
ATOM 5546 N N . MET B 1 225 ? -3.158 10.492 10.758 1 97.88 225 MET B N 1
ATOM 5547 C CA . MET B 1 225 ? -4.578 10.172 10.656 1 97.88 225 MET B CA 1
ATOM 5548 C C . MET B 1 225 ? -5.426 11.438 10.641 1 97.88 225 MET B C 1
ATOM 5550 O O . MET B 1 225 ? -5.055 12.445 11.242 1 97.88 225 MET B O 1
ATOM 5554 N N . PRO B 1 226 ? -6.535 11.438 9.922 1 97.94 226 PRO B N 1
ATOM 5555 C CA . PRO B 1 226 ? -7.152 10.305 9.219 1 97.94 226 PRO B CA 1
ATOM 5556 C C . PRO B 1 226 ? -6.727 10.227 7.754 1 97.94 226 PRO B C 1
ATOM 5558 O O . PRO B 1 226 ? -7.547 9.906 6.887 1 97.94 226 PRO B O 1
ATOM 5561 N N . HIS B 1 227 ? -5.527 10.695 7.43 1 98.12 227 HIS B N 1
ATOM 5562 C CA . HIS B 1 227 ? -4.965 10.5 6.102 1 98.12 227 HIS B CA 1
ATOM 5563 C C . HIS B 1 227 ? -5.043 9.031 5.684 1 98.12 227 HIS B C 1
ATOM 5565 O O . HIS B 1 227 ? -4.824 8.133 6.504 1 98.12 227 HIS B O 1
ATOM 5571 N N . TYR B 1 228 ? -5.367 8.766 4.418 1 97.44 228 TYR B N 1
ATOM 5572 C CA . TYR B 1 228 ? -5.391 7.398 3.924 1 97.44 228 TYR B CA 1
ATOM 5573 C C . TYR B 1 228 ? -4.051 6.711 4.148 1 97.44 228 TYR B C 1
ATOM 5575 O O . TYR B 1 228 ? -3.014 7.375 4.238 1 97.44 228 TYR B O 1
ATOM 5583 N N . PRO B 1 229 ? -3.98 5.43 4.18 1 98.25 229 PRO B N 1
ATOM 5584 C CA . PRO B 1 229 ? -5.109 4.504 4.055 1 98.25 229 PRO B CA 1
ATOM 5585 C C . PRO B 1 229 ? -6 4.488 5.293 1 98.25 229 PRO B C 1
ATOM 5587 O O . PRO B 1 229 ? -5.504 4.551 6.418 1 98.25 229 PRO B O 1
ATOM 5590 N N . TYR B 1 230 ? -7.359 4.395 5.035 1 98.44 230 TYR B N 1
ATOM 5591 C CA . TYR B 1 230 ? -8.297 4.375 6.152 1 98.44 230 TYR B CA 1
ATOM 5592 C C . TYR B 1 230 ? -8.234 3.049 6.898 1 98.44 230 TYR B C 1
ATOM 5594 O O . TYR B 1 230 ? -8.836 2.061 6.473 1 98.44 230 TYR B O 1
ATOM 5602 N N . GLN B 1 231 ? -7.527 3.066 7.992 1 98.5 231 GLN B N 1
ATOM 5603 C CA . GLN B 1 231 ? -7.266 1.854 8.758 1 98.5 231 GLN B CA 1
ATOM 5604 C C . GLN B 1 231 ? -7.699 2.02 10.211 1 98.5 231 GLN B C 1
ATOM 5606 O O . GLN B 1 231 ? -6.922 1.755 11.133 1 98.5 231 GLN B O 1
ATOM 5611 N N . GLY B 1 232 ? -8.984 2.402 10.398 1 98.06 232 GLY B N 1
ATOM 5612 C CA . GLY B 1 232 ? -9.57 2.545 11.719 1 98.06 232 GLY B CA 1
ATOM 5613 C C . GLY B 1 232 ? -9.758 1.22 12.438 1 98.06 232 GLY B C 1
ATOM 5614 O O . GLY B 1 232 ? -9.844 0.169 11.797 1 98.06 232 GLY B O 1
ATOM 5615 N N . ASP B 1 233 ? -9.766 1.299 13.734 1 98.19 233 ASP B N 1
ATOM 5616 C CA . ASP B 1 233 ? -10.031 0.113 14.539 1 98.19 233 ASP B CA 1
ATOM 5617 C C . ASP B 1 233 ? -11.312 -0.583 14.094 1 98.19 233 ASP B C 1
ATOM 5619 O O . ASP B 1 233 ? -12.328 0.074 13.844 1 98.19 233 ASP B O 1
ATOM 5623 N N . PRO B 1 234 ? -11.281 -1.917 14 1 98 234 PRO B N 1
ATOM 5624 C CA . PRO B 1 234 ? -12.469 -2.658 13.555 1 98 234 PRO B CA 1
ATOM 5625 C C . PRO B 1 234 ? -13.703 -2.369 14.398 1 98 234 PRO B C 1
ATOM 5627 O O . PRO B 1 234 ? -14.82 -2.379 13.883 1 98 234 PRO B O 1
ATOM 5630 N N . LYS B 1 235 ? -13.578 -2.127 15.695 1 98.44 235 LYS B N 1
ATOM 5631 C CA . LYS B 1 235 ? -14.734 -1.817 16.531 1 98.44 235 LYS B CA 1
ATOM 5632 C C . LYS B 1 235 ? -15.438 -0.553 16.047 1 98.44 235 LYS B C 1
ATOM 5634 O O . LYS B 1 235 ? -16.656 -0.458 16.109 1 98.44 235 LYS B O 1
ATOM 5639 N N . TRP B 1 236 ? -14.672 0.421 15.578 1 98.62 236 TRP B N 1
ATOM 5640 C CA . TRP B 1 236 ? -15.273 1.659 15.086 1 98.62 236 TRP B CA 1
ATOM 5641 C C . TRP B 1 236 ? -15.875 1.466 13.703 1 98.62 236 TRP B C 1
ATOM 5643 O O . TRP B 1 236 ? -16.859 2.127 13.344 1 98.62 236 TRP B O 1
ATOM 5653 N N . LEU B 1 237 ? -15.242 0.563 12.875 1 98.31 237 LEU B N 1
ATOM 5654 C CA . LEU B 1 237 ? -15.883 0.205 11.609 1 98.31 237 LEU B CA 1
ATOM 5655 C C . LEU B 1 237 ? -17.281 -0.343 11.852 1 98.31 237 LEU B C 1
ATOM 5657 O O . LEU B 1 237 ? -18.219 0.004 11.125 1 98.31 237 LEU B O 1
ATOM 5661 N N . GLU B 1 238 ? -17.359 -1.21 12.805 1 98.31 238 GLU B N 1
ATOM 5662 C CA . GLU B 1 238 ? -18.656 -1.771 13.164 1 98.31 238 GLU B CA 1
ATOM 5663 C C . GLU B 1 238 ? -19.594 -0.69 13.688 1 98.31 238 GLU B C 1
ATOM 5665 O O . GLU B 1 238 ? -20.766 -0.662 13.328 1 98.31 238 GLU B O 1
ATOM 5670 N N . TYR B 1 239 ? -19.109 0.192 14.531 1 98.56 239 TYR B N 1
ATOM 5671 C CA . TYR B 1 239 ? -19.906 1.263 15.117 1 98.56 239 TYR B CA 1
ATOM 5672 C C . TYR B 1 239 ? -20.531 2.137 14.039 1 98.56 239 TYR B C 1
ATOM 5674 O O . TYR B 1 239 ? -21.688 2.539 14.156 1 98.56 239 TYR B O 1
ATOM 5682 N N . TYR B 1 240 ? -19.781 2.408 12.992 1 98.62 240 TYR B N 1
ATOM 5683 C CA . TYR B 1 240 ? -20.219 3.332 11.953 1 98.62 240 TYR B CA 1
ATOM 5684 C C . TYR B 1 240 ? -20.766 2.576 10.75 1 98.62 240 TYR B C 1
ATOM 5686 O O . TYR B 1 240 ? -20.828 3.123 9.641 1 98.62 240 TYR B O 1
ATOM 5694 N N . LYS B 1 241 ? -21.141 1.338 10.844 1 97.88 241 LYS B N 1
ATOM 5695 C CA . LYS B 1 241 ? -21.469 0.43 9.75 1 97.88 241 LYS B CA 1
ATOM 5696 C C . LYS B 1 241 ? -22.656 0.952 8.945 1 97.88 241 LYS B C 1
ATOM 5698 O O . LYS B 1 241 ? -22.812 0.601 7.773 1 97.88 241 LYS B O 1
ATOM 5703 N N . ASP B 1 242 ? -23.469 1.853 9.508 1 98.12 242 ASP B N 1
ATOM 5704 C CA . ASP B 1 242 ? -24.703 2.307 8.852 1 98.12 242 ASP B CA 1
ATOM 5705 C C . ASP B 1 242 ? -24.438 3.557 8.008 1 98.12 242 ASP B C 1
ATOM 5707 O O . ASP B 1 242 ? -25.328 4.023 7.293 1 98.12 242 ASP B O 1
ATOM 5711 N N . LEU B 1 243 ? -23.234 4.094 8.016 1 98.25 243 LEU B N 1
ATOM 5712 C CA . LEU B 1 243 ? -22.875 5.242 7.191 1 98.25 243 LEU B CA 1
ATOM 5713 C C . LEU B 1 243 ? -22.422 4.797 5.805 1 98.25 243 LEU B C 1
ATOM 5715 O O . LEU B 1 243 ? -22.047 3.639 5.605 1 98.25 243 LEU B O 1
ATOM 5719 N N . PRO B 1 244 ? -22.531 5.773 4.836 1 97.38 244 PRO B N 1
ATOM 5720 C CA . PRO B 1 244 ? -21.953 5.438 3.533 1 97.38 244 PRO B CA 1
ATOM 5721 C C . PRO B 1 244 ? -20.5 4.996 3.637 1 97.38 244 PRO B C 1
ATOM 5723 O O . PRO B 1 244 ? -19.766 5.48 4.5 1 97.38 244 PRO B O 1
ATOM 5726 N N . GLU B 1 245 ? -19.969 4.223 2.762 1 96.69 245 GLU B N 1
ATOM 5727 C CA . GLU B 1 245 ? -18.688 3.512 2.859 1 96.69 245 GLU B CA 1
ATOM 5728 C C . GLU B 1 245 ? -17.547 4.477 3.125 1 96.69 245 GLU B C 1
ATOM 5730 O O . GLU B 1 245 ? -16.781 4.293 4.074 1 96.69 245 GLU B O 1
ATOM 5735 N N . SER B 1 246 ? -17.406 5.504 2.275 1 97.62 246 SER B N 1
ATOM 5736 C CA . SER B 1 246 ? -16.312 6.445 2.443 1 97.62 246 SER B CA 1
ATOM 5737 C C . SER B 1 246 ? -16.359 7.121 3.809 1 97.62 246 SER B C 1
ATOM 5739 O O . SER B 1 246 ? -15.336 7.273 4.473 1 97.62 246 SER B O 1
ATOM 5741 N N . ARG B 1 247 ? -17.531 7.527 4.293 1 98.44 247 ARG B N 1
ATOM 5742 C CA . ARG B 1 247 ? -17.703 8.172 5.59 1 98.44 247 ARG B CA 1
ATOM 5743 C C . ARG B 1 247 ? -17.469 7.188 6.73 1 98.44 247 ARG B C 1
ATOM 5745 O O . ARG B 1 247 ? -16.891 7.543 7.758 1 98.44 247 ARG B O 1
ATOM 5752 N N . GLN B 1 248 ? -17.969 5.938 6.539 1 98.5 248 GLN B N 1
ATOM 5753 C CA . GLN B 1 248 ? -17.75 4.895 7.535 1 98.5 248 GLN B CA 1
ATOM 5754 C C . GLN B 1 248 ? -16.25 4.711 7.809 1 98.5 248 GLN B C 1
ATOM 5756 O O . GLN B 1 248 ? -15.82 4.734 8.961 1 98.5 248 GLN B O 1
ATOM 5761 N N . LEU B 1 249 ? -15.516 4.504 6.711 1 98.56 249 LEU B N 1
ATOM 5762 C CA . LEU B 1 249 ? -14.086 4.254 6.816 1 98.56 249 LEU B CA 1
ATOM 5763 C C . LEU B 1 249 ? -13.367 5.445 7.445 1 98.56 249 LEU B C 1
ATOM 5765 O O . LEU B 1 249 ? -12.539 5.277 8.336 1 98.56 249 LEU B O 1
ATOM 5769 N N . TYR B 1 250 ? -13.695 6.633 7.043 1 98.56 250 TYR B N 1
ATOM 5770 C CA . TYR B 1 250 ? -13.125 7.887 7.52 1 98.56 250 TYR B CA 1
ATOM 5771 C C . TYR B 1 250 ? -13.461 8.117 8.992 1 98.56 250 TYR B C 1
ATOM 5773 O O . TYR B 1 250 ? -12.57 8.398 9.797 1 98.56 250 TYR B O 1
ATOM 5781 N N . ALA B 1 251 ? -14.695 7.961 9.359 1 98.75 251 ALA B N 1
ATOM 5782 C CA . ALA B 1 251 ? -15.164 8.18 10.727 1 98.75 251 ALA B CA 1
ATOM 5783 C C . ALA B 1 251 ? -14.5 7.203 11.688 1 98.75 251 ALA B C 1
ATOM 5785 O O . ALA B 1 251 ? -14.117 7.586 12.797 1 98.75 251 ALA B O 1
ATOM 5786 N N . ALA B 1 252 ? -14.43 5.965 11.242 1 98.81 252 ALA B N 1
ATOM 5787 C CA . ALA B 1 252 ? -13.75 4.969 12.078 1 98.81 252 ALA B CA 1
ATOM 5788 C C . ALA B 1 252 ? -12.312 5.383 12.367 1 98.81 252 ALA B C 1
ATOM 5790 O O . ALA B 1 252 ? -11.82 5.188 13.484 1 98.81 252 ALA B O 1
ATOM 5791 N N . PHE B 1 253 ? -11.695 5.926 11.414 1 98.69 253 PHE B N 1
ATOM 5792 C CA . PHE B 1 253 ? -10.305 6.34 11.562 1 98.69 253 PHE B CA 1
ATOM 5793 C C . PHE B 1 253 ? -10.195 7.559 12.469 1 98.69 253 PHE B C 1
ATOM 5795 O O . PHE B 1 253 ? -9.297 7.633 13.312 1 98.69 253 PHE B O 1
ATOM 5802 N N . ILE B 1 254 ? -11.125 8.516 12.398 1 98.69 254 ILE B N 1
ATOM 5803 C CA . ILE B 1 254 ? -11.188 9.688 13.266 1 98.69 254 ILE B CA 1
ATOM 5804 C C . ILE B 1 254 ? -11.367 9.258 14.719 1 98.69 254 ILE B C 1
ATOM 5806 O O . ILE B 1 254 ? -10.641 9.719 15.602 1 98.69 254 ILE B O 1
ATOM 5810 N N . SER B 1 255 ? -12.328 8.375 14.953 1 98.81 255 SER B N 1
ATOM 5811 C CA . SER B 1 255 ? -12.586 7.934 16.312 1 98.81 255 SER B CA 1
ATOM 5812 C C . SER B 1 255 ? -11.406 7.141 16.875 1 98.81 255 SER B C 1
ATOM 5814 O O . SER B 1 255 ? -11.125 7.195 18.078 1 98.81 255 SER B O 1
ATOM 5816 N N . THR B 1 256 ? -10.719 6.461 16 1 98.69 256 THR B N 1
ATOM 5817 C CA . THR B 1 256 ? -9.523 5.734 16.422 1 98.69 256 THR B CA 1
ATOM 5818 C C . THR B 1 256 ? -8.461 6.695 16.953 1 98.69 256 THR B C 1
ATOM 5820 O O . THR B 1 256 ? -7.926 6.496 18.047 1 98.69 256 THR B O 1
ATOM 5823 N N . TYR B 1 257 ? -8.086 7.742 16.141 1 95.88 257 TYR B N 1
ATOM 5824 C CA . TYR B 1 257 ? -7.023 8.594 16.656 1 95.88 257 TYR B CA 1
ATOM 5825 C C . TYR B 1 257 ? -7.543 9.508 17.766 1 95.88 257 TYR B C 1
ATOM 5827 O O . TYR B 1 257 ? -6.766 10.031 18.562 1 95.88 257 TYR B O 1
ATOM 5835 N N . ASP B 1 258 ? -8.883 9.773 17.875 1 98.75 258 ASP B N 1
ATOM 5836 C CA . ASP B 1 258 ? -9.438 10.453 19.031 1 98.75 258 ASP B CA 1
ATOM 5837 C C . ASP B 1 258 ? -9.102 9.695 20.312 1 98.75 258 ASP B C 1
ATOM 5839 O O . ASP B 1 258 ? -8.742 10.297 21.328 1 98.75 258 ASP B O 1
ATOM 5843 N N . GLU B 1 259 ? -9.219 8.391 20.297 1 98.75 259 GLU B N 1
ATOM 5844 C CA . GLU B 1 259 ? -8.867 7.562 21.438 1 98.75 259 GLU B CA 1
ATOM 5845 C C . GLU B 1 259 ? -7.387 7.711 21.797 1 98.75 259 GLU B C 1
ATOM 5847 O O . GLU B 1 259 ? -7.023 7.742 22.969 1 98.75 259 GLU B O 1
ATOM 5852 N N . MET B 1 260 ? -6.535 7.773 20.781 1 98.75 260 MET B N 1
ATOM 5853 C CA . MET B 1 260 ? -5.109 7.988 21 1 98.75 260 MET B CA 1
ATOM 5854 C C . MET B 1 260 ? -4.859 9.289 21.75 1 98.75 260 MET B C 1
ATOM 5856 O O . MET B 1 260 ? -4.062 9.32 22.703 1 98.75 260 MET B O 1
ATOM 5860 N N . ILE B 1 261 ? -5.547 10.32 21.344 1 98.81 261 ILE B N 1
ATOM 5861 C CA . ILE B 1 261 ? -5.434 11.617 22.016 1 98.81 261 ILE B CA 1
ATOM 5862 C C . ILE B 1 261 ? -5.875 11.492 23.469 1 98.81 261 ILE B C 1
ATOM 5864 O O . ILE B 1 261 ? -5.219 12.016 24.375 1 98.81 261 ILE B O 1
ATOM 5868 N N . GLY B 1 262 ? -6.953 10.789 23.672 1 98.88 262 GLY B N 1
ATOM 5869 C CA . GLY B 1 262 ? -7.418 10.547 25.031 1 98.88 262 GLY B CA 1
ATOM 5870 C C . GLY B 1 262 ? -6.387 9.852 25.891 1 98.88 262 GLY B C 1
ATOM 5871 O O . GLY B 1 262 ? -6.188 10.227 27.062 1 98.88 262 GLY B O 1
ATOM 5872 N N . GLU B 1 263 ? -5.723 8.867 25.359 1 98.81 263 GLU B N 1
ATOM 5873 C CA . GLU B 1 263 ? -4.703 8.125 26.094 1 98.81 263 GLU B CA 1
ATOM 5874 C C . GLU B 1 263 ? -3.559 9.039 26.516 1 98.81 263 GLU B C 1
ATOM 5876 O O . GLU B 1 263 ? -3.066 8.938 27.641 1 98.81 263 GLU B O 1
ATOM 5881 N N . VAL B 1 264 ? -3.15 9.922 25.641 1 98.69 264 VAL B N 1
ATOM 5882 C CA . VAL B 1 264 ? -2.055 10.836 25.938 1 98.69 264 VAL B CA 1
ATOM 5883 C C . VAL B 1 264 ? -2.506 11.852 26.984 1 98.69 264 VAL B C 1
ATOM 5885 O O . VAL B 1 264 ? -1.787 12.125 27.953 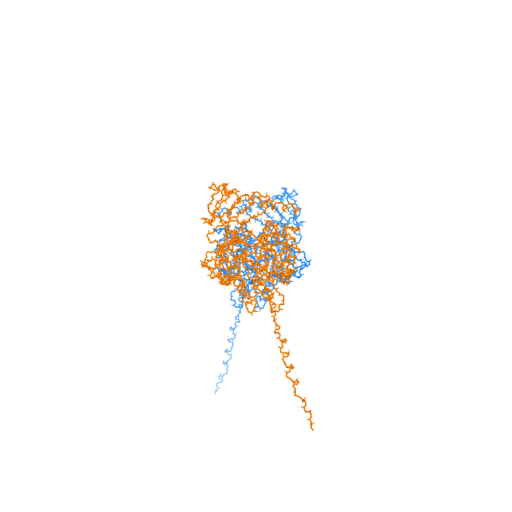1 98.69 264 VAL B O 1
ATOM 5888 N N . LEU B 1 265 ? -3.711 12.422 26.844 1 98.62 265 LEU B N 1
ATOM 5889 C CA . LEU B 1 265 ? -4.238 13.375 27.812 1 98.62 265 LEU B CA 1
ATOM 5890 C C . LEU B 1 265 ? -4.375 12.734 29.188 1 98.62 265 LEU B C 1
ATOM 5892 O O . LEU B 1 265 ? -4.012 13.336 30.203 1 98.62 265 LEU B O 1
ATOM 5896 N N . ASP B 1 266 ? -4.906 11.484 29.188 1 98.62 266 ASP B N 1
ATOM 5897 C CA . ASP B 1 266 ? -5.062 10.75 30.438 1 98.62 266 ASP B CA 1
ATOM 5898 C C . ASP B 1 266 ? -3.707 10.5 31.109 1 98.62 266 ASP B C 1
ATOM 5900 O O . ASP B 1 266 ? -3.584 10.586 32.312 1 98.62 266 ASP B O 1
ATOM 5904 N N . HIS B 1 267 ? -2.738 10.18 30.281 1 97.94 267 HIS B N 1
ATOM 5905 C CA . HIS B 1 267 ? -1.394 9.969 30.812 1 97.94 267 HIS B CA 1
ATOM 5906 C C . HIS B 1 267 ? -0.841 11.242 31.438 1 97.94 267 HIS B C 1
ATOM 5908 O O . HIS B 1 267 ? -0.286 11.211 32.531 1 97.94 267 HIS B O 1
ATOM 5914 N N . LEU B 1 268 ? -0.968 12.391 30.766 1 97.31 268 LEU B N 1
ATOM 5915 C CA . LEU B 1 268 ? -0.502 13.672 31.297 1 97.31 268 LEU B CA 1
ATOM 5916 C C . LEU B 1 268 ? -1.225 14.016 32.594 1 97.31 268 LEU B C 1
ATOM 5918 O O . LEU B 1 268 ? -0.619 14.562 33.531 1 97.31 268 LEU B O 1
ATOM 5922 N N . GLU B 1 269 ? -2.502 13.703 32.625 1 97 269 GLU B N 1
ATOM 5923 C CA . GLU B 1 269 ? -3.277 13.93 33.844 1 97 269 GLU B CA 1
ATOM 5924 C C . GLU B 1 269 ? -2.777 13.055 34.969 1 97 269 GLU B C 1
ATOM 5926 O O . GLU B 1 269 ? -2.553 13.539 36.094 1 97 269 GLU B O 1
ATOM 5931 N N . ALA B 1 270 ? -2.537 11.812 34.688 1 96.44 270 ALA B N 1
ATOM 5932 C CA . ALA B 1 270 ? -2.111 10.836 35.688 1 96.44 270 ALA B CA 1
ATOM 5933 C C . ALA B 1 270 ? -0.73 11.188 36.25 1 96.44 270 ALA B C 1
ATOM 5935 O O . ALA B 1 270 ? -0.438 10.93 37.406 1 96.44 270 ALA B O 1
ATOM 5936 N N . THR B 1 271 ? 0.077 11.805 35.469 1 94 271 THR B N 1
ATOM 5937 C CA . THR B 1 271 ? 1.434 12.141 35.875 1 94 271 THR B CA 1
ATOM 5938 C C . THR B 1 271 ? 1.49 13.555 36.438 1 94 271 THR B C 1
ATOM 5940 O O . THR B 1 271 ? 2.561 14.039 36.812 1 94 271 THR B O 1
ATOM 5943 N N . GLY B 1 272 ? 0.382 14.305 36.438 1 93.12 272 GLY B N 1
ATOM 5944 C CA . GLY B 1 272 ? 0.285 15.633 37 1 93.12 272 GLY B CA 1
ATOM 5945 C C . GLY B 1 272 ? 0.824 16.719 36.094 1 93.12 272 GLY B C 1
ATOM 5946 O O . GLY B 1 272 ? 1.118 17.828 36.531 1 93.12 272 GLY B O 1
ATOM 5947 N N . GLU B 1 273 ? 0.961 16.391 34.844 1 94.62 273 GLU B N 1
ATOM 5948 C CA . GLU B 1 273 ? 1.599 17.328 33.906 1 94.62 273 GLU B CA 1
ATOM 5949 C C . GLU B 1 273 ? 0.564 18.031 33.031 1 94.62 273 GLU B C 1
ATOM 5951 O O . GLU B 1 273 ? 0.877 19.016 32.375 1 94.62 273 GLU B O 1
ATOM 5956 N N . LEU B 1 274 ? -0.658 17.609 33.062 1 96.62 274 LEU B N 1
ATOM 5957 C CA . LEU B 1 274 ? -1.661 18.094 32.125 1 96.62 274 LEU B CA 1
ATOM 5958 C C . LEU B 1 274 ? -1.854 19.594 32.25 1 96.62 274 LEU B C 1
ATOM 5960 O O . LEU B 1 274 ? -1.839 20.328 31.266 1 96.62 274 LEU B O 1
ATOM 5964 N N . ASP B 1 275 ? -1.977 20.156 33.5 1 96 275 ASP B N 1
ATOM 5965 C CA . ASP B 1 275 ? -2.293 21.562 33.719 1 96 275 ASP B CA 1
ATOM 5966 C C . ASP B 1 275 ? -1.084 22.438 33.438 1 96 275 ASP B C 1
ATOM 5968 O O . ASP B 1 275 ? -1.219 23.656 33.281 1 96 275 ASP B O 1
ATOM 5972 N N . ASN B 1 276 ? 0.047 21.828 33.375 1 95.75 276 ASN B N 1
ATOM 5973 C CA . ASN B 1 276 ? 1.244 22.578 33.031 1 95.75 276 ASN B CA 1
ATOM 5974 C C . ASN B 1 276 ? 1.654 22.328 31.578 1 95.75 276 ASN B C 1
ATOM 5976 O O . ASN B 1 276 ? 2.818 22.5 31.219 1 95.75 276 ASN B O 1
ATOM 5980 N N . THR B 1 277 ? 0.825 21.781 30.766 1 97.62 277 THR B N 1
ATOM 5981 C CA . THR B 1 277 ? 1.109 21.531 29.359 1 97.62 277 THR B CA 1
ATOM 5982 C C . THR B 1 277 ? 0.182 22.359 28.469 1 97.62 277 THR B C 1
ATOM 5984 O O . THR B 1 277 ? -1.041 22.281 28.609 1 97.62 277 THR B O 1
ATOM 5987 N N . ILE B 1 278 ? 0.797 23.203 27.625 1 98.81 278 ILE B N 1
ATOM 5988 C CA . ILE B 1 278 ? 0.045 23.844 26.547 1 98.81 278 ILE B CA 1
ATOM 5989 C C . ILE B 1 278 ? -0.25 22.828 25.453 1 98.81 278 ILE B C 1
ATOM 5991 O O . ILE B 1 278 ? 0.666 22.203 24.922 1 98.81 278 ILE B O 1
ATOM 5995 N N . ILE B 1 279 ? -1.515 22.641 25.156 1 98.94 279 ILE B N 1
ATOM 5996 C CA . ILE B 1 279 ? -1.907 21.703 24.109 1 98.94 279 ILE B CA 1
ATOM 5997 C C . ILE B 1 279 ? -2.52 22.484 22.938 1 98.94 279 ILE B C 1
ATOM 5999 O O . ILE B 1 279 ? -3.492 23.219 23.109 1 98.94 279 ILE B O 1
ATOM 6003 N N . VAL B 1 280 ? -1.938 22.344 21.828 1 98.88 280 VAL B N 1
ATOM 6004 C CA . VAL B 1 280 ? -2.445 22.875 20.578 1 98.88 280 VAL B CA 1
ATOM 6005 C C . VAL B 1 280 ? -2.889 21.734 19.656 1 98.88 280 VAL B C 1
ATOM 6007 O O . VAL B 1 280 ? -2.227 20.703 19.594 1 98.88 280 VAL B O 1
ATOM 6010 N N . TYR B 1 281 ? -4.059 21.906 19.031 1 98.81 281 TYR B N 1
ATOM 6011 C CA . TYR B 1 281 ? -4.535 20.953 18.047 1 98.81 281 TYR B CA 1
ATOM 6012 C C . TYR B 1 281 ? -4.957 21.656 16.75 1 98.81 281 TYR B C 1
ATOM 6014 O O . TYR B 1 281 ? -5.613 22.703 16.797 1 98.81 281 TYR B O 1
ATOM 6022 N N . GLN B 1 282 ? -4.59 21.062 15.664 1 98.5 282 GLN B N 1
ATOM 6023 C CA . GLN B 1 282 ? -5.184 21.469 14.398 1 98.5 282 GLN B CA 1
ATOM 6024 C C . GLN B 1 282 ? -5.043 20.375 13.344 1 98.5 282 GLN B C 1
ATOM 6026 O O . GLN B 1 282 ? -4.258 19.438 13.523 1 98.5 282 GLN B O 1
ATOM 6031 N N . SER B 1 283 ? -5.82 20.438 12.266 1 98.75 283 SER B N 1
ATOM 6032 C CA . SER B 1 283 ? -5.559 19.672 11.055 1 98.75 283 SER B CA 1
ATOM 6033 C C . SER B 1 283 ? -4.562 20.375 10.148 1 98.75 283 SER B C 1
ATOM 6035 O O . SER B 1 283 ? -4.484 21.609 10.148 1 98.75 283 SER B O 1
ATOM 6037 N N . ASP B 1 284 ? -3.838 19.609 9.359 1 98.69 284 ASP B N 1
ATOM 6038 C CA . ASP B 1 284 ? -2.832 20.203 8.484 1 98.69 284 ASP B CA 1
ATOM 6039 C C . ASP B 1 284 ? -3.482 20.875 7.281 1 98.69 284 ASP B C 1
ATOM 6041 O O . ASP B 1 284 ? -2.914 21.812 6.699 1 98.69 284 ASP B O 1
ATOM 6045 N N . HIS B 1 285 ? -4.605 20.469 6.887 1 98.44 285 HIS B N 1
ATOM 6046 C CA . HIS B 1 285 ? -5.457 21.016 5.84 1 98.44 285 HIS B CA 1
ATOM 6047 C C . HIS B 1 285 ? -6.766 20.234 5.727 1 98.44 285 HIS B C 1
ATOM 6049 O O . HIS B 1 285 ? -7.141 19.516 6.652 1 98.44 285 HIS B O 1
ATOM 6055 N N . GLY B 1 286 ? -7.543 20.5 4.691 1 98.5 286 GLY B N 1
ATOM 6056 C CA . GLY B 1 286 ? -8.828 19.844 4.543 1 98.5 286 GLY B CA 1
ATOM 6057 C C . GLY B 1 286 ? -8.719 18.375 4.191 1 98.5 286 GLY B C 1
ATOM 6058 O O . GLY B 1 286 ? -7.613 17.875 3.969 1 98.5 286 GLY B O 1
ATOM 6059 N N . HIS B 1 287 ? -9.898 17.688 4.137 1 98.56 287 HIS B N 1
ATOM 6060 C CA . HIS B 1 287 ? -9.914 16.25 3.904 1 98.56 287 HIS B CA 1
ATOM 6061 C C . HIS B 1 287 ? -9.609 15.922 2.447 1 98.56 287 HIS B C 1
ATOM 6063 O O . HIS B 1 287 ? -9.695 16.797 1.581 1 98.56 287 HIS B O 1
ATOM 6069 N N . SER B 1 288 ? -9.273 14.734 2.184 1 98.25 288 SER B N 1
ATOM 6070 C CA . SER B 1 288 ? -8.898 14.297 0.84 1 98.25 288 SER B CA 1
ATOM 6071 C C . SER B 1 288 ? -10.109 13.773 0.075 1 98.25 288 SER B C 1
ATOM 6073 O O . SER B 1 288 ? -10.992 13.141 0.657 1 98.25 288 SER B O 1
ATOM 6075 N N . THR B 1 289 ? -10.102 14.047 -1.243 1 98.12 289 THR B N 1
ATOM 6076 C CA . THR B 1 289 ? -11.094 13.461 -2.135 1 98.12 289 THR B CA 1
ATOM 6077 C C . THR B 1 289 ? -10.422 12.609 -3.211 1 98.12 289 THR B C 1
ATOM 6079 O O . THR B 1 289 ? -11.023 12.328 -4.254 1 98.12 289 THR B O 1
ATOM 6082 N N . GLU B 1 290 ? -9.188 12.289 -2.98 1 97.12 290 GLU B N 1
ATOM 6083 C CA . GLU B 1 290 ? -8.461 11.422 -3.906 1 97.12 290 GLU B CA 1
ATOM 6084 C C . GLU B 1 290 ? -9.094 10.039 -3.982 1 97.12 290 GLU B C 1
ATOM 6086 O O . GLU B 1 290 ? -9.719 9.586 -3.023 1 97.12 290 GLU B O 1
ATOM 6091 N N . GLU B 1 291 ? -8.883 9.312 -5.109 1 96.44 291 GLU B N 1
ATOM 6092 C CA . GLU B 1 291 ? -9.398 7.953 -5.281 1 96.44 291 GLU B CA 1
ATOM 6093 C C . GLU B 1 291 ? -8.891 7.027 -4.18 1 96.44 291 GLU B C 1
ATOM 6095 O O . GLU B 1 291 ? -9.648 6.227 -3.633 1 96.44 291 GLU B O 1
ATOM 6100 N N . ARG B 1 292 ? -7.625 7.121 -3.801 1 96.12 292 ARG B N 1
ATOM 6101 C CA . ARG B 1 292 ? -6.996 6.289 -2.781 1 96.12 292 ARG B CA 1
ATOM 6102 C C . ARG B 1 292 ? -7.629 6.527 -1.414 1 96.12 292 ARG B C 1
ATOM 6104 O O . ARG B 1 292 ? -7.426 5.742 -0.485 1 96.12 292 ARG B O 1
ATOM 6111 N N . ALA B 1 293 ? -8.367 7.629 -1.304 1 96.75 293 ALA B N 1
ATOM 6112 C CA . ALA B 1 293 ? -9.117 7.977 -0.096 1 96.75 293 ALA B CA 1
ATOM 6113 C C . ALA B 1 293 ? -10.617 7.809 -0.309 1 96.75 293 ALA B C 1
ATOM 6115 O O . ALA B 1 293 ? -11.422 8.539 0.278 1 96.75 293 ALA B O 1
ATOM 6116 N N . TYR B 1 294 ? -11 6.965 -1.246 1 96.56 294 TYR B N 1
ATOM 6117 C CA . TYR B 1 294 ? -12.391 6.645 -1.524 1 96.56 294 TYR B CA 1
ATOM 6118 C C . TYR B 1 294 ? -13.172 7.887 -1.937 1 96.56 294 TYR B C 1
ATOM 6120 O O . TYR B 1 294 ? -14.336 8.055 -1.565 1 96.56 294 TYR B O 1
ATOM 6128 N N . PHE B 1 295 ? -12.477 8.844 -2.512 1 94.94 295 PHE B N 1
ATOM 6129 C CA . PHE B 1 295 ? -13.07 10.062 -3.055 1 94.94 295 PHE B CA 1
ATOM 6130 C C . PHE B 1 295 ? -13.719 10.891 -1.95 1 94.94 295 PHE B C 1
ATOM 6132 O O . PHE B 1 295 ? -14.664 11.641 -2.201 1 94.94 295 PHE B O 1
ATOM 6139 N N . GLY B 1 296 ? -13.281 10.609 -0.673 1 95.5 296 GLY B N 1
ATOM 6140 C CA . GLY B 1 296 ? -13.773 11.492 0.373 1 95.5 296 GLY B CA 1
ATOM 6141 C C . GLY B 1 296 ? -14.023 10.773 1.688 1 95.5 296 GLY B C 1
ATOM 6142 O O . GLY B 1 296 ? -13.227 9.938 2.104 1 95.5 296 GLY B O 1
ATOM 6143 N N . GLY B 1 297 ? -15.07 11.227 2.389 1 96.19 297 GLY B N 1
ATOM 6144 C CA . GLY B 1 297 ? -15.469 10.766 3.709 1 96.19 297 GLY B CA 1
ATOM 6145 C C . GLY B 1 297 ? -15.438 11.867 4.758 1 96.19 297 GLY B C 1
ATOM 6146 O O . GLY B 1 297 ? -16.172 11.805 5.75 1 96.19 297 GLY B O 1
ATOM 6147 N N . GLY B 1 298 ? -14.555 12.82 4.586 1 98 298 GLY B N 1
ATOM 6148 C CA . GLY B 1 298 ? -14.531 13.984 5.461 1 98 298 GLY B CA 1
ATOM 6149 C C . GLY B 1 298 ? -15.633 14.977 5.168 1 98 298 GLY B C 1
ATOM 6150 O O . GLY B 1 298 ? -16.312 14.875 4.145 1 98 298 GLY B O 1
ATOM 6151 N N . SER B 1 299 ? -15.836 15.867 6.113 1 97.69 299 SER B N 1
ATOM 6152 C CA . SER B 1 299 ? -16.875 16.875 5.949 1 97.69 299 SER B CA 1
ATOM 6153 C C . SER B 1 299 ? -16.344 18.281 6.184 1 97.69 299 SER B C 1
ATOM 6155 O O . SER B 1 299 ? -15.578 18.5 7.125 1 97.69 299 SER B O 1
ATOM 6157 N N . ASN B 1 300 ? -16.766 19.156 5.312 1 96.75 300 ASN B N 1
ATOM 6158 C CA . ASN B 1 300 ? -16.453 20.578 5.449 1 96.75 300 ASN B CA 1
ATOM 6159 C C . ASN B 1 300 ? -17.688 21.406 5.793 1 96.75 300 ASN B C 1
ATOM 6161 O O . ASN B 1 300 ? -17.656 22.641 5.723 1 96.75 300 ASN B O 1
ATOM 6165 N N . GLY B 1 301 ? -18.734 20.672 6.211 1 96.62 301 GLY B N 1
ATOM 6166 C CA . GLY B 1 301 ? -19.969 21.359 6.531 1 96.62 301 GLY B CA 1
ATOM 6167 C C . GLY B 1 301 ? -20.562 22.109 5.352 1 96.62 301 GLY B C 1
ATOM 6168 O O . GLY B 1 301 ? -20.781 21.531 4.289 1 96.62 301 GLY B O 1
ATOM 6169 N N . ILE B 1 302 ? -20.719 23.422 5.465 1 96.62 302 ILE B N 1
ATOM 6170 C CA . ILE B 1 302 ? -21.359 24.219 4.434 1 96.62 302 ILE B CA 1
ATOM 6171 C C . ILE B 1 302 ? -20.328 24.703 3.42 1 96.62 302 ILE B C 1
ATOM 6173 O O . ILE B 1 302 ? -20.688 25.266 2.375 1 96.62 302 ILE B O 1
ATOM 6177 N N . TYR B 1 303 ? -19.062 24.547 3.678 1 98 303 TYR B N 1
ATOM 6178 C CA . TYR B 1 303 ? -18 25.078 2.852 1 98 303 TYR B CA 1
ATOM 6179 C C . TYR B 1 303 ? -17.734 24.188 1.647 1 98 303 TYR B C 1
ATOM 6181 O O . TYR B 1 303 ? -18.125 23.016 1.637 1 98 303 TYR B O 1
ATOM 6189 N N . HIS B 1 304 ? -17.094 24.719 0.632 1 98.19 304 HIS B N 1
ATOM 6190 C CA . HIS B 1 304 ? -16.734 23.969 -0.56 1 98.19 304 HIS B CA 1
ATOM 6191 C C . HIS B 1 304 ? -15.227 23.734 -0.641 1 98.19 304 HIS B C 1
ATOM 6193 O O . HIS B 1 304 ? -14.445 24.516 -0.082 1 98.19 304 HIS B O 1
ATOM 6199 N N . GLY B 1 305 ? -14.891 22.703 -1.344 1 97.75 305 GLY B N 1
ATOM 6200 C CA . GLY B 1 305 ? -13.484 22.375 -1.547 1 97.75 305 GLY B CA 1
ATOM 6201 C C . GLY B 1 305 ? -12.953 21.375 -0.531 1 97.75 305 GLY B C 1
ATOM 6202 O O . GLY B 1 305 ? -13.625 21.062 0.455 1 97.75 305 GLY B O 1
ATOM 6203 N N . ALA B 1 306 ? -11.789 20.891 -0.74 1 98.31 306 ALA B N 1
ATOM 6204 C CA . ALA B 1 306 ? -11.047 19.938 0.083 1 98.31 306 ALA B CA 1
ATOM 6205 C C . ALA B 1 306 ? -9.547 20.062 -0.159 1 98.31 306 ALA B C 1
ATOM 6207 O O . ALA B 1 306 ? -9.078 21.062 -0.693 1 98.31 306 ALA B O 1
ATOM 6208 N N . LYS B 1 307 ? -8.828 19.109 0.339 1 97.94 307 LYS B N 1
ATOM 6209 C CA . LYS B 1 307 ? -7.387 19.062 0.122 1 97.94 307 LYS B CA 1
ATOM 6210 C C . LYS B 1 307 ? -7.027 19.5 -1.292 1 97.94 307 LYS B C 1
ATOM 6212 O O . LYS B 1 307 ? -7.711 19.141 -2.254 1 97.94 307 LYS B O 1
ATOM 6217 N N . PHE B 1 308 ? -6.02 20.344 -1.465 1 97.75 308 PHE B N 1
ATOM 6218 C CA . PHE B 1 308 ? -5.383 20.797 -2.695 1 97.75 308 PHE B CA 1
ATOM 6219 C C . PHE B 1 308 ? -6.008 22.109 -3.182 1 97.75 308 PHE B C 1
ATOM 6221 O O . PHE B 1 308 ? -5.441 22.781 -4.039 1 97.75 308 PHE B O 1
ATOM 6228 N N . CYS B 1 309 ? -7.133 22.5 -2.736 1 97 309 CYS B N 1
ATOM 6229 C CA . CYS B 1 309 ? -7.68 23.734 -3.287 1 97 309 CYS B CA 1
ATOM 6230 C C . CYS B 1 309 ? -7.773 24.812 -2.217 1 97 309 CYS B C 1
ATOM 6232 O O . CYS B 1 309 ? -7.648 24.531 -1.024 1 97 309 CYS B O 1
ATOM 6234 N N . MET B 1 310 ? -7.992 26.125 -2.658 1 97.69 310 MET B N 1
ATOM 6235 C CA . MET B 1 310 ? -7.922 27.281 -1.771 1 97.69 310 MET B CA 1
ATOM 6236 C C . MET B 1 310 ? -9.312 27.688 -1.299 1 97.69 310 MET B C 1
ATOM 6238 O O . MET B 1 310 ? -9.461 28.703 -0.605 1 97.69 310 MET B O 1
ATOM 6242 N N . LEU B 1 311 ? -10.312 26.938 -1.684 1 98.56 311 LEU B N 1
ATOM 6243 C CA . LEU B 1 311 ? -11.633 27.156 -1.109 1 98.56 311 LEU B CA 1
ATOM 6244 C C . LEU B 1 311 ? -11.633 26.859 0.385 1 98.56 311 LEU B C 1
ATOM 6246 O O . LEU B 1 311 ? -10.719 26.203 0.893 1 98.56 311 LEU B O 1
ATOM 6250 N N . GLU B 1 312 ? -12.641 27.297 1.062 1 98.5 312 GLU B N 1
ATOM 6251 C CA . GLU B 1 312 ? -12.688 27.203 2.516 1 98.5 312 GLU B CA 1
ATOM 6252 C C . GLU B 1 312 ? -12.484 25.75 2.973 1 98.5 312 GLU B C 1
ATOM 6254 O O . GLU B 1 312 ? -11.734 25.5 3.92 1 98.5 312 GLU B O 1
ATOM 6259 N N . GLY B 1 313 ? -13.078 24.812 2.32 1 98.38 313 GLY B N 1
ATOM 6260 C CA . GLY B 1 313 ? -12.977 23.422 2.738 1 98.38 313 GLY B CA 1
ATOM 6261 C C . GLY B 1 313 ? -11.578 22.859 2.629 1 98.38 313 GLY B C 1
ATOM 6262 O O . GLY B 1 313 ? -11.258 21.844 3.246 1 98.38 313 GLY B O 1
ATOM 6263 N N . GLY B 1 314 ? -10.711 23.484 1.819 1 98.62 314 GLY B N 1
ATOM 6264 C CA . GLY B 1 314 ? -9.344 23.031 1.646 1 98.62 314 GLY B CA 1
ATOM 6265 C C . GLY B 1 314 ? -8.383 23.625 2.656 1 98.62 314 GLY B C 1
ATOM 6266 O O . GLY B 1 314 ? -7.316 23.062 2.918 1 98.62 314 GLY B O 1
ATOM 6267 N N . ILE B 1 315 ? -8.805 24.75 3.27 1 98.75 315 ILE B N 1
ATOM 6268 C CA . ILE B 1 315 ? -7.797 25.453 4.055 1 98.75 315 ILE B CA 1
ATOM 6269 C C . ILE B 1 315 ? -8.352 25.781 5.438 1 98.75 315 ILE B C 1
ATOM 6271 O O . ILE B 1 315 ? -7.594 26.078 6.367 1 98.75 315 ILE B O 1
ATOM 6275 N N . ARG B 1 316 ? -9.664 25.906 5.668 1 98.62 316 ARG B N 1
ATOM 6276 C CA . ARG B 1 316 ? -10.258 26.125 6.984 1 98.62 316 ARG B CA 1
ATOM 6277 C C . ARG B 1 316 ? -10.258 24.844 7.809 1 98.62 316 ARG B C 1
ATOM 6279 O O . ARG B 1 316 ? -10.812 23.828 7.383 1 98.62 316 ARG B O 1
ATOM 6286 N N . VAL B 1 317 ? -9.672 24.859 8.961 1 98.75 317 VAL B N 1
ATOM 6287 C CA . VAL B 1 317 ? -9.461 23.609 9.68 1 98.75 317 VAL B CA 1
ATOM 6288 C C . VAL B 1 317 ? -9.891 23.781 11.141 1 98.75 317 VAL B C 1
ATOM 6290 O O . VAL B 1 317 ? -9.953 24.891 11.648 1 98.75 317 VAL B O 1
ATOM 6293 N N . PRO B 1 318 ? -10.266 22.656 11.82 1 98.69 318 PRO B N 1
ATOM 6294 C CA . PRO B 1 318 ? -10.406 22.734 13.273 1 98.69 318 PRO B CA 1
ATOM 6295 C C . PRO B 1 318 ? -9.102 23.062 13.977 1 98.69 318 PRO B C 1
ATOM 6297 O O . PRO B 1 318 ? -8.047 22.516 13.633 1 98.69 318 PRO B O 1
ATOM 6300 N N . ALA B 1 319 ? -9.133 23.953 14.883 1 98.88 319 ALA B N 1
ATOM 6301 C CA . ALA B 1 319 ? -7.969 24.375 15.656 1 98.88 319 ALA B CA 1
ATOM 6302 C C . ALA B 1 319 ? -8.367 24.797 17.062 1 98.88 319 ALA B C 1
ATOM 6304 O O . ALA B 1 319 ? -9.398 25.453 17.25 1 98.88 319 ALA B O 1
ATOM 6305 N N . MET B 1 320 ? -7.578 24.359 18.016 1 98.88 320 MET B N 1
ATOM 6306 C CA . MET B 1 320 ? -7.875 24.578 19.422 1 98.88 320 MET B CA 1
ATOM 6307 C C . MET B 1 320 ? -6.598 24.781 20.219 1 98.88 320 MET B C 1
ATOM 6309 O O . MET B 1 320 ? -5.527 24.312 19.812 1 98.88 320 MET B O 1
ATOM 6313 N N . ILE B 1 321 ? -6.703 25.406 21.344 1 98.94 321 ILE B N 1
ATOM 6314 C CA . ILE B 1 321 ? -5.609 25.531 22.312 1 98.94 321 ILE B CA 1
ATOM 6315 C C . ILE B 1 321 ? -6.148 25.391 23.734 1 98.94 321 ILE B C 1
ATOM 6317 O O . ILE B 1 321 ? -7.215 25.922 24.047 1 98.94 321 ILE B O 1
ATOM 6321 N N . ARG B 1 322 ? -5.449 24.594 24.531 1 98.81 322 ARG B N 1
ATOM 6322 C CA . ARG B 1 322 ? -5.785 24.375 25.938 1 98.81 322 ARG B CA 1
ATOM 6323 C C . ARG B 1 322 ? -4.586 24.656 26.828 1 98.81 322 ARG B C 1
ATOM 6325 O O . ARG B 1 322 ? -3.502 24.109 26.625 1 98.81 322 ARG B O 1
ATOM 6332 N N . TYR B 1 323 ? -4.719 25.5 27.781 1 98.69 323 TYR B N 1
ATOM 6333 C CA . TYR B 1 323 ? -3.768 25.812 28.844 1 98.69 323 TYR B CA 1
ATOM 6334 C C . TYR B 1 323 ? -4.445 26.562 29.984 1 98.69 323 TYR B C 1
ATOM 6336 O O . TYR B 1 323 ? -4.535 27.781 29.969 1 98.69 323 TYR B O 1
ATOM 6344 N N . PRO B 1 324 ? -4.801 25.859 31.016 1 97.62 324 PRO B N 1
ATOM 6345 C CA . PRO B 1 324 ? -5.66 26.469 32.031 1 97.62 324 PRO B CA 1
ATOM 6346 C C . PRO B 1 324 ? -5.02 27.672 32.719 1 97.62 324 PRO B C 1
ATOM 6348 O O . PRO B 1 324 ? -5.723 28.516 33.281 1 97.62 324 PRO B O 1
ATOM 6351 N N . LYS B 1 325 ? -3.756 27.875 32.594 1 96.62 325 LYS B N 1
ATOM 6352 C CA . LYS B 1 325 ? -3.086 28.953 33.281 1 96.62 325 LYS B CA 1
ATOM 6353 C C . LYS B 1 325 ? -3.148 30.25 32.5 1 96.62 325 LYS B C 1
ATOM 6355 O O . LYS B 1 325 ? -2.885 31.328 33.031 1 96.62 325 LYS B O 1
ATOM 6360 N N . ALA B 1 326 ? -3.506 30.141 31.188 1 96.81 326 ALA B N 1
ATOM 6361 C CA . ALA B 1 326 ? -3.451 31.375 30.406 1 96.81 326 ALA B CA 1
ATOM 6362 C C . ALA B 1 326 ? -4.582 31.422 29.375 1 96.81 326 ALA B C 1
ATOM 6364 O O . ALA B 1 326 ? -4.859 32.469 28.797 1 96.81 326 ALA B O 1
ATOM 6365 N N . VAL B 1 327 ? -5.277 30.359 29.094 1 97.88 327 VAL B N 1
ATOM 6366 C CA . VAL B 1 327 ? -6.305 30.234 28.062 1 97.88 327 VAL B CA 1
ATOM 6367 C C . VAL B 1 327 ? -7.66 29.969 28.719 1 97.88 327 VAL B C 1
ATOM 6369 O O . VAL B 1 327 ? -7.793 29.047 29.531 1 97.88 327 VAL B O 1
ATOM 6372 N N . PRO B 1 328 ? -8.664 30.797 28.438 1 98.19 328 PRO B N 1
ATOM 6373 C CA . PRO B 1 328 ? -9.984 30.531 29.016 1 98.19 328 PRO B CA 1
ATOM 6374 C C . PRO B 1 328 ? -10.586 29.219 28.516 1 98.19 328 PRO B C 1
ATOM 6376 O O . PRO B 1 328 ? -10.266 28.766 27.406 1 98.19 328 PRO B O 1
ATOM 6379 N N . ALA B 1 329 ? -11.43 28.594 29.297 1 97.88 329 ALA B N 1
ATOM 6380 C CA . ALA B 1 329 ? -12.102 27.344 28.938 1 97.88 329 ALA B CA 1
ATOM 6381 C C . ALA B 1 329 ? -13.422 27.625 28.219 1 97.88 329 ALA B C 1
ATOM 6383 O O . ALA B 1 329 ? -14 28.703 28.359 1 97.88 329 ALA B O 1
ATOM 6384 N N . MET B 1 330 ? -13.797 26.656 27.359 1 97.62 330 MET B N 1
ATOM 6385 C CA . MET B 1 330 ? -15.094 26.656 26.672 1 97.62 330 MET B CA 1
ATOM 6386 C C . MET B 1 330 ? -15.297 27.953 25.891 1 97.62 330 MET B C 1
ATOM 6388 O O . MET B 1 330 ? -16.391 28.531 25.922 1 97.62 330 MET B O 1
ATOM 6392 N N . ALA B 1 331 ? -14.211 28.5 25.328 1 98.38 331 ALA B N 1
ATOM 6393 C CA . ALA B 1 331 ? -14.297 29.766 24.609 1 98.38 331 ALA B CA 1
ATOM 6394 C C . ALA B 1 331 ? -14.203 29.531 23.094 1 98.38 331 ALA B C 1
ATOM 6396 O O . ALA B 1 331 ? -13.578 28.578 22.641 1 98.38 331 ALA B O 1
ATOM 6397 N N . VAL B 1 332 ? -14.875 30.406 22.328 1 98.31 332 VAL B N 1
ATOM 6398 C CA . VAL B 1 332 ? -14.867 30.375 20.875 1 98.31 332 VAL B CA 1
ATOM 6399 C C . VAL B 1 332 ? -14.352 31.703 20.328 1 98.31 332 VAL B C 1
ATOM 6401 O O . VAL B 1 332 ? -14.703 32.75 20.844 1 98.31 332 VAL B O 1
ATOM 6404 N N . ARG B 1 333 ? -13.445 31.703 19.484 1 98.62 333 ARG B N 1
ATOM 6405 C CA . ARG B 1 333 ? -12.938 32.875 18.797 1 98.62 333 ARG B CA 1
ATOM 6406 C C . ARG B 1 333 ? -13.188 32.781 17.297 1 98.62 333 ARG B C 1
ATOM 6408 O O . ARG B 1 333 ? -12.922 31.75 16.672 1 98.62 333 ARG B O 1
ATOM 6415 N N . ASN B 1 334 ? -13.672 33.812 16.641 1 97.31 334 ASN B N 1
ATOM 6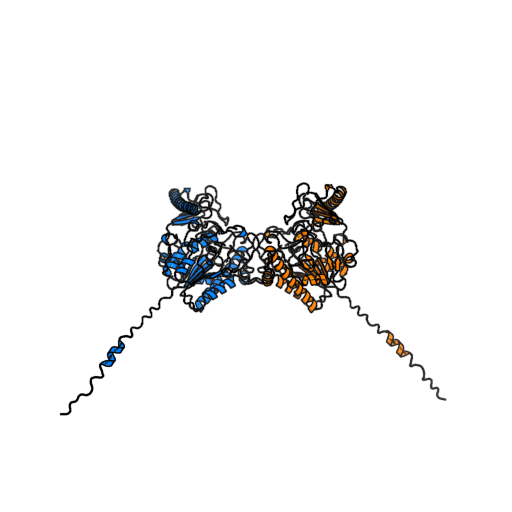416 C CA . ASN B 1 334 ? -14.062 33.781 15.242 1 97.31 334 ASN B CA 1
ATOM 6417 C C . ASN B 1 334 ? -13.164 34.656 14.391 1 97.31 334 ASN B C 1
ATOM 6419 O O . ASN B 1 334 ? -13.414 34.875 13.203 1 97.31 334 ASN B O 1
ATOM 6423 N N . GLN B 1 335 ? -12.141 35.312 15.016 1 97.56 335 GLN B N 1
ATOM 6424 C CA . GLN B 1 335 ? -11.18 36.094 14.266 1 97.56 335 GLN B CA 1
ATOM 6425 C C . GLN B 1 335 ? -10.344 35.219 13.344 1 97.56 335 GLN B C 1
ATOM 6427 O O . GLN B 1 335 ? -10.078 34.062 13.656 1 97.56 335 GLN B O 1
ATOM 6432 N N . MET B 1 336 ? -9.891 35.781 12.219 1 97.69 336 MET B N 1
ATOM 6433 C CA . MET B 1 336 ? -9.008 35.062 11.312 1 97.69 336 MET B CA 1
ATOM 6434 C C . MET B 1 336 ? -7.68 34.75 11.984 1 97.69 336 MET B C 1
ATOM 6436 O O . MET B 1 336 ? -7.059 35.625 12.586 1 97.69 336 MET B O 1
ATOM 6440 N N . ALA B 1 337 ? -7.34 33.562 11.93 1 98.5 337 ALA B N 1
ATOM 6441 C CA . ALA B 1 337 ? -6.059 33.062 12.43 1 98.5 337 ALA B CA 1
ATOM 6442 C C . ALA B 1 337 ? -5.484 31.984 11.508 1 98.5 337 ALA B C 1
ATOM 6444 O O . ALA B 1 337 ? -6.18 31.484 10.625 1 98.5 337 ALA B O 1
ATOM 6445 N N . ASN B 1 338 ? -4.242 31.703 11.633 1 98.75 338 ASN B N 1
ATOM 6446 C CA . ASN B 1 338 ? -3.533 30.812 10.719 1 98.75 338 ASN B CA 1
ATOM 6447 C C . ASN B 1 338 ? -2.504 29.969 11.445 1 98.75 338 ASN B C 1
ATOM 6449 O O . ASN B 1 338 ? -2.074 30.312 12.547 1 98.75 338 ASN B O 1
ATOM 6453 N N . SER B 1 339 ? -2.16 28.828 10.828 1 98.75 339 SER B N 1
ATOM 6454 C CA . SER B 1 339 ? -1.15 27.938 11.375 1 98.75 339 SER B CA 1
ATOM 6455 C C . SER B 1 339 ? 0.141 28.688 11.695 1 98.75 339 SER B C 1
ATOM 6457 O O . SER B 1 339 ? 0.874 28.297 12.609 1 98.75 339 SER B O 1
ATOM 6459 N N . ILE B 1 340 ? 0.492 29.703 11.031 1 98.88 340 ILE B N 1
ATOM 6460 C CA . ILE B 1 340 ? 1.729 30.469 11.164 1 98.88 340 ILE B CA 1
ATOM 6461 C C . ILE B 1 340 ? 1.734 31.203 12.508 1 98.88 340 ILE B C 1
ATOM 6463 O O . ILE B 1 340 ? 2.77 31.719 12.938 1 98.88 340 ILE B O 1
ATOM 6467 N N . ASP B 1 341 ? 0.633 31.234 13.195 1 98.94 341 ASP B N 1
ATOM 6468 C CA . ASP B 1 341 ? 0.48 32.062 14.398 1 98.94 341 ASP B CA 1
ATOM 6469 C C . ASP B 1 341 ? 0.843 31.266 15.648 1 98.94 341 ASP B C 1
ATOM 6471 O O . ASP B 1 341 ? 0.984 31.844 16.734 1 98.94 341 ASP B O 1
ATOM 6475 N N . TRP B 1 342 ? 1.032 29.938 15.531 1 98.94 342 TRP B N 1
ATOM 6476 C CA . TRP B 1 342 ? 1.229 29.109 16.719 1 98.94 342 TRP B CA 1
ATOM 6477 C C . TRP B 1 342 ? 2.586 29.391 17.359 1 98.94 342 TRP B C 1
ATOM 6479 O O . TRP B 1 342 ? 2.682 29.562 18.578 1 98.94 342 TRP B O 1
ATOM 6489 N N . LEU B 1 343 ? 3.662 29.516 16.547 1 98.88 343 LEU B N 1
ATOM 6490 C CA . LEU B 1 343 ? 4.984 29.734 17.125 1 98.88 343 LEU B CA 1
ATOM 6491 C C . LEU B 1 343 ? 5.016 31.016 17.938 1 98.88 343 LEU B C 1
ATOM 6493 O O . LEU B 1 343 ? 5.375 31 19.109 1 98.88 343 LEU B O 1
ATOM 6497 N N . PRO B 1 344 ? 4.582 32.156 17.391 1 98.88 344 PRO B N 1
ATOM 6498 C CA . PRO B 1 344 ? 4.629 33.375 18.219 1 98.88 344 PRO B CA 1
ATOM 6499 C C . PRO B 1 344 ? 3.67 33.312 19.391 1 98.88 344 PRO B C 1
ATOM 6501 O O . PRO B 1 344 ? 3.941 33.906 20.438 1 98.88 344 PRO B O 1
ATOM 6504 N N . THR B 1 345 ? 2.533 32.625 19.297 1 98.88 345 THR B N 1
ATOM 6505 C CA . THR B 1 345 ? 1.613 32.469 20.406 1 98.88 345 THR B CA 1
ATOM 6506 C C . THR B 1 345 ? 2.273 31.672 21.547 1 98.88 345 THR B C 1
ATOM 6508 O O . THR B 1 345 ? 2.273 32.125 22.703 1 98.88 345 THR B O 1
ATOM 6511 N N . LEU B 1 346 ? 2.869 30.547 21.219 1 98.88 346 LEU B N 1
ATOM 6512 C CA . LEU B 1 346 ? 3.531 29.688 22.203 1 98.88 346 LEU B CA 1
ATOM 6513 C C . LEU B 1 346 ? 4.734 30.406 22.812 1 98.88 346 LEU B C 1
ATOM 6515 O O . LEU B 1 346 ? 4.984 30.281 24.016 1 98.88 346 LEU B O 1
ATOM 6519 N N . ALA B 1 347 ? 5.465 31.125 21.984 1 98.69 347 ALA B N 1
ATOM 6520 C CA . ALA B 1 347 ? 6.613 31.891 22.469 1 98.69 347 ALA B CA 1
ATOM 6521 C C . ALA B 1 347 ? 6.18 32.938 23.484 1 98.69 347 ALA B C 1
ATOM 6523 O O . ALA B 1 347 ? 6.859 33.156 24.484 1 98.69 347 ALA B O 1
ATOM 6524 N N . GLU B 1 348 ? 5.078 33.594 23.203 1 98.38 348 GLU B N 1
ATOM 6525 C CA . GLU B 1 348 ? 4.582 34.594 24.141 1 98.38 348 GLU B CA 1
ATOM 6526 C C . GLU B 1 348 ? 4.184 33.938 25.469 1 98.38 348 GLU B C 1
ATOM 6528 O O . GLU B 1 348 ? 4.535 34.469 26.531 1 98.38 348 GLU B O 1
ATOM 6533 N N . ILE B 1 349 ? 3.48 32.844 25.422 1 98.25 349 ILE B N 1
ATOM 6534 C CA . ILE B 1 349 ? 3.023 32.156 26.641 1 98.25 349 ILE B CA 1
ATOM 6535 C C . ILE B 1 349 ? 4.227 31.719 27.453 1 98.25 349 ILE B C 1
ATOM 6537 O O . ILE B 1 349 ? 4.215 31.812 28.688 1 98.25 349 ILE B O 1
ATOM 6541 N N . THR B 1 350 ? 5.281 31.281 26.828 1 97.81 350 THR B N 1
ATOM 6542 C CA . THR B 1 350 ? 6.406 30.656 27.516 1 97.81 350 THR B CA 1
ATOM 6543 C C . THR 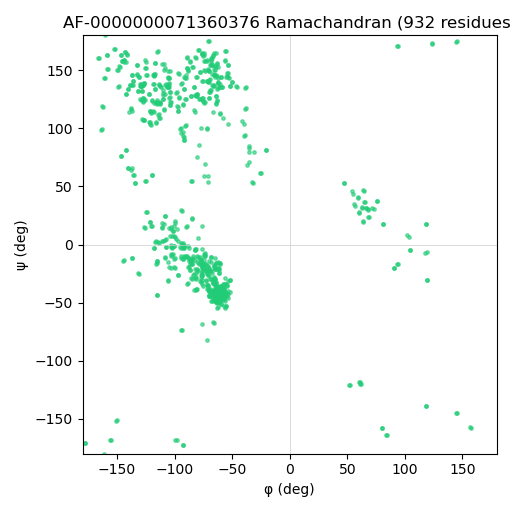B 1 350 ? 7.488 31.688 27.828 1 97.81 350 THR B C 1
ATOM 6545 O O . THR B 1 350 ? 8.453 31.375 28.531 1 97.81 350 THR B O 1
ATOM 6548 N N . GLY B 1 351 ? 7.367 32.844 27.266 1 97.44 351 GLY B N 1
ATOM 6549 C CA . GLY B 1 351 ? 8.414 33.844 27.422 1 97.44 351 GLY B CA 1
ATOM 6550 C C . GLY B 1 351 ? 9.664 33.531 26.625 1 97.44 351 GLY B C 1
ATOM 6551 O O . GLY B 1 351 ? 10.773 33.844 27.047 1 97.44 351 GLY B O 1
ATOM 6552 N N . THR B 1 352 ? 9.484 32.875 25.516 1 97.88 352 THR B N 1
ATOM 6553 C CA . THR B 1 352 ? 10.594 32.469 24.672 1 97.88 352 THR B CA 1
ATOM 6554 C C . THR B 1 352 ? 10.867 33.5 23.578 1 97.88 352 THR B C 1
ATOM 6556 O O . THR B 1 352 ? 9.938 34 22.953 1 97.88 352 THR B O 1
ATOM 6559 N N . ASP B 1 353 ? 12.156 33.781 23.312 1 97.56 353 ASP B N 1
ATOM 6560 C CA . ASP B 1 353 ? 12.531 34.688 22.234 1 97.56 353 ASP B CA 1
ATOM 6561 C C . ASP B 1 353 ? 12.57 33.969 20.891 1 97.56 353 ASP B C 1
ATOM 6563 O O . ASP B 1 353 ? 13.094 32.875 20.797 1 97.56 353 ASP B O 1
ATOM 6567 N N . ILE B 1 354 ? 12.016 34.594 19.906 1 98.06 354 ILE B N 1
ATOM 6568 C CA . ILE B 1 354 ? 12.094 34.094 18.531 1 98.06 354 ILE B CA 1
ATOM 6569 C C . ILE B 1 354 ? 13.227 34.812 17.797 1 98.06 354 ILE B C 1
ATOM 6571 O O . ILE B 1 354 ? 13.188 36.031 17.594 1 98.06 354 ILE B O 1
ATOM 6575 N N . PRO B 1 355 ? 14.188 34.094 17.375 1 97.19 355 PRO B N 1
ATOM 6576 C CA . PRO B 1 355 ? 15.227 34.719 16.562 1 97.19 355 PRO B CA 1
ATOM 6577 C C . PRO B 1 355 ? 14.68 35.281 15.258 1 97.19 355 PRO B C 1
ATOM 6579 O O . PRO B 1 355 ? 13.812 34.688 14.625 1 97.19 355 PRO B O 1
ATOM 6582 N N . ASN B 1 356 ? 15.125 36.438 14.867 1 95 356 ASN B N 1
ATOM 6583 C CA . ASN B 1 356 ? 14.695 37.094 13.641 1 95 356 ASN B CA 1
ATOM 6584 C C . ASN B 1 356 ? 13.18 37.219 13.578 1 95 356 ASN B C 1
ATOM 6586 O O . ASN B 1 356 ? 12.57 36.938 12.555 1 95 356 ASN B O 1
ATOM 6590 N N . LYS B 1 357 ? 12.648 37.625 14.594 1 96.12 357 LYS B N 1
ATOM 6591 C CA . LYS B 1 357 ? 11.203 37.688 14.758 1 96.12 357 LYS B CA 1
ATOM 6592 C C . LYS B 1 357 ? 10.57 38.531 13.648 1 96.12 357 LYS B C 1
ATOM 6594 O O . LYS B 1 357 ? 9.438 38.25 13.227 1 96.12 357 LYS B O 1
ATOM 6599 N N . GLU B 1 358 ? 11.258 39.469 13.133 1 94.25 358 GLU B N 1
ATOM 6600 C CA . GLU B 1 358 ? 10.734 40.344 12.094 1 94.25 358 GLU B CA 1
ATOM 6601 C C . GLU B 1 358 ? 10.555 39.594 10.781 1 94.25 358 GLU B C 1
ATOM 6603 O O . GLU B 1 358 ? 9.852 40.062 9.883 1 94.25 358 GLU B O 1
ATOM 6608 N N . GLU B 1 359 ? 11.117 38.5 10.711 1 95.12 359 GLU B N 1
ATOM 6609 C CA . GLU B 1 359 ? 11.094 37.75 9.461 1 95.12 359 GLU B CA 1
ATOM 6610 C C . GLU B 1 359 ? 9.922 36.781 9.414 1 95.12 359 GLU B C 1
ATOM 6612 O O . GLU B 1 359 ? 9.609 36.219 8.359 1 95.12 359 GLU B O 1
ATOM 6617 N N . ILE B 1 360 ? 9.281 36.562 10.555 1 97.75 360 ILE B N 1
ATOM 6618 C CA . ILE B 1 360 ? 8.18 35.594 10.547 1 97.75 360 ILE B CA 1
ATOM 6619 C C . ILE B 1 360 ? 6.875 36.312 10.188 1 97.75 360 ILE B C 1
ATOM 6621 O O . ILE B 1 360 ? 6.734 37.5 10.43 1 97.75 360 ILE B O 1
ATOM 6625 N N . ASP B 1 361 ? 6.012 35.562 9.562 1 98.5 361 ASP B N 1
ATOM 6626 C CA . ASP B 1 361 ? 4.715 36.094 9.148 1 98.5 361 ASP B CA 1
ATOM 6627 C C . ASP B 1 361 ? 3.693 36 10.273 1 98.5 361 ASP B C 1
ATOM 6629 O O . ASP B 1 361 ? 2.762 36.812 10.344 1 98.5 361 ASP B O 1
ATOM 6633 N N . GLY B 1 362 ? 3.832 35.031 11.164 1 98.75 362 GLY B N 1
ATOM 6634 C CA . GLY B 1 362 ? 2.869 34.75 12.211 1 98.75 362 GLY B CA 1
ATOM 6635 C C . GLY B 1 362 ? 2.807 35.844 13.273 1 98.75 362 GLY B C 1
ATOM 6636 O O . GLY B 1 362 ? 3.775 36.562 13.477 1 98.75 362 GLY B O 1
ATOM 6637 N N . LYS B 1 363 ? 1.7 35.906 13.906 1 98.62 363 LYS B N 1
ATOM 6638 C CA . LYS B 1 363 ? 1.452 36.812 15.023 1 98.62 363 LYS B CA 1
ATOM 6639 C C . LYS B 1 363 ? 0.813 36.094 16.203 1 98.62 363 LYS B C 1
ATOM 6641 O O . LYS B 1 363 ? 0.015 35.188 16 1 98.62 363 LYS B O 1
ATOM 6646 N N . SER B 1 364 ? 1.158 36.531 17.359 1 98.81 364 SER B N 1
ATOM 6647 C CA . SER B 1 364 ? 0.598 35.906 18.547 1 98.81 364 SER B CA 1
ATOM 6648 C C . SER B 1 364 ? -0.921 36.031 18.578 1 98.81 364 SER B C 1
ATOM 6650 O O . SER B 1 364 ? -1.458 37.125 18.344 1 98.81 364 SER B O 1
ATOM 6652 N N . LEU B 1 365 ? -1.58 34.969 18.969 1 98.81 365 LEU B N 1
ATOM 6653 C CA . LEU B 1 365 ? -3.037 34.938 19.047 1 98.81 365 LEU B CA 1
ATOM 6654 C C . LEU B 1 365 ? -3.51 35.312 20.453 1 98.81 365 LEU B C 1
ATOM 6656 O O . LEU B 1 365 ? -4.715 35.375 20.703 1 98.81 365 LEU B O 1
ATOM 6660 N N . MET B 1 366 ? -2.625 35.625 21.375 1 98.69 366 MET B N 1
ATOM 6661 C CA . MET B 1 366 ? -2.996 35.875 22.766 1 98.69 366 MET B CA 1
ATOM 6662 C C . MET B 1 366 ? -3.99 37.031 22.859 1 98.69 366 MET B C 1
ATOM 6664 O O . MET B 1 366 ? -4.941 36.969 23.641 1 98.69 366 MET B O 1
ATOM 6668 N N . PRO B 1 367 ? -3.875 38.062 22.047 1 98.56 367 PRO B N 1
ATOM 6669 C CA . PRO B 1 367 ? -4.883 39.125 22.125 1 98.56 367 PRO B CA 1
ATOM 6670 C C . PRO B 1 367 ? -6.297 38.625 21.844 1 98.56 367 PRO B C 1
ATOM 6672 O O . PRO B 1 367 ? -7.238 39 22.547 1 98.56 367 PRO B O 1
ATOM 6675 N N . ILE B 1 368 ? -6.457 37.75 20.859 1 97.81 368 ILE B N 1
ATOM 6676 C CA . ILE B 1 368 ? -7.805 37.281 20.531 1 97.81 368 ILE B CA 1
ATOM 6677 C C . ILE B 1 368 ? -8.219 36.188 21.484 1 97.81 368 ILE B C 1
ATOM 6679 O O . ILE B 1 368 ? -9.414 36 21.766 1 97.81 368 ILE B O 1
ATOM 6683 N N . ILE B 1 369 ? -7.223 35.438 22.016 1 98.62 369 ILE B N 1
ATOM 6684 C CA . ILE B 1 369 ? -7.52 34.438 23.031 1 98.62 369 ILE B CA 1
ATOM 6685 C C . ILE B 1 369 ? -8.055 35.094 24.297 1 98.62 369 ILE B C 1
ATOM 6687 O O . ILE B 1 369 ? -9.031 34.625 24.891 1 98.62 369 ILE B O 1
ATOM 6691 N N . ASN B 1 370 ? -7.527 36.25 24.656 1 97.44 370 ASN B N 1
ATOM 6692 C CA . ASN B 1 370 ? -7.852 36.969 25.891 1 97.44 370 ASN B CA 1
ATOM 6693 C C . ASN B 1 370 ? -9.117 37.812 25.75 1 97.44 370 ASN B C 1
ATOM 6695 O O . ASN B 1 370 ? -9.773 38.094 26.734 1 97.44 370 ASN B O 1
ATOM 6699 N N . ASP B 1 371 ? -9.406 38.188 24.484 1 97.5 371 ASP B N 1
ATOM 6700 C CA . ASP B 1 371 ? -10.523 39.125 24.266 1 97.5 371 ASP B CA 1
ATOM 6701 C C . ASP B 1 371 ? -11.336 38.719 23.031 1 97.5 371 ASP B C 1
ATOM 6703 O O . ASP B 1 371 ? -10.875 38.875 21.906 1 97.5 371 ASP B O 1
ATOM 6707 N N . ILE B 1 372 ? -12.547 38.344 23.25 1 96.38 372 ILE B N 1
ATOM 6708 C CA . ILE B 1 372 ? -13.43 37.844 22.203 1 96.38 372 ILE B CA 1
ATOM 6709 C C . ILE B 1 372 ? -13.727 38.969 21.219 1 96.38 372 ILE B C 1
ATOM 6711 O O . ILE B 1 372 ? -14.078 38.719 20.062 1 96.38 372 ILE B O 1
ATOM 6715 N N . ASN B 1 373 ? -13.5 40.219 21.625 1 96.62 373 ASN B N 1
ATOM 6716 C CA . ASN B 1 373 ? -13.844 41.344 20.781 1 96.62 373 ASN B CA 1
ATOM 6717 C C . ASN B 1 373 ? -12.609 41.938 20.109 1 96.62 373 ASN B C 1
ATOM 6719 O O . ASN B 1 373 ? -12.711 42.906 19.359 1 96.62 373 ASN B O 1
ATOM 6723 N N . ALA B 1 374 ? -11.461 41.375 20.391 1 97.5 374 ALA B N 1
ATOM 6724 C CA . ALA B 1 374 ? -10.25 41.875 19.766 1 97.5 374 ALA B CA 1
ATOM 6725 C C . ALA B 1 374 ? -10.297 41.656 18.25 1 97.5 374 ALA B C 1
ATOM 6727 O O . ALA B 1 374 ? -10.859 40.688 17.766 1 97.5 374 ALA B O 1
ATOM 6728 N N . PRO B 1 375 ? -9.75 42.594 17.5 1 96.81 375 PRO B N 1
ATOM 6729 C CA . PRO B 1 375 ? -9.656 42.344 16.062 1 96.81 375 PRO B CA 1
ATOM 6730 C C . PRO B 1 375 ? -8.664 41.219 15.727 1 96.81 375 PRO B C 1
ATOM 6732 O O . PRO B 1 375 ? -7.789 40.906 16.531 1 96.81 375 PRO B O 1
ATOM 6735 N N . SER B 1 376 ? -8.883 40.688 14.547 1 97.38 376 SER B N 1
ATOM 6736 C CA . SER B 1 376 ? -7.902 39.75 14.062 1 97.38 376 SER B CA 1
ATOM 6737 C C . SER B 1 376 ? -6.5 40.344 14.055 1 97.38 376 SER B C 1
ATOM 6739 O O . SER B 1 376 ? -6.328 41.531 13.781 1 97.38 376 SER B O 1
ATOM 6741 N N . GLN B 1 377 ? -5.547 39.5 14.344 1 97.38 377 GLN B N 1
ATOM 6742 C CA . GLN B 1 377 ? -4.164 39.969 14.32 1 97.38 377 GLN B CA 1
ATOM 6743 C C . GLN B 1 377 ? -3.701 40.25 12.898 1 97.38 377 GLN B C 1
ATOM 6745 O O . GLN B 1 377 ? -2.73 40.969 12.688 1 97.38 377 GLN B O 1
ATOM 6750 N N . HIS B 1 378 ? -4.371 39.656 11.938 1 97.62 378 HIS B N 1
ATOM 6751 C CA . HIS B 1 378 ? -4.031 39.812 10.531 1 97.62 378 HIS B CA 1
ATOM 6752 C C . HIS B 1 378 ? -5.082 40.625 9.797 1 97.62 378 HIS B C 1
ATOM 6754 O O . HIS B 1 378 ? -6.273 40.344 9.867 1 97.62 378 HIS B O 1
ATOM 6760 N N . GLU B 1 379 ? -4.598 41.594 9.086 1 96.69 379 GLU B N 1
ATOM 6761 C CA . GLU B 1 379 ? -5.48 42.281 8.164 1 96.69 379 GLU B CA 1
ATOM 6762 C C . GLU B 1 379 ? -5.641 41.5 6.855 1 96.69 379 GLU B C 1
ATOM 6764 O O . GLU B 1 379 ? -6.711 41.531 6.246 1 96.69 379 GLU B O 1
ATOM 6769 N N . VAL B 1 380 ? -4.562 40.938 6.406 1 98.31 380 VAL B N 1
ATOM 6770 C CA . VAL B 1 380 ? -4.504 40.219 5.133 1 98.31 380 VAL B CA 1
ATOM 6771 C C . VAL B 1 380 ? -3.887 38.844 5.34 1 98.31 380 VAL B C 1
ATOM 6773 O O . VAL B 1 380 ? -2.938 38.688 6.113 1 98.31 380 VAL B O 1
ATOM 6776 N N . LEU B 1 381 ? -4.465 37.844 4.734 1 98.56 381 LEU B N 1
ATOM 6777 C CA . LEU B 1 381 ? -3.891 36.5 4.648 1 98.56 381 LEU B CA 1
ATOM 6778 C C . LEU B 1 381 ? -3.637 36.125 3.197 1 98.56 381 LEU B C 1
ATOM 6780 O O . LEU B 1 381 ? -4.402 36.5 2.305 1 98.56 381 LEU B O 1
ATOM 6784 N N . HIS B 1 382 ? -2.559 35.375 2.967 1 98.56 382 HIS B N 1
ATOM 6785 C CA . HIS B 1 382 ? -2.182 34.938 1.63 1 98.56 382 HIS B CA 1
ATOM 6786 C C . HIS B 1 382 ? -2.059 33.406 1.572 1 98.56 382 HIS B C 1
ATOM 6788 O O . HIS B 1 382 ? -1.654 32.781 2.551 1 98.56 382 HIS B O 1
ATOM 6794 N N . TRP B 1 383 ? -2.418 32.812 0.437 1 98.56 383 TRP B N 1
ATOM 6795 C CA . TRP B 1 383 ? -2.188 31.391 0.128 1 98.56 383 TRP B CA 1
ATOM 6796 C C . TRP B 1 383 ? -1.667 31.234 -1.295 1 98.56 383 TRP B C 1
ATOM 6798 O O . TRP B 1 383 ? -2.096 31.938 -2.207 1 98.56 383 TRP B O 1
ATOM 6808 N N . ALA B 1 384 ? -0.744 30.344 -1.438 1 97.31 384 ALA B N 1
ATOM 6809 C CA . ALA B 1 384 ? -0.279 29.969 -2.771 1 97.31 384 ALA B CA 1
ATOM 6810 C C . ALA B 1 384 ? 0.42 28.609 -2.75 1 97.31 384 ALA B C 1
ATOM 6812 O O . ALA B 1 384 ? 1.054 28.25 -1.757 1 97.31 384 ALA B O 1
ATOM 6813 N N . THR B 1 385 ? 0.208 27.859 -3.799 1 92.62 385 THR B N 1
ATOM 6814 C CA . THR B 1 385 ? 0.975 26.625 -4.008 1 92.62 385 THR B CA 1
ATOM 6815 C C . THR B 1 385 ? 1.646 26.641 -5.379 1 92.62 385 THR B C 1
ATOM 6817 O O . THR B 1 385 ? 1.22 27.375 -6.281 1 92.62 385 THR B O 1
ATOM 6820 N N . GLY B 1 386 ? 2.703 25.844 -5.492 1 95.25 386 GLY B N 1
ATOM 6821 C CA . GLY B 1 386 ? 3.441 25.781 -6.746 1 95.25 386 GLY B CA 1
ATOM 6822 C C . GLY B 1 386 ? 4.48 26.875 -6.871 1 95.25 386 GLY B C 1
ATOM 6823 O O . GLY B 1 386 ? 4.848 27.516 -5.875 1 95.25 386 GLY B O 1
ATOM 6824 N N . ASP B 1 387 ? 4.965 27.094 -8.094 1 95.31 387 ASP B N 1
ATOM 6825 C CA . ASP B 1 387 ? 6.004 28.062 -8.391 1 95.31 387 ASP B CA 1
ATOM 6826 C C . ASP B 1 387 ? 5.43 29.484 -8.422 1 95.31 387 ASP B C 1
ATOM 6828 O O . ASP B 1 387 ? 4.5 29.766 -9.172 1 95.31 387 ASP B O 1
ATOM 6832 N N . PRO B 1 388 ? 6.02 30.375 -7.613 1 96.06 388 PRO B N 1
ATOM 6833 C CA . PRO B 1 388 ? 5.492 31.734 -7.586 1 96.06 388 PRO B CA 1
ATOM 6834 C C . PRO B 1 388 ? 5.559 32.438 -8.945 1 96.06 388 PRO B C 1
ATOM 6836 O O . PRO B 1 388 ? 4.844 33.406 -9.188 1 96.06 388 PRO B O 1
ATOM 6839 N N . GLU B 1 389 ? 6.344 31.891 -9.859 1 96.12 389 GLU B N 1
ATOM 6840 C CA . GLU B 1 389 ? 6.441 32.469 -11.203 1 96.12 389 GLU B CA 1
ATOM 6841 C C . GLU B 1 389 ? 5.34 31.922 -12.117 1 96.12 389 GLU B C 1
ATOM 6843 O O . GLU B 1 389 ? 5.105 32.469 -13.195 1 96.12 389 GLU B O 1
ATOM 6848 N N . SER B 1 390 ? 4.734 30.875 -11.625 1 95.69 390 SER B N 1
ATOM 6849 C CA . SER B 1 390 ? 3.689 30.281 -12.445 1 95.69 390 SER B CA 1
ATOM 6850 C C . SER B 1 390 ? 2.463 31.172 -12.531 1 95.69 390 SER B C 1
ATOM 6852 O O . SER B 1 390 ? 2.068 31.797 -11.531 1 95.69 390 SER B O 1
ATOM 6854 N N . THR B 1 391 ? 1.829 31.234 -13.68 1 94 391 THR B N 1
ATOM 6855 C CA . THR B 1 391 ? 0.626 32.031 -13.867 1 94 391 THR B CA 1
ATOM 6856 C C . THR B 1 391 ? -0.624 31.172 -13.805 1 94 391 THR B C 1
ATOM 6858 O O . THR B 1 391 ? -1.745 31.672 -13.891 1 94 391 THR B O 1
ATOM 6861 N N . THR B 1 392 ? -0.445 29.891 -13.625 1 95.31 392 THR B N 1
ATOM 6862 C CA . THR B 1 392 ? -1.58 28.969 -13.695 1 95.31 392 THR B CA 1
ATOM 6863 C C . THR B 1 392 ? -1.834 28.312 -12.344 1 95.31 392 THR B C 1
ATOM 6865 O O . THR B 1 392 ? -2.885 27.703 -12.125 1 95.31 392 THR B O 1
ATOM 6868 N N . ASP B 1 393 ? -0.838 28.438 -11.445 1 96.5 393 ASP B N 1
ATOM 6869 C CA . ASP B 1 393 ? -1.041 27.859 -10.117 1 96.5 393 ASP B CA 1
ATOM 6870 C C . ASP B 1 393 ? -2.082 28.656 -9.328 1 96.5 393 ASP B C 1
ATOM 6872 O O . ASP B 1 393 ? -2.227 29.859 -9.523 1 96.5 393 ASP B O 1
ATOM 6876 N N . SER B 1 394 ? -2.793 27.953 -8.469 1 97.62 394 SER B N 1
ATOM 6877 C CA . SER B 1 394 ? -3.865 28.578 -7.691 1 97.62 394 SER B CA 1
ATOM 6878 C C . SER B 1 394 ? -3.312 29.375 -6.523 1 97.62 394 SER B C 1
ATOM 6880 O O . SER B 1 394 ? -2.287 29.016 -5.941 1 97.62 394 SER B O 1
ATOM 6882 N N . TRP B 1 395 ? -4.012 30.422 -6.172 1 98.31 395 TRP B N 1
ATOM 6883 C CA . TRP B 1 395 ? -3.691 31.25 -5.02 1 98.31 395 TRP B CA 1
ATOM 6884 C C . TRP B 1 395 ? -4.945 31.906 -4.457 1 98.31 395 TRP B C 1
ATOM 6886 O O . TRP B 1 395 ? -6.02 31.828 -5.059 1 98.31 395 TRP B O 1
ATOM 6896 N N . ALA B 1 396 ? -4.836 32.5 -3.26 1 98.88 396 ALA B N 1
ATOM 6897 C CA . ALA B 1 396 ? -5.902 33.281 -2.637 1 98.88 396 ALA B CA 1
ATOM 6898 C C . ALA B 1 396 ? -5.332 34.375 -1.75 1 98.88 396 ALA B C 1
ATOM 6900 O O . ALA B 1 396 ? -4.219 34.25 -1.236 1 98.88 396 ALA B O 1
ATOM 6901 N N . VAL B 1 397 ? -6.047 35.406 -1.658 1 98.88 397 VAL B N 1
ATOM 6902 C CA . VAL B 1 397 ? -5.777 36.5 -0.717 1 98.88 397 VAL B CA 1
ATOM 6903 C C . VAL B 1 397 ? -7.082 36.938 -0.059 1 98.88 397 VAL B C 1
ATOM 6905 O O . VAL B 1 397 ? -8.125 37.031 -0.715 1 98.88 397 VAL B O 1
ATOM 6908 N N . ARG B 1 398 ? -7.012 37.156 1.196 1 98.75 398 ARG B N 1
ATOM 6909 C CA . ARG B 1 398 ? -8.188 37.594 1.933 1 98.75 398 ARG B CA 1
ATOM 6910 C C . ARG B 1 398 ? -7.887 38.844 2.756 1 98.75 398 ARG B C 1
ATOM 6912 O O . ARG B 1 398 ? -6.852 38.906 3.422 1 98.75 398 ARG B O 1
ATOM 6919 N N . LYS B 1 399 ? -8.695 39.812 2.695 1 98.56 399 LYS B N 1
ATOM 6920 C CA . LYS B 1 399 ? -8.703 41.031 3.525 1 98.56 399 LYS B CA 1
ATOM 6921 C C . LYS B 1 399 ? -10.078 41.25 4.145 1 98.56 399 LYS B C 1
ATOM 6923 O O . LYS B 1 399 ? -11.016 41.688 3.461 1 98.56 399 LYS B O 1
ATOM 6928 N N . GLY B 1 400 ? -10.156 41 5.457 1 96.69 400 GLY B N 1
ATOM 6929 C CA . GLY B 1 400 ? -11.453 41.062 6.105 1 96.69 400 GLY B CA 1
ATOM 6930 C C . GLY B 1 400 ? -12.453 40.094 5.535 1 96.69 400 GLY B C 1
ATOM 6931 O O . GLY B 1 400 ? -12.188 38.875 5.484 1 96.69 400 GLY B O 1
ATOM 6932 N N . ASN B 1 401 ? -13.547 40.625 4.988 1 96.94 401 ASN B N 1
ATOM 6933 C CA . ASN B 1 401 ? -14.609 39.75 4.492 1 96.94 401 ASN B CA 1
ATOM 6934 C C . ASN B 1 401 ? -14.445 39.469 3.006 1 96.94 401 ASN B C 1
ATOM 6936 O O . ASN B 1 401 ? -15.219 38.688 2.432 1 96.94 401 ASN B O 1
ATOM 6940 N N . TRP B 1 402 ? -13.367 40.031 2.42 1 98.75 402 TRP B N 1
ATOM 6941 C CA . TRP B 1 402 ? -13.188 39.844 0.983 1 98.75 402 TRP B CA 1
ATOM 6942 C C . TRP B 1 402 ? -12.094 38.812 0.695 1 98.75 402 TRP B C 1
ATOM 6944 O O . TRP B 1 402 ? -11.008 38.875 1.271 1 98.75 402 TRP B O 1
ATOM 6954 N N . LYS B 1 403 ? -12.414 37.875 -0.166 1 98.88 403 LYS B N 1
ATOM 6955 C CA . LYS B 1 403 ? -11.453 36.875 -0.591 1 98.88 403 LYS B CA 1
ATOM 6956 C C . LYS B 1 403 ? -11.359 36.812 -2.113 1 98.88 403 LYS B C 1
ATOM 6958 O O . LYS B 1 403 ? -12.383 36.781 -2.801 1 98.88 403 LYS B O 1
ATOM 6963 N N . LEU B 1 404 ? -10.18 36.938 -2.611 1 98.88 404 LEU B N 1
ATOM 6964 C CA . LEU B 1 404 ? -9.922 36.781 -4.039 1 98.88 404 LEU B CA 1
ATOM 6965 C C . LEU B 1 404 ? -9.141 35.5 -4.316 1 98.88 404 LEU B C 1
ATOM 6967 O O . LEU B 1 404 ? -8.102 35.281 -3.695 1 98.88 404 LEU B O 1
ATOM 6971 N N . LEU B 1 405 ? -9.703 34.688 -5.188 1 98.81 405 LEU B N 1
ATOM 6972 C CA . LEU B 1 405 ? -9.031 33.5 -5.645 1 98.81 405 LEU B CA 1
ATOM 6973 C C . LEU B 1 405 ? -8.523 33.656 -7.074 1 98.81 405 LEU B C 1
ATOM 6975 O O . LEU B 1 405 ? -9.219 34.219 -7.922 1 98.81 405 LEU B O 1
ATOM 6979 N N . GLY B 1 406 ? -7.336 33.219 -7.262 1 98.56 406 GLY B N 1
ATOM 6980 C CA . GLY B 1 406 ? -6.805 33.125 -8.609 1 98.56 406 GLY B CA 1
ATOM 6981 C C . GLY B 1 406 ? -6.723 31.672 -9.102 1 98.56 406 GLY B C 1
ATOM 6982 O O . GLY B 1 406 ? -6.293 30.781 -8.367 1 98.56 406 GLY B O 1
ATOM 6983 N N . ASN B 1 407 ? -7.156 31.453 -10.359 1 97.75 407 ASN B N 1
ATOM 6984 C CA . ASN B 1 407 ? -7.184 30.125 -10.961 1 97.75 407 ASN B CA 1
ATOM 6985 C C . ASN B 1 407 ? -7.809 29.094 -10.023 1 97.75 407 ASN B C 1
ATOM 6987 O O . ASN B 1 407 ? -7.211 28.047 -9.75 1 97.75 407 ASN B O 1
ATOM 6991 N N . PRO B 1 408 ? -9.023 29.391 -9.531 1 97.88 408 PRO B N 1
ATOM 6992 C CA . PRO B 1 408 ? -9.617 28.469 -8.555 1 97.88 408 PRO B CA 1
ATOM 6993 C C . PRO B 1 408 ? -10.055 27.141 -9.172 1 97.88 408 PRO B C 1
ATOM 6995 O O . PRO B 1 408 ? -10.328 27.078 -10.375 1 97.88 408 PRO B O 1
ATOM 6998 N N . TRP B 1 409 ? -10.031 26.156 -8.414 1 96.75 409 TRP B N 1
ATOM 6999 C CA . TRP B 1 409 ? -10.641 24.859 -8.727 1 96.75 409 TRP B CA 1
ATOM 7000 C C . TRP B 1 409 ? -11.172 24.188 -7.465 1 96.75 409 TRP B C 1
ATOM 7002 O O . TRP B 1 409 ? -10.922 24.656 -6.352 1 96.75 409 TRP B O 1
ATOM 7012 N N . ASP B 1 410 ? -12.008 23.234 -7.652 1 97.69 410 ASP B N 1
ATOM 7013 C CA . ASP B 1 410 ? -12.656 22.547 -6.539 1 97.69 410 ASP B CA 1
ATOM 7014 C C . ASP B 1 410 ? -12.344 21.047 -6.559 1 97.69 410 ASP B C 1
ATOM 7016 O O . ASP B 1 410 ? -12.867 20.312 -7.391 1 97.69 410 ASP B O 1
ATOM 7020 N N . SER B 1 411 ? -11.617 20.578 -5.578 1 96.38 411 SER B N 1
ATOM 7021 C CA . SER B 1 411 ? -11.211 19.188 -5.523 1 96.38 411 SER B CA 1
ATOM 7022 C C . SER B 1 411 ? -12.398 18.281 -5.199 1 96.38 411 SER B C 1
ATOM 7024 O O . SER B 1 411 ? -12.344 17.078 -5.438 1 96.38 411 SER B O 1
ATOM 7026 N N . GLU B 1 412 ? -13.477 18.797 -4.672 1 96.44 412 GLU B N 1
ATOM 7027 C CA . GLU B 1 412 ? -14.695 18.031 -4.434 1 96.44 412 GLU B CA 1
ATOM 7028 C C . GLU B 1 412 ? -15.578 17.984 -5.68 1 96.44 412 GLU B C 1
ATOM 7030 O O . GLU B 1 412 ? -16.516 17.188 -5.754 1 96.44 412 GLU B O 1
ATOM 7035 N N . LYS B 1 413 ? -15.336 18.844 -6.617 1 95.06 413 LYS B N 1
ATOM 7036 C CA . LYS B 1 413 ? -16.016 18.906 -7.91 1 95.06 413 LYS B CA 1
ATOM 7037 C C . LYS B 1 413 ? -17.469 19.312 -7.746 1 95.06 413 LYS B C 1
ATOM 7039 O O . LYS B 1 413 ? -18.344 18.844 -8.484 1 95.06 413 LYS B O 1
ATOM 7044 N N . GLU B 1 414 ? -17.75 20.078 -6.727 1 96.19 414 GLU B N 1
ATOM 7045 C CA . GLU B 1 414 ? -19.094 20.594 -6.52 1 96.19 414 GLU B CA 1
ATOM 7046 C C . GLU B 1 414 ? -19.297 21.922 -7.238 1 96.19 414 GLU B C 1
ATOM 7048 O O . GLU B 1 414 ? -20.422 22.281 -7.613 1 96.19 414 GLU B O 1
ATOM 7053 N N . LEU B 1 415 ? -18.219 22.703 -7.312 1 97.25 415 LEU B N 1
ATOM 7054 C CA . LEU B 1 415 ? -18.234 23.969 -8.039 1 97.25 415 LEU B CA 1
ATOM 7055 C C . LEU B 1 415 ? -17.469 23.844 -9.352 1 97.25 415 LEU B C 1
ATOM 7057 O O . LEU B 1 415 ? -16.453 23.156 -9.414 1 97.25 415 LEU B O 1
ATOM 7061 N N . THR B 1 416 ? -17.953 24.516 -10.359 1 96.69 416 THR B N 1
ATOM 7062 C CA . THR B 1 416 ? -17.266 24.609 -11.648 1 96.69 416 THR B CA 1
ATOM 7063 C C . THR B 1 416 ? -16.812 26.047 -11.914 1 96.69 416 THR B C 1
ATOM 7065 O O . THR B 1 416 ? -17.547 27 -11.633 1 96.69 416 THR B O 1
ATOM 7068 N N . PHE B 1 417 ? -15.617 26.156 -12.414 1 97.31 417 PHE B N 1
ATOM 7069 C CA . PHE B 1 417 ? -15.031 27.469 -12.703 1 97.31 417 PHE B CA 1
ATOM 7070 C C . PHE B 1 417 ? -14.703 27.594 -14.188 1 97.31 417 PHE B C 1
ATOM 7072 O O . PHE B 1 417 ? -14 26.75 -14.75 1 97.31 417 PHE B O 1
ATOM 7079 N N . GLY B 1 418 ? -15.211 28.562 -14.844 1 95.56 418 GLY B N 1
ATOM 7080 C CA . GLY B 1 418 ? -14.93 28.828 -16.25 1 95.56 418 GLY B CA 1
ATOM 7081 C C . GLY B 1 418 ? -13.867 29.891 -16.453 1 95.56 418 GLY B C 1
ATOM 7082 O O . GLY B 1 418 ? -13.211 30.312 -15.508 1 95.56 418 GLY B O 1
ATOM 7083 N N . ASP B 1 419 ? -13.68 30.391 -17.641 1 94.5 419 ASP B N 1
ATOM 7084 C CA . ASP B 1 419 ? -12.68 31.375 -18.016 1 94.5 419 ASP B CA 1
ATOM 7085 C C . ASP B 1 419 ? -12.922 32.719 -17.297 1 94.5 419 ASP B C 1
ATOM 7087 O O . ASP B 1 419 ? -11.977 33.438 -16.969 1 94.5 419 ASP B O 1
ATOM 7091 N N . GLU B 1 420 ? -14.102 33.031 -17.062 1 94.94 420 GLU B N 1
ATOM 7092 C CA . GLU B 1 420 ? -14.477 34.281 -16.391 1 94.94 420 GLU B CA 1
ATOM 7093 C C . GLU B 1 420 ? -14.164 34.219 -14.906 1 94.94 420 GLU B C 1
ATOM 7095 O O . GLU B 1 420 ? -14.195 35.25 -14.219 1 94.94 420 GLU B O 1
ATOM 7100 N N . ASP B 1 421 ? -13.812 33 -14.453 1 97.56 421 ASP B N 1
ATOM 7101 C CA . ASP B 1 421 ? -13.602 32.812 -13.016 1 97.56 421 ASP B CA 1
ATOM 7102 C C . ASP B 1 421 ? -12.117 32.719 -12.688 1 97.56 421 ASP B C 1
ATOM 7104 O O . ASP B 1 421 ? -11.742 32.281 -11.602 1 97.56 421 ASP B O 1
ATOM 7108 N N . LYS B 1 422 ? -11.281 33.094 -13.617 1 97.56 422 LYS B N 1
ATOM 7109 C CA . LYS B 1 422 ? -9.852 33.094 -13.352 1 97.56 422 LYS B CA 1
ATOM 7110 C C . LYS B 1 422 ? -9.5 33.969 -12.156 1 97.56 422 LYS B C 1
ATOM 7112 O O . LYS B 1 422 ? -8.539 33.688 -11.43 1 97.56 422 LYS B O 1
ATOM 7117 N N . LEU B 1 423 ? -10.18 35.062 -12.117 1 98.62 423 LEU B N 1
ATOM 7118 C CA . LEU B 1 423 ? -10.234 35.844 -10.906 1 98.62 423 LEU B CA 1
ATOM 7119 C C . LEU B 1 423 ? -11.609 35.781 -10.258 1 98.62 423 LEU B C 1
ATOM 7121 O O . LEU B 1 423 ? -12.617 36.125 -10.875 1 98.62 423 LEU B O 1
ATOM 7125 N N . TYR B 1 424 ? -11.648 35.219 -9.062 1 98.81 424 TYR B N 1
ATOM 7126 C CA . TYR B 1 424 ? -12.891 34.875 -8.375 1 98.81 424 TYR B CA 1
ATOM 7127 C C . TYR B 1 424 ? -12.992 35.594 -7.035 1 98.81 424 TYR B C 1
ATOM 7129 O O . TYR B 1 424 ? -12.328 35.219 -6.066 1 98.81 424 TYR B O 1
ATOM 7137 N N . LEU B 1 425 ? -13.836 36.688 -7.004 1 98.88 425 LEU B N 1
ATOM 7138 C CA . LEU B 1 425 ? -13.984 37.5 -5.812 1 98.88 425 LEU B CA 1
ATOM 7139 C C . LEU B 1 425 ? -15.227 37.094 -5.023 1 98.88 425 LEU B C 1
ATOM 7141 O O . LEU B 1 425 ? -16.312 37 -5.59 1 98.88 425 LEU B O 1
ATOM 7145 N N . VAL B 1 426 ? -15.055 36.906 -3.758 1 98.81 426 VAL B N 1
ATOM 7146 C CA . VAL B 1 426 ? -16.172 36.5 -2.908 1 98.81 426 VAL B CA 1
ATOM 7147 C C . VAL B 1 426 ? -16.297 37.438 -1.725 1 98.81 426 VAL B C 1
ATOM 7149 O O . VAL B 1 426 ? -15.297 37.844 -1.13 1 98.81 426 VAL B O 1
ATOM 7152 N N . ASP B 1 427 ? -17.516 37.812 -1.418 1 98.62 427 ASP B N 1
ATOM 7153 C CA . ASP B 1 427 ? -17.844 38.438 -0.151 1 98.62 427 ASP B CA 1
ATOM 7154 C C . ASP B 1 427 ? -18.219 37.406 0.908 1 98.62 427 ASP B C 1
ATOM 7156 O O . ASP B 1 427 ? -19.359 36.969 0.975 1 98.62 427 ASP B O 1
ATOM 7160 N N . MET B 1 428 ? -17.297 37.156 1.768 1 97.5 428 MET B N 1
ATOM 7161 C CA . MET B 1 428 ? -17.438 36.062 2.719 1 97.5 428 MET B CA 1
ATOM 7162 C C . MET B 1 428 ? -18.516 36.344 3.746 1 97.5 428 MET B C 1
ATOM 7164 O O . MET B 1 428 ? -19.047 35.438 4.387 1 97.5 428 MET B O 1
ATOM 7168 N N . SER B 1 429 ? -18.844 37.562 3.969 1 96.69 429 SER B N 1
ATOM 7169 C CA . SER B 1 429 ? -19.906 37.906 4.91 1 96.69 429 SER B CA 1
ATOM 7170 C C . SER B 1 429 ? -21.281 37.562 4.352 1 96.69 429 SER B C 1
ATOM 7172 O O . SER B 1 429 ? -22.234 37.344 5.113 1 96.69 429 SER B O 1
ATOM 7174 N N . LYS B 1 430 ? -21.359 37.469 3.074 1 96.94 430 LYS B N 1
ATOM 7175 C CA . LYS B 1 430 ? -22.625 37.156 2.414 1 96.94 430 LYS B CA 1
ATOM 7176 C C . LYS B 1 430 ? -22.672 35.75 1.896 1 96.94 430 LYS B C 1
ATOM 7178 O O . LYS B 1 430 ? -23.734 35.156 1.761 1 96.94 430 LYS B O 1
ATOM 7183 N N . ASP B 1 431 ? -21.484 35.25 1.523 1 97.69 431 ASP B N 1
ATOM 7184 C CA . ASP B 1 431 ? -21.391 33.938 0.89 1 97.69 431 ASP B CA 1
ATOM 7185 C C . ASP B 1 431 ? -20.141 33.188 1.371 1 97.69 431 ASP B C 1
ATOM 7187 O O . ASP B 1 431 ? -19.188 33.031 0.62 1 97.69 431 ASP B O 1
ATOM 7191 N N . SER B 1 432 ? -20.328 32.625 2.523 1 95.81 432 SER B N 1
ATOM 7192 C CA . SER B 1 432 ? -19.203 31.891 3.078 1 95.81 432 SER B CA 1
ATOM 7193 C C . SER B 1 432 ? -19 30.562 2.348 1 95.81 432 SER B C 1
ATOM 7195 O O . SER B 1 432 ? -17.969 29.906 2.512 1 95.81 432 SER B O 1
ATOM 7197 N N . THR B 1 433 ? -19.922 30.172 1.459 1 97.38 433 THR B N 1
ATOM 7198 C CA . THR B 1 433 ? -19.844 28.922 0.706 1 97.38 433 THR B CA 1
ATOM 7199 C C . THR B 1 433 ? -19.062 29.125 -0.591 1 97.38 433 THR B C 1
ATOM 7201 O O . THR B 1 433 ? -18.719 28.156 -1.272 1 97.38 433 THR B O 1
ATOM 7204 N N . GLU B 1 434 ? -18.812 30.297 -0.931 1 98.31 434 GLU B N 1
ATOM 7205 C CA . GLU B 1 434 ? -17.984 30.703 -2.061 1 98.31 434 GLU B CA 1
ATOM 7206 C C . GLU B 1 434 ? -18.594 30.25 -3.385 1 98.31 434 GLU B C 1
ATOM 7208 O O . GLU B 1 434 ? -17.891 29.734 -4.254 1 98.31 434 GLU B O 1
ATOM 7213 N N . THR B 1 435 ? -19.844 30.469 -3.541 1 97.94 435 THR B N 1
ATOM 7214 C CA . THR B 1 435 ? -20.547 29.938 -4.707 1 97.94 435 THR B CA 1
ATOM 7215 C C . THR B 1 435 ? -20.734 31.016 -5.766 1 97.94 435 THR B C 1
ATOM 7217 O O . THR B 1 435 ? -21.078 30.719 -6.91 1 97.94 435 THR B O 1
ATOM 7220 N N . THR B 1 436 ? -20.469 32.344 -5.387 1 97.56 436 THR B N 1
ATOM 7221 C CA . THR B 1 436 ? -20.781 33.438 -6.309 1 97.56 436 THR B CA 1
ATOM 7222 C C . THR B 1 436 ? -19.578 34.344 -6.52 1 97.56 436 THR B C 1
ATOM 7224 O O . THR B 1 436 ? -19.047 34.906 -5.562 1 97.56 436 THR B O 1
ATOM 7227 N N . ASN B 1 437 ? -19.188 34.469 -7.766 1 98.5 437 ASN B N 1
ATOM 7228 C CA . ASN B 1 437 ? -18.156 35.438 -8.148 1 98.5 437 ASN B CA 1
ATOM 7229 C C . ASN B 1 437 ? -18.719 36.844 -8.32 1 98.5 437 ASN B C 1
ATOM 7231 O O . ASN B 1 437 ? -19.484 37.094 -9.25 1 98.5 437 ASN B O 1
ATOM 7235 N N . VAL B 1 438 ? -18.328 37.781 -7.477 1 98.56 438 VAL B N 1
ATOM 7236 C CA . VAL B 1 438 ? -18.906 39.125 -7.52 1 98.56 438 VAL B CA 1
ATOM 7237 C C . VAL B 1 438 ? -17.875 40.125 -8.047 1 98.56 438 VAL B C 1
ATOM 7239 O O . VAL B 1 438 ? -17.938 41.312 -7.734 1 98.56 438 VAL B O 1
ATOM 7242 N N . ALA B 1 439 ? -16.812 39.625 -8.711 1 98.56 439 ALA B N 1
ATOM 7243 C CA . ALA B 1 439 ? -15.727 40.438 -9.219 1 98.56 439 ALA B CA 1
ATOM 7244 C C . ALA B 1 439 ? -16.25 41.562 -10.117 1 98.56 439 ALA B C 1
ATOM 7246 O O . ALA B 1 439 ? -15.812 42.719 -10.016 1 98.56 439 ALA B O 1
ATOM 7247 N N . LYS B 1 440 ? -17.172 41.281 -10.992 1 97.81 440 LYS B N 1
ATOM 7248 C CA . LYS B 1 440 ? -17.703 42.281 -11.938 1 97.81 440 LYS B CA 1
ATOM 7249 C C . LYS B 1 440 ? -18.469 43.375 -11.211 1 97.81 440 LYS B C 1
ATOM 7251 O O . LYS B 1 440 ? -18.453 44.531 -11.641 1 97.81 440 LYS B O 1
ATOM 7256 N N . GLN B 1 441 ? -19.109 43.031 -10.125 1 98 441 GLN B N 1
ATOM 7257 C CA . GLN B 1 441 ? -19.938 43.969 -9.367 1 98 441 GLN B CA 1
ATOM 7258 C C . GLN B 1 441 ? -19.078 44.812 -8.438 1 98 441 GLN B C 1
ATOM 7260 O O . GLN B 1 441 ? -19.531 45.844 -7.93 1 98 441 GLN B O 1
ATOM 7265 N N . ASN B 1 442 ? -17.844 44.406 -8.25 1 98.5 442 ASN B N 1
ATOM 7266 C CA . ASN B 1 442 ? -16.984 45.094 -7.297 1 98.5 442 ASN B CA 1
ATOM 7267 C C . ASN B 1 442 ? -15.57 45.281 -7.852 1 98.5 442 ASN B C 1
ATOM 7269 O O . ASN B 1 442 ? -14.594 44.844 -7.25 1 98.5 442 ASN B O 1
ATOM 7273 N N . PRO B 1 443 ? -15.398 46.031 -8.906 1 98.31 443 PRO B N 1
ATOM 7274 C CA . PRO B 1 443 ? -14.102 46.125 -9.578 1 98.31 443 PRO B CA 1
ATOM 7275 C C . PRO B 1 443 ? -13.039 46.781 -8.711 1 98.31 443 PRO B C 1
ATOM 7277 O O . PRO B 1 443 ? -11.852 46.469 -8.82 1 98.31 443 PRO B O 1
ATOM 7280 N N . GLU B 1 444 ? -13.406 47.75 -7.82 1 98.62 444 GLU B N 1
ATOM 7281 C CA . GLU B 1 444 ? -12.43 48.438 -6.973 1 98.62 444 GLU B CA 1
ATOM 7282 C C . GLU B 1 444 ? -11.867 47.5 -5.914 1 98.62 444 GLU B C 1
ATOM 7284 O O . GLU B 1 444 ? -10.672 47.531 -5.617 1 98.62 444 GLU B O 1
ATOM 7289 N N . ILE B 1 445 ? -12.734 46.688 -5.367 1 98.75 445 ILE B N 1
ATOM 7290 C CA . ILE B 1 445 ? -12.297 45.688 -4.391 1 98.75 445 ILE B CA 1
ATOM 7291 C C . ILE B 1 445 ? -11.398 44.656 -5.07 1 98.75 445 ILE B C 1
ATOM 7293 O O . ILE B 1 445 ? -10.367 44.25 -4.52 1 98.75 445 ILE B O 1
ATOM 7297 N N . LEU B 1 446 ? -11.797 44.219 -6.289 1 98.81 446 LEU B N 1
ATOM 7298 C CA . LEU B 1 446 ? -10.984 43.281 -7.07 1 98.81 446 LEU B CA 1
ATOM 7299 C C . LEU B 1 446 ? -9.578 43.844 -7.277 1 98.81 446 LEU B C 1
ATOM 7301 O O . LEU B 1 446 ? -8.594 43.125 -7.062 1 98.81 446 LEU B O 1
ATOM 7305 N N . LYS B 1 447 ? -9.523 45.062 -7.691 1 98.75 447 LYS B N 1
ATOM 7306 C CA . LYS B 1 447 ? -8.234 45.688 -7.957 1 98.75 447 LYS B CA 1
ATOM 7307 C C . LYS B 1 447 ? -7.379 45.75 -6.691 1 98.75 447 LYS B C 1
ATOM 7309 O O . LYS B 1 447 ? -6.172 45.5 -6.738 1 98.75 447 LYS B O 1
ATOM 7314 N N . GLU B 1 448 ? -7.965 46.062 -5.586 1 98.81 448 GLU B N 1
ATOM 7315 C CA . GLU B 1 448 ? -7.25 46.188 -4.316 1 98.81 448 GLU B CA 1
ATOM 7316 C C . GLU B 1 448 ? -6.664 44.812 -3.908 1 98.81 448 GLU B C 1
ATOM 7318 O O . GLU B 1 448 ? -5.48 44.75 -3.576 1 98.81 448 GLU B O 1
ATOM 7323 N N . LEU B 1 449 ? -7.438 43.812 -3.93 1 98.88 449 LEU B N 1
ATOM 7324 C CA . LEU B 1 449 ? -6.984 42.5 -3.5 1 98.88 449 LEU B CA 1
ATOM 7325 C C . LEU B 1 449 ? -5.973 41.938 -4.488 1 98.88 449 LEU B C 1
ATOM 7327 O O . LEU B 1 449 ? -5.023 41.25 -4.086 1 98.88 449 LEU B O 1
ATOM 7331 N N . LEU B 1 450 ? -6.215 42.188 -5.773 1 98.75 450 LEU B N 1
ATOM 7332 C CA . LEU B 1 450 ? -5.254 41.719 -6.77 1 98.75 450 LEU B CA 1
ATOM 7333 C C . LEU B 1 450 ? -3.887 42.375 -6.543 1 98.75 450 LEU B C 1
ATOM 7335 O O . LEU B 1 450 ? -2.855 41.688 -6.684 1 98.75 450 LEU B O 1
ATOM 7339 N N . LYS B 1 451 ? -3.936 43.625 -6.234 1 98.75 451 LYS B N 1
ATOM 7340 C CA . LYS B 1 451 ? -2.684 44.312 -5.945 1 98.75 451 LYS B CA 1
ATOM 7341 C C . LYS B 1 451 ? -1.992 43.719 -4.723 1 98.75 451 LYS B C 1
ATOM 7343 O O . LYS B 1 451 ? -0.77 43.562 -4.707 1 98.75 451 LYS B O 1
ATOM 7348 N N . LEU B 1 452 ? -2.752 43.469 -3.672 1 98.69 452 LEU B N 1
ATOM 7349 C CA . LEU B 1 452 ? -2.199 42.844 -2.477 1 98.69 452 LEU B CA 1
ATOM 7350 C C . LEU B 1 452 ? -1.505 41.5 -2.82 1 98.69 452 LEU B C 1
ATOM 7352 O O . LEU B 1 452 ? -0.381 41.281 -2.379 1 98.69 452 LEU B O 1
ATOM 7356 N N . HIS B 1 453 ? -2.127 40.719 -3.639 1 98.44 453 HIS B N 1
ATOM 7357 C CA . HIS B 1 453 ? -1.535 39.438 -4.023 1 98.44 453 HIS B CA 1
ATOM 7358 C C . HIS B 1 453 ? -0.294 39.656 -4.883 1 98.44 453 HIS B C 1
ATOM 7360 O O . HIS B 1 453 ? 0.731 39 -4.668 1 98.44 453 HIS B O 1
ATOM 7366 N N . THR B 1 454 ? -0.425 40.5 -5.902 1 98.19 454 THR B N 1
ATOM 7367 C CA . THR B 1 454 ? 0.662 40.688 -6.852 1 98.19 454 THR B CA 1
ATOM 7368 C C . THR B 1 454 ? 1.908 41.219 -6.145 1 98.19 454 THR B C 1
ATOM 7370 O O . THR B 1 454 ? 3.023 40.781 -6.438 1 98.19 454 THR B O 1
ATOM 7373 N N . ASP B 1 455 ? 1.724 42.188 -5.211 1 98.44 455 ASP B N 1
ATOM 7374 C CA . ASP B 1 455 ? 2.848 42.719 -4.445 1 98.44 455 ASP B CA 1
ATOM 7375 C C . ASP B 1 455 ? 3.506 41.625 -3.604 1 98.44 455 ASP B C 1
ATOM 7377 O O . ASP B 1 455 ? 4.73 41.5 -3.596 1 98.44 455 ASP B O 1
ATOM 7381 N N . TRP B 1 456 ? 2.684 40.875 -2.93 1 98.06 456 TRP B N 1
ATOM 7382 C CA . TRP B 1 456 ? 3.189 39.781 -2.109 1 98.06 456 TRP B CA 1
ATOM 7383 C C . TRP B 1 456 ? 3.904 38.75 -2.967 1 98.06 456 TRP B C 1
ATOM 7385 O O . TRP B 1 456 ? 4.996 38.281 -2.619 1 98.06 456 TRP B O 1
ATOM 7395 N N . ASN B 1 457 ? 3.336 38.375 -4.062 1 98 457 ASN B N 1
ATOM 7396 C CA . ASN B 1 457 ? 3.898 37.344 -4.941 1 98 457 ASN B CA 1
ATOM 7397 C C . ASN B 1 457 ? 5.23 37.781 -5.539 1 98 457 ASN B C 1
ATOM 7399 O O . ASN B 1 457 ? 6.121 36.969 -5.762 1 98 457 ASN B O 1
ATOM 7403 N N . GLN B 1 458 ? 5.297 39.031 -5.848 1 97.75 458 GLN B N 1
ATOM 7404 C CA . GLN B 1 458 ? 6.559 39.562 -6.355 1 97.75 458 GLN B CA 1
ATOM 7405 C C . GLN B 1 458 ? 7.68 39.406 -5.332 1 97.75 458 GLN B C 1
ATOM 7407 O O . GLN B 1 458 ? 8.812 39.094 -5.695 1 97.75 458 GLN B O 1
ATOM 7412 N N . GLU B 1 459 ? 7.371 39.625 -4.098 1 97.12 459 GLU B N 1
ATOM 7413 C CA . GLU B 1 459 ? 8.344 39.406 -3.035 1 97.12 459 GLU B CA 1
ATOM 7414 C C . GLU B 1 459 ? 8.758 37.938 -2.98 1 97.12 459 GLU B C 1
ATOM 7416 O O . GLU B 1 459 ? 9.93 37.625 -2.768 1 97.12 459 GLU B O 1
ATOM 7421 N N . MET B 1 460 ? 7.781 37.031 -3.148 1 96.94 460 MET B N 1
ATOM 7422 C CA . MET B 1 460 ? 8.062 35.594 -3.133 1 96.94 460 MET B CA 1
ATOM 7423 C C . MET B 1 460 ? 8.953 35.219 -4.301 1 96.94 460 MET B C 1
ATOM 7425 O O . MET B 1 460 ? 9.852 34.375 -4.148 1 96.94 460 MET B O 1
ATOM 7429 N N . ILE B 1 461 ? 8.672 35.781 -5.484 1 96.75 461 ILE B N 1
ATOM 7430 C CA . ILE B 1 461 ? 9.484 35.5 -6.664 1 96.75 461 ILE B CA 1
ATOM 7431 C C . ILE B 1 461 ? 10.93 35.969 -6.41 1 96.75 461 ILE B C 1
ATOM 7433 O O . ILE B 1 461 ? 11.867 35.219 -6.695 1 96.75 461 ILE B O 1
ATOM 7437 N N . GLN B 1 462 ? 11.117 37.125 -5.82 1 96.5 462 GLN B N 1
ATOM 7438 C CA . GLN B 1 462 ? 12.453 37.656 -5.527 1 96.5 462 GLN B CA 1
ATOM 7439 C C . GLN B 1 462 ? 13.18 36.75 -4.52 1 96.5 462 GLN B C 1
ATOM 7441 O O . GLN B 1 462 ? 14.375 36.5 -4.66 1 96.5 462 GLN B O 1
ATOM 7446 N N . LEU B 1 463 ? 12.461 36.375 -3.564 1 94.69 463 LEU B N 1
ATOM 7447 C CA . LEU B 1 463 ? 13.039 35.469 -2.557 1 94.69 463 LEU B CA 1
ATOM 7448 C C . LEU B 1 463 ? 13.508 34.188 -3.189 1 94.69 463 LEU B C 1
ATOM 7450 O O . LEU B 1 463 ? 14.586 33.688 -2.869 1 94.69 463 LEU B O 1
ATOM 7454 N N . LYS B 1 464 ? 12.672 33.562 -4.023 1 92.38 464 LYS B N 1
ATOM 7455 C CA . LYS B 1 464 ? 13.031 32.344 -4.719 1 92.38 464 LYS B CA 1
ATOM 7456 C C . LYS B 1 464 ? 14.289 32.531 -5.559 1 92.38 464 LYS B C 1
ATOM 7458 O O . LYS B 1 464 ? 15.219 31.719 -5.496 1 92.38 464 LYS B O 1
ATOM 7463 N N . LEU B 1 465 ? 14.359 33.625 -6.309 1 92.44 465 LEU B N 1
ATOM 7464 C CA . LEU B 1 465 ? 15.469 33.875 -7.215 1 92.44 465 LEU B CA 1
ATOM 7465 C C . LEU B 1 465 ? 16.75 34.156 -6.441 1 92.44 465 LEU B C 1
ATOM 7467 O O . LEU B 1 465 ? 17.844 33.812 -6.898 1 92.44 465 LEU B O 1
ATOM 7471 N N . ALA B 1 466 ? 16.656 34.688 -5.316 1 90.12 466 ALA B N 1
ATOM 7472 C CA . ALA B 1 466 ? 17.812 35.031 -4.496 1 90.12 466 ALA B CA 1
ATOM 7473 C C . ALA B 1 466 ? 18.453 33.781 -3.9 1 90.12 466 ALA B C 1
ATOM 7475 O O . ALA B 1 466 ? 19.609 33.781 -3.484 1 90.12 466 ALA B O 1
ATOM 7476 N N . ASN B 1 467 ? 17.781 32.656 -3.869 1 83.62 467 ASN B N 1
ATOM 7477 C CA . ASN B 1 467 ? 18.25 31.453 -3.205 1 83.62 467 ASN B CA 1
ATOM 7478 C C . ASN B 1 467 ? 18.469 30.312 -4.199 1 83.62 467 ASN B C 1
ATOM 7480 O O . ASN B 1 467 ? 18.594 29.156 -3.805 1 83.62 467 ASN B O 1
ATOM 7484 N N . GLN B 1 468 ? 18.266 30.516 -5.535 1 74.94 468 GLN B N 1
ATOM 7485 C CA . GLN B 1 468 ? 18.562 29.516 -6.555 1 74.94 468 GLN B CA 1
ATOM 7486 C C . GLN B 1 468 ? 20.047 29.453 -6.844 1 74.94 468 GLN B C 1
ATOM 7488 O O . GLN B 1 468 ? 20.766 30.453 -6.738 1 74.94 468 GLN B O 1
#

pLDDT: mean 93.39, std 15.04, range [25.25, 98.94]